Protein 5U00 (pdb70)

Structure (mmCIF, N/CA/C/O backbone):
data_5U00
#
_entry.id   5U00
#
_cell.length_a   55.986
_cell.length_b   73.249
_cell.length_c   91.206
_cell.angle_alpha   109.380
_cell.angle_beta   90.790
_cell.angle_gamma   91.100
#
_symmetry.space_group_name_H-M   'P 1'
#
loop_
_entity.id
_entity.type
_entity.pdbx_description
1 polymer "cGMP-dependent 3',5'-cyclic phosphodiesterase"
2 non-polymer [(5S)-3,3-difluoro-5-(5-methyl[1,2,4]triazolo[1,5-a]pyrimidin-7-yl)piperidin-1-yl](4-fluoro-3-iodophenyl)methanone
3 non-polymer 'ZINC ION'
4 non-polymer 'MAGNESIUM ION'
5 water water
#
loop_
_atom_site.group_PDB
_atom_site.id
_atom_site.type_symbol
_atom_site.label_atom_id
_atom_site.label_alt_id
_atom_site.label_comp_id
_atom_site.label_asym_id
_atom_site.label_entity_id
_atom_site.label_seq_id
_atom_site.pdbx_PDB_ins_code
_atom_site.Cartn_x
_atom_site.Cartn_y
_atom_site.Cartn_z
_atom_site.occupancy
_atom_site.B_iso_or_equiv
_atom_site.auth_seq_id
_atom_site.auth_comp_id
_atom_site.auth_asym_id
_atom_site.auth_atom_id
_atom_site.pdbx_PDB_model_num
ATOM 1 N N . SER A 1 1 ? 6.156 -26.583 -7.269 1.00 31.07 576 SER A N 1
ATOM 2 C CA . SER A 1 1 ? 5.189 -27.572 -6.804 1.00 29.95 576 SER A CA 1
ATOM 3 C C . SER A 1 1 ? 4.439 -27.023 -5.598 1.00 35.72 576 SER A C 1
ATOM 4 O O . SER A 1 1 ? 3.256 -27.324 -5.385 1.00 30.94 576 SER A O 1
ATOM 7 N N . ALA A 1 2 ? 5.144 -26.218 -4.802 1.00 37.89 577 ALA A N 1
ATOM 8 C CA . ALA A 1 2 ? 4.512 -25.584 -3.652 1.00 32.31 577 ALA A CA 1
ATOM 9 C C . ALA A 1 2 ? 3.391 -24.658 -4.098 1.00 28.18 577 ALA A C 1
ATOM 10 O O . ALA A 1 2 ? 2.262 -24.741 -3.595 1.00 28.27 577 ALA A O 1
ATOM 12 N N . MET A 1 3 ? 3.685 -23.765 -5.049 1.00 29.36 578 MET A N 1
ATOM 13 C CA . MET A 1 3 ? 2.648 -22.875 -5.555 1.00 32.31 578 MET A CA 1
ATOM 14 C C . MET A 1 3 ? 1.523 -23.654 -6.218 1.00 28.48 578 MET A C 1
ATOM 15 O O . MET A 1 3 ? 0.359 -23.259 -6.114 1.00 21.84 578 MET A O 1
ATOM 20 N N . ASP A 1 4 ? 1.840 -24.769 -6.882 1.00 26.11 579 ASP A N 1
ATOM 21 C CA . ASP A 1 4 ? 0.792 -25.558 -7.524 1.00 23.18 579 ASP A CA 1
ATOM 22 C C . ASP A 1 4 ? -0.212 -26.086 -6.507 1.00 22.41 579 ASP A C 1
ATOM 23 O O . ASP A 1 4 ? -1.426 -26.047 -6.746 1.00 21.49 579 ASP A O 1
ATOM 28 N N . ASP A 1 5 ? 0.274 -26.598 -5.372 1.00 22.96 580 ASP A N 1
ATOM 29 C CA . ASP A 1 5 ? -0.634 -27.080 -4.339 1.00 22.48 580 ASP A CA 1
ATOM 30 C C . ASP A 1 5 ? -1.397 -25.932 -3.704 1.00 21.00 580 ASP A C 1
ATOM 31 O O . ASP A 1 5 ? -2.618 -26.022 -3.513 1.00 20.26 580 ASP A O 1
ATOM 36 N N . GLU A 1 6 ? -0.700 -24.837 -3.393 1.00 20.67 581 GLU A N 1
ATOM 37 C CA . GLU A 1 6 ? -1.380 -23.649 -2.894 1.00 19.35 581 GLU A CA 1
ATOM 38 C C . GLU A 1 6 ? -2.437 -23.172 -3.883 1.00 18.43 581 GLU A C 1
ATOM 39 O O . GLU A 1 6 ? -3.553 -22.817 -3.489 1.00 17.59 581 GLU A O 1
ATOM 45 N N . TYR A 1 7 ? -2.096 -23.158 -5.175 1.00 18.79 582 TYR A N 1
ATOM 46 C CA . TYR A 1 7 ? -3.053 -22.784 -6.212 1.00 18.20 582 TYR A CA 1
ATOM 47 C C . TYR A 1 7 ? -4.275 -23.686 -6.184 1.00 18.06 582 TYR A C 1
ATOM 48 O O . TYR A 1 7 ? -5.415 -23.204 -6.223 1.00 17.26 582 TYR A O 1
ATOM 57 N N . THR A 1 8 ? -4.057 -25.005 -6.147 1.00 18.97 583 THR A N 1
ATOM 58 C CA . THR A 1 8 ? -5.166 -25.949 -6.220 1.00 19.01 583 THR A CA 1
ATOM 59 C C . THR A 1 8 ? -6.172 -25.711 -5.101 1.00 18.29 583 THR A C 1
ATOM 60 O O . THR A 1 8 ? -7.387 -25.744 -5.329 1.00 17.88 583 THR A O 1
ATOM 64 N N . LYS A 1 9 ? -5.689 -25.456 -3.884 1.00 18.29 584 LYS A N 1
ATOM 65 C CA . LYS A 1 9 ? -6.602 -25.193 -2.775 1.00 17.84 584 LYS A CA 1
ATOM 66 C C . LYS A 1 9 ? -7.298 -23.847 -2.934 1.00 16.79 584 LYS A C 1
ATOM 67 O O . LYS A 1 9 ? -8.520 -23.741 -2.768 1.00 17.53 584 LYS A O 1
ATOM 73 N N . LEU A 1 10 ? -6.534 -22.808 -3.267 1.00 16.39 585 LEU A N 1
ATOM 74 C CA . LEU A 1 10 ? -7.102 -21.480 -3.459 1.00 21.49 585 LEU A CA 1
ATOM 75 C C . LEU A 1 10 ? -8.241 -21.490 -4.473 1.00 26.59 585 LEU A C 1
ATOM 76 O O . LEU A 1 10 ? -9.251 -20.802 -4.289 1.00 31.91 585 LEU A O 1
ATOM 81 N N . LEU A 1 11 ? -8.111 -22.289 -5.537 1.00 18.01 586 LEU A N 1
ATOM 82 C CA . LEU A 1 11 ? -9.114 -22.313 -6.593 1.00 18.99 586 LEU A CA 1
ATOM 83 C C . LEU A 1 11 ? -10.297 -23.203 -6.231 1.00 23.66 586 LEU A C 1
ATOM 84 O O . LEU A 1 11 ? -11.456 -22.811 -6.415 1.00 21.71 586 LEU A O 1
ATOM 89 N N . HIS A 1 12 ? -10.032 -24.406 -5.723 1.00 16.53 587 HIS A N 1
ATOM 90 C CA . HIS A 1 12 ? -11.088 -25.397 -5.586 1.00 16.92 587 HIS A CA 1
ATOM 91 C C . HIS A 1 12 ? -11.774 -25.380 -4.225 1.00 20.14 587 HIS A C 1
ATOM 92 O O . HIS A 1 12 ? -12.892 -25.899 -4.117 1.00 19.24 587 HIS A O 1
ATOM 99 N N . ASP A 1 13 ? -11.162 -24.772 -3.199 1.00 17.29 588 ASP A N 1
ATOM 100 C CA . ASP A 1 13 ? -11.739 -24.843 -1.857 1.00 19.12 588 ASP A CA 1
ATOM 101 C C . ASP A 1 13 ? -12.888 -23.860 -1.643 1.00 20.56 588 ASP A C 1
ATOM 102 O O . ASP A 1 13 ? -13.723 -24.082 -0.759 1.00 23.37 588 ASP A O 1
ATOM 107 N N . GLY A 1 14 ? -12.940 -22.772 -2.397 1.00 22.83 589 GLY A N 1
ATOM 108 C CA . GLY A 1 14 ? -13.935 -21.753 -2.139 1.00 15.90 589 GLY A CA 1
ATOM 109 C C . GLY A 1 14 ? -13.336 -20.552 -1.428 1.00 17.72 589 GLY A C 1
ATOM 110 O O . GLY A 1 14 ? -12.317 -20.639 -0.744 1.00 24.38 589 GLY A O 1
ATOM 111 N N . ILE A 1 15 ? -13.993 -19.410 -1.588 1.00 15.56 590 ILE A N 1
ATOM 112 C CA . ILE A 1 15 ? -13.513 -18.154 -1.001 1.00 15.15 590 ILE A CA 1
ATOM 113 C C . ILE A 1 15 ? -14.137 -17.961 0.381 1.00 15.85 590 ILE A C 1
ATOM 114 O O . ILE A 1 15 ? -15.353 -17.791 0.513 1.00 16.93 590 ILE A O 1
ATOM 119 N N . GLN A 1 16 ? -13.299 -17.966 1.412 1.00 15.85 591 GLN A N 1
ATOM 120 C CA . GLN A 1 16 ? -13.776 -17.818 2.778 1.00 20.78 591 GLN A CA 1
ATOM 121 C C . GLN A 1 16 ? -14.490 -16.477 2.942 1.00 16.01 591 GLN A C 1
ATOM 122 O O . GLN A 1 16 ? -14.039 -15.466 2.392 1.00 15.70 591 GLN A O 1
ATOM 128 N N . PRO A 1 17 ? -15.584 -16.426 3.702 1.00 17.34 592 PRO A N 1
ATOM 129 C CA . PRO A 1 17 ? -16.223 -15.139 3.995 1.00 17.89 592 PRO A CA 1
ATOM 130 C C . PRO A 1 17 ? -15.282 -14.250 4.787 1.00 17.77 592 PRO A C 1
ATOM 131 O O . PRO A 1 17 ? -14.551 -14.715 5.665 1.00 17.48 592 PRO A O 1
ATOM 135 N N . VAL A 1 18 ? -15.323 -12.956 4.474 1.00 16.76 593 VAL A N 1
ATOM 136 C CA . VAL A 1 18 ? -14.416 -11.997 5.101 1.00 19.53 593 VAL A CA 1
ATOM 137 C C . VAL A 1 18 ? -14.599 -11.958 6.623 1.00 19.36 593 VAL A C 1
ATOM 138 O O . VAL A 1 18 ? -13.622 -11.813 7.369 1.00 23.68 593 VAL A O 1
ATOM 142 N N . ALA A 1 19 ? -15.836 -12.122 7.111 1.00 23.22 594 ALA A N 1
ATOM 143 C CA . ALA A 1 19 ? -16.066 -12.125 8.555 1.00 27.84 594 ALA A CA 1
ATOM 144 C C . ALA A 1 19 ? -15.421 -13.319 9.246 1.00 26.62 594 ALA A C 1
ATOM 145 O O . ALA A 1 19 ? -15.197 -13.278 10.462 1.00 27.49 594 ALA A O 1
ATOM 147 N N . ALA A 1 20 ? -15.136 -14.391 8.514 1.00 24.03 595 ALA A N 1
ATOM 148 C CA . ALA A 1 20 ? -14.479 -15.543 9.114 1.00 23.38 595 ALA A CA 1
ATOM 149 C C . ALA A 1 20 ? -12.981 -15.337 9.278 1.00 31.33 595 ALA A C 1
ATOM 150 O O . ALA A 1 20 ? -12.343 -16.099 10.013 1.00 35.07 595 ALA A O 1
ATOM 152 N N . ILE A 1 21 ? -12.410 -14.326 8.621 1.00 27.07 596 ILE A N 1
ATOM 153 C CA . ILE A 1 21 ? -11.009 -13.990 8.850 1.00 27.82 596 ILE A CA 1
ATOM 154 C C . ILE A 1 21 ? -10.821 -13.466 10.263 1.00 28.64 596 ILE A C 1
ATOM 155 O O . ILE A 1 21 ? -9.931 -13.909 10.998 1.00 30.41 596 ILE A O 1
ATOM 160 N N . ASP A 1 22 ? -11.647 -12.502 10.655 1.00 28.21 597 ASP A N 1
ATOM 161 C CA . ASP A 1 22 ? -11.612 -11.894 11.975 1.00 33.22 597 ASP A CA 1
ATOM 162 C C . ASP A 1 22 ? -12.881 -11.075 12.124 1.00 33.96 597 ASP A C 1
ATOM 163 O O . ASP A 1 22 ? -13.426 -10.582 11.133 1.00 24.58 597 ASP A O 1
ATOM 168 N N . SER A 1 23 ? -13.350 -10.943 13.369 1.00 34.86 598 SER A N 1
ATOM 169 C CA . SER A 1 23 ? -14.624 -10.269 13.599 1.00 39.51 598 SER A CA 1
ATOM 170 C C . SER A 1 23 ? -14.529 -8.767 13.348 1.00 40.66 598 SER A C 1
ATOM 171 O O . SER A 1 23 ? -15.517 -8.148 12.932 1.00 41.84 598 SER A O 1
ATOM 174 N N . ASN A 1 24 ? -13.359 -8.168 13.587 1.00 33.79 599 ASN A N 1
ATOM 175 C CA . ASN A 1 24 ? -13.136 -6.746 13.352 1.00 28.31 599 ASN A CA 1
ATOM 176 C C . ASN A 1 24 ? -12.320 -6.487 12.087 1.00 24.77 599 ASN A C 1
ATOM 177 O O . ASN A 1 24 ? -11.638 -5.462 11.992 1.00 30.23 599 ASN A O 1
ATOM 182 N N . PHE A 1 25 ? -12.393 -7.394 11.110 1.00 23.50 600 PHE A N 1
ATOM 183 C CA . PHE A 1 25 ? -11.542 -7.308 9.925 1.00 24.44 600 PHE A CA 1
ATOM 184 C C . PHE A 1 25 ? -11.800 -6.054 9.096 1.00 25.03 600 PHE A C 1
ATOM 185 O O . PHE A 1 25 ? -10.905 -5.619 8.370 1.00 22.77 600 PHE A O 1
ATOM 193 N N . ALA A 1 26 ? -12.992 -5.467 9.176 1.00 23.98 601 ALA A N 1
ATOM 194 C CA . ALA A 1 26 ? -13.332 -4.287 8.391 1.00 25.49 601 ALA A CA 1
ATOM 195 C C . ALA A 1 26 ? -13.256 -3.007 9.211 1.00 26.89 601 ALA A C 1
ATOM 196 O O . ALA A 1 26 ? -13.834 -1.987 8.820 1.00 23.78 601 ALA A O 1
ATOM 198 N N . SER A 1 27 ? -12.558 -3.038 10.336 1.00 22.07 602 SER A N 1
ATOM 199 C CA . SER A 1 27 ? -12.447 -1.892 11.222 1.00 24.66 602 SER A CA 1
ATOM 200 C C . SER A 1 27 ? -11.078 -1.240 11.077 1.00 20.68 602 SER A C 1
ATOM 201 O O . SER A 1 27 ? -10.064 -1.922 10.881 1.00 21.26 602 SER A O 1
ATOM 204 N N . PHE A 1 28 ? -11.061 0.091 11.186 1.00 22.22 603 PHE A N 1
ATOM 205 C CA . PHE A 1 28 ? -9.805 0.826 11.296 1.00 23.58 603 PHE A CA 1
ATOM 206 C C . PHE A 1 28 ? -8.950 0.376 12.475 1.00 28.06 603 PHE A C 1
ATOM 207 O O . PHE A 1 28 ? -7.745 0.643 12.479 1.00 26.79 603 PHE A O 1
ATOM 215 N N . THR A 1 29 ? -9.532 -0.294 13.470 1.00 24.78 604 THR A N 1
ATOM 216 C CA . THR A 1 29 ? -8.733 -0.761 14.596 1.00 24.33 604 THR A CA 1
ATOM 217 C C . THR A 1 29 ? -7.992 -2.062 14.313 1.00 27.26 604 THR A C 1
ATOM 218 O O . THR A 1 29 ? -7.097 -2.417 15.083 1.00 26.64 604 THR A O 1
ATOM 222 N N . TYR A 1 30 ? -8.349 -2.785 13.259 1.00 22.77 605 TYR A N 1
ATOM 223 C CA . TYR A 1 30 ? -7.732 -4.077 12.980 1.00 22.09 605 TYR A CA 1
ATOM 224 C C . TYR A 1 30 ? -6.320 -3.906 12.420 1.00 18.07 605 TYR A C 1
ATOM 225 O O . TYR A 1 30 ? -6.055 -3.017 11.607 1.00 21.05 605 TYR A O 1
ATOM 234 N N . THR A 1 31 ? -5.400 -4.751 12.886 1.00 22.99 606 THR A N 1
ATOM 235 C CA . THR A 1 31 ? -4.019 -4.746 12.407 1.00 19.09 606 THR A CA 1
ATOM 236 C C . THR A 1 31 ? -3.814 -5.931 11.473 1.00 18.48 606 THR A C 1
ATOM 237 O O . THR A 1 31 ? -3.669 -7.071 11.936 1.00 19.37 606 THR A O 1
ATOM 241 N N . PRO A 1 32 ? -3.769 -5.719 10.156 1.00 17.58 607 PRO A N 1
ATOM 242 C CA . PRO A 1 32 ? -3.666 -6.861 9.227 1.00 15.86 607 PRO A CA 1
ATOM 243 C C . PRO A 1 32 ? -2.371 -7.651 9.361 1.00 20.06 607 PRO A C 1
ATOM 244 O O . PRO A 1 32 ? -2.313 -8.801 8.903 1.00 17.96 607 PRO A O 1
ATOM 248 N N . ARG A 1 33 ? -1.330 -7.072 9.962 1.00 17.76 608 ARG A N 1
ATOM 249 C CA . ARG A 1 33 ? -0.115 -7.834 10.218 1.00 22.97 608 ARG A CA 1
ATOM 250 C C . ARG A 1 33 ? -0.322 -8.937 11.246 1.00 22.40 608 ARG A C 1
ATOM 251 O O . ARG A 1 33 ? 0.568 -9.773 11.418 1.00 26.86 608 ARG A O 1
ATOM 259 N N . SER A 1 34 ? -1.477 -8.971 11.912 1.00 19.00 609 SER A N 1
ATOM 260 C CA . SER A 1 34 ? -1.795 -10.068 12.816 1.00 23.74 609 SER A CA 1
ATOM 261 C C . SER A 1 34 ? -2.203 -11.331 12.074 1.00 19.87 609 SER A C 1
ATOM 262 O O . SER A 1 34 ? -2.222 -12.411 12.671 1.00 24.49 609 SER A O 1
ATOM 265 N N . LEU A 1 35 ? -2.570 -11.219 10.813 1.00 18.66 610 LEU A N 1
ATOM 266 C CA . LEU A 1 35 ? -2.960 -12.409 10.080 1.00 17.21 610 LEU A CA 1
ATOM 267 C C . LEU A 1 35 ? -1.712 -13.197 9.692 1.00 21.75 610 LEU A C 1
ATOM 268 O O . LEU A 1 35 ? -0.749 -12.610 9.186 1.00 20.10 610 LEU A O 1
ATOM 273 N N . PRO A 1 36 ? -1.687 -14.512 9.915 1.00 18.52 611 PRO A N 1
ATOM 274 C CA . PRO A 1 36 ? -0.544 -15.313 9.453 1.00 18.71 611 PRO A CA 1
ATOM 275 C C . PRO A 1 36 ? -0.364 -15.200 7.947 1.00 19.54 611 PRO A C 1
ATOM 276 O O . PRO A 1 36 ? -1.334 -15.139 7.185 1.00 16.97 611 PRO A O 1
ATOM 280 N N . GLU A 1 37 ? 0.900 -15.168 7.526 1.00 20.22 612 GLU A N 1
ATOM 281 C CA . GLU A 1 37 ? 1.199 -14.948 6.118 1.00 16.53 612 GLU A CA 1
ATOM 282 C C . GLU A 1 37 ? 0.561 -16.016 5.245 1.00 16.47 612 GLU A C 1
ATOM 283 O O . GLU A 1 37 ? 0.090 -15.711 4.143 1.00 16.15 612 GLU A O 1
ATOM 289 N N . ASP A 1 38 ? 0.488 -17.256 5.746 1.00 21.40 613 ASP A N 1
ATOM 290 C CA . ASP A 1 38 ? -0.105 -18.362 4.998 1.00 20.65 613 ASP A CA 1
ATOM 291 C C . ASP A 1 38 ? -1.587 -18.158 4.702 1.00 22.19 613 ASP A C 1
ATOM 292 O O . ASP A 1 38 ? -2.140 -18.896 3.881 1.00 22.49 613 ASP A O 1
ATOM 297 N N . ASP A 1 39 ? -2.243 -17.197 5.357 1.00 16.82 614 ASP A N 1
ATOM 298 C CA . ASP A 1 39 ? -3.662 -16.917 5.155 1.00 18.95 614 ASP A CA 1
ATOM 299 C C . ASP A 1 39 ? -3.924 -15.682 4.296 1.00 18.00 614 ASP A C 1
ATOM 300 O O . ASP A 1 39 ? -5.093 -15.365 4.033 1.00 16.84 614 ASP A O 1
ATOM 305 N N . THR A 1 40 ? -2.872 -14.975 3.866 1.00 16.79 615 THR A N 1
ATOM 306 C CA . THR A 1 40 ? -3.066 -13.676 3.227 1.00 14.38 615 THR A CA 1
ATOM 307 C C . THR A 1 40 ? -3.621 -13.787 1.811 1.00 13.81 615 THR A C 1
ATOM 308 O O . THR A 1 40 ? -4.412 -12.937 1.412 1.00 14.29 615 THR A O 1
ATOM 312 N N . SER A 1 41 ? -3.216 -14.793 1.021 1.00 14.04 616 SER A N 1
ATOM 313 C CA . SER A 1 41 ? -3.745 -14.877 -0.343 1.00 11.91 616 SER A CA 1
ATOM 314 C C . SER A 1 41 ? -5.241 -15.161 -0.340 1.00 11.88 616 SER A C 1
ATOM 315 O O . SER A 1 41 ? -5.991 -14.577 -1.135 1.00 13.65 616 SER A O 1
ATOM 318 N N . MET A 1 42 ? -5.699 -16.035 0.549 1.00 15.19 617 MET A N 1
ATOM 319 C CA . MET A 1 42 ? -7.139 -16.229 0.663 1.00 15.54 617 MET A CA 1
ATOM 320 C C . MET A 1 42 ? -7.827 -14.946 1.119 1.00 14.85 617 MET A C 1
ATOM 321 O O . MET A 1 42 ? -8.923 -14.618 0.644 1.00 15.04 617 MET A O 1
ATOM 326 N N . ALA A 1 43 ? -7.183 -14.189 2.007 1.00 15.43 618 ALA A N 1
ATOM 327 C CA . ALA A 1 43 ? -7.765 -12.934 2.474 1.00 14.36 618 ALA A CA 1
ATOM 328 C C . ALA A 1 43 ? -7.904 -11.930 1.337 1.00 12.99 618 ALA A C 1
ATOM 329 O O . ALA A 1 43 ? -8.895 -11.185 1.276 1.00 12.55 618 ALA A O 1
ATOM 331 N N . ILE A 1 44 ? -6.927 -11.899 0.422 1.00 13.33 619 ILE A N 1
ATOM 332 C CA . ILE A 1 44 ? -7.029 -11.040 -0.757 1.00 11.46 619 ILE A CA 1
ATOM 333 C C . ILE A 1 44 ? -8.275 -11.390 -1.551 1.00 13.35 619 ILE A C 1
ATOM 334 O O . ILE A 1 44 ? -9.045 -10.510 -1.949 1.00 12.07 619 ILE A O 1
ATOM 339 N N . LEU A 1 45 ? -8.468 -12.685 -1.820 1.00 13.10 620 LEU A N 1
ATOM 340 C CA . LEU A 1 45 ? -9.647 -13.138 -2.551 1.00 12.96 620 LEU A CA 1
ATOM 341 C C . LEU A 1 45 ? -10.930 -12.750 -1.831 1.00 11.75 620 LEU A C 1
ATOM 342 O O . LEU A 1 45 ? -11.905 -12.313 -2.462 1.00 15.05 620 LEU A O 1
ATOM 347 N N . SER A 1 46 ? -10.944 -12.888 -0.506 1.00 14.26 621 SER A N 1
ATOM 348 C CA . SER A 1 46 ? -12.139 -12.557 0.261 1.00 12.87 621 SER A CA 1
ATOM 349 C C . SER A 1 46 ? -12.488 -11.075 0.155 1.00 13.72 621 SER A C 1
ATOM 350 O O . SER A 1 46 ? -13.673 -10.715 0.050 1.00 13.43 621 SER A O 1
ATOM 353 N N . MET A 1 47 ? -11.476 -10.208 0.162 1.00 13.85 622 MET A N 1
ATOM 354 C CA . MET A 1 47 ? -11.714 -8.769 0.054 1.00 12.15 622 MET A CA 1
ATOM 355 C C . MET A 1 47 ? -12.209 -8.403 -1.341 1.00 13.77 622 MET A C 1
ATOM 356 O O . MET A 1 47 ? -13.163 -7.624 -1.481 1.00 14.47 622 MET A O 1
ATOM 361 N N . LEU A 1 48 ? -11.578 -8.966 -2.385 1.00 12.36 623 LEU A N 1
ATOM 362 C CA . LEU A 1 48 ? -12.043 -8.746 -3.753 1.00 11.86 623 LEU A CA 1
ATOM 363 C C . LEU A 1 48 ? -13.479 -9.202 -3.921 1.00 15.65 623 LEU A C 1
ATOM 364 O O . LEU A 1 48 ? -14.266 -8.539 -4.603 1.00 14.82 623 LEU A O 1
ATOM 369 N N . GLN A 1 49 ? -13.838 -10.339 -3.314 1.00 13.80 624 GLN A N 1
ATOM 370 C CA . GLN A 1 49 ? -15.222 -10.799 -3.360 1.00 14.29 624 GLN A CA 1
ATOM 371 C C . GLN A 1 49 ? -16.146 -9.840 -2.625 1.00 19.44 624 GLN A C 1
ATOM 372 O O . GLN A 1 49 ? -17.228 -9.492 -3.122 1.00 16.99 624 GLN A O 1
ATOM 378 N N . ASP A 1 50 ? -15.741 -9.409 -1.432 1.00 19.03 625 ASP A N 1
ATOM 379 C CA . ASP A 1 50 ? -16.625 -8.587 -0.617 1.00 15.33 625 ASP A CA 1
ATOM 380 C C . ASP A 1 50 ? -16.829 -7.208 -1.227 1.00 15.77 625 ASP A C 1
ATOM 381 O O . ASP A 1 50 ? -17.890 -6.598 -1.038 1.00 24.75 625 ASP A O 1
ATOM 386 N N . MET A 1 51 ? -15.848 -6.720 -1.983 1.00 16.05 626 MET A N 1
ATOM 387 C CA . MET A 1 51 ? -16.021 -5.495 -2.761 1.00 18.83 626 MET A CA 1
ATOM 388 C C . MET A 1 51 ? -16.755 -5.729 -4.080 1.00 20.36 626 MET A C 1
ATOM 389 O O . MET A 1 51 ? -16.973 -4.770 -4.827 1.00 23.23 626 MET A O 1
ATOM 394 N N . ASN A 1 52 ? -17.137 -6.973 -4.373 1.00 18.00 627 ASN A N 1
ATOM 395 C CA . ASN A 1 52 ? -17.893 -7.370 -5.562 1.00 18.78 627 ASN A CA 1
ATOM 396 C C . ASN A 1 52 ? -17.138 -7.159 -6.866 1.00 15.81 627 ASN A C 1
ATOM 397 O O . ASN A 1 52 ? -17.762 -7.088 -7.940 1.00 15.11 627 ASN A O 1
ATOM 402 N N . PHE A 1 53 ? -15.806 -7.110 -6.806 1.00 14.09 628 PHE A N 1
ATOM 403 C CA . PHE A 1 53 ? -15.010 -6.927 -8.013 1.00 12.78 628 PHE A CA 1
ATOM 404 C C . PHE A 1 53 ? -14.961 -8.196 -8.849 1.00 12.75 628 PHE A C 1
ATOM 405 O O . PHE A 1 53 ? -14.927 -8.120 -10.084 1.00 15.20 628 PHE A O 1
ATOM 413 N N . ILE A 1 54 ? -14.972 -9.369 -8.211 1.00 15.61 629 ILE A N 1
ATOM 414 C CA . ILE A 1 54 ? -14.949 -10.619 -8.973 1.00 14.95 629 ILE A CA 1
ATOM 415 C C . ILE A 1 54 ? -16.196 -10.740 -9.847 1.00 19.31 629 ILE A C 1
ATOM 416 O O . ILE A 1 54 ? -16.109 -11.060 -11.040 1.00 20.70 629 ILE A O 1
ATOM 421 N N . ASN A 1 55 ? -17.374 -10.506 -9.261 1.00 16.06 630 ASN A N 1
ATOM 422 C CA . ASN A 1 55 ? -18.612 -10.551 -10.034 1.00 16.77 630 ASN A CA 1
ATOM 423 C C . ASN A 1 55 ? -18.679 -9.412 -11.038 1.00 18.37 630 ASN A C 1
ATOM 424 O O . ASN A 1 55 ? -19.014 -9.629 -12.213 1.00 19.95 630 ASN A O 1
ATOM 429 N N . ASN A 1 56 ? -18.406 -8.179 -10.591 1.00 14.66 631 ASN A N 1
ATOM 430 C CA . ASN A 1 56 ? -18.685 -7.021 -11.446 1.00 15.83 631 ASN A CA 1
ATOM 431 C C . ASN A 1 56 ? -17.828 -7.034 -12.702 1.00 16.34 631 ASN A C 1
ATOM 432 O O . ASN A 1 56 ? -18.310 -6.708 -13.794 1.00 17.74 631 ASN A O 1
ATOM 437 N N . TYR A 1 57 ? -16.571 -7.439 -12.576 1.00 16.12 632 TYR A N 1
ATOM 438 C CA . TYR A 1 57 ? -15.648 -7.513 -13.694 1.00 16.78 632 TYR A CA 1
ATOM 439 C C . TYR A 1 57 ? -15.513 -8.920 -14.262 1.00 17.73 632 TYR A C 1
ATOM 440 O O . TYR A 1 57 ? -14.676 -9.145 -15.137 1.00 21.87 632 TYR A O 1
ATOM 449 N N . LYS A 1 58 ? -16.335 -9.858 -13.803 1.00 15.87 633 LYS A N 1
ATOM 450 C CA . LYS A 1 58 ? -16.345 -11.228 -14.317 1.00 15.34 633 LYS A CA 1
ATOM 451 C C . LYS A 1 58 ? -14.933 -11.810 -14.369 1.00 18.48 633 LYS A C 1
ATOM 452 O O . LYS A 1 58 ? -14.483 -12.364 -15.373 1.00 17.61 633 LYS A O 1
ATOM 458 N N . ILE A 1 59 ? -14.220 -11.672 -13.249 1.00 18.53 634 ILE A N 1
ATOM 459 C CA . ILE A 1 59 ? -12.845 -12.149 -13.179 1.00 18.11 634 ILE A CA 1
ATOM 460 C C . ILE A 1 59 ? -12.841 -13.671 -13.134 1.00 14.64 634 ILE A C 1
ATOM 461 O O . ILE A 1 59 ? -13.602 -14.292 -12.378 1.00 22.85 634 ILE A O 1
ATOM 466 N N . ASP A 1 60 ? -12.005 -14.276 -13.972 1.00 16.19 635 ASP A N 1
ATOM 467 C CA . ASP A 1 60 ? -11.887 -15.727 -14.031 1.00 18.77 635 ASP A CA 1
ATOM 468 C C . ASP A 1 60 ? -11.180 -16.236 -12.775 1.00 17.56 635 ASP A C 1
ATOM 469 O O . ASP A 1 60 ? -10.103 -15.751 -12.421 1.00 18.66 635 ASP A O 1
ATOM 474 N N . CYS A 1 61 ? -11.789 -17.204 -12.088 1.00 19.64 636 CYS A N 1
ATOM 475 C CA . CYS A 1 61 ? -11.221 -17.606 -10.797 1.00 23.73 636 CYS A CA 1
ATOM 476 C C . CYS A 1 61 ? -9.858 -18.292 -10.901 1.00 16.21 636 CYS A C 1
ATOM 477 O O . CYS A 1 61 ? -8.965 -17.991 -10.088 1.00 17.11 636 CYS A O 1
ATOM 480 N N . PRO A 1 62 ? -9.657 -19.224 -11.843 1.00 18.38 637 PRO A N 1
ATOM 481 C CA . PRO A 1 62 ? -8.291 -19.748 -12.053 1.00 18.74 637 PRO A CA 1
ATOM 482 C C . PRO A 1 62 ? -7.260 -18.657 -12.291 1.00 20.52 637 PRO A C 1
ATOM 483 O O . PRO A 1 62 ? -6.175 -18.675 -11.693 1.00 17.75 637 PRO A O 1
ATOM 487 N N . THR A 1 63 ? -7.579 -17.704 -13.166 1.00 15.75 638 THR A N 1
ATOM 488 C CA . THR A 1 63 ? -6.648 -16.614 -13.445 1.00 14.68 638 THR A CA 1
ATOM 489 C C . THR A 1 63 ? -6.381 -15.786 -12.197 1.00 16.01 638 THR A C 1
ATOM 490 O O . THR A 1 63 ? -5.234 -15.393 -11.934 1.00 15.29 638 THR A O 1
ATOM 494 N N . LEU A 1 64 ? -7.426 -15.515 -11.405 1.00 13.31 639 LEU A N 1
ATOM 495 C CA . LEU A 1 64 ? -7.258 -14.676 -10.223 1.00 12.63 639 LEU A CA 1
ATOM 496 C C . LEU A 1 64 ? -6.426 -15.381 -9.167 1.00 13.02 639 LEU A C 1
ATOM 497 O O . LEU A 1 64 ? -5.573 -14.753 -8.529 1.00 12.50 639 LEU A O 1
ATOM 502 N N . ALA A 1 65 ? -6.653 -16.685 -8.985 1.00 14.29 640 ALA A N 1
ATOM 503 C CA . ALA A 1 65 ? -5.853 -17.446 -8.031 1.00 15.02 640 ALA A CA 1
ATOM 504 C C . ALA A 1 65 ? -4.384 -17.436 -8.429 1.00 15.20 640 ALA A C 1
ATOM 505 O O . ALA A 1 65 ? -3.502 -17.207 -7.587 1.00 14.70 640 ALA A O 1
ATOM 507 N N . ARG A 1 66 ? -4.095 -17.664 -9.713 1.00 14.28 641 ARG A N 1
ATOM 508 C CA . ARG A 1 66 ? -2.705 -17.620 -10.162 1.00 13.73 641 ARG A CA 1
ATOM 509 C C . ARG A 1 66 ? -2.121 -16.226 -9.993 1.00 15.72 641 ARG A C 1
ATOM 510 O O . ARG A 1 66 ? -0.988 -16.070 -9.522 1.00 15.54 641 ARG A O 1
ATOM 518 N N . PHE A 1 67 ? -2.889 -15.198 -10.353 1.00 12.57 642 PHE A N 1
ATOM 519 C CA . PHE A 1 67 ? -2.412 -13.823 -10.234 1.00 11.33 642 PHE A CA 1
ATOM 520 C C . PHE A 1 67 ? -2.015 -13.488 -8.802 1.00 14.72 642 PHE A C 1
ATOM 521 O O . PHE A 1 67 ? -0.925 -12.947 -8.554 1.00 13.53 642 PHE A O 1
ATOM 529 N N . CYS A 1 68 ? -2.886 -13.810 -7.841 1.00 11.93 643 CYS A N 1
ATOM 530 C CA . CYS A 1 68 ? -2.616 -13.433 -6.455 1.00 10.86 643 CYS A CA 1
ATOM 531 C C . CYS A 1 68 ? -1.364 -14.125 -5.934 1.00 14.15 643 CYS A C 1
ATOM 532 O O . CYS A 1 68 ? -0.565 -13.511 -5.222 1.00 14.52 643 CYS A O 1
ATOM 535 N N . LEU A 1 69 ? -1.175 -15.399 -6.284 1.00 12.56 644 LEU A N 1
ATOM 536 C CA . LEU A 1 69 ? 0.006 -16.120 -5.817 1.00 14.11 644 LEU A CA 1
ATOM 537 C C . LEU A 1 69 ? 1.271 -15.593 -6.483 1.00 16.05 644 LEU A C 1
ATOM 538 O O . LEU A 1 69 ? 2.325 -15.507 -5.833 1.00 14.43 644 LEU A O 1
ATOM 543 N N . MET A 1 70 ? 1.177 -15.234 -7.769 1.00 13.08 645 MET A N 1
ATOM 544 C CA . MET A 1 70 ? 2.312 -14.666 -8.493 1.00 12.20 645 MET A CA 1
ATOM 545 C C . MET A 1 70 ? 2.737 -13.329 -7.900 1.00 14.81 645 MET A C 1
ATOM 546 O O . MET A 1 70 ? 3.941 -13.053 -7.764 1.00 15.57 645 MET A O 1
ATOM 551 N N . VAL A 1 71 ? 1.770 -12.486 -7.535 1.00 11.96 646 VAL A N 1
ATOM 552 C CA . VAL A 1 71 ? 2.104 -11.224 -6.877 1.00 10.99 646 VAL A CA 1
ATOM 553 C C . VAL A 1 71 ? 2.808 -11.491 -5.555 1.00 11.72 646 VAL A C 1
ATOM 554 O O . VAL A 1 71 ? 3.856 -10.902 -5.258 1.00 14.29 646 VAL A O 1
ATOM 558 N N . LYS A 1 72 ? 2.240 -12.382 -4.737 1.00 13.97 647 LYS A N 1
ATOM 559 C CA . LYS A 1 72 ? 2.877 -12.685 -3.463 1.00 13.45 647 LYS A CA 1
ATOM 560 C C . LYS A 1 72 ? 4.309 -13.165 -3.668 1.00 14.37 647 LYS A C 1
ATOM 561 O O . LYS A 1 72 ? 5.221 -12.726 -2.954 1.00 17.52 647 LYS A O 1
ATOM 567 N N . LYS A 1 73 ? 4.532 -14.011 -4.685 1.00 13.24 648 LYS A N 1
ATOM 568 C CA . LYS A 1 73 ? 5.857 -14.567 -4.965 1.00 12.88 648 LYS A CA 1
ATOM 569 C C . LYS A 1 73 ? 6.815 -13.514 -5.504 1.00 14.87 648 LYS A C 1
ATOM 570 O O . LYS A 1 73 ? 8.037 -13.709 -5.448 1.00 21.09 648 LYS A O 1
ATOM 576 N N . GLY A 1 74 ? 6.294 -12.403 -5.994 1.00 13.37 649 GLY A N 1
ATOM 577 C CA . GLY A 1 74 ? 7.077 -11.329 -6.566 1.00 14.20 649 GLY A CA 1
ATOM 578 C C . GLY A 1 74 ? 7.678 -10.381 -5.574 1.00 10.76 649 GLY A C 1
ATOM 579 O O . GLY A 1 74 ? 8.383 -9.457 -5.984 1.00 14.37 649 GLY A O 1
ATOM 580 N N . TYR A 1 75 ? 7.434 -10.580 -4.283 1.00 10.68 650 TYR A N 1
ATOM 581 C CA . TYR A 1 75 ? 8.102 -9.823 -3.228 1.00 9.44 650 TYR A CA 1
ATOM 582 C C . TYR A 1 75 ? 9.254 -10.625 -2.638 1.00 12.51 650 TYR A C 1
ATOM 583 O O . TYR A 1 75 ? 9.152 -11.842 -2.436 1.00 14.41 650 TYR A O 1
ATOM 592 N N . ARG A 1 76 ? 10.344 -9.919 -2.365 1.00 11.99 651 ARG A N 1
ATOM 593 C CA . ARG A 1 76 ? 11.463 -10.477 -1.627 1.00 10.89 651 ARG A CA 1
ATOM 594 C C . A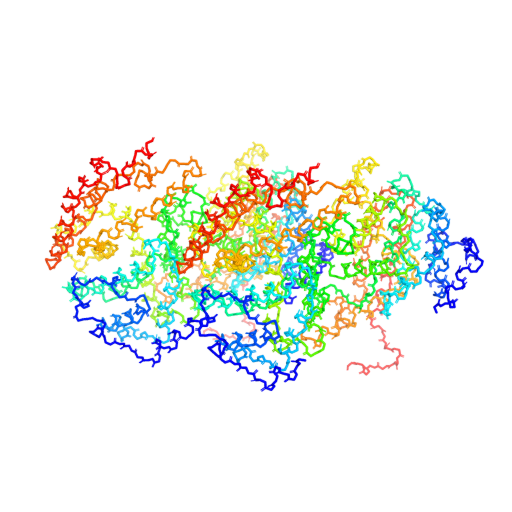RG A 1 76 ? 11.192 -10.301 -0.135 1.00 10.05 651 ARG A C 1
ATOM 595 O O . ARG A 1 76 ? 10.087 -9.919 0.272 1.00 12.51 651 ARG A O 1
ATOM 603 N N . ASP A 1 77 ? 12.220 -10.503 0.697 1.00 11.24 652 ASP A N 1
ATOM 604 C CA . ASP A 1 77 ? 12.014 -10.474 2.141 1.00 14.40 652 ASP A CA 1
ATOM 605 C C . ASP A 1 77 ? 12.903 -9.472 2.876 1.00 10.89 652 ASP A C 1
ATOM 606 O O . ASP A 1 77 ? 13.487 -9.822 3.914 1.00 14.30 652 ASP A O 1
ATOM 611 N N . PRO A 1 78 ? 13.019 -8.226 2.424 1.00 12.10 653 PRO A N 1
ATOM 612 C CA . PRO A 1 78 ? 13.672 -7.216 3.266 1.00 14.68 653 PRO A CA 1
ATOM 613 C C . PRO A 1 78 ? 12.846 -6.973 4.516 1.00 13.96 653 PRO A C 1
ATOM 614 O O . PRO A 1 78 ? 11.678 -7.396 4.596 1.00 13.89 653 PRO A O 1
ATOM 618 N N . PRO A 1 79 ? 13.403 -6.299 5.525 1.00 12.45 654 PRO A N 1
ATOM 619 C CA . PRO A 1 79 ? 12.652 -6.178 6.786 1.00 13.35 654 PRO A CA 1
ATOM 620 C C . PRO A 1 79 ? 11.302 -5.508 6.641 1.00 11.73 654 PRO A C 1
ATOM 621 O O . PRO A 1 79 ? 10.339 -5.941 7.291 1.00 12.85 654 PRO A O 1
ATOM 625 N N . TYR A 1 80 ? 11.202 -4.479 5.802 1.00 12.94 655 TYR A N 1
ATOM 626 C CA . TYR A 1 80 ? 9.951 -3.745 5.649 1.00 11.05 655 TYR A CA 1
ATOM 627 C C . TYR A 1 80 ? 9.242 -3.989 4.323 1.00 11.28 655 TYR A C 1
ATOM 628 O O . TYR A 1 80 ? 8.043 -4.306 4.325 1.00 11.34 655 TYR A O 1
ATOM 637 N N . HIS A 1 81 ? 9.933 -3.858 3.189 1.00 11.39 656 HIS A N 1
ATOM 638 C CA . HIS A 1 81 ? 9.248 -3.860 1.879 1.00 9.82 656 HIS A CA 1
ATOM 639 C C . HIS A 1 81 ? 9.053 -5.281 1.335 1.00 11.16 656 HIS A C 1
ATOM 640 O O . HIS A 1 81 ? 9.607 -5.683 0.308 1.00 12.64 656 HIS A O 1
ATOM 647 N N . ASN A 1 82 ? 8.205 -6.035 2.030 1.00 11.14 657 ASN A N 1
ATOM 648 C CA . ASN A 1 82 ? 7.938 -7.448 1.752 1.00 10.79 657 ASN A CA 1
ATOM 649 C C . ASN A 1 82 ? 6.444 -7.631 1.487 1.00 10.72 657 ASN A C 1
ATOM 650 O O . ASN A 1 82 ? 5.685 -6.665 1.475 1.00 10.67 657 ASN A O 1
ATOM 655 N N . TRP A 1 83 ? 6.027 -8.889 1.267 1.00 9.13 658 TRP A N 1
ATOM 656 C CA . TRP A 1 83 ? 4.622 -9.126 0.947 1.00 13.87 658 TRP A CA 1
ATOM 657 C C . TRP A 1 83 ? 3.700 -8.684 2.081 1.00 13.24 658 TRP A C 1
ATOM 658 O O . TRP A 1 83 ? 2.593 -8.190 1.816 1.00 11.35 658 TRP A O 1
ATOM 669 N N . MET A 1 84 ? 4.125 -8.827 3.343 1.00 11.01 659 MET A N 1
ATOM 670 C CA . MET A 1 84 ? 3.246 -8.392 4.429 1.00 10.83 659 MET A CA 1
ATOM 671 C C . MET A 1 84 ? 3.003 -6.879 4.417 1.00 11.18 659 MET A C 1
ATOM 672 O O . MET A 1 84 ? 1.934 -6.424 4.863 1.00 13.11 659 MET A O 1
ATOM 677 N N . HIS A 1 85 ? 3.955 -6.091 3.915 1.00 11.31 660 HIS A N 1
ATOM 678 C CA . HIS A 1 85 ? 3.686 -4.673 3.679 1.00 11.35 660 HIS A CA 1
ATOM 679 C C . HIS A 1 85 ? 2.617 -4.491 2.601 1.00 10.63 660 HIS A C 1
ATOM 680 O O . HIS A 1 85 ? 1.635 -3.771 2.815 1.00 11.38 660 HIS A O 1
ATOM 687 N N . ALA A 1 86 ? 2.787 -5.142 1.441 1.00 9.67 661 ALA A N 1
ATOM 688 C CA . ALA A 1 86 ? 1.801 -5.006 0.366 1.00 10.72 661 ALA A CA 1
ATOM 689 C C . ALA A 1 86 ? 0.427 -5.480 0.820 1.00 12.34 661 ALA A C 1
ATOM 690 O O . ALA A 1 86 ? -0.590 -4.858 0.481 1.00 11.08 661 ALA A O 1
ATOM 692 N N . PHE A 1 87 ? 0.377 -6.573 1.596 1.00 11.82 662 PHE A N 1
ATOM 693 C CA . PHE A 1 87 ? -0.903 -7.084 2.073 1.00 10.83 662 PHE A CA 1
ATOM 694 C C . PHE A 1 87 ? -1.592 -6.072 2.984 1.00 15.91 662 PHE A C 1
ATOM 695 O O . PHE A 1 87 ? -2.798 -5.833 2.844 1.00 12.56 662 PHE A O 1
ATOM 703 N N . SER A 1 88 ? -0.845 -5.483 3.935 1.00 12.47 663 SER A N 1
ATOM 704 C CA . SER A 1 88 ? -1.415 -4.498 4.856 1.00 12.93 663 SER A CA 1
ATOM 705 C C . SER A 1 88 ? -1.836 -3.216 4.147 1.00 12.35 663 SER A C 1
ATOM 706 O O . SER A 1 88 ? -2.854 -2.614 4.524 1.00 11.32 663 SER A O 1
ATOM 709 N N . VAL A 1 89 ? -1.101 -2.813 3.112 1.00 11.07 664 VAL A N 1
ATOM 710 C CA . VAL A 1 89 ? -1.499 -1.674 2.282 1.00 10.71 664 VAL A CA 1
ATOM 711 C C . VAL A 1 89 ? -2.804 -1.965 1.552 1.00 12.21 664 VAL A C 1
ATOM 712 O O . VAL A 1 89 ? -3.739 -1.149 1.566 1.00 12.74 664 VAL A O 1
ATOM 716 N N . SER A 1 90 ? -2.910 -3.158 0.954 1.00 10.30 665 SER A N 1
ATOM 717 C CA . SER A 1 90 ? -4.157 -3.560 0.293 1.00 10.61 665 SER A CA 1
ATOM 718 C C . SER A 1 90 ? -5.315 -3.618 1.286 1.00 11.54 665 SER A C 1
ATOM 719 O O . SER A 1 90 ? -6.449 -3.224 0.961 1.00 11.35 665 SER A O 1
ATOM 722 N N . HIS A 1 91 ? -5.057 -4.143 2.492 1.00 10.87 666 HIS A N 1
ATOM 723 C CA . HIS A 1 91 ? -6.103 -4.220 3.501 1.00 11.00 666 HIS A CA 1
ATOM 724 C C . HIS A 1 91 ? -6.637 -2.837 3.838 1.00 13.28 666 HIS A C 1
ATOM 725 O O . HIS A 1 91 ? -7.851 -2.655 4.015 1.00 13.25 666 HIS A O 1
ATOM 732 N N . PHE A 1 92 ? -5.753 -1.842 3.912 1.00 12.36 667 PHE A N 1
ATOM 733 C CA . PHE A 1 92 ? -6.216 -0.500 4.232 1.00 11.68 667 PHE A CA 1
ATOM 734 C C . PHE A 1 92 ? -7.076 0.058 3.106 1.00 11.97 667 PHE A C 1
ATOM 735 O O . PHE A 1 92 ? -8.063 0.745 3.373 1.00 12.38 667 PHE A O 1
ATOM 743 N N . CYS A 1 93 ? -6.712 -0.217 1.850 1.00 11.94 668 CYS A N 1
ATOM 744 C CA . CYS A 1 93 ? -7.582 0.136 0.729 1.00 13.08 668 CYS A CA 1
ATOM 745 C C . CYS A 1 93 ? -8.978 -0.433 0.938 1.00 13.36 668 CYS A C 1
ATOM 746 O O . CYS A 1 93 ? -9.984 0.270 0.776 1.00 13.86 668 CYS A O 1
ATOM 749 N N . TYR A 1 94 ? -9.055 -1.719 1.291 1.00 12.83 669 TYR A N 1
ATOM 750 C CA . TYR A 1 94 ? -10.337 -2.344 1.608 1.00 14.67 669 TYR A CA 1
ATOM 751 C C . TYR A 1 94 ? -11.063 -1.605 2.733 1.00 15.98 669 TYR A C 1
ATOM 752 O O . TYR A 1 94 ? -12.283 -1.384 2.657 1.00 16.22 669 TYR A O 1
ATOM 761 N N . LEU A 1 95 ? -10.328 -1.183 3.767 1.00 14.62 670 LEU A N 1
ATOM 762 C CA . LEU A 1 95 ? -10.940 -0.437 4.870 1.00 16.88 670 LEU A CA 1
ATOM 763 C C . LEU A 1 95 ? -11.509 0.894 4.399 1.00 15.47 670 LEU A C 1
ATOM 764 O O . LEU A 1 95 ? -12.588 1.309 4.843 1.00 16.82 670 LEU A O 1
ATOM 769 N N . LEU A 1 96 ? -10.772 1.601 3.536 1.00 14.46 671 LEU A N 1
ATOM 770 C CA . LEU A 1 96 ? -11.297 2.835 2.953 1.00 17.69 671 LEU A CA 1
ATOM 771 C C . LEU A 1 96 ? -12.592 2.573 2.204 1.00 18.50 671 LEU A C 1
ATOM 772 O O . LEU A 1 96 ? -13.545 3.352 2.301 1.00 19.21 671 LEU A O 1
ATOM 777 N N . TYR A 1 97 ? -12.648 1.472 1.457 1.00 15.54 672 TYR A N 1
ATOM 778 C CA . TYR A 1 97 ? -13.860 1.141 0.714 1.00 14.82 672 TYR A CA 1
ATOM 779 C C . TYR A 1 97 ? -15.023 0.849 1.661 1.00 19.10 672 TYR A C 1
ATOM 780 O O . TYR A 1 97 ? -16.167 1.264 1.413 1.00 20.40 672 TYR A O 1
ATOM 789 N N . LYS A 1 98 ? -14.750 0.136 2.757 1.00 17.05 673 LYS A N 1
ATOM 790 C CA . LYS A 1 98 ? -15.814 -0.283 3.668 1.00 20.33 673 LYS A CA 1
ATOM 791 C C . LYS A 1 98 ? -16.298 0.857 4.556 1.00 23.65 673 LYS A C 1
ATOM 792 O O . LYS A 1 98 ? -17.454 0.842 5.002 1.00 25.52 673 LYS A O 1
ATOM 798 N N . ASN A 1 99 ? -15.439 1.844 4.823 1.00 17.53 674 ASN A N 1
ATOM 799 C CA . ASN A 1 99 ? -15.712 2.859 5.834 1.00 17.80 674 ASN A CA 1
ATOM 800 C C . ASN A 1 99 ? -15.948 4.260 5.280 1.00 24.79 674 ASN A C 1
ATOM 801 O O . ASN A 1 99 ? -16.552 5.080 5.981 1.00 27.82 674 ASN A O 1
ATOM 806 N N . LEU A 1 100 ? -15.512 4.554 4.050 1.00 24.49 675 LEU A N 1
ATOM 807 C CA . LEU A 1 100 ? -15.474 5.933 3.564 1.00 22.68 675 LEU A CA 1
ATOM 808 C C . LEU A 1 100 ? -16.328 6.242 2.339 1.00 29.16 675 LEU A C 1
ATOM 809 O O . LEU A 1 100 ? -16.288 7.384 1.863 1.00 37.99 675 LEU A O 1
ATOM 814 N N . GLU A 1 101 ? -17.086 5.284 1.806 1.00 26.64 676 GLU A N 1
ATOM 815 C CA . GLU A 1 101 ? -18.025 5.560 0.706 1.00 31.39 676 GLU A CA 1
ATOM 816 C C . GLU A 1 101 ? -17.319 6.111 -0.539 1.00 25.02 676 GLU A C 1
ATOM 817 O O . GLU A 1 101 ? -17.682 7.158 -1.086 1.00 22.86 676 GLU A O 1
ATOM 823 N N . LEU A 1 102 ? -16.307 5.380 -0.996 1.00 24.19 677 LEU A N 1
ATOM 824 C CA . LEU A 1 102 ? -15.508 5.826 -2.133 1.00 18.93 677 LEU A CA 1
ATOM 825 C C . LEU A 1 102 ? -16.320 5.913 -3.412 1.00 22.72 677 LEU A C 1
ATOM 826 O O . LEU A 1 102 ? -15.952 6.671 -4.315 1.00 20.57 677 LEU A O 1
ATOM 831 N N . THR A 1 103 ? -17.404 5.142 -3.516 1.00 21.00 678 THR A N 1
ATOM 832 C CA . THR A 1 103 ? -18.247 5.179 -4.707 1.00 20.59 678 THR A CA 1
ATOM 833 C C . THR A 1 103 ? -18.916 6.528 -4.928 1.00 22.57 678 THR A C 1
ATOM 834 O O . THR A 1 103 ? -19.464 6.754 -6.012 1.00 25.52 678 THR A O 1
ATOM 838 N N . ASN A 1 104 ? -18.887 7.425 -3.944 1.00 21.64 679 ASN A N 1
ATOM 839 C CA . ASN A 1 104 ? -19.391 8.781 -4.116 1.00 23.60 679 ASN A CA 1
ATOM 840 C C . ASN A 1 104 ? -18.353 9.723 -4.708 1.00 21.93 679 ASN A C 1
ATOM 841 O O . ASN A 1 104 ? -18.685 10.871 -5.015 1.00 25.73 679 ASN A O 1
ATOM 846 N N . TYR A 1 105 ? -17.116 9.262 -4.877 1.00 19.64 680 TYR A N 1
ATOM 847 C CA . TYR A 1 105 ? -15.983 10.065 -5.321 1.00 19.55 680 TYR A CA 1
ATOM 848 C C . TYR A 1 105 ? -15.339 9.527 -6.588 1.00 18.40 680 TYR A C 1
ATOM 849 O O . TYR A 1 105 ? -14.911 10.311 -7.440 1.00 21.15 680 TYR A O 1
ATOM 858 N N . LEU A 1 106 ? -15.279 8.208 -6.738 1.00 17.04 681 LEU A N 1
ATOM 859 C CA . LEU A 1 106 ? -14.455 7.560 -7.744 1.00 15.81 681 LEU A CA 1
ATOM 860 C C . LEU A 1 106 ? -15.288 6.568 -8.543 1.00 18.27 681 LEU A C 1
ATOM 861 O O . LEU A 1 106 ? -16.277 6.022 -8.049 1.00 19.45 681 LEU A O 1
ATOM 866 N N . GLU A 1 107 ? -14.878 6.350 -9.787 1.00 16.66 682 GLU A N 1
ATOM 867 C CA . GLU A 1 107 ? -15.481 5.332 -10.630 1.00 17.59 682 GLU A CA 1
ATOM 868 C C . GLU A 1 107 ? -15.124 3.942 -10.110 1.00 15.89 682 GLU A C 1
ATOM 869 O O . GLU A 1 107 ? -14.102 3.743 -9.452 1.00 12.03 682 GLU A O 1
ATOM 875 N N . ASP A 1 108 ? -15.977 2.966 -10.426 1.00 17.65 683 ASP A N 1
ATOM 876 C CA . ASP A 1 108 ? -15.714 1.589 -10.024 1.00 15.23 683 ASP A CA 1
ATOM 877 C C . ASP A 1 108 ? -14.339 1.133 -10.479 1.00 13.64 683 ASP A C 1
ATOM 878 O O . ASP A 1 108 ? -13.594 0.512 -9.711 1.00 12.78 683 ASP A O 1
ATOM 883 N N . ILE A 1 109 ? -13.975 1.449 -11.729 1.00 14.30 684 ILE A N 1
ATOM 884 C CA . ILE A 1 109 ? -12.715 0.946 -12.263 1.00 11.95 684 ILE A CA 1
ATOM 885 C C . ILE A 1 109 ? -11.541 1.608 -11.559 1.00 13.20 684 ILE A C 1
ATOM 886 O O . ILE A 1 109 ? -10.464 1.013 -11.434 1.00 12.50 684 ILE A O 1
ATOM 891 N N . GLU A 1 110 ? -11.727 2.838 -11.083 1.00 12.24 685 GLU A N 1
ATOM 892 C CA . GLU A 1 110 ? -10.662 3.498 -10.331 1.00 11.87 685 GLU A CA 1
ATOM 893 C C . GLU A 1 110 ? -10.442 2.844 -8.968 1.00 10.75 685 GLU A C 1
ATOM 894 O O . GLU A 1 110 ? -9.293 2.677 -8.537 1.00 12.22 685 GLU A O 1
ATOM 900 N N . ILE A 1 111 ? -11.526 2.455 -8.284 1.00 11.70 686 ILE A N 1
ATOM 901 C CA . ILE A 1 111 ? -11.402 1.771 -6.994 1.00 12.41 686 ILE A CA 1
ATOM 902 C C . ILE A 1 111 ? -10.740 0.409 -7.169 1.00 12.78 686 ILE A C 1
ATOM 903 O O . ILE A 1 111 ? -9.864 0.023 -6.384 1.00 11.78 686 ILE A O 1
ATOM 908 N N . PHE A 1 112 ? -11.101 -0.314 -8.227 1.00 10.91 687 PHE A N 1
ATOM 909 C CA . PHE A 1 112 ? -10.494 -1.615 -8.500 1.00 11.88 687 PHE A CA 1
ATOM 910 C C . PHE A 1 112 ? -9.013 -1.472 -8.798 1.00 11.79 687 PHE A C 1
ATOM 911 O O . PHE A 1 112 ? -8.181 -2.193 -8.233 1.00 11.49 687 PHE A O 1
ATOM 919 N N . ALA A 1 113 ? -8.659 -0.521 -9.669 1.00 10.59 688 ALA A N 1
ATOM 920 C CA . ALA A 1 113 ? -7.254 -0.229 -9.954 1.00 10.36 688 ALA A CA 1
ATOM 921 C C . ALA A 1 113 ? -6.474 0.138 -8.694 1.00 10.22 688 ALA A C 1
ATOM 922 O O . ALA A 1 113 ? -5.312 -0.252 -8.546 1.00 9.75 688 ALA A O 1
ATOM 924 N N . LEU A 1 114 ? -7.081 0.904 -7.782 1.00 9.95 689 LEU A N 1
ATOM 925 C CA . LEU A 1 114 ? -6.383 1.256 -6.548 1.00 10.30 689 LEU A CA 1
ATOM 926 C C . LEU A 1 114 ? -6.046 0.007 -5.745 1.00 9.82 689 LEU A C 1
ATOM 927 O O . LEU A 1 114 ? -4.907 -0.152 -5.269 1.00 8.70 689 LEU A O 1
ATOM 932 N N . PHE A 1 115 ? -6.994 -0.921 -5.627 1.00 9.66 690 PHE A N 1
ATOM 933 C CA . PHE A 1 115 ? -6.736 -2.125 -4.842 1.00 11.06 690 PHE A CA 1
ATOM 934 C C . PHE A 1 115 ? -5.650 -2.987 -5.479 1.00 9.53 690 PHE A C 1
ATOM 935 O O . PHE A 1 115 ? -4.709 -3.425 -4.794 1.00 9.76 690 PHE A O 1
ATOM 943 N N . ILE A 1 116 ? -5.761 -3.244 -6.781 1.00 10.07 691 ILE A N 1
ATOM 944 C CA . ILE A 1 116 ? -4.760 -4.052 -7.468 1.00 10.90 691 ILE A CA 1
ATOM 945 C C . ILE A 1 116 ? -3.392 -3.381 -7.400 1.00 10.55 691 ILE A C 1
ATOM 946 O O . ILE A 1 116 ? -2.364 -4.052 -7.233 1.00 11.31 691 ILE A O 1
ATOM 951 N N . SER A 1 117 ? -3.349 -2.046 -7.524 1.00 9.30 692 SER A N 1
ATOM 952 C CA . SER A 1 117 ? -2.079 -1.338 -7.406 1.00 8.96 692 SER A CA 1
ATOM 953 C C . SER A 1 117 ? -1.478 -1.521 -6.023 1.00 9.49 692 SER A C 1
ATOM 954 O O . SER A 1 117 ? -0.269 -1.742 -5.897 1.00 10.47 692 SER A O 1
ATOM 957 N N . CYS A 1 118 ? -2.301 -1.433 -4.980 1.00 9.27 693 CYS A N 1
ATOM 958 C CA . CYS A 1 118 ? -1.811 -1.696 -3.624 1.00 7.61 693 CYS A CA 1
ATOM 959 C C . CYS A 1 118 ? -1.112 -3.051 -3.533 1.00 9.43 693 CYS A C 1
ATOM 960 O O . CYS A 1 118 ? -0.040 -3.180 -2.911 1.00 9.77 693 CYS A O 1
ATOM 963 N N . MET A 1 119 ? -1.700 -4.088 -4.131 1.00 8.26 694 MET A N 1
ATOM 964 C CA . MET A 1 119 ? -1.085 -5.412 -4.075 1.00 9.03 694 MET A CA 1
ATOM 965 C C . MET A 1 119 ? 0.285 -5.402 -4.750 1.00 8.01 694 MET A C 1
ATOM 966 O O . MET A 1 119 ? 1.215 -6.079 -4.298 1.00 10.23 694 MET A O 1
ATOM 971 N N . CYS A 1 120 ? 0.439 -4.627 -5.825 1.00 9.95 695 CYS A N 1
ATOM 972 C CA . CYS A 1 120 ? 1.614 -4.703 -6.686 1.00 10.44 695 CYS A CA 1
ATOM 973 C C . CYS A 1 120 ? 2.647 -3.617 -6.438 1.00 10.88 695 CYS A C 1
ATOM 974 O O . CYS A 1 120 ? 3.702 -3.648 -7.075 1.00 9.91 695 CYS A O 1
ATOM 977 N N . HIS A 1 121 ? 2.378 -2.676 -5.537 1.00 9.51 696 HIS A N 1
ATOM 978 C CA . HIS A 1 121 ? 3.047 -1.388 -5.636 1.00 8.56 696 HIS A CA 1
ATOM 979 C C . HIS A 1 121 ? 4.506 -1.405 -5.189 1.00 8.18 696 HIS A C 1
ATOM 980 O O . HIS A 1 121 ? 5.191 -0.422 -5.467 1.00 9.38 696 HIS A O 1
ATOM 987 N N . ASP A 1 122 ? 4.976 -2.449 -4.500 1.00 9.74 697 ASP A N 1
ATOM 988 C CA . ASP A 1 122 ? 6.391 -2.574 -4.130 1.00 9.36 697 ASP A CA 1
ATOM 989 C C . ASP A 1 122 ? 7.035 -3.840 -4.697 1.00 7.27 697 ASP A C 1
ATOM 990 O O . ASP A 1 122 ? 8.065 -4.289 -4.174 1.00 9.62 697 ASP A O 1
ATOM 995 N N . LEU A 1 123 ? 6.490 -4.406 -5.783 1.00 10.58 698 LEU A N 1
ATOM 996 C CA . LEU A 1 123 ? 6.960 -5.683 -6.322 1.00 8.61 698 LEU A CA 1
ATOM 997 C C . LEU A 1 123 ? 8.468 -5.676 -6.543 1.00 9.42 698 LEU A C 1
ATOM 998 O O . LEU A 1 123 ? 9.022 -4.738 -7.123 1.00 10.95 698 LEU A O 1
ATOM 1003 N N . ASP A 1 124 ? 9.130 -6.721 -6.042 1.00 10.12 699 ASP A N 1
ATOM 1004 C CA . ASP A 1 124 ? 10.564 -6.943 -6.265 1.00 10.58 699 ASP A CA 1
ATOM 1005 C C . ASP A 1 124 ? 11.440 -5.874 -5.610 1.00 13.18 699 ASP A C 1
ATOM 1006 O O . ASP A 1 124 ? 12.564 -5.616 -6.065 1.00 12.91 699 ASP A O 1
ATOM 1011 N N . HIS A 1 125 ? 10.951 -5.268 -4.532 1.00 11.14 700 HIS A N 1
ATOM 1012 C CA . HIS A 1 125 ? 11.763 -4.312 -3.785 1.00 10.46 700 HIS A CA 1
ATOM 1013 C C . HIS A 1 125 ? 12.991 -5.015 -3.200 1.00 13.52 700 HIS A C 1
ATOM 1014 O O . HIS A 1 125 ? 12.899 -6.135 -2.692 1.00 10.99 700 HIS A O 1
ATOM 1021 N N . ARG A 1 126 ? 14.154 -4.357 -3.288 1.00 10.34 701 ARG A N 1
ATOM 1022 C CA . ARG A 1 126 ? 15.405 -4.917 -2.786 1.00 12.02 701 ARG A CA 1
ATOM 1023 C C . ARG A 1 126 ? 15.831 -4.310 -1.459 1.00 16.69 701 ARG A C 1
ATOM 1024 O O . ARG A 1 126 ? 16.951 -4.567 -1.002 1.00 18.09 701 ARG A O 1
ATOM 1032 N N . GLY A 1 127 ? 14.970 -3.521 -0.825 1.00 13.55 702 GLY A N 1
ATOM 1033 C CA . GLY A 1 127 ? 15.332 -2.886 0.425 1.00 13.96 702 GLY A CA 1
ATOM 1034 C C . GLY A 1 127 ? 16.229 -1.678 0.296 1.00 15.03 702 GLY A C 1
ATOM 1035 O O . GLY A 1 127 ? 16.851 -1.277 1.289 1.00 15.75 702 GLY A O 1
ATOM 1036 N N . THR A 1 128 ? 16.330 -1.087 -0.893 1.00 12.39 703 THR A N 1
ATOM 1037 C CA . THR A 1 128 ? 17.104 0.131 -1.079 1.00 13.49 703 THR A CA 1
ATOM 1038 C C . THR A 1 128 ? 16.246 1.168 -1.797 1.00 13.30 703 THR A C 1
ATOM 1039 O O . THR A 1 128 ? 15.290 0.825 -2.509 1.00 17.79 703 THR A O 1
ATOM 1043 N N . ASN A 1 129 ? 16.582 2.451 -1.600 1.00 12.96 704 ASN A N 1
ATOM 1044 C CA . ASN A 1 129 ? 15.783 3.542 -2.148 1.00 13.75 704 ASN A CA 1
ATOM 1045 C C . ASN A 1 129 ? 16.200 3.894 -3.583 1.00 13.03 704 ASN A C 1
ATOM 1046 O O . ASN A 1 129 ? 17.096 3.282 -4.179 1.00 14.01 704 ASN A O 1
ATOM 1051 N N . ASN A 1 130 ? 15.562 4.935 -4.134 1.00 12.70 705 ASN A N 1
ATOM 1052 C CA . ASN A 1 130 ? 15.856 5.331 -5.510 1.00 12.74 705 ASN A CA 1
ATOM 1053 C C . ASN A 1 130 ? 17.277 5.872 -5.643 1.00 15.99 705 ASN A C 1
ATOM 1054 O O . ASN A 1 130 ? 17.975 5.556 -6.614 1.00 15.46 705 ASN A O 1
ATOM 1059 N N . SER A 1 131 ? 17.722 6.690 -4.680 1.00 15.41 706 SER A N 1
ATOM 1060 C CA . SER A 1 131 ? 19.067 7.256 -4.739 1.00 16.57 706 SER A CA 1
ATOM 1061 C C . SER A 1 131 ? 20.127 6.161 -4.806 1.00 15.23 706 SER A C 1
ATOM 1062 O O . SER A 1 131 ? 21.109 6.281 -5.549 1.00 18.61 706 SER A O 1
ATOM 1065 N N . PHE A 1 132 ? 19.928 5.069 -4.059 1.00 16.14 707 PHE A N 1
ATOM 1066 C CA . PHE A 1 132 ? 20.903 3.981 -4.079 1.00 15.83 707 PHE A CA 1
ATOM 1067 C C . PHE A 1 132 ? 21.008 3.340 -5.459 1.00 15.11 707 PHE A C 1
ATOM 1068 O O . PHE A 1 132 ? 22.099 2.930 -5.872 1.00 15.53 707 PHE A O 1
ATOM 1076 N N . GLN A 1 133 ? 19.886 3.239 -6.186 1.00 13.62 708 GLN A N 1
ATOM 1077 C CA . GLN A 1 133 ? 19.931 2.659 -7.532 1.00 12.07 708 GLN A CA 1
ATOM 1078 C C . GLN A 1 133 ? 20.861 3.450 -8.433 1.00 14.12 708 GLN A C 1
ATOM 1079 O O . GLN A 1 133 ? 21.703 2.880 -9.130 1.00 14.58 708 GLN A O 1
ATOM 1085 N N . VAL A 1 134 ? 20.730 4.778 -8.410 1.00 15.74 709 VAL A N 1
ATOM 1086 C CA . VAL A 1 134 ? 21.591 5.638 -9.210 1.00 17.90 709 VAL A CA 1
ATOM 1087 C C . VAL A 1 134 ? 23.027 5.577 -8.696 1.00 17.29 709 VAL A C 1
ATOM 1088 O O . VAL A 1 134 ? 23.983 5.414 -9.469 1.00 24.99 709 VAL A O 1
ATOM 1092 N N . ALA A 1 135 ? 23.205 5.676 -7.381 1.00 18.93 710 ALA A N 1
ATOM 1093 C CA . ALA A 1 135 ? 24.560 5.741 -6.840 1.00 21.74 710 ALA A CA 1
ATOM 1094 C C . ALA A 1 135 ? 25.324 4.443 -7.078 1.00 19.78 710 ALA A C 1
ATOM 1095 O O . ALA A 1 135 ? 26.537 4.470 -7.339 1.00 24.47 710 ALA A O 1
ATOM 1097 N N . SER A 1 136 ? 24.641 3.304 -6.984 1.00 16.00 711 SER A N 1
ATOM 1098 C CA . SER A 1 136 ? 25.221 1.985 -7.193 1.00 19.02 711 SER A CA 1
ATOM 1099 C C . SER A 1 136 ? 25.245 1.566 -8.657 1.00 22.12 711 SER A C 1
ATOM 1100 O O . SER A 1 136 ? 25.727 0.468 -8.953 1.00 25.13 711 SER A O 1
ATOM 1103 N N . LYS A 1 137 ? 24.757 2.411 -9.569 1.00 20.63 712 LYS A N 1
ATOM 1104 C CA . LYS A 1 137 ? 24.671 2.085 -10.998 1.00 18.19 712 LYS A CA 1
ATOM 1105 C C . LYS A 1 137 ? 23.983 0.741 -11.221 1.00 19.14 712 LYS A C 1
ATOM 1106 O O . LYS A 1 137 ? 24.475 -0.131 -11.940 1.00 20.99 712 LYS A O 1
ATOM 1112 N N . SER A 1 138 ? 22.825 0.569 -10.596 1.00 16.63 713 SER A N 1
ATOM 1113 C CA . SER A 1 138 ? 22.115 -0.690 -10.747 1.00 18.14 713 SER A CA 1
ATOM 1114 C C . SER A 1 138 ? 21.475 -0.785 -12.131 1.00 20.53 713 SER A C 1
ATOM 1115 O O . SER A 1 138 ? 21.323 0.205 -12.852 1.00 15.37 713 SER A O 1
ATOM 1118 N N . VAL A 1 139 ? 21.094 -2.012 -12.492 1.00 16.71 714 VAL A N 1
ATOM 1119 C CA . VAL A 1 139 ? 20.340 -2.226 -13.723 1.00 17.99 714 VAL A CA 1
ATOM 1120 C C . VAL A 1 139 ? 19.083 -1.371 -13.740 1.00 13.35 714 VAL A C 1
ATOM 1121 O O . VAL A 1 139 ? 18.701 -0.833 -14.788 1.00 17.01 714 VAL A O 1
ATOM 1125 N N . LEU A 1 140 ? 18.403 -1.258 -12.599 1.00 12.42 715 LEU A N 1
ATOM 1126 C CA . LEU A 1 140 ? 17.154 -0.498 -12.573 1.00 13.69 715 LEU A CA 1
ATOM 1127 C C . LEU A 1 140 ? 17.402 0.970 -12.905 1.00 15.15 715 LEU A C 1
ATOM 1128 O O . LEU A 1 140 ? 16.640 1.583 -13.660 1.00 13.48 715 LEU A O 1
ATOM 1133 N N . ALA A 1 141 ? 18.486 1.540 -12.385 1.00 12.59 716 ALA A N 1
ATOM 1134 C CA . ALA A 1 141 ? 18.825 2.911 -12.758 1.00 11.70 716 ALA A CA 1
ATOM 1135 C C . ALA A 1 141 ? 19.193 3.001 -14.233 1.00 14.52 716 ALA A C 1
ATOM 1136 O O . ALA A 1 141 ? 18.889 4.001 -14.892 1.00 15.45 716 ALA A O 1
ATOM 1138 N N . ALA A 1 142 ? 19.851 1.970 -14.771 1.00 14.86 717 ALA A N 1
ATOM 1139 C CA . ALA A 1 142 ? 20.180 1.970 -16.193 1.00 13.54 717 ALA A CA 1
ATOM 1140 C C . ALA A 1 142 ? 18.919 2.078 -17.039 1.00 14.02 717 ALA A C 1
ATOM 1141 O O . ALA A 1 142 ? 18.909 2.763 -18.071 1.00 14.67 717 ALA A O 1
ATOM 1143 N N . LEU A 1 143 ? 17.848 1.410 -16.608 1.00 13.17 718 LEU A N 1
ATOM 1144 C CA . LEU A 1 143 ? 16.587 1.423 -17.346 1.00 14.89 718 LEU A CA 1
ATOM 1145 C C . LEU A 1 143 ? 15.843 2.740 -17.168 1.00 15.22 718 LEU A C 1
ATOM 1146 O O . LEU A 1 143 ? 15.300 3.278 -18.141 1.00 16.96 718 LEU A O 1
ATOM 1151 N N . TYR A 1 144 ? 15.790 3.263 -15.930 1.00 13.45 719 TYR A N 1
ATOM 1152 C CA . TYR A 1 144 ? 14.795 4.266 -15.560 1.00 14.55 719 TYR A CA 1
ATOM 1153 C C . TYR A 1 144 ? 15.324 5.577 -14.979 1.00 17.92 719 TYR A C 1
ATOM 1154 O O . TYR A 1 144 ? 14.519 6.486 -14.764 1.00 16.72 719 TYR A O 1
ATOM 1163 N N . SER A 1 145 ? 16.625 5.714 -14.709 1.00 15.91 720 SER A N 1
ATOM 1164 C CA . SER A 1 145 ? 17.093 6.905 -13.995 1.00 18.42 720 SER A CA 1
ATOM 1165 C C . SER A 1 145 ? 16.775 8.198 -14.743 1.00 18.86 720 SER A C 1
ATOM 1166 O O . SER A 1 145 ? 16.573 9.241 -14.109 1.00 24.55 720 SER A O 1
ATOM 1169 N N . SER A 1 146 ? 16.715 8.158 -16.078 1.00 17.67 721 SER A N 1
ATOM 1170 C CA . SER A 1 146 ? 16.410 9.364 -16.841 1.00 23.56 721 SER A CA 1
ATOM 1171 C C . SER A 1 146 ? 14.987 9.843 -16.609 1.00 24.13 721 SER A C 1
ATOM 1172 O O . SER A 1 146 ? 14.695 11.020 -16.844 1.00 29.98 721 SER A O 1
ATOM 1175 N N . GLU A 1 147 ? 14.103 8.962 -16.155 1.00 21.30 722 GLU A N 1
ATOM 1176 C CA . GLU A 1 147 ? 12.719 9.321 -15.897 1.00 18.47 722 GLU A CA 1
ATOM 1177 C C . GLU A 1 147 ? 12.435 9.653 -14.438 1.00 20.15 722 GLU A C 1
ATOM 1178 O O . GLU A 1 147 ? 11.448 10.345 -14.165 1.00 24.96 722 GLU A O 1
ATOM 1184 N N . GLY A 1 148 ? 13.250 9.173 -13.499 1.00 16.33 723 GLY A N 1
ATOM 1185 C CA . GLY A 1 148 ? 12.916 9.296 -12.096 1.00 19.01 723 GLY A CA 1
ATOM 1186 C C . GLY A 1 148 ? 12.012 8.172 -11.613 1.00 15.33 723 GLY A C 1
ATOM 1187 O O . GLY A 1 148 ? 11.533 7.325 -12.379 1.00 17.21 723 GLY A O 1
ATOM 1188 N N . SER A 1 149 ? 11.764 8.176 -10.299 1.00 13.28 724 SER A N 1
ATOM 1189 C CA . SER A 1 149 ? 10.975 7.138 -9.633 1.00 11.74 724 SER A CA 1
ATOM 1190 C C . SER A 1 149 ? 11.411 5.743 -10.067 1.00 12.30 724 SER A C 1
ATOM 1191 O O . SER A 1 149 ? 10.596 4.910 -10.465 1.00 13.08 724 SER A O 1
ATOM 1194 N N . VAL A 1 150 ? 12.717 5.485 -9.947 1.00 11.22 725 VAL A N 1
ATOM 1195 C CA . VAL A 1 150 ? 13.293 4.253 -10.487 1.00 11.83 725 VAL A CA 1
ATOM 1196 C C . VAL A 1 150 ? 12.580 3.016 -9.946 1.00 12.16 725 VAL A C 1
ATOM 1197 O O . VAL A 1 150 ? 12.133 2.150 -10.712 1.00 11.72 725 VAL A O 1
ATOM 1201 N N . MET A 1 151 ? 12.491 2.894 -8.619 1.00 11.19 726 MET A N 1
ATOM 1202 C CA . MET A 1 151 ? 11.903 1.688 -8.047 1.00 10.53 726 MET A CA 1
ATOM 1203 C C . MET A 1 151 ? 10.434 1.555 -8.424 1.00 10.62 726 MET A C 1
ATOM 1204 O O . MET A 1 151 ? 9.961 0.449 -8.724 1.00 9.47 726 MET A O 1
ATOM 1209 N N . GLU A 1 152 ? 9.699 2.666 -8.361 1.00 9.49 727 GLU A N 1
ATOM 1210 C CA . GLU A 1 152 ? 8.280 2.642 -8.682 1.00 9.23 727 GLU A CA 1
ATOM 1211 C C . GLU A 1 152 ? 8.040 2.243 -10.134 1.00 10.87 727 GLU A C 1
ATOM 1212 O O . GLU A 1 152 ? 7.118 1.472 -10.417 1.00 10.47 727 GLU A O 1
ATOM 1218 N N . ARG A 1 153 ? 8.878 2.720 -11.061 1.00 9.08 728 ARG A N 1
ATOM 1219 C CA . ARG A 1 153 ? 8.789 2.238 -12.445 1.00 9.52 728 ARG A CA 1
ATOM 1220 C C . ARG A 1 153 ? 9.054 0.738 -12.522 1.00 13.53 728 ARG A C 1
ATOM 1221 O O . ARG A 1 153 ? 8.373 0.014 -13.254 1.00 11.01 728 ARG A O 1
ATOM 1229 N N . HIS A 1 154 ? 10.036 0.241 -11.761 1.00 11.15 729 HIS A N 1
ATOM 1230 C CA . HIS A 1 154 ? 10.246 -1.204 -11.719 1.00 9.77 729 HIS A CA 1
ATOM 1231 C C . HIS A 1 154 ? 9.034 -1.946 -11.135 1.00 9.82 729 HIS A C 1
ATOM 1232 O O . HIS A 1 154 ? 8.652 -3.006 -11.645 1.00 11.69 729 HIS A O 1
ATOM 1239 N N . HIS A 1 155 ? 8.428 -1.428 -10.051 1.00 8.40 730 HIS A N 1
ATOM 1240 C CA . HIS A 1 155 ? 7.275 -2.132 -9.477 1.00 7.93 730 HIS A CA 1
ATOM 1241 C C . HIS A 1 155 ? 6.162 -2.264 -10.517 1.00 9.67 730 HIS A C 1
ATOM 1242 O O . HIS A 1 155 ? 5.555 -3.334 -10.677 1.00 9.30 730 HIS A O 1
ATOM 1249 N N . PHE A 1 156 ? 5.874 -1.167 -11.212 1.00 8.30 731 PHE A N 1
ATOM 1250 C CA . PHE A 1 156 ? 4.872 -1.191 -12.274 1.00 8.82 731 PHE A CA 1
ATOM 1251 C C . PHE A 1 156 ? 5.251 -2.188 -13.361 1.00 10.71 731 PHE A C 1
ATOM 1252 O O . PHE A 1 156 ? 4.427 -3.007 -13.777 1.00 10.75 731 PHE A O 1
ATOM 1260 N N . ALA A 1 157 ? 6.507 -2.148 -13.823 1.00 11.68 732 ALA A N 1
ATOM 1261 C CA . ALA A 1 157 ? 6.922 -3.072 -14.871 1.00 8.78 732 ALA A CA 1
ATOM 1262 C C . ALA A 1 157 ? 6.781 -4.529 -14.434 1.00 9.64 732 ALA A C 1
ATOM 1263 O O . ALA A 1 157 ? 6.447 -5.393 -15.254 1.00 14.11 732 ALA A O 1
ATOM 1265 N N . GLN A 1 158 ? 7.051 -4.819 -13.153 1.00 11.59 733 GLN A N 1
ATOM 1266 C CA . GLN A 1 158 ? 6.866 -6.173 -12.637 1.00 12.09 733 GLN A CA 1
ATOM 1267 C C . GLN A 1 158 ? 5.393 -6.568 -12.618 1.00 11.15 733 GLN A C 1
ATOM 1268 O O . GLN A 1 158 ? 5.053 -7.733 -12.878 1.00 10.81 733 GLN A O 1
ATOM 1274 N N . ALA A 1 159 ? 4.507 -5.621 -12.286 1.00 10.66 734 ALA A N 1
ATOM 1275 C CA . ALA A 1 159 ? 3.078 -5.921 -12.295 1.00 11.57 734 ALA A CA 1
ATOM 1276 C C . ALA A 1 159 ? 2.629 -6.292 -13.696 1.00 10.46 734 ALA A C 1
ATOM 1277 O O . ALA A 1 159 ? 1.886 -7.265 -13.886 1.00 12.20 734 ALA A O 1
ATOM 1279 N N . ILE A 1 160 ? 3.112 -5.549 -14.693 1.00 10.65 735 ILE A N 1
ATOM 1280 C CA . ILE A 1 160 ? 2.779 -5.833 -16.088 1.00 10.72 735 ILE A CA 1
ATOM 1281 C C . ILE A 1 160 ? 3.349 -7.179 -16.529 1.00 12.66 735 ILE A C 1
ATOM 1282 O O . ILE A 1 160 ? 2.702 -7.930 -17.267 1.00 14.42 735 ILE A O 1
ATOM 1287 N N . ALA A 1 161 ? 4.573 -7.506 -16.095 1.00 12.12 736 ALA A N 1
ATOM 1288 C CA . ALA A 1 161 ? 5.153 -8.790 -16.466 1.00 15.93 736 ALA A CA 1
ATOM 1289 C C . ALA A 1 161 ? 4.366 -9.958 -15.872 1.00 12.85 736 ALA A C 1
ATOM 1290 O O . ALA A 1 161 ? 4.286 -11.037 -16.480 1.00 16.04 736 ALA A O 1
ATOM 1292 N N . ILE A 1 162 ? 3.750 -9.757 -14.702 1.00 13.07 737 ILE A N 1
ATOM 1293 C CA . ILE A 1 162 ? 2.864 -10.780 -14.153 1.00 14.06 737 ILE A CA 1
ATOM 1294 C C . ILE A 1 162 ? 1.614 -10.930 -15.017 1.00 12.22 737 ILE A C 1
ATOM 1295 O O . ILE A 1 162 ? 1.209 -12.051 -15.359 1.00 13.61 737 ILE A O 1
ATOM 1300 N N . LEU A 1 163 ? 0.984 -9.807 -15.378 1.00 12.05 738 LEU A N 1
ATOM 1301 C CA . LEU A 1 163 ? -0.178 -9.865 -16.267 1.00 14.34 738 LEU A CA 1
ATOM 1302 C C . LEU A 1 163 ? 0.175 -10.536 -17.584 1.00 17.84 738 LEU A C 1
ATOM 1303 O O . LEU A 1 163 ? -0.639 -11.279 -18.154 1.00 18.01 738 LEU A O 1
ATOM 1308 N N . ASN A 1 164 ? 1.379 -10.281 -18.090 1.00 16.27 739 ASN A N 1
ATOM 1309 C CA . ASN A 1 164 ? 1.810 -10.849 -19.362 1.00 18.89 739 ASN A CA 1
ATOM 1310 C C . ASN A 1 164 ? 2.282 -12.289 -19.240 1.00 21.68 739 ASN A C 1
ATOM 1311 O O . ASN A 1 164 ? 2.700 -12.878 -20.240 1.00 23.79 739 ASN A O 1
ATOM 1316 N N . THR A 1 165 ? 2.203 -12.880 -18.051 1.00 17.97 740 THR A N 1
ATOM 1317 C CA . THR A 1 165 ? 2.489 -14.297 -17.882 1.00 19.39 740 THR A CA 1
ATOM 1318 C C . THR A 1 165 ? 1.237 -15.106 -18.204 1.00 22.42 740 THR A C 1
ATOM 1319 O O . THR A 1 165 ? 0.144 -14.789 -17.722 1.00 19.93 740 THR A O 1
ATOM 1323 N N . HIS A 1 166 ? 1.398 -16.141 -19.031 1.00 21.14 741 HIS A N 1
ATOM 1324 C CA . HIS A 1 166 ? 0.257 -16.936 -19.475 1.00 23.83 741 HIS A CA 1
ATOM 1325 C C . HIS A 1 166 ? -0.540 -17.443 -18.277 1.00 22.59 741 HIS A C 1
ATOM 1326 O O . HIS A 1 166 ? 0.027 -17.951 -17.306 1.00 24.26 741 HIS A O 1
ATOM 1333 N N . GLY A 1 167 ? -1.853 -17.268 -18.335 1.00 23.92 742 GLY A N 1
ATOM 1334 C CA . GLY A 1 167 ? -2.725 -17.707 -17.271 1.00 21.63 742 GLY A CA 1
ATOM 1335 C C . GLY A 1 167 ? -2.928 -16.714 -16.145 1.00 22.71 742 GLY A C 1
ATOM 1336 O O . GLY A 1 167 ? -3.658 -17.022 -15.189 1.00 19.47 742 GLY A O 1
ATOM 1337 N N . CYS A 1 168 ? -2.330 -15.528 -16.226 1.00 18.62 743 CYS A N 1
ATOM 1338 C CA . CYS A 1 168 ? -2.338 -14.594 -15.111 1.00 14.83 743 CYS A CA 1
ATOM 1339 C C . CYS A 1 168 ? -2.971 -13.256 -15.428 1.00 15.66 743 CYS A C 1
ATOM 1340 O O . CYS A 1 168 ? -3.011 -12.388 -14.547 1.00 16.09 743 CYS A O 1
ATOM 1343 N N . ASN A 1 169 ? -3.456 -13.045 -16.650 1.00 15.41 744 ASN A N 1
ATOM 1344 C CA . ASN A 1 169 ? -4.004 -11.738 -16.995 1.00 16.67 744 ASN A CA 1
ATOM 1345 C C . ASN A 1 169 ? -5.467 -11.671 -16.574 1.00 14.93 744 ASN A C 1
ATOM 1346 O O . ASN A 1 169 ? -6.380 -11.987 -17.346 1.00 15.30 744 ASN A O 1
ATOM 1351 N N . ILE A 1 170 ? -5.689 -11.196 -15.350 1.00 15.49 745 ILE A N 1
ATOM 1352 C CA . ILE A 1 170 ? -7.032 -11.025 -14.819 1.00 13.96 745 ILE A CA 1
ATOM 1353 C C . ILE A 1 170 ? -7.875 -10.053 -15.636 1.00 15.25 745 ILE A C 1
ATOM 1354 O O . ILE A 1 170 ? -9.096 -10.010 -15.451 1.00 17.03 745 ILE A O 1
ATOM 1359 N N . PHE A 1 171 ? -7.261 -9.264 -16.527 1.00 14.89 746 PHE A N 1
ATOM 1360 C CA . PHE A 1 171 ? -7.986 -8.256 -17.297 1.00 15.52 746 PHE A CA 1
ATOM 1361 C C . PHE A 1 171 ? -8.153 -8.619 -18.771 1.00 17.19 746 PHE A C 1
ATOM 1362 O O . PHE A 1 171 ? -8.618 -7.778 -19.543 1.00 19.57 746 PHE A O 1
ATOM 1370 N N . ASP A 1 172 ? -7.794 -9.838 -19.193 1.00 15.79 747 ASP A N 1
ATOM 1371 C CA . ASP A 1 172 ? -7.657 -10.082 -20.630 1.00 19.57 747 ASP A CA 1
ATOM 1372 C C . ASP A 1 172 ? -8.984 -10.181 -21.378 1.00 22.36 747 ASP A C 1
ATOM 1373 O O . ASP A 1 172 ? -8.971 -10.235 -22.609 1.00 23.49 747 ASP A O 1
ATOM 1378 N N . HIS A 1 173 ? -10.114 -10.203 -20.681 1.00 17.63 748 HIS A N 1
ATOM 1379 C CA . HIS A 1 173 ? -11.411 -10.161 -21.328 1.00 21.32 748 HIS A CA 1
ATOM 1380 C C . HIS A 1 173 ? -11.986 -8.751 -21.394 1.00 17.69 748 HIS A C 1
ATOM 1381 O O . HIS A 1 173 ? -13.048 -8.563 -22.015 1.00 20.28 748 HIS A O 1
ATOM 1388 N N . PHE A 1 174 ? -11.321 -7.767 -20.778 1.00 18.75 749 PHE A N 1
ATOM 1389 C CA . PHE A 1 174 ? -11.771 -6.382 -20.847 1.00 23.67 749 PHE A CA 1
ATOM 1390 C C . PHE A 1 174 ? -11.763 -5.900 -22.291 1.00 21.92 749 PHE A C 1
ATOM 1391 O O . PHE A 1 174 ? -10.999 -6.389 -23.130 1.00 22.46 749 PHE A O 1
ATOM 1399 N N . SER A 1 175 ? -12.592 -4.895 -22.572 1.00 21.72 750 SER A N 1
ATOM 1400 C CA . SER A 1 175 ? -12.495 -4.217 -23.855 1.00 29.13 750 SER A CA 1
ATOM 1401 C C . SER A 1 175 ? -11.130 -3.552 -23.974 1.00 26.04 750 SER A C 1
ATOM 1402 O O . SER A 1 175 ? -10.418 -3.355 -22.987 1.00 20.28 750 SER A O 1
ATOM 1405 N N . ARG A 1 176 ? -10.755 -3.207 -25.206 1.00 29.95 751 ARG A N 1
ATOM 1406 C CA . ARG A 1 176 ? -9.467 -2.551 -25.409 1.00 26.81 751 ARG A CA 1
ATOM 1407 C C . ARG A 1 176 ? -9.381 -1.251 -24.621 1.00 25.17 751 ARG A C 1
ATOM 1408 O O . ARG A 1 176 ? -8.361 -0.971 -23.974 1.00 21.24 751 ARG A O 1
ATOM 1416 N N . LYS A 1 177 ? -10.452 -0.456 -24.628 1.00 24.47 752 LYS A N 1
ATOM 1417 C CA . LYS A 1 177 ? -10.423 0.813 -23.907 1.00 26.06 752 LYS A CA 1
ATOM 1418 C C . LYS A 1 177 ? -10.337 0.603 -22.396 1.00 24.43 752 LYS A C 1
ATOM 1419 O O . LYS A 1 177 ? -9.607 1.327 -21.707 1.00 20.51 752 LYS A O 1
ATOM 1425 N N . ASP A 1 178 ? -11.078 -0.376 -21.865 1.00 21.52 753 ASP A N 1
ATOM 1426 C CA . ASP A 1 178 ? -11.067 -0.626 -20.426 1.00 17.42 753 ASP A CA 1
ATOM 1427 C C . ASP A 1 178 ? -9.727 -1.196 -19.984 1.00 15.97 753 ASP A C 1
ATOM 1428 O O . ASP A 1 178 ? -9.237 -0.866 -18.899 1.00 14.72 753 ASP A O 1
ATOM 1433 N N . TYR A 1 179 ? -9.133 -2.066 -20.805 1.00 17.52 754 TYR A N 1
ATOM 1434 C CA . TYR A 1 179 ? -7.801 -2.598 -20.510 1.00 17.35 754 TYR A CA 1
ATOM 1435 C C . TYR A 1 179 ? -6.766 -1.478 -20.480 1.00 15.40 754 TYR A C 1
ATOM 1436 O O . TYR A 1 179 ? -5.932 -1.390 -19.564 1.00 14.27 754 TYR A O 1
ATOM 1445 N N . GLN A 1 180 ? -6.789 -0.621 -21.500 1.00 16.85 755 GLN A N 1
ATOM 1446 C CA . GLN A 1 180 ? -5.884 0.520 -21.546 1.00 17.78 755 GLN A CA 1
ATOM 1447 C C . GLN A 1 180 ? -6.077 1.403 -20.321 1.00 15.46 755 GLN A C 1
ATOM 1448 O O . GLN A 1 180 ? -5.102 1.876 -19.716 1.00 14.62 755 GLN A O 1
ATOM 1454 N N . ARG A 1 181 ? -7.334 1.601 -19.921 1.00 16.03 756 ARG A N 1
ATOM 1455 C CA . ARG A 1 181 ? -7.632 2.462 -18.787 1.00 16.57 756 ARG A CA 1
ATOM 1456 C C . ARG A 1 181 ? -7.071 1.869 -17.497 1.00 14.23 756 ARG A C 1
ATOM 1457 O O . ARG A 1 181 ? -6.473 2.585 -16.683 1.00 12.75 756 ARG A O 1
ATOM 1465 N N . MET A 1 182 ? -7.235 0.556 -17.310 1.00 13.11 757 MET A N 1
ATOM 1466 C CA . MET A 1 182 ? -6.759 -0.102 -16.101 1.00 12.73 757 MET A CA 1
ATOM 1467 C C . MET A 1 182 ? -5.246 0.000 -15.975 1.00 13.90 757 MET A C 1
ATOM 1468 O O . MET A 1 182 ? -4.725 0.315 -14.897 1.00 12.08 757 MET A O 1
ATOM 1473 N N . LEU A 1 183 ? -4.522 -0.253 -17.059 1.00 12.09 758 LEU A N 1
ATOM 1474 C CA . LEU A 1 183 ? -3.066 -0.232 -16.966 1.00 11.89 758 LEU A CA 1
ATOM 1475 C C . LEU A 1 183 ? -2.547 1.192 -16.787 1.00 15.31 758 LEU A C 1
ATOM 1476 O O . LEU A 1 183 ? -1.521 1.397 -16.125 1.00 14.25 758 LEU A O 1
ATOM 1481 N N . ASP A 1 184 ? -3.249 2.180 -17.346 1.00 14.17 759 ASP A N 1
ATOM 1482 C CA . ASP A 1 184 ? -2.870 3.578 -17.161 1.00 13.20 759 ASP A CA 1
ATOM 1483 C C . ASP A 1 184 ? -3.083 4.024 -15.720 1.00 15.36 759 ASP A C 1
ATOM 1484 O O . ASP A 1 184 ? -2.240 4.733 -15.155 1.00 14.05 759 ASP A O 1
ATOM 1489 N N . LEU A 1 185 ? -4.209 3.629 -15.120 1.00 13.25 760 LEU A N 1
ATOM 1490 C CA . LEU A 1 185 ? -4.443 3.890 -13.700 1.00 12.52 760 LEU A CA 1
ATOM 1491 C C . LEU A 1 185 ? -3.366 3.242 -12.839 1.00 10.42 760 LEU A C 1
ATOM 1492 O O . LEU A 1 185 ? -2.853 3.867 -11.904 1.00 12.77 760 LEU A O 1
ATOM 1497 N N . MET A 1 186 ? -3.033 1.971 -13.119 1.00 9.63 761 MET A N 1
ATOM 1498 C CA . MET A 1 186 ? -1.993 1.291 -12.346 1.00 11.32 761 MET A CA 1
ATOM 1499 C C . MET A 1 186 ? -0.675 2.035 -12.449 1.00 11.53 761 MET A C 1
ATOM 1500 O O . MET A 1 186 ? 0.064 2.145 -11.455 1.00 11.79 761 MET A O 1
ATOM 1505 N N . ARG A 1 187 ? -0.361 2.548 -13.636 1.00 10.09 762 ARG A N 1
ATOM 1506 C CA . ARG A 1 187 ? 0.852 3.346 -13.791 1.00 12.29 762 ARG A CA 1
ATOM 1507 C C . ARG A 1 187 ? 0.822 4.559 -12.869 1.00 13.77 762 ARG A C 1
ATOM 1508 O O . ARG A 1 187 ? 1.752 4.778 -12.075 1.00 11.29 762 ARG A O 1
ATOM 1516 N N . ASP A 1 188 ? -0.258 5.347 -12.946 1.00 11.28 763 ASP A N 1
ATOM 1517 C CA . ASP A 1 188 ? -0.337 6.591 -12.182 1.00 10.56 763 ASP A CA 1
ATOM 1518 C C . ASP A 1 188 ? -0.318 6.319 -10.688 1.00 13.02 763 ASP A C 1
ATOM 1519 O O . ASP A 1 188 ? 0.367 7.017 -9.927 1.00 13.18 763 ASP A O 1
ATOM 1524 N N . ILE A 1 189 ? -1.065 5.303 -10.250 1.00 9.70 764 ILE A N 1
ATOM 1525 C CA . ILE A 1 189 ? -1.188 5.022 -8.822 1.00 9.51 764 ILE A CA 1
ATOM 1526 C C . ILE A 1 189 ? 0.129 4.486 -8.256 1.00 11.26 764 ILE A C 1
ATOM 1527 O O . ILE A 1 189 ? 0.582 4.917 -7.183 1.00 11.29 764 ILE A O 1
ATOM 1532 N N . ILE A 1 190 ? 0.759 3.532 -8.948 1.00 11.48 765 ILE A N 1
ATOM 1533 C CA . ILE A 1 190 ? 2.034 3.015 -8.455 1.00 9.97 765 ILE A CA 1
ATOM 1534 C C . ILE A 1 190 ? 3.088 4.108 -8.434 1.00 12.73 765 ILE A C 1
ATOM 1535 O O . ILE A 1 190 ? 3.871 4.210 -7.475 1.00 11.06 765 ILE A O 1
ATOM 1540 N N . LEU A 1 191 ? 3.134 4.949 -9.468 1.00 9.87 766 LEU A N 1
ATOM 1541 C CA . LEU A 1 191 ? 4.138 6.014 -9.456 1.00 12.70 766 LEU A CA 1
ATOM 1542 C C . LEU A 1 191 ? 3.864 7.030 -8.354 1.00 15.59 766 LEU A C 1
ATOM 1543 O O . LEU A 1 191 ? 4.800 7.684 -7.871 1.00 14.94 766 LEU A O 1
ATOM 1548 N N . ALA A 1 192 ? 2.600 7.155 -7.933 1.00 10.08 767 ALA A N 1
ATOM 1549 C CA . ALA A 1 192 ? 2.237 8.042 -6.836 1.00 11.98 767 ALA A CA 1
ATOM 1550 C C . ALA A 1 192 ? 2.852 7.621 -5.497 1.00 12.57 767 ALA A C 1
ATOM 1551 O O . ALA A 1 192 ? 2.881 8.444 -4.581 1.00 12.90 767 ALA A O 1
ATOM 1553 N N . THR A 1 193 ? 3.314 6.363 -5.355 1.00 8.94 768 THR A N 1
ATOM 1554 C CA . THR A 1 193 ? 3.920 5.902 -4.099 1.00 9.72 768 THR A CA 1
ATOM 1555 C C . THR A 1 193 ? 5.319 6.458 -3.860 1.00 12.75 768 THR A C 1
ATOM 1556 O O . THR A 1 193 ? 5.841 6.286 -2.748 1.00 13.62 768 THR A O 1
ATOM 1560 N N . ASP A 1 194 ? 5.938 7.100 -4.857 1.00 12.97 769 ASP A N 1
ATOM 1561 C CA . ASP A 1 194 ? 7.195 7.816 -4.643 1.00 12.69 769 ASP A CA 1
ATOM 1562 C C . ASP A 1 194 ? 6.889 9.038 -3.792 1.00 15.08 769 ASP A C 1
ATOM 1563 O O . ASP A 1 194 ? 6.146 9.926 -4.224 1.00 15.59 769 ASP A O 1
ATOM 1568 N N . LEU A 1 195 ? 7.422 9.079 -2.568 1.00 14.90 770 LEU A N 1
ATOM 1569 C CA . LEU A 1 195 ? 7.103 10.199 -1.703 1.00 14.81 770 LEU A CA 1
ATOM 1570 C C . LEU A 1 195 ? 7.520 11.529 -2.323 1.00 14.79 770 LEU A C 1
ATOM 1571 O O . LEU A 1 195 ? 6.931 12.561 -2.010 1.00 16.89 770 LEU A O 1
ATOM 1576 N N . ALA A 1 196 ? 8.518 11.527 -3.212 1.00 18.02 771 ALA A N 1
ATOM 1577 C CA . ALA A 1 196 ? 8.896 12.770 -3.874 1.00 17.74 771 ALA A CA 1
ATOM 1578 C C . ALA A 1 196 ? 7.762 13.282 -4.747 1.00 19.14 771 ALA A C 1
ATOM 1579 O O . ALA A 1 196 ? 7.562 14.499 -4.870 1.00 21.71 771 ALA A O 1
ATOM 1581 N N . HIS A 1 197 ? 7.010 12.365 -5.356 1.00 18.65 772 HIS A N 1
ATOM 1582 C CA . HIS A 1 197 ? 5.829 12.753 -6.119 1.00 17.08 772 HIS A CA 1
ATOM 1583 C C . HIS A 1 197 ? 4.758 13.321 -5.203 1.00 15.81 772 HIS A C 1
ATOM 1584 O O . HIS A 1 197 ? 4.136 14.344 -5.525 1.00 17.67 772 HIS A O 1
ATOM 1591 N N . HIS A 1 198 ? 4.528 12.674 -4.059 1.00 16.37 773 HIS A N 1
ATOM 1592 C CA . HIS A 1 198 ? 3.554 13.199 -3.116 1.00 14.95 773 HIS A CA 1
ATOM 1593 C C . HIS A 1 198 ? 3.911 14.622 -2.717 1.00 18.35 773 HIS A C 1
ATOM 1594 O O . HIS A 1 198 ? 3.069 15.525 -2.758 1.00 19.84 773 HIS A O 1
ATOM 1601 N N . LEU A 1 199 ? 5.170 14.845 -2.347 1.00 19.14 774 LEU A N 1
ATOM 1602 C CA . LEU A 1 199 ? 5.586 16.179 -1.931 1.00 20.35 774 LEU A CA 1
ATOM 1603 C C . LEU A 1 199 ? 5.439 17.207 -3.052 1.00 22.93 774 LEU A C 1
ATOM 1604 O O . LEU A 1 199 ? 5.100 18.367 -2.781 1.00 25.69 774 LEU A O 1
ATOM 1609 N N . ARG A 1 200 ? 5.647 16.803 -4.314 1.00 19.78 775 ARG A N 1
ATOM 1610 C CA . ARG A 1 200 ? 5.454 17.734 -5.426 1.00 27.22 775 ARG A CA 1
ATOM 1611 C C . ARG A 1 200 ? 3.988 18.135 -5.597 1.00 26.21 775 ARG A C 1
ATOM 1612 O O . ARG A 1 200 ? 3.696 19.300 -5.881 1.00 28.69 775 ARG A O 1
ATOM 1620 N N . ILE A 1 201 ? 3.048 17.195 -5.430 1.00 20.83 776 ILE A N 1
ATOM 1621 C CA . ILE A 1 201 ? 1.631 17.499 -5.655 1.00 22.05 776 ILE A CA 1
ATOM 1622 C C . ILE A 1 201 ? 0.902 17.974 -4.397 1.00 20.16 776 ILE A C 1
ATOM 1623 O O . ILE A 1 201 ? -0.313 18.234 -4.452 1.00 21.65 776 ILE A O 1
ATOM 1628 N N . PHE A 1 202 ? 1.605 18.104 -3.272 1.00 21.99 777 PHE A N 1
ATOM 1629 C CA . PHE A 1 202 ? 0.942 18.356 -1.997 1.00 22.19 777 PHE A CA 1
ATOM 1630 C C . PHE A 1 202 ? 0.112 19.629 -2.036 1.00 21.87 777 PHE A C 1
ATOM 1631 O O . PHE A 1 202 ? -1.023 19.654 -1.542 1.00 25.55 777 PHE A O 1
ATOM 1639 N N . LYS A 1 203 ? 0.656 20.703 -2.610 1.00 23.58 778 LYS A N 1
ATOM 1640 C CA . LYS A 1 203 ? -0.102 21.949 -2.662 1.00 25.40 778 LYS A CA 1
ATOM 1641 C C . LYS A 1 203 ? -1.342 21.815 -3.541 1.00 24.53 778 LYS A C 1
ATOM 1642 O O . LYS A 1 203 ? -2.363 22.456 -3.265 1.00 27.98 778 LYS A O 1
ATOM 1648 N N . ASP A 1 204 ? -1.285 20.980 -4.585 1.00 23.47 779 ASP A N 1
ATOM 1649 C CA . ASP A 1 204 ? -2.481 20.736 -5.389 1.00 23.05 779 ASP A CA 1
ATOM 1650 C C . ASP A 1 204 ? -3.511 19.930 -4.605 1.00 21.44 779 ASP A C 1
ATOM 1651 O O . ASP A 1 204 ? -4.722 20.133 -4.768 1.00 24.54 779 ASP A O 1
ATOM 1656 N N . LEU A 1 205 ? -3.047 19.003 -3.758 1.00 25.67 780 LEU A N 1
ATOM 1657 C CA . LEU A 1 205 ? -3.955 18.290 -2.863 1.00 21.68 780 LEU A CA 1
ATOM 1658 C C . LEU A 1 205 ? -4.615 19.251 -1.887 1.00 20.76 780 LEU A C 1
ATOM 1659 O O . LEU A 1 205 ? -5.831 19.194 -1.663 1.00 20.79 780 LEU A O 1
ATOM 1664 N N . GLN A 1 206 ? -3.833 20.148 -1.296 1.00 21.51 781 GLN A N 1
ATOM 1665 C CA . GLN A 1 206 ? -4.417 21.150 -0.411 1.00 26.34 781 GLN A CA 1
ATOM 1666 C C . GLN A 1 206 ? -5.455 22.002 -1.134 1.00 25.76 781 GLN A C 1
ATOM 1667 O O . GLN A 1 206 ? -6.521 22.290 -0.581 1.00 24.87 781 GLN A O 1
ATOM 1673 N N . LYS A 1 207 ? -5.154 22.437 -2.359 1.00 27.80 782 LYS A N 1
ATOM 1674 C CA . LYS A 1 207 ? -6.097 23.298 -3.066 1.00 27.47 782 LYS A CA 1
ATOM 1675 C C . LYS A 1 207 ? -7.397 22.560 -3.355 1.00 27.02 782 LYS A C 1
ATOM 1676 O O . LYS A 1 207 ? -8.486 23.129 -3.224 1.00 26.87 782 LYS A O 1
ATOM 1682 N N . MET A 1 208 ? -7.303 21.279 -3.719 1.00 26.57 783 MET A N 1
ATOM 1683 C CA . MET A 1 208 ? -8.505 20.482 -3.944 1.00 27.34 783 MET A CA 1
ATOM 1684 C C . MET A 1 208 ? -9.340 20.365 -2.671 1.00 29.48 783 MET A C 1
ATOM 1685 O O . MET A 1 208 ? -10.570 20.502 -2.713 1.00 26.17 783 MET A O 1
ATOM 1690 N N . ALA A 1 209 ? -8.691 20.123 -1.528 1.00 23.37 784 ALA A N 1
ATOM 1691 C CA . ALA A 1 209 ? -9.421 20.051 -0.264 1.00 25.01 784 ALA A CA 1
ATOM 1692 C C . ALA A 1 209 ? -10.088 21.376 0.075 1.00 27.75 784 ALA A C 1
ATOM 1693 O O . ALA A 1 209 ? -11.209 21.398 0.592 1.00 30.54 784 ALA A O 1
ATOM 1695 N N . GLU A 1 210 ? -9.403 22.490 -0.183 1.00 26.02 785 GLU A N 1
ATOM 1696 C CA . GLU A 1 210 ? -9.940 23.791 0.198 1.00 25.95 785 GLU A CA 1
ATOM 1697 C C . GLU A 1 210 ? -11.174 24.133 -0.618 1.00 26.24 785 GLU A C 1
ATOM 1698 O O . GLU A 1 210 ? -12.172 24.622 -0.077 1.00 30.33 785 GLU A O 1
ATOM 1704 N N . VAL A 1 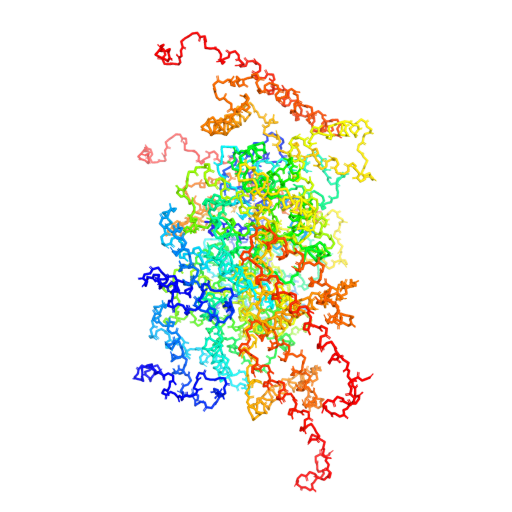211 ? -11.119 23.897 -1.930 1.00 27.22 786 VAL A N 1
ATOM 1705 C CA . VAL A 1 211 ? -12.220 24.308 -2.793 1.00 28.58 786 VAL A CA 1
ATOM 1706 C C . VAL A 1 211 ? -13.364 23.303 -2.729 1.00 31.66 786 VAL A C 1
ATOM 1707 O O . VAL A 1 211 ? -14.530 23.672 -2.910 1.00 32.08 786 VAL A O 1
ATOM 1711 N N . GLY A 1 212 ? -13.063 22.045 -2.446 1.00 28.69 787 GLY A N 1
ATOM 1712 C CA . GLY A 1 212 ? -14.081 21.016 -2.362 1.00 26.84 787 GLY A CA 1
ATOM 1713 C C . GLY A 1 212 ? -13.955 20.055 -3.529 1.00 22.44 787 GLY A C 1
ATOM 1714 O O . GLY A 1 212 ? -13.820 20.467 -4.689 1.00 27.62 787 GLY A O 1
ATOM 1715 N N . TYR A 1 213 ? -14.019 18.763 -3.226 1.00 21.08 788 TYR A N 1
ATOM 1716 C CA . TYR A 1 213 ? -13.864 17.754 -4.265 1.00 21.60 788 TYR A CA 1
ATOM 1717 C C . TYR A 1 213 ? -14.996 17.859 -5.282 1.00 22.37 788 TYR A C 1
ATOM 1718 O O . TYR A 1 213 ? -16.171 17.923 -4.912 1.00 28.67 788 TYR A O 1
ATOM 1727 N N . ASP A 1 214 ? -14.631 17.856 -6.569 1.00 22.72 789 ASP A N 1
ATOM 1728 C CA . ASP A 1 214 ? -15.562 17.973 -7.692 1.00 23.10 789 ASP A CA 1
ATOM 1729 C C . ASP A 1 214 ? -15.534 16.657 -8.473 1.00 23.59 789 ASP A C 1
ATOM 1730 O O . ASP A 1 214 ? -14.611 16.401 -9.252 1.00 20.93 789 ASP A O 1
ATOM 1735 N N . ARG A 1 215 ? -16.574 15.843 -8.295 1.00 25.16 790 ARG A N 1
ATOM 1736 C CA . ARG A 1 215 ? -16.619 14.527 -8.922 1.00 24.68 790 ARG A CA 1
ATOM 1737 C C . ARG A 1 215 ? -16.680 14.584 -10.447 1.00 21.94 790 ARG A C 1
ATOM 1738 O O . ARG A 1 215 ? -16.448 13.555 -11.093 1.00 22.99 790 ARG A O 1
ATOM 1746 N N . ASN A 1 216 ? -16.958 15.742 -11.035 1.00 21.99 791 ASN A N 1
ATOM 1747 C CA . ASN A 1 216 ? -16.919 15.890 -12.481 1.00 23.97 791 ASN A CA 1
ATOM 1748 C C . ASN A 1 216 ? -15.579 16.395 -12.995 1.00 24.12 791 ASN A C 1
ATOM 1749 O O . ASN A 1 216 ? -15.441 16.615 -14.202 1.00 29.23 791 ASN A O 1
ATOM 1754 N N . ASN A 1 217 ? -14.589 16.555 -12.118 1.00 23.99 792 ASN A N 1
ATOM 1755 C CA . ASN A 1 217 ? -13.287 17.105 -12.475 1.00 26.47 792 ASN A CA 1
ATOM 1756 C C . ASN A 1 217 ? -12.289 15.954 -12.556 1.00 18.16 792 ASN A C 1
ATOM 1757 O O . ASN A 1 217 ? -12.008 15.294 -11.545 1.00 19.59 792 ASN A O 1
ATOM 1762 N N . LYS A 1 218 ? -11.760 15.712 -13.762 1.00 22.98 793 LYS A N 1
ATOM 1763 C CA . LYS A 1 218 ? -10.880 14.568 -13.988 1.00 23.87 793 LYS A CA 1
ATOM 1764 C C . LYS A 1 218 ? -9.566 14.692 -13.226 1.00 21.04 793 LYS A C 1
ATOM 1765 O O . LYS A 1 218 ? -9.012 13.679 -12.785 1.00 19.78 793 LYS A O 1
ATOM 1771 N N . GLN A 1 219 ? -9.047 15.912 -13.079 1.00 20.89 794 GLN A N 1
ATOM 1772 C CA . GLN A 1 219 ? -7.842 16.104 -12.281 1.00 23.99 794 GLN A CA 1
ATOM 1773 C C . GLN A 1 219 ? -8.101 15.813 -10.807 1.00 19.69 794 GLN A C 1
ATOM 1774 O O . GLN A 1 219 ? -7.221 15.285 -10.120 1.00 18.62 794 GLN A O 1
ATOM 1780 N N . HIS A 1 220 ? -9.301 16.134 -10.304 1.00 18.13 795 HIS A N 1
ATOM 1781 C CA . HIS A 1 220 ? -9.619 15.801 -8.916 1.00 16.85 795 HIS A CA 1
ATOM 1782 C C . HIS A 1 220 ? -9.617 14.291 -8.693 1.00 16.83 795 HIS A C 1
ATOM 1783 O O . HIS A 1 220 ? -9.112 13.809 -7.670 1.00 16.69 795 HIS A O 1
ATOM 1790 N N . HIS A 1 221 ? -10.153 13.520 -9.642 1.00 15.35 796 HIS A N 1
ATOM 1791 C CA . HIS A 1 221 ? -10.076 12.063 -9.522 1.00 16.61 796 HIS A CA 1
ATOM 1792 C C . HIS A 1 221 ? -8.625 11.603 -9.408 1.00 16.82 796 HIS A C 1
ATOM 1793 O O . HIS A 1 221 ? -8.279 10.797 -8.533 1.00 16.01 796 HIS A O 1
ATOM 1800 N N . ARG A 1 222 ? -7.759 12.123 -10.281 1.00 14.18 797 ARG A N 1
ATOM 1801 C CA . ARG A 1 222 ? -6.353 11.730 -10.266 1.00 14.90 797 ARG A CA 1
ATOM 1802 C C . ARG A 1 222 ? -5.691 12.093 -8.942 1.00 14.81 797 ARG A C 1
ATOM 1803 O O . ARG A 1 222 ? -4.959 11.282 -8.363 1.00 14.46 797 ARG A O 1
ATOM 1811 N N . LEU A 1 223 ? -5.914 13.320 -8.460 1.00 14.16 798 LEU A N 1
ATOM 1812 C CA . LEU A 1 223 ? -5.289 13.734 -7.206 1.00 11.87 798 LEU A CA 1
ATOM 1813 C C . LEU A 1 223 ? -5.790 12.889 -6.047 1.00 14.03 798 LEU A C 1
ATOM 1814 O O . LEU A 1 223 ? -5.010 12.514 -5.164 1.00 13.74 798 LEU A O 1
ATOM 1819 N N . LEU A 1 224 ? -7.090 12.586 -6.026 1.00 13.79 799 LEU A N 1
ATOM 1820 C CA . LEU A 1 224 ? -7.629 11.785 -4.936 1.00 14.47 799 LEU A CA 1
ATOM 1821 C C . LEU A 1 224 ? -7.022 10.388 -4.917 1.00 13.90 799 LEU A C 1
ATOM 1822 O O . LEU A 1 224 ? -6.708 9.860 -3.847 1.00 13.10 799 LEU A O 1
ATOM 1827 N N . LEU A 1 225 ? -6.834 9.776 -6.089 1.00 13.51 800 LEU A N 1
ATOM 1828 C CA . LEU A 1 225 ? -6.214 8.457 -6.153 1.00 11.31 800 LEU A CA 1
ATOM 1829 C C . LEU A 1 225 ? -4.799 8.493 -5.599 1.00 13.70 800 LEU A C 1
ATOM 1830 O O . LEU A 1 225 ? -4.382 7.566 -4.899 1.00 11.85 800 LEU A O 1
ATOM 1835 N N . CYS A 1 226 ? -4.055 9.568 -5.886 1.00 10.81 801 CYS A N 1
ATOM 1836 C CA . CYS A 1 226 ? -2.714 9.708 -5.322 1.00 11.12 801 CYS A CA 1
ATOM 1837 C C . CYS A 1 226 ? -2.770 9.774 -3.808 1.00 13.57 801 CYS A C 1
ATOM 1838 O O . CYS A 1 226 ? -2.037 9.055 -3.124 1.00 13.61 801 CYS A O 1
ATOM 1841 N N . LEU A 1 227 ? -3.645 10.632 -3.265 1.00 11.84 802 LEU A N 1
ATOM 1842 C CA . LEU A 1 227 ? -3.755 10.767 -1.815 1.00 11.25 802 LEU A CA 1
ATOM 1843 C C . LEU A 1 227 ? -4.192 9.464 -1.153 1.00 12.94 802 LEU A C 1
ATOM 1844 O O . LEU A 1 227 ? -3.657 9.087 -0.097 1.00 14.21 802 LEU A O 1
ATOM 1849 N N . LEU A 1 228 ? -5.177 8.780 -1.727 1.00 13.74 803 LEU A N 1
ATOM 1850 C CA . LEU A 1 228 ? -5.594 7.496 -1.168 1.00 14.83 803 LEU A CA 1
ATOM 1851 C C . LEU A 1 228 ? -4.446 6.487 -1.194 1.00 14.69 803 LEU A C 1
ATOM 1852 O O . LEU A 1 228 ? -4.204 5.785 -0.204 1.00 11.30 803 LEU A O 1
ATOM 1857 N N . MET A 1 229 ? -3.717 6.403 -2.309 1.00 11.60 804 MET A N 1
ATOM 1858 C CA . MET A 1 229 ? -2.606 5.456 -2.384 1.00 13.45 804 MET A CA 1
ATOM 1859 C C . MET A 1 229 ? -1.591 5.729 -1.284 1.00 12.17 804 MET A C 1
ATOM 1860 O O . MET A 1 229 ? -1.149 4.803 -0.585 1.00 10.91 804 MET A O 1
ATOM 1865 N N . THR A 1 230 ? -1.205 6.997 -1.120 1.00 11.31 805 THR A N 1
ATOM 1866 C CA . THR A 1 230 ? -0.229 7.348 -0.091 1.00 9.71 805 THR A CA 1
ATOM 1867 C C . THR A 1 230 ? -0.767 7.003 1.289 1.00 14.02 805 THR A C 1
ATOM 1868 O O . THR A 1 230 ? -0.028 6.516 2.153 1.00 13.00 805 THR A O 1
ATOM 1872 N N . SER A 1 231 ? -2.067 7.216 1.500 1.00 13.78 806 SER A N 1
ATOM 1873 C CA . SER A 1 231 ? -2.682 6.919 2.795 1.00 9.76 806 SER A CA 1
ATOM 1874 C C . SER A 1 231 ? -2.633 5.431 3.103 1.00 12.11 806 SER A C 1
ATOM 1875 O O . SER A 1 231 ? -2.404 5.033 4.257 1.00 14.95 806 SER A O 1
ATOM 1878 N N . CYS A 1 232 ? -2.815 4.592 2.089 1.00 13.47 807 CYS A N 1
ATOM 1879 C CA . CYS A 1 232 ? -2.666 3.157 2.278 1.00 10.79 807 CYS A CA 1
ATOM 1880 C C . CYS A 1 232 ? -1.213 2.796 2.562 1.00 13.08 807 CYS A C 1
ATOM 1881 O O . CYS A 1 232 ? -0.939 2.006 3.475 1.00 10.92 807 CYS A O 1
ATOM 1884 N N . ASP A 1 233 ? -0.276 3.400 1.807 1.00 11.66 808 ASP A N 1
ATOM 1885 C CA . ASP A 1 233 ? 1.143 3.072 1.931 1.00 10.86 808 ASP A CA 1
ATOM 1886 C C . ASP A 1 233 ? 1.670 3.383 3.326 1.00 10.41 808 ASP A C 1
ATOM 1887 O O . ASP A 1 233 ? 2.552 2.672 3.828 1.00 11.84 808 ASP A O 1
ATOM 1892 N N . LEU A 1 234 ? 1.157 4.437 3.966 1.00 11.26 809 LEU A N 1
ATOM 1893 C CA . LEU A 1 234 ? 1.636 4.878 5.277 1.00 12.24 809 LEU A CA 1
ATOM 1894 C C . LEU A 1 234 ? 0.748 4.399 6.420 1.00 11.64 809 LEU A C 1
ATOM 1895 O O . LEU A 1 234 ? 0.982 4.777 7.576 1.00 13.80 809 LEU A O 1
ATOM 1900 N N . SER A 1 235 ? -0.223 3.524 6.132 1.00 10.17 810 SER A N 1
ATOM 1901 C CA . SER A 1 235 ? -1.308 3.222 7.061 1.00 12.63 810 SER A CA 1
ATOM 1902 C C . SER A 1 235 ? -0.876 2.484 8.320 1.00 11.86 810 SER A C 1
ATOM 1903 O O . SER A 1 235 ? -1.661 2.428 9.272 1.00 15.35 810 SER A O 1
ATOM 1906 N N . ASP A 1 236 ? 0.328 1.910 8.355 1.00 11.63 811 ASP A N 1
ATOM 1907 C CA . ASP A 1 236 ? 0.836 1.363 9.613 1.00 12.32 811 ASP A CA 1
ATOM 1908 C C . ASP A 1 236 ? 0.805 2.393 10.735 1.00 15.07 811 ASP A C 1
ATOM 1909 O O . ASP A 1 236 ? 0.648 2.034 11.907 1.00 19.23 811 ASP A O 1
ATOM 1914 N N . GLN A 1 237 ? 0.985 3.672 10.405 1.00 15.88 812 GLN A N 1
ATOM 1915 C CA . GLN A 1 237 ? 1.021 4.716 11.422 1.00 14.81 812 GLN A CA 1
ATOM 1916 C C . GLN A 1 237 ? -0.347 5.047 11.999 1.00 16.91 812 GLN A C 1
ATOM 1917 O O . GLN A 1 237 ? -0.412 5.803 12.974 1.00 20.23 812 GLN A O 1
ATOM 1923 N N . THR A 1 238 ? -1.425 4.531 11.413 1.00 17.79 813 THR A N 1
ATOM 1924 C CA . THR A 1 238 ? -2.770 4.766 11.921 1.00 16.30 813 THR A CA 1
ATOM 1925 C C . THR A 1 238 ? -3.208 3.703 12.911 1.00 22.05 813 THR A C 1
ATOM 1926 O O . THR A 1 238 ? -4.361 3.732 13.355 1.00 22.00 813 THR A O 1
ATOM 1930 N N . LYS A 1 239 ? -2.330 2.760 13.247 1.00 19.17 814 LYS A N 1
ATOM 1931 C CA . LYS A 1 239 ? -2.649 1.674 14.151 1.00 19.27 814 LYS A CA 1
ATOM 1932 C C . LYS A 1 239 ? -2.180 2.051 15.552 1.00 21.47 814 LYS A C 1
ATOM 1933 O O . LYS A 1 239 ? -1.827 3.204 15.818 1.00 24.37 814 LYS A O 1
ATOM 1939 N N . GLY A 1 240 ? -2.184 1.082 16.459 1.00 22.97 815 GLY A N 1
ATOM 1940 C CA . GLY A 1 240 ? -1.741 1.329 17.820 1.00 25.44 815 GLY A CA 1
ATOM 1941 C C . GLY A 1 240 ? -0.241 1.525 17.929 1.00 24.89 815 GLY A C 1
ATOM 1942 O O . GLY A 1 240 ? 0.524 1.284 16.996 1.00 22.71 815 GLY A O 1
ATOM 1943 N N . TRP A 1 241 ? 0.182 1.962 19.119 1.00 20.98 816 TRP A N 1
ATOM 1944 C CA . TRP A 1 241 ? 1.590 2.276 19.332 1.00 22.04 816 TRP A CA 1
ATOM 1945 C C . TRP A 1 241 ? 2.484 1.066 19.093 1.00 25.19 816 TRP A C 1
ATOM 1946 O O . TRP A 1 241 ? 3.579 1.200 18.533 1.00 27.08 816 TRP A O 1
ATOM 1957 N N . LYS A 1 242 ? 2.047 -0.119 19.525 1.00 22.23 817 LYS A N 1
ATOM 1958 C CA . LYS A 1 242 ? 2.885 -1.304 19.372 1.00 22.74 817 LYS A CA 1
ATOM 1959 C C . LYS A 1 242 ? 3.154 -1.608 17.906 1.00 24.97 817 LYS A C 1
ATOM 1960 O O . LYS A 1 242 ? 4.275 -1.985 17.539 1.00 25.96 817 LYS A O 1
ATOM 1966 N N . THR A 1 243 ? 2.141 -1.454 17.048 1.00 22.25 818 THR A N 1
ATOM 1967 C CA . THR A 1 243 ? 2.367 -1.604 15.613 1.00 20.83 818 THR A CA 1
ATOM 1968 C C . THR A 1 243 ? 3.410 -0.614 15.118 1.00 18.24 818 THR A C 1
ATOM 1969 O O . THR A 1 243 ? 4.337 -0.980 14.385 1.00 17.37 818 THR A O 1
ATOM 1973 N N . THR A 1 244 ? 3.282 0.657 15.499 1.00 18.14 819 THR A N 1
ATOM 1974 C CA . THR A 1 244 ? 4.204 1.637 14.944 1.00 19.93 819 THR A CA 1
ATOM 1975 C C . THR A 1 244 ? 5.612 1.465 15.501 1.00 18.71 819 THR A C 1
ATOM 1976 O O . THR A 1 244 ? 6.587 1.748 14.799 1.00 19.63 819 THR A O 1
ATOM 1980 N N . ARG A 1 245 ? 5.744 0.983 16.737 1.00 18.68 820 ARG A N 1
ATOM 1981 C CA . ARG A 1 245 ? 7.075 0.698 17.269 1.00 16.91 820 ARG A CA 1
ATOM 1982 C C . ARG A 1 245 ? 7.753 -0.402 16.464 1.00 20.97 820 ARG A C 1
ATOM 1983 O O . ARG A 1 245 ? 8.909 -0.263 16.046 1.00 19.34 820 ARG A O 1
ATOM 1991 N N . LYS A 1 246 ? 7.043 -1.508 16.238 1.00 18.22 821 LYS A N 1
ATOM 1992 C CA . LYS A 1 246 ? 7.602 -2.594 15.437 1.00 18.87 821 LYS A CA 1
ATOM 1993 C C . LYS A 1 246 ? 7.917 -2.139 14.017 1.00 17.79 821 LYS A C 1
ATOM 1994 O O . LYS A 1 246 ? 8.945 -2.527 13.448 1.00 16.56 821 LYS A O 1
ATOM 2000 N N . ILE A 1 247 ? 7.037 -1.341 13.408 1.00 16.99 822 ILE A N 1
ATOM 2001 C CA . ILE A 1 247 ? 7.296 -0.914 12.035 1.00 16.38 822 ILE A CA 1
ATOM 2002 C C . ILE A 1 247 ? 8.514 0.004 11.977 1.00 15.16 822 ILE A C 1
ATOM 2003 O O . ILE A 1 247 ? 9.317 -0.070 11.036 1.00 17.27 822 ILE A O 1
ATOM 2008 N N . ALA A 1 248 ? 8.712 0.834 13.009 1.00 14.86 823 ALA A N 1
ATOM 2009 C CA . ALA A 1 248 ? 9.928 1.638 13.079 1.00 19.29 823 ALA A CA 1
ATOM 2010 C C . ALA A 1 248 ? 11.154 0.743 13.101 1.00 17.78 823 ALA A C 1
ATOM 2011 O O . ALA A 1 248 ? 12.128 0.991 12.383 1.00 19.26 823 ALA A O 1
ATOM 2013 N N . GLU A 1 249 ? 11.104 -0.329 13.891 1.00 17.22 824 GLU A N 1
ATOM 2014 C CA . GLU A 1 249 ? 12.235 -1.249 13.963 1.00 16.31 824 GLU A CA 1
ATOM 2015 C C . GLU A 1 249 ? 12.537 -1.854 12.590 1.00 15.65 824 GLU A C 1
ATOM 2016 O O . GLU A 1 249 ? 13.702 -1.926 12.174 1.00 16.88 824 GLU A O 1
ATOM 2022 N N . LEU A 1 250 ? 11.495 -2.270 11.859 1.00 15.89 825 LEU A N 1
ATOM 2023 C CA . LEU A 1 250 ? 11.695 -2.863 10.536 1.00 17.62 825 LEU A CA 1
ATOM 2024 C C . LEU A 1 250 ? 12.228 -1.840 9.543 1.00 13.68 825 LEU A C 1
ATOM 2025 O O . LEU A 1 250 ? 13.119 -2.146 8.744 1.00 13.69 825 LEU A O 1
ATOM 2030 N N . ILE A 1 251 ? 11.731 -0.607 9.617 1.00 13.60 826 ILE A N 1
ATOM 2031 C CA . ILE A 1 251 ? 12.193 0.441 8.711 1.00 14.40 826 ILE A CA 1
ATOM 2032 C C . ILE A 1 251 ? 13.671 0.719 8.926 1.00 15.85 826 ILE A C 1
ATOM 2033 O O . ILE A 1 251 ? 14.465 0.712 7.979 1.00 15.23 826 ILE A O 1
ATOM 2038 N N . TYR A 1 252 ? 14.059 0.970 10.176 1.00 15.22 827 TYR A N 1
ATOM 2039 C CA . TYR A 1 252 ? 15.449 1.307 10.457 1.00 14.81 827 TYR A CA 1
ATOM 2040 C C . TYR A 1 252 ? 16.383 0.136 10.186 1.00 18.25 827 TYR A C 1
ATOM 2041 O O . TYR A 1 252 ? 17.517 0.348 9.747 1.00 16.59 827 TYR A O 1
ATOM 2050 N N . LYS A 1 253 ? 15.933 -1.101 10.411 1.00 15.63 828 LYS A N 1
ATOM 2051 C CA . LYS A 1 253 ? 16.766 -2.244 10.038 1.00 18.12 828 LYS A CA 1
ATOM 2052 C C . LYS A 1 253 ? 17.073 -2.225 8.546 1.00 17.58 828 LYS A C 1
ATOM 2053 O O . LYS A 1 253 ? 18.227 -2.399 8.129 1.00 17.99 828 LYS A O 1
ATOM 2059 N N . GLU A 1 254 ? 16.047 -2.001 7.728 1.00 14.45 829 GLU A N 1
ATOM 2060 C CA . GLU A 1 254 ? 16.236 -1.933 6.281 1.00 14.90 829 GLU A CA 1
ATOM 2061 C C . GLU A 1 254 ? 17.114 -0.744 5.895 1.00 15.51 829 GLU A C 1
ATOM 2062 O O . GLU A 1 254 ? 18.068 -0.890 5.118 1.00 14.24 829 GLU A O 1
ATOM 2068 N N . PHE A 1 255 ? 16.810 0.441 6.438 1.00 13.77 830 PHE A N 1
ATOM 2069 C CA . PHE A 1 255 ? 17.598 1.634 6.131 1.00 14.19 830 PHE A CA 1
ATOM 2070 C C . PHE A 1 255 ? 19.059 1.455 6.538 1.00 15.23 830 PHE A C 1
ATOM 2071 O O . PHE A 1 255 ? 19.971 1.801 5.776 1.00 17.16 830 PHE A O 1
ATOM 2079 N N . PHE A 1 256 ? 19.300 0.971 7.761 1.00 16.03 831 PHE A N 1
ATOM 2080 C CA . PHE A 1 256 ? 20.677 0.863 8.228 1.00 17.52 831 PHE A CA 1
ATOM 2081 C C . PHE A 1 256 ? 21.466 -0.152 7.416 1.00 19.05 831 PHE A C 1
ATOM 2082 O O . PHE A 1 256 ? 22.676 0.016 7.229 1.00 19.34 831 PHE A O 1
ATOM 2090 N N . SER A 1 257 ? 20.810 -1.205 6.931 1.00 17.74 832 SER A N 1
ATOM 2091 C CA . SER A 1 257 ? 21.483 -2.123 6.021 1.00 18.71 832 SER A CA 1
ATOM 2092 C C . SER A 1 257 ? 21.896 -1.421 4.735 1.00 17.11 832 SER A C 1
ATOM 2093 O O . SER A 1 257 ? 23.018 -1.613 4.259 1.00 19.63 832 SER A O 1
ATOM 2096 N N . GLN A 1 258 ? 21.018 -0.586 4.167 1.00 15.99 833 GLN A N 1
ATOM 2097 C CA . GLN A 1 258 ? 21.432 0.199 3.007 1.00 15.88 833 GLN A CA 1
ATOM 2098 C C . GLN A 1 258 ? 22.618 1.098 3.340 1.00 19.61 833 GLN A C 1
ATOM 2099 O O . GLN A 1 258 ? 23.576 1.187 2.568 1.00 17.69 833 GLN A O 1
ATOM 2105 N N . GLY A 1 259 ? 22.567 1.782 4.483 1.00 17.95 834 GLY A N 1
ATOM 2106 C CA . GLY A 1 259 ? 23.667 2.659 4.853 1.00 21.08 834 GLY A CA 1
ATOM 2107 C C . GLY A 1 259 ? 24.980 1.919 5.013 1.00 20.61 834 GLY A C 1
ATOM 2108 O O . GLY A 1 259 ? 26.044 2.444 4.668 1.00 21.77 834 GLY A O 1
ATOM 2109 N N . ASP A 1 260 ? 24.924 0.687 5.538 1.00 20.43 835 ASP A N 1
ATOM 2110 C CA . ASP A 1 260 ? 26.129 -0.131 5.635 1.00 24.50 835 ASP A CA 1
ATOM 2111 C C . ASP A 1 260 ? 26.708 -0.420 4.252 1.00 24.68 835 ASP A C 1
ATOM 2112 O O . ASP A 1 260 ? 27.932 -0.451 4.076 1.00 25.24 835 ASP A O 1
ATOM 2117 N N . LEU A 1 261 ? 25.846 -0.634 3.256 1.00 21.98 836 LEU A N 1
ATOM 2118 C CA . LEU A 1 261 ? 26.330 -0.887 1.900 1.00 24.81 836 LEU A CA 1
ATOM 2119 C C . LEU A 1 261 ? 26.933 0.368 1.283 1.00 26.65 836 LEU A C 1
ATOM 2120 O O . LEU A 1 261 ? 27.932 0.294 0.557 1.00 31.12 836 LEU A O 1
ATOM 2125 N N . GLU A 1 262 ? 26.337 1.528 1.559 1.00 20.89 837 GLU A N 1
ATOM 2126 C CA . GLU A 1 262 ? 26.871 2.785 1.048 1.00 24.60 837 GLU A CA 1
ATOM 2127 C C . GLU A 1 262 ? 28.261 3.073 1.614 1.00 29.13 837 GLU A C 1
ATOM 2128 O O . GLU A 1 262 ? 29.181 3.442 0.874 1.00 26.96 837 GLU A O 1
ATOM 2134 N N . LYS A 1 263 ? 28.432 2.903 2.930 1.00 25.60 838 LYS A N 1
ATOM 2135 C CA . LYS A 1 263 ? 29.738 3.116 3.549 1.00 27.42 838 LYS A CA 1
ATOM 2136 C C . LYS A 1 263 ? 30.791 2.188 2.956 1.00 31.94 838 LYS A C 1
ATOM 2137 O O . LYS A 1 263 ? 31.955 2.576 2.791 1.00 32.08 838 LYS A O 1
ATOM 2143 N N . ALA A 1 264 ? 30.410 0.947 2.648 1.00 26.38 839 ALA A N 1
ATOM 2144 C CA . ALA A 1 264 ? 31.346 0.033 2.006 1.00 33.40 839 ALA A CA 1
ATOM 2145 C C . ALA A 1 264 ? 31.670 0.442 0.571 1.00 40.50 839 ALA A C 1
ATOM 2146 O O . ALA A 1 264 ? 32.677 -0.018 0.023 1.00 43.72 839 ALA A O 1
ATOM 2148 N N . MET A 1 265 ? 30.841 1.284 -0.049 1.00 36.92 840 MET A N 1
ATOM 2149 C CA . MET A 1 265 ? 31.115 1.855 -1.363 1.00 30.66 840 MET A CA 1
ATOM 2150 C C . MET A 1 265 ? 31.874 3.171 -1.286 1.00 31.78 840 MET A C 1
ATOM 2151 O O . MET A 1 265 ? 32.183 3.753 -2.330 1.00 31.23 840 MET A O 1
ATOM 2156 N N . GLY A 1 266 ? 32.171 3.660 -0.083 1.00 33.14 841 GLY A N 1
ATOM 2157 C CA . GLY A 1 266 ? 32.825 4.946 0.061 1.00 37.53 841 GLY A CA 1
ATOM 2158 C C . GLY A 1 266 ? 31.900 6.140 0.001 1.00 36.02 841 GLY A C 1
ATOM 2159 O O . GLY A 1 266 ? 32.358 7.255 -0.266 1.00 37.86 841 GLY A O 1
ATOM 2160 N N . ASN A 1 267 ? 30.610 5.948 0.244 1.00 31.37 842 ASN A N 1
ATOM 2161 C CA . ASN A 1 267 ? 29.646 7.035 0.214 1.00 36.46 842 ASN A CA 1
ATOM 2162 C C . ASN A 1 267 ? 29.071 7.261 1.604 1.00 39.66 842 ASN A C 1
ATOM 2163 O O . ASN A 1 267 ? 28.752 6.309 2.323 1.00 39.88 842 ASN A O 1
ATOM 2168 N N . ARG A 1 268 ? 28.945 8.525 1.970 1.00 40.06 843 ARG A N 1
ATOM 2169 C CA . ARG A 1 268 ? 28.309 8.908 3.218 1.00 40.33 843 ARG A CA 1
ATOM 2170 C C . ARG A 1 268 ? 26.801 8.720 3.096 1.00 34.15 843 ARG A C 1
ATOM 2171 O O . ARG A 1 268 ? 26.178 9.342 2.224 1.00 34.45 843 ARG A O 1
ATOM 2179 N N . PRO A 1 269 ? 26.176 7.887 3.926 1.00 28.54 844 PRO A N 1
ATOM 2180 C CA . PRO A 1 269 ? 24.731 7.671 3.799 1.00 28.90 844 PRO A CA 1
ATOM 2181 C C . PRO A 1 269 ? 23.952 8.889 4.265 1.00 26.24 844 PRO A C 1
ATOM 2182 O O . PRO A 1 269 ? 24.478 9.776 4.943 1.00 32.46 844 PRO A O 1
ATOM 2186 N N . MET A 1 270 ? 22.679 8.926 3.874 1.00 27.65 845 MET A N 1
ATOM 2187 C CA . MET A 1 270 ? 21.737 9.821 4.524 1.00 26.79 845 MET A CA 1
ATOM 2188 C C . MET A 1 270 ? 21.784 9.566 6.023 1.00 24.59 845 MET A C 1
ATOM 2189 O O . MET A 1 270 ? 22.021 8.440 6.471 1.00 25.95 845 MET A O 1
ATOM 2194 N N . GLU A 1 271 ? 21.556 10.625 6.799 1.00 25.30 846 GLU A N 1
ATOM 2195 C CA . GLU A 1 271 ? 21.557 10.497 8.253 1.00 24.09 846 GLU A CA 1
ATOM 2196 C C . GLU A 1 271 ? 20.579 9.422 8.721 1.00 24.79 846 GLU A C 1
ATOM 2197 O O . GLU A 1 271 ? 20.914 8.586 9.567 1.00 23.70 846 GLU A O 1
ATOM 2203 N N . MET A 1 272 ? 19.368 9.416 8.164 1.00 20.68 847 MET A N 1
ATOM 2204 C CA . MET A 1 272 ? 18.366 8.438 8.577 1.00 20.87 847 MET A CA 1
ATOM 2205 C C . MET A 1 272 ? 18.760 7.006 8.227 1.00 17.56 847 MET A C 1
ATOM 2206 O O . MET A 1 272 ? 18.101 6.069 8.682 1.00 17.90 847 MET A O 1
ATOM 2211 N N . MET A 1 273 ? 19.808 6.809 7.434 1.00 18.04 848 MET A N 1
ATOM 2212 C CA . MET A 1 273 ? 20.256 5.473 7.070 1.00 18.21 848 MET A CA 1
ATOM 2213 C C . MET A 1 273 ? 21.614 5.128 7.680 1.00 21.83 848 MET A C 1
ATOM 2214 O O . MET A 1 273 ? 22.173 4.063 7.395 1.00 19.25 848 MET A O 1
ATOM 2219 N N . ASP A 1 274 ? 22.156 6.000 8.517 1.00 20.19 849 ASP A N 1
ATOM 2220 C CA . ASP A 1 274 ? 23.479 5.830 9.109 1.00 21.65 849 ASP A CA 1
ATOM 2221 C C . ASP A 1 274 ? 23.289 5.430 10.570 1.00 21.96 849 ASP A C 1
ATOM 2222 O O . ASP A 1 274 ? 22.915 6.262 11.401 1.00 22.35 849 ASP A O 1
ATOM 2227 N N . ARG A 1 275 ? 23.525 4.152 10.879 1.00 21.96 850 ARG A N 1
ATOM 2228 C CA . ARG A 1 275 ? 23.308 3.672 12.239 1.00 22.40 850 ARG A CA 1
ATOM 2229 C C . ARG A 1 275 ? 24.228 4.330 13.258 1.00 24.12 850 ARG A C 1
ATOM 2230 O O . ARG A 1 275 ? 24.000 4.160 14.459 1.00 24.71 850 ARG A O 1
ATOM 2238 N N . GLU A 1 276 ? 25.249 5.066 12.820 1.00 25.11 851 GLU A N 1
ATOM 2239 C CA . GLU A 1 276 ? 26.114 5.777 13.758 1.00 26.94 851 GLU A CA 1
ATOM 2240 C C . GLU A 1 276 ? 25.632 7.192 14.055 1.00 27.27 851 GLU A C 1
ATOM 2241 O O . GLU A 1 276 ? 26.072 7.784 15.045 1.00 30.00 851 GLU A O 1
ATOM 2247 N N . LYS A 1 277 ? 24.722 7.733 13.240 1.00 26.01 852 LYS A N 1
ATOM 2248 C CA . LYS A 1 277 ? 24.242 9.100 13.387 1.00 26.42 852 LYS A CA 1
ATOM 2249 C C . LYS A 1 277 ? 22.744 9.213 13.622 1.00 25.36 852 LYS A C 1
ATOM 2250 O O . LYS A 1 277 ? 22.314 10.143 14.309 1.00 26.65 852 LYS A O 1
ATOM 2256 N N . ALA A 1 278 ? 21.942 8.290 13.089 1.00 23.49 853 ALA A N 1
ATOM 2257 C CA . ALA A 1 278 ? 20.494 8.396 13.195 1.00 22.49 853 ALA A CA 1
ATOM 2258 C C . ALA A 1 278 ? 20.050 8.359 14.648 1.00 26.55 853 ALA A C 1
ATOM 2259 O O . ALA A 1 278 ? 20.474 7.493 15.421 1.00 29.07 853 ALA A O 1
ATOM 2261 N N . TYR A 1 279 ? 19.220 9.328 15.028 1.00 25.28 854 TYR A N 1
ATOM 2262 C CA . TYR A 1 279 ? 18.625 9.388 16.360 1.00 24.20 854 TYR A CA 1
ATOM 2263 C C . TYR A 1 279 ? 17.139 9.143 16.141 1.00 23.33 854 TYR A C 1
ATOM 2264 O O . TYR A 1 279 ? 16.406 10.042 15.715 1.00 22.58 854 TYR A O 1
ATOM 2273 N N . ILE A 1 280 ? 16.713 7.905 16.414 1.00 22.20 855 ILE A N 1
ATOM 2274 C CA . ILE A 1 280 ? 15.383 7.453 15.980 1.00 20.84 855 ILE A CA 1
ATOM 2275 C C . ILE A 1 280 ? 14.237 8.344 16.452 1.00 23.15 855 ILE A C 1
ATOM 2276 O O . ILE A 1 280 ? 13.361 8.665 15.631 1.00 20.16 855 ILE A O 1
ATOM 2281 N N . PRO A 1 281 ? 14.152 8.756 17.723 1.00 22.72 856 PRO A N 1
ATOM 2282 C CA . PRO A 1 281 ? 12.984 9.566 18.136 1.00 23.18 856 PRO A CA 1
ATOM 2283 C C . PRO A 1 281 ? 12.828 10.853 17.348 1.00 26.54 856 PRO A C 1
ATOM 2284 O O . PRO A 1 281 ? 11.723 11.187 16.902 1.00 25.23 856 PRO A O 1
ATOM 2288 N N . GLU A 1 282 ? 13.926 11.586 17.170 1.00 24.69 857 GLU A N 1
ATOM 2289 C CA . GLU A 1 282 ? 13.919 12.813 16.380 1.00 29.07 857 GLU A CA 1
ATOM 2290 C C . GLU A 1 282 ? 13.494 12.549 14.940 1.00 26.34 857 GLU A C 1
ATOM 2291 O O . GLU A 1 282 ? 12.721 13.318 14.355 1.00 26.68 857 GLU A O 1
ATOM 2297 N N . LEU A 1 283 ? 13.984 11.461 14.347 1.00 23.86 858 LEU A N 1
ATOM 2298 C CA . LEU A 1 283 ? 13.641 11.173 12.959 1.00 23.16 858 LEU A CA 1
ATOM 2299 C C . LEU A 1 283 ? 12.177 10.778 12.812 1.00 22.56 858 LEU A C 1
ATOM 2300 O O . LEU A 1 283 ? 11.515 11.177 11.845 1.00 20.33 858 LEU A O 1
ATOM 2305 N N . GLN A 1 284 ? 11.650 9.992 13.756 1.00 20.12 859 GLN A N 1
ATOM 2306 C CA . GLN A 1 284 ? 10.244 9.607 13.673 1.00 23.04 859 GLN A CA 1
ATOM 2307 C C . GLN A 1 284 ? 9.331 10.806 13.871 1.00 22.38 859 GLN A C 1
ATOM 2308 O O . GLN A 1 284 ? 8.304 10.926 13.194 1.00 22.55 859 GLN A O 1
ATOM 2314 N N . ILE A 1 285 ? 9.681 11.697 14.800 1.00 24.17 860 ILE A N 1
ATOM 2315 C CA . ILE A 1 285 ? 8.883 12.900 15.015 1.00 22.44 860 ILE A CA 1
ATOM 2316 C C . ILE A 1 285 ? 8.884 13.770 13.768 1.00 23.14 860 ILE A C 1
ATOM 2317 O O . ILE A 1 285 ? 7.841 14.302 13.367 1.00 25.58 860 ILE A O 1
ATOM 2322 N N . SER A 1 286 ? 10.043 13.902 13.114 1.00 21.93 861 SER A N 1
ATOM 2323 C CA . SER A 1 286 ? 10.105 14.693 11.892 1.00 25.98 861 SER A CA 1
ATOM 2324 C C . SER A 1 286 ? 9.286 14.046 10.785 1.00 24.07 861 SER A C 1
ATOM 2325 O O . SER A 1 286 ? 8.566 14.738 10.051 1.00 23.60 861 SER A O 1
ATOM 2328 N N . PHE A 1 287 ? 9.363 12.717 10.661 1.00 20.27 862 PHE A N 1
ATOM 2329 C CA . PHE A 1 287 ? 8.559 12.027 9.654 1.00 18.27 862 PHE A CA 1
ATOM 2330 C C . PHE A 1 287 ? 7.075 12.156 9.962 1.00 19.95 862 PHE A C 1
ATOM 2331 O O . PHE A 1 287 ? 6.267 12.436 9.069 1.00 18.01 862 PHE A O 1
ATOM 2339 N N . MET A 1 288 ? 6.694 11.941 11.223 1.00 19.38 863 MET A N 1
ATOM 2340 C CA . MET A 1 288 ? 5.292 12.086 11.597 1.00 23.55 863 MET A CA 1
ATOM 2341 C C . MET A 1 288 ? 4.792 13.510 11.371 1.00 23.06 863 MET A C 1
ATOM 2342 O O . MET A 1 288 ? 3.712 13.706 10.799 1.00 23.23 863 MET A O 1
ATOM 2347 N N . GLU A 1 289 ? 5.568 14.517 11.788 1.00 21.09 864 GLU A N 1
ATOM 2348 C CA . GLU A 1 289 ? 5.083 15.898 11.733 1.00 24.88 864 GLU A CA 1
ATOM 2349 C C . GLU A 1 289 ? 5.023 16.429 10.307 1.00 30.82 864 GLU A C 1
ATOM 2350 O O . GLU A 1 289 ? 4.069 17.126 9.940 1.00 28.03 864 GLU A O 1
ATOM 2356 N N . HIS A 1 290 ? 6.035 16.128 9.494 1.00 23.97 865 HIS A N 1
ATOM 2357 C CA . HIS A 1 290 ? 6.164 16.762 8.191 1.00 25.95 865 HIS A CA 1
ATOM 2358 C C . HIS A 1 290 ? 5.559 15.950 7.062 1.00 26.19 865 HIS A C 1
ATOM 2359 O O . HIS A 1 290 ? 5.227 16.523 6.018 1.00 27.50 865 HIS A O 1
ATOM 2366 N N . ILE A 1 291 ? 5.398 14.641 7.239 1.00 20.44 866 ILE A N 1
ATOM 2367 C CA . ILE A 1 291 ? 4.882 13.804 6.163 1.00 19.58 866 ILE A CA 1
ATOM 2368 C C . ILE A 1 291 ? 3.573 13.128 6.557 1.00 20.52 866 ILE A C 1
ATOM 2369 O O . ILE A 1 291 ? 2.540 13.328 5.908 1.00 19.40 866 ILE A O 1
ATOM 2374 N N . ALA A 1 292 ? 3.594 12.315 7.616 1.00 17.96 867 ALA A N 1
ATOM 2375 C CA . ALA A 1 292 ? 2.438 11.459 7.890 1.00 21.44 867 ALA A CA 1
ATOM 2376 C C . ALA A 1 292 ? 1.241 12.266 8.379 1.00 21.75 867 ALA A C 1
ATOM 2377 O O . ALA A 1 292 ? 0.117 12.086 7.891 1.00 21.30 867 ALA A O 1
ATOM 2379 N N . MET A 1 293 ? 1.456 13.156 9.345 1.00 20.68 868 MET A N 1
ATOM 2380 C CA . MET A 1 293 ? 0.328 13.927 9.866 1.00 19.31 868 MET A CA 1
ATOM 2381 C C . MET A 1 293 ? -0.362 14.757 8.794 1.00 21.59 868 MET A C 1
ATOM 2382 O O . MET A 1 293 ? -1.604 14.763 8.759 1.00 21.07 868 MET A O 1
ATOM 2387 N N . PRO A 1 294 ? 0.346 15.492 7.929 1.00 20.64 869 PRO A N 1
ATOM 2388 C CA . PRO A 1 294 ? -0.368 16.270 6.900 1.00 21.81 869 PRO A CA 1
ATOM 2389 C C . PRO A 1 294 ? -1.173 15.412 5.946 1.00 21.41 869 PRO A C 1
ATOM 2390 O O . PRO A 1 294 ? -2.248 15.840 5.506 1.00 21.35 869 PRO A O 1
ATOM 2394 N N . ILE A 1 295 ? -0.710 14.197 5.646 1.00 16.23 870 ILE A N 1
ATOM 2395 C CA . ILE A 1 295 ? -1.459 13.309 4.752 1.00 19.16 870 ILE A CA 1
ATOM 2396 C C . ILE A 1 295 ? -2.818 12.964 5.350 1.00 20.54 870 ILE A C 1
ATOM 2397 O O . ILE A 1 295 ? -3.859 13.101 4.693 1.00 18.00 870 ILE A O 1
ATOM 2402 N N . TYR A 1 296 ? -2.832 12.499 6.605 1.00 17.16 871 TYR A N 1
ATOM 2403 C CA . TYR A 1 296 ? -4.092 12.110 7.232 1.00 15.81 871 TYR A CA 1
ATOM 2404 C C . TYR A 1 296 ? -4.963 13.304 7.587 1.00 17.50 871 TYR A C 1
ATOM 2405 O O . TYR A 1 296 ? -6.189 13.154 7.696 1.00 21.05 871 TYR A O 1
ATOM 2414 N N . LYS A 1 297 ? -4.376 14.495 7.721 1.00 19.04 872 LYS A N 1
ATOM 2415 C CA . LYS A 1 297 ? -5.203 15.686 7.874 1.00 20.05 872 LYS A CA 1
ATOM 2416 C C . LYS A 1 297 ? -5.924 16.021 6.572 1.00 24.20 872 LYS A C 1
ATOM 2417 O O . LYS A 1 297 ? -7.110 16.362 6.585 1.00 21.47 872 LYS A O 1
ATOM 2423 N N . LEU A 1 298 ? -5.233 15.915 5.433 1.00 22.46 873 LEU A N 1
ATOM 2424 C CA . LEU A 1 298 ? -5.911 16.085 4.152 1.00 18.19 873 LEU A CA 1
ATOM 2425 C C . LEU A 1 298 ? -7.037 15.077 3.996 1.00 23.06 873 LEU A C 1
ATOM 2426 O O . LEU A 1 298 ? -8.140 15.425 3.556 1.00 23.11 873 LEU A O 1
ATOM 2431 N N . LEU A 1 299 ? -6.785 13.827 4.376 1.00 22.00 874 LEU A N 1
ATOM 2432 C CA . LEU A 1 299 ? -7.803 12.794 4.242 1.00 16.90 874 LEU A CA 1
ATOM 2433 C C . LEU A 1 299 ? -9.014 13.120 5.109 1.00 18.26 874 LEU A C 1
ATOM 2434 O O . LEU A 1 299 ? -10.166 12.954 4.675 1.00 20.69 874 LEU A O 1
ATOM 2439 N N . GLN A 1 300 ? -8.772 13.602 6.334 1.00 18.83 875 GLN A N 1
ATOM 2440 C CA . GLN A 1 300 ? -9.866 14.014 7.209 1.00 23.02 875 GLN A CA 1
ATOM 2441 C C . GLN A 1 300 ? -10.607 15.207 6.625 1.00 24.63 875 GLN A C 1
ATOM 2442 O O . GLN A 1 300 ? -11.830 15.338 6.792 1.00 28.98 875 GLN A O 1
ATOM 2448 N N . ASP A 1 301 ? -9.880 16.107 5.956 1.00 22.52 876 ASP A N 1
ATOM 2449 C CA . ASP A 1 301 ? -10.535 17.278 5.384 1.00 26.21 876 ASP A CA 1
ATOM 2450 C C . ASP A 1 301 ? -11.488 16.881 4.269 1.00 24.09 876 ASP A C 1
ATOM 2451 O O . ASP A 1 301 ? -12.527 17.525 4.082 1.00 27.36 876 ASP A O 1
ATOM 2456 N N . LEU A 1 302 ? -11.165 15.819 3.541 1.00 23.75 877 LEU A N 1
ATOM 2457 C CA . LEU A 1 302 ? -11.993 15.329 2.448 1.00 25.20 877 LEU A CA 1
ATOM 2458 C C . LEU A 1 302 ? -13.036 14.318 2.904 1.00 28.33 877 LEU A C 1
ATOM 2459 O O . LEU A 1 302 ? -14.127 14.255 2.320 1.00 26.11 877 LEU A O 1
ATOM 2464 N N . PHE A 1 303 ? -12.729 13.532 3.931 1.00 24.47 878 PHE A N 1
ATOM 2465 C CA . PHE A 1 303 ? -13.641 12.521 4.461 1.00 23.56 878 PHE A CA 1
ATOM 2466 C C . PHE A 1 303 ? -13.708 12.726 5.966 1.00 26.62 878 PHE A C 1
ATOM 2467 O O . PHE A 1 303 ? -12.796 12.294 6.693 1.00 23.58 878 PHE A O 1
ATOM 2475 N N . PRO A 1 304 ? -14.760 13.364 6.478 1.00 27.43 879 PRO A N 1
ATOM 2476 C CA . PRO A 1 304 ? -14.840 13.553 7.936 1.00 25.59 879 PRO A CA 1
ATOM 2477 C C . PRO A 1 304 ? -14.782 12.254 8.730 1.00 25.91 879 PRO A C 1
ATOM 2478 O O . PRO A 1 304 ? -14.306 12.266 9.870 1.00 28.22 879 PRO A O 1
ATOM 2482 N N . LYS A 1 305 ? -15.212 11.127 8.158 1.00 27.83 880 LYS A N 1
ATOM 2483 C CA . LYS A 1 305 ? -15.125 9.855 8.872 1.00 27.41 880 LYS A CA 1
ATOM 2484 C C . LYS A 1 305 ? -13.691 9.362 9.051 1.00 26.67 880 LYS A C 1
ATOM 2485 O O . LYS A 1 305 ? -13.471 8.415 9.814 1.00 31.48 880 LYS A O 1
ATOM 2491 N N . ALA A 1 306 ? -12.720 9.977 8.382 1.00 24.27 881 ALA A N 1
ATOM 2492 C CA . ALA A 1 306 ? -11.315 9.631 8.548 1.00 25.54 881 ALA A CA 1
ATOM 2493 C C . ALA A 1 306 ? -10.669 10.330 9.736 1.00 26.50 881 ALA A C 1
ATOM 2494 O O . ALA A 1 306 ? -9.457 10.182 9.933 1.00 23.54 881 ALA A O 1
ATOM 2496 N N . ALA A 1 307 ? -11.439 11.092 10.518 1.00 23.83 882 ALA A N 1
ATOM 2497 C CA . ALA A 1 307 ? -10.864 11.849 11.626 1.00 26.92 882 ALA A CA 1
ATOM 2498 C C . ALA A 1 307 ? -10.083 10.953 12.574 1.00 28.18 882 ALA A C 1
ATOM 2499 O O . ALA A 1 307 ? -9.002 11.329 13.043 1.00 24.30 882 ALA A O 1
ATOM 2501 N N . GLU A 1 308 ? -10.622 9.771 12.886 1.00 23.80 883 GLU A N 1
ATOM 2502 C CA . GLU A 1 308 ? -9.951 8.909 13.857 1.00 26.82 883 GLU A CA 1
ATOM 2503 C C . GLU A 1 308 ? -8.565 8.490 13.381 1.00 23.32 883 GLU A C 1
ATOM 2504 O O . GLU A 1 308 ? -7.672 8.263 14.207 1.00 27.28 883 GLU A O 1
ATOM 2510 N N . LEU A 1 309 ? -8.358 8.411 12.064 1.00 22.77 884 LEU A N 1
ATOM 2511 C CA . LEU A 1 309 ? -7.044 8.055 11.534 1.00 20.83 884 LEU A CA 1
ATOM 2512 C C . LEU A 1 309 ? -6.018 9.131 11.865 1.00 21.62 884 LEU A C 1
ATOM 2513 O O . LEU A 1 309 ? -4.921 8.833 12.354 1.00 21.08 884 LEU A O 1
ATOM 2518 N N . TYR A 1 310 ? -6.370 10.397 11.622 1.00 20.77 885 TYR A N 1
ATOM 2519 C CA . TYR A 1 310 ? -5.478 11.503 11.944 1.00 22.65 885 TYR A CA 1
ATOM 2520 C C . TYR A 1 310 ? -5.183 11.564 13.437 1.00 22.47 885 TYR A C 1
ATOM 2521 O O . TYR A 1 310 ? -4.038 11.794 13.843 1.00 26.55 885 TYR A O 1
ATOM 2530 N N . GLU A 1 311 ? -6.210 11.391 14.271 1.00 23.72 886 GLU A N 1
ATOM 2531 C CA . GLU A 1 311 ? -5.992 11.444 15.710 1.00 24.83 886 GLU A CA 1
ATOM 2532 C C . GLU A 1 311 ? -5.042 10.342 16.161 1.00 24.21 886 GLU A C 1
ATOM 2533 O O . GLU A 1 311 ? -4.232 10.543 17.079 1.00 25.81 886 GLU A O 1
ATOM 2539 N N . ARG A 1 312 ? -5.123 9.169 15.530 1.00 23.28 887 ARG A N 1
ATOM 2540 C CA . ARG A 1 312 ? -4.212 8.095 15.902 1.00 22.81 887 ARG A CA 1
ATOM 2541 C C . ARG A 1 312 ? -2.778 8.424 15.508 1.00 24.80 887 ARG A C 1
ATOM 2542 O O . ARG A 1 312 ? -1.850 8.206 16.295 1.00 22.11 887 ARG A O 1
ATOM 2550 N N . VAL A 1 313 ? -2.578 8.969 14.311 1.00 21.14 888 VAL A N 1
ATOM 2551 C CA . VAL A 1 313 ? -1.235 9.364 13.893 1.00 21.29 888 VAL A CA 1
ATOM 2552 C C . VAL A 1 313 ? -0.665 10.426 14.831 1.00 23.94 888 VAL A C 1
ATOM 2553 O O . VAL A 1 313 ? 0.498 10.354 15.239 1.00 21.64 888 VAL A O 1
ATOM 2557 N N . ALA A 1 314 ? -1.473 11.423 15.191 1.00 22.91 889 ALA A N 1
ATOM 2558 C CA . ALA A 1 314 ? -1.008 12.465 16.097 1.00 25.95 889 ALA A CA 1
ATOM 2559 C C . ALA A 1 314 ? -0.672 11.889 17.468 1.00 26.96 889 ALA A C 1
ATOM 2560 O O . ALA A 1 314 ? 0.330 12.272 18.087 1.00 28.29 889 ALA A O 1
ATOM 2562 N N . SER A 1 315 ? -1.498 10.958 17.951 1.00 24.66 890 SER A N 1
ATOM 2563 C CA . SER A 1 315 ? -1.232 10.278 19.217 1.00 26.56 890 SER A CA 1
ATOM 2564 C C . SER A 1 315 ? 0.096 9.529 19.176 1.00 28.24 890 SER A C 1
ATOM 2565 O O . SER A 1 315 ? 0.898 9.601 20.118 1.00 27.86 890 SER A O 1
ATOM 2568 N N . ASN A 1 316 ? 0.335 8.781 18.095 1.00 27.40 891 ASN A N 1
ATOM 2569 C CA . ASN A 1 316 ? 1.597 8.063 17.950 1.00 25.42 891 ASN A CA 1
ATOM 2570 C C . ASN A 1 316 ? 2.778 9.026 17.900 1.00 26.30 891 ASN A C 1
ATOM 2571 O O . ASN A 1 316 ? 3.847 8.736 18.451 1.00 23.95 891 ASN A O 1
ATOM 2576 N N . ARG A 1 317 ? 2.600 10.186 17.261 1.00 24.50 892 ARG A N 1
ATOM 2577 C CA . ARG A 1 317 ? 3.671 11.178 17.222 1.00 23.82 892 ARG A CA 1
ATOM 2578 C C . ARG A 1 317 ? 3.994 11.690 18.617 1.00 25.00 892 ARG A C 1
ATOM 2579 O O . ARG A 1 317 ? 5.164 11.894 18.961 1.00 30.52 892 ARG A O 1
ATOM 2587 N N . GLU A 1 318 ? 2.966 11.906 19.437 1.00 25.09 893 GLU A N 1
ATOM 2588 C CA . GLU A 1 318 ? 3.218 12.362 20.796 1.00 28.93 893 GLU A CA 1
ATOM 2589 C C . GLU A 1 318 ? 3.861 11.268 21.634 1.00 26.44 893 GLU A C 1
ATOM 2590 O O . GLU A 1 318 ? 4.628 11.569 22.557 1.00 27.30 893 GLU A O 1
ATOM 2596 N N . HIS A 1 319 ? 3.590 10.000 21.312 1.00 26.28 894 HIS A N 1
ATOM 2597 C CA . HIS A 1 319 ? 4.217 8.904 22.044 1.00 28.12 894 HIS A CA 1
ATOM 2598 C C . HIS A 1 319 ? 5.729 8.920 21.852 1.00 28.42 894 HIS A C 1
ATOM 2599 O O . HIS A 1 319 ? 6.485 8.653 22.797 1.00 27.83 894 HIS A O 1
ATOM 2606 N N . TRP A 1 320 ? 6.188 9.260 20.644 1.00 28.21 895 TRP A N 1
ATOM 2607 C CA . TRP A 1 320 ? 7.622 9.329 20.381 1.00 23.30 895 TRP A CA 1
ATOM 2608 C C . TRP A 1 320 ? 8.319 10.340 21.286 1.00 30.54 895 TRP A C 1
ATOM 2609 O O . TRP A 1 320 ? 9.428 10.080 21.769 1.00 27.04 895 TRP A O 1
ATOM 2620 N N . THR A 1 321 ? 7.688 11.492 21.549 1.00 27.52 896 THR A N 1
ATOM 2621 C CA . THR A 1 321 ? 8.299 12.406 22.513 1.00 30.54 896 THR A CA 1
ATOM 2622 C C . THR A 1 321 ? 8.318 11.815 23.913 1.00 32.89 896 THR A C 1
ATOM 2623 O O . THR A 1 321 ? 9.247 12.084 24.681 1.00 30.13 896 THR A O 1
ATOM 2627 N N . LYS A 1 322 ? 7.311 11.014 24.266 1.00 30.35 897 LYS A N 1
ATOM 2628 C CA . LYS A 1 322 ? 7.239 10.515 25.637 1.00 30.07 897 LYS A CA 1
ATOM 2629 C C . LYS A 1 322 ? 8.299 9.460 25.909 1.00 32.79 897 LYS A C 1
ATOM 2630 O O . LYS A 1 322 ? 8.742 9.317 27.058 1.00 34.98 897 LYS A O 1
ATOM 2636 N N . VAL A 1 323 ? 8.729 8.731 24.874 1.00 27.82 898 VAL A N 1
ATOM 2637 C CA . VAL A 1 323 ? 9.724 7.676 25.021 1.00 30.71 898 VAL A CA 1
ATOM 2638 C C . VAL A 1 323 ? 11.126 8.133 24.649 1.00 27.90 898 VAL A C 1
ATOM 2639 O O . VAL A 1 323 ? 12.077 7.362 24.828 1.00 33.06 898 VAL A O 1
ATOM 2643 N N . SER A 1 324 ? 11.287 9.364 24.150 1.00 25.90 899 SER A N 1
ATOM 2644 C CA . SER A 1 324 ? 12.591 9.802 23.653 1.00 25.44 899 SER A CA 1
ATOM 2645 C C . SER A 1 324 ? 13.662 9.686 24.729 1.00 26.81 899 SER A C 1
ATOM 2646 O O . SER A 1 324 ? 14.797 9.287 24.443 1.00 29.79 899 SER A O 1
ATOM 2649 N N . HIS A 1 325 ? 13.311 10.017 25.977 1.00 28.71 900 HIS A N 1
ATOM 2650 C CA . HIS A 1 325 ? 14.286 10.009 27.062 1.00 28.68 900 HIS A CA 1
ATOM 2651 C C . HIS A 1 325 ? 14.928 8.640 27.238 1.00 28.39 900 HIS A C 1
ATOM 2652 O O . HIS A 1 325 ? 16.057 8.547 27.734 1.00 33.97 900 HIS A O 1
ATOM 2659 N N . LYS A 1 326 ? 14.234 7.572 26.838 1.00 29.92 901 LYS A N 1
ATOM 2660 C CA . LYS A 1 326 ? 14.765 6.221 26.986 1.00 30.61 901 LYS A CA 1
ATOM 2661 C C . LYS A 1 326 ? 15.963 5.956 26.082 1.00 31.36 901 LYS A C 1
ATOM 2662 O O . LYS A 1 326 ? 16.701 4.992 26.318 1.00 25.37 901 LYS A O 1
ATOM 2668 N N . PHE A 1 327 ? 16.182 6.780 25.062 1.00 24.83 902 PHE A N 1
ATOM 2669 C CA . PHE A 1 327 ? 17.358 6.615 24.218 1.00 26.25 902 PHE A CA 1
ATOM 2670 C C . PHE A 1 327 ? 18.623 7.176 24.856 1.00 26.16 902 PHE A C 1
ATOM 2671 O O . PHE A 1 327 ? 19.711 7.026 24.285 1.00 28.88 902 PHE A O 1
ATOM 2679 N N . THR A 1 328 ? 18.507 7.808 26.023 1.00 25.61 903 THR A N 1
ATOM 2680 C CA . THR A 1 328 ? 19.657 8.254 26.794 1.00 30.94 903 THR A CA 1
ATOM 2681 C C . THR A 1 328 ? 19.983 7.185 27.827 1.00 30.63 903 THR A C 1
ATOM 2682 O O . THR A 1 328 ? 19.087 6.714 28.538 1.00 29.89 903 THR A O 1
ATOM 2686 N N . ILE A 1 329 ? 21.254 6.801 27.900 1.00 30.07 904 ILE A N 1
ATOM 2687 C CA . ILE A 1 329 ? 21.701 5.779 28.844 1.00 26.69 904 ILE A CA 1
ATOM 2688 C C . ILE A 1 329 ? 21.916 6.426 30.214 1.00 28.03 904 ILE A C 1
ATOM 2689 O O . ILE A 1 329 ? 22.851 7.208 30.407 1.00 30.34 904 ILE A O 1
ATOM 2694 N N . ARG A 1 330 ? 21.020 6.122 31.153 1.00 27.82 905 ARG A N 1
ATOM 2695 C CA . ARG A 1 330 ? 21.116 6.548 32.541 1.00 32.78 905 ARG A CA 1
ATOM 2696 C C . ARG A 1 330 ? 21.748 5.434 33.362 1.00 29.50 905 ARG A C 1
ATOM 2697 O O . ARG A 1 330 ? 21.461 4.254 33.147 1.00 28.99 905 ARG A O 1
ATOM 2705 N N . GLY A 1 331 ? 22.598 5.812 34.319 1.00 30.00 906 GLY A N 1
ATOM 2706 C CA . GLY A 1 331 ? 23.271 4.784 35.080 1.00 30.30 906 GLY A CA 1
ATOM 2707 C C . GLY A 1 331 ? 24.266 4.023 34.220 1.00 29.34 906 GLY A C 1
ATOM 2708 O O . GLY A 1 331 ? 24.843 4.553 33.268 1.00 28.69 906 GLY A O 1
ATOM 2709 N N . LEU A 1 332 ? 24.465 2.755 34.563 1.00 29.63 907 LEU A N 1
ATOM 2710 C CA . LEU A 1 332 ? 25.311 1.867 33.786 1.00 29.19 907 LEU A CA 1
ATOM 2711 C C . LEU A 1 332 ? 24.468 1.031 32.843 1.00 28.97 907 LEU A C 1
ATOM 2712 O O . LEU A 1 332 ? 23.261 0.867 33.048 1.00 30.17 907 LEU A O 1
ATOM 2717 N N . PRO A 1 333 ? 25.068 0.494 31.783 1.00 34.34 908 PRO A N 1
ATOM 2718 C CA . PRO A 1 333 ? 24.363 -0.502 30.971 1.00 36.20 908 PRO A CA 1
ATOM 2719 C C . PRO A 1 333 ? 23.973 -1.704 31.820 1.00 35.98 908 PRO A C 1
ATOM 2720 O O . PRO A 1 333 ? 24.511 -1.931 32.906 1.00 32.49 908 PRO A O 1
ATOM 2724 N N . SER A 1 334 ? 23.024 -2.488 31.298 1.00 43.77 909 SER A N 1
ATOM 2725 C CA . SER A 1 334 ? 22.470 -3.597 32.070 1.00 44.34 909 SER A CA 1
ATOM 2726 C C . SER A 1 334 ? 23.528 -4.623 32.452 1.00 47.68 909 SER A C 1
ATOM 2727 O O . SER A 1 334 ? 23.375 -5.321 33.462 1.00 56.11 909 SER A O 1
ATOM 2730 N N . ASN A 1 335 ? 24.608 -4.727 31.678 1.00 45.89 910 ASN A N 1
ATOM 2731 C CA . ASN A 1 335 ? 25.696 -5.629 32.037 1.00 47.90 910 ASN A CA 1
ATOM 2732 C C . ASN A 1 335 ? 26.652 -5.038 33.070 1.00 43.83 910 ASN A C 1
ATOM 2733 O O . ASN A 1 335 ? 27.635 -5.698 33.428 1.00 45.70 910 ASN A O 1
ATOM 2738 N N . ASN A 1 336 ? 26.386 -3.823 33.557 1.00 40.92 911 ASN A N 1
ATOM 2739 C CA . ASN A 1 336 ? 27.245 -3.120 34.510 1.00 37.58 911 ASN A CA 1
ATOM 2740 C C . ASN A 1 336 ? 28.625 -2.796 33.945 1.00 34.24 911 ASN A C 1
ATOM 2741 O O . ASN A 1 336 ? 29.574 -2.576 34.704 1.00 39.24 911 ASN A O 1
ATOM 2746 N N . SER A 1 337 ? 28.766 -2.743 32.626 1.00 33.64 912 SER A N 1
ATOM 2747 C CA . SER A 1 337 ? 30.066 -2.574 31.997 1.00 35.33 912 SER A CA 1
ATOM 2748 C C . SER A 1 337 ? 30.106 -1.291 31.181 1.00 37.63 912 SER A C 1
ATOM 2749 O O . SER A 1 337 ? 29.127 -0.931 30.519 1.00 38.87 912 SER A O 1
ATOM 2752 N N . LEU A 1 338 ? 31.253 -0.612 31.221 1.00 35.12 913 LEU A N 1
ATOM 2753 C CA . LEU A 1 338 ? 31.529 0.512 30.337 1.00 31.07 913 LEU A CA 1
ATOM 2754 C C . LEU A 1 338 ? 32.369 0.111 29.124 1.00 40.92 913 LEU A C 1
ATOM 2755 O O . LEU A 1 338 ? 32.929 0.983 28.449 1.00 38.58 913 LEU A O 1
ATOM 2760 N N . ASP A 1 339 ? 32.446 -1.190 28.824 1.00 39.36 914 ASP A N 1
ATOM 2761 C CA . ASP A 1 339 ? 33.306 -1.662 27.741 1.00 38.60 914 ASP A CA 1
ATOM 2762 C C . ASP A 1 339 ? 32.951 -1.027 26.402 1.00 49.80 914 ASP A C 1
ATOM 2763 O O . ASP A 1 339 ? 33.833 -0.828 25.558 1.00 62.97 914 ASP A O 1
ATOM 2768 N N . PHE A 1 340 ? 31.675 -0.697 26.186 1.00 46.03 915 PHE A N 1
ATOM 2769 C CA . PHE A 1 340 ? 31.258 -0.098 24.923 1.00 43.18 915 PHE A CA 1
ATOM 2770 C C . PHE A 1 340 ? 31.900 1.260 24.666 1.00 42.13 915 PHE A C 1
ATOM 2771 O O . PHE A 1 340 ? 31.784 1.773 23.548 1.00 45.22 915 PHE A O 1
ATOM 2779 N N . LEU A 1 341 ? 32.560 1.853 25.659 1.00 40.60 916 LEU A N 1
ATOM 2780 C CA . LEU A 1 341 ? 33.292 3.097 25.452 1.00 39.55 916 LEU A CA 1
ATOM 2781 C C . LEU A 1 341 ? 34.624 2.807 24.771 1.00 45.56 916 LEU A C 1
ATOM 2782 O O . LEU A 1 341 ? 35.141 3.637 24.029 1.00 49.49 916 LEU A O 1
ATOM 2787 N N . MET B 1 3 ? 15.868 -26.560 -30.846 1.00 42.15 578 MET B N 1
ATOM 2788 C CA . MET B 1 3 ? 16.396 -25.333 -30.258 1.00 41.57 578 MET B CA 1
ATOM 2789 C C . MET B 1 3 ? 17.549 -25.631 -29.299 1.00 40.57 578 MET B C 1
ATOM 2790 O O . MET B 1 3 ? 18.602 -24.999 -29.366 1.00 37.99 578 MET B O 1
ATOM 2795 N N . ASP B 1 4 ? 17.349 -26.593 -28.396 1.00 41.15 579 ASP B N 1
ATOM 2796 C CA . ASP B 1 4 ? 18.482 -27.122 -27.648 1.00 36.61 579 ASP B CA 1
ATOM 2797 C C . ASP B 1 4 ? 19.439 -27.846 -28.582 1.00 36.86 579 ASP B C 1
ATOM 2798 O O . ASP B 1 4 ? 20.659 -27.797 -28.393 1.00 39.70 579 ASP B O 1
ATOM 2803 N N . ASP B 1 5 ? 18.896 -28.511 -29.606 1.00 37.34 580 ASP B N 1
ATOM 2804 C CA . ASP B 1 5 ? 19.731 -29.115 -30.636 1.00 35.00 580 ASP B CA 1
ATOM 2805 C C . ASP B 1 5 ? 20.535 -28.051 -31.373 1.00 30.78 580 ASP B C 1
ATOM 2806 O O . ASP B 1 5 ? 21.716 -28.252 -31.690 1.00 26.79 580 ASP B O 1
ATOM 2811 N N . GLU B 1 6 ? 19.907 -26.908 -31.656 1.00 30.77 581 GLU B N 1
ATOM 2812 C CA . GLU B 1 6 ? 20.633 -25.796 -32.260 1.00 26.48 581 GLU B CA 1
ATOM 2813 C C . GLU B 1 6 ? 21.720 -25.276 -31.329 1.00 23.43 581 GLU B C 1
ATOM 2814 O O . GLU B 1 6 ? 22.841 -24.995 -31.771 1.00 24.45 581 GLU B O 1
ATOM 2820 N N . TYR B 1 7 ? 21.405 -25.123 -30.039 1.00 22.54 582 TYR B N 1
ATOM 2821 C CA . TYR B 1 7 ? 22.417 -24.717 -29.066 1.00 21.46 582 TYR B CA 1
ATOM 2822 C C . TYR B 1 7 ? 23.579 -25.697 -29.047 1.00 20.75 582 TYR B C 1
ATOM 2823 O O . TYR B 1 7 ? 24.746 -25.294 -29.071 1.00 20.15 582 TYR B O 1
ATOM 2832 N N . THR B 1 8 ? 23.273 -26.995 -29.018 1.00 21.20 583 THR B N 1
ATOM 2833 C CA . THR B 1 8 ? 24.323 -28.006 -28.987 1.00 22.17 583 THR B CA 1
ATOM 2834 C C . THR B 1 8 ? 25.260 -27.862 -30.178 1.00 21.77 583 THR B C 1
ATOM 2835 O O . THR B 1 8 ? 26.486 -27.871 -30.022 1.00 21.76 583 THR B O 1
ATOM 2839 N N . LYS B 1 9 ? 24.708 -27.715 -31.382 1.00 21.99 584 LYS B N 1
ATOM 2840 C CA . LYS B 1 9 ? 25.582 -27.582 -32.541 1.00 24.53 584 LYS B CA 1
ATOM 2841 C C . LYS B 1 9 ? 26.304 -26.245 -32.523 1.00 20.01 584 LYS B C 1
ATOM 2842 O O . LYS B 1 9 ? 27.512 -26.180 -32.781 1.00 24.37 584 LYS B O 1
ATOM 2848 N N . LEU B 1 10 ? 25.597 -25.183 -32.145 1.00 19.15 585 LEU B N 1
ATOM 2849 C CA . LEU B 1 10 ? 26.204 -23.863 -32.135 1.00 17.84 585 LEU B CA 1
ATOM 2850 C C . LEU B 1 10 ? 27.382 -23.813 -31.170 1.00 23.38 585 LEU B C 1
ATOM 2851 O O . LEU B 1 10 ? 28.384 -23.145 -31.444 1.00 28.34 585 LEU B O 1
ATOM 2856 N N . LEU B 1 11 ? 27.309 -24.556 -30.067 1.00 19.79 586 LEU B N 1
ATOM 2857 C CA . LEU B 1 11 ? 28.399 -24.572 -29.099 1.00 22.24 586 LEU B CA 1
ATOM 2858 C C . LEU B 1 11 ? 29.512 -25.563 -29.446 1.00 27.18 586 LEU B C 1
ATOM 2859 O O . LEU B 1 11 ? 30.691 -25.255 -29.251 1.00 31.44 586 LEU B O 1
ATOM 2864 N N . HIS B 1 12 ? 29.183 -26.757 -29.942 1.00 20.88 587 HIS B N 1
ATOM 2865 C CA . HIS B 1 12 ? 30.181 -27.819 -30.005 1.00 22.38 587 HIS B CA 1
ATOM 2866 C C . HIS B 1 12 ? 30.786 -28.048 -31.388 1.00 22.87 587 HIS B C 1
ATOM 2867 O O . HIS B 1 12 ? 31.819 -28.715 -31.483 1.00 24.15 587 HIS B O 1
ATOM 2874 N N . ASP B 1 13 ? 30.181 -27.521 -32.448 1.00 26.99 588 ASP B N 1
ATOM 2875 C CA . ASP B 1 13 ? 30.805 -27.537 -33.763 1.00 27.42 588 ASP B CA 1
ATOM 2876 C C . ASP B 1 13 ? 31.780 -26.365 -33.886 1.00 21.72 588 ASP B C 1
ATOM 2877 O O . ASP B 1 13 ? 31.687 -25.370 -33.167 1.00 29.42 588 ASP B O 1
ATOM 2882 N N . GLY B 1 14 ? 32.741 -26.494 -34.801 1.00 24.29 589 GLY B N 1
ATOM 2883 C CA . GLY B 1 14 ? 33.615 -25.364 -35.074 1.00 34.00 589 GLY B CA 1
ATOM 2884 C C . GLY B 1 14 ? 32.846 -24.185 -35.642 1.00 35.49 589 GLY B C 1
ATOM 2885 O O . GLY B 1 14 ? 31.836 -24.350 -36.330 1.00 39.24 589 GLY B O 1
ATOM 2886 N N . ILE B 1 15 ? 33.313 -22.973 -35.335 1.00 28.29 590 ILE B N 1
ATOM 2887 C CA . ILE B 1 15 ? 32.767 -21.779 -35.978 1.00 24.00 590 ILE B CA 1
ATOM 2888 C C . ILE B 1 15 ? 33.327 -21.696 -37.394 1.00 22.71 590 ILE B C 1
ATOM 2889 O O . ILE B 1 15 ? 34.542 -21.597 -37.586 1.00 23.53 590 ILE B O 1
ATOM 2894 N N . GLN B 1 16 ? 32.432 -21.701 -38.376 1.00 23.97 591 GLN B N 1
ATOM 2895 C CA . GLN B 1 16 ? 32.816 -21.778 -39.780 1.00 26.33 591 GLN B CA 1
ATOM 2896 C C . GLN B 1 16 ? 33.551 -20.508 -40.209 1.00 19.61 591 GLN B C 1
ATOM 2897 O O . GLN B 1 16 ? 33.171 -19.407 -39.804 1.00 20.62 591 GLN B O 1
ATOM 2903 N N . PRO B 1 17 ? 34.591 -20.622 -41.038 1.00 22.68 592 PRO B N 1
ATOM 2904 C CA . PRO B 1 17 ? 35.173 -19.418 -41.648 1.00 25.65 592 PRO B CA 1
ATOM 2905 C C . PRO B 1 17 ? 34.121 -18.688 -42.476 1.00 25.46 592 PRO B C 1
ATOM 2906 O O . PRO B 1 17 ? 33.285 -19.310 -43.133 1.00 24.92 592 PRO B O 1
ATOM 2910 N N . VAL B 1 18 ? 34.167 -17.353 -42.445 1.00 26.20 593 VAL B N 1
ATOM 2911 C CA . VAL B 1 18 ? 33.141 -16.565 -43.128 1.00 25.40 593 VAL B CA 1
ATOM 2912 C C . VAL B 1 18 ? 33.067 -16.912 -44.609 1.00 24.80 593 VAL B C 1
ATOM 2913 O O . VAL B 1 18 ? 31.974 -17.027 -45.174 1.00 22.75 593 VAL B O 1
ATOM 2917 N N . ALA B 1 19 ? 34.220 -17.082 -45.266 1.00 24.44 594 ALA B N 1
ATOM 2918 C CA . ALA B 1 19 ? 34.215 -17.385 -46.695 1.00 31.17 594 ALA B CA 1
ATOM 2919 C C . ALA B 1 19 ? 33.564 -18.724 -47.000 1.00 32.53 594 ALA B C 1
ATOM 2920 O O . ALA B 1 19 ? 33.130 -18.946 -48.136 1.00 31.93 594 ALA B O 1
ATOM 2922 N N . ALA B 1 20 ? 33.476 -19.620 -46.019 1.00 23.75 595 ALA B N 1
ATOM 2923 C CA . ALA B 1 20 ? 32.801 -20.888 -46.274 1.00 24.78 595 ALA B CA 1
ATOM 2924 C C . ALA B 1 20 ? 31.280 -20.756 -46.266 1.00 30.67 595 ALA B C 1
ATOM 2925 O O . ALA B 1 20 ? 30.592 -21.623 -46.818 1.00 32.66 595 ALA B O 1
ATOM 2927 N N . ILE B 1 21 ? 30.742 -19.693 -45.658 1.00 30.88 596 ILE B N 1
ATOM 2928 C CA . ILE B 1 21 ? 29.307 -19.437 -45.743 1.00 25.65 596 ILE B CA 1
ATOM 2929 C C . ILE B 1 21 ? 28.914 -19.123 -47.176 1.00 26.83 596 ILE B C 1
ATOM 2930 O O . ILE B 1 21 ? 27.915 -19.633 -47.695 1.00 28.41 596 ILE B O 1
ATOM 2935 N N . ASP B 1 22 ? 29.691 -18.266 -47.828 1.00 28.53 597 ASP B N 1
ATOM 2936 C CA . ASP B 1 22 ? 29.449 -17.845 -49.197 1.00 27.80 597 ASP B CA 1
ATOM 2937 C C . ASP B 1 22 ? 30.703 -17.126 -49.659 1.00 31.74 597 ASP B C 1
ATOM 2938 O O . ASP B 1 22 ? 31.291 -16.350 -48.893 1.00 26.06 597 ASP B O 1
ATOM 2943 N N . SER B 1 23 ? 31.120 -17.402 -50.897 1.00 33.21 598 SER B N 1
ATOM 2944 C CA . SER B 1 23 ? 32.321 -16.769 -51.426 1.00 30.84 598 SER B CA 1
ATOM 2945 C C . SER B 1 23 ? 32.225 -15.247 -51.410 1.00 31.89 598 SER B C 1
ATOM 2946 O O . SER B 1 23 ? 33.258 -14.573 -51.356 1.00 32.68 598 SER B O 1
ATOM 2949 N N . ASN B 1 24 ? 31.011 -14.694 -51.422 1.00 27.05 599 ASN B N 1
ATOM 2950 C CA . ASN B 1 24 ? 30.795 -13.255 -51.500 1.00 27.66 599 ASN B CA 1
ATOM 2951 C C . ASN B 1 24 ? 30.374 -12.646 -50.161 1.00 24.23 599 ASN B C 1
ATOM 2952 O O . ASN B 1 24 ? 29.916 -11.499 -50.131 1.00 26.34 599 ASN B O 1
ATOM 2957 N N . PHE B 1 25 ? 30.535 -13.384 -49.057 1.00 23.21 600 PHE B N 1
ATOM 2958 C CA . PHE B 1 25 ? 29.909 -13.001 -47.789 1.00 19.86 600 PHE B CA 1
ATOM 2959 C C . PHE B 1 25 ? 30.384 -11.637 -47.296 1.00 18.28 600 PHE B C 1
ATOM 2960 O O . PHE B 1 25 ? 29.621 -10.913 -46.645 1.00 18.90 600 PHE B O 1
ATOM 2968 N N . ALA B 1 26 ? 31.619 -11.247 -47.613 1.00 22.52 601 ALA B N 1
ATOM 2969 C CA . ALA B 1 26 ? 32.169 -9.996 -47.102 1.00 21.76 601 ALA B CA 1
ATOM 2970 C C . ALA B 1 26 ? 32.051 -8.843 -48.096 1.00 19.37 601 ALA B C 1
ATOM 2971 O O . ALA B 1 26 ? 32.706 -7.807 -47.924 1.00 21.70 601 ALA B O 1
ATOM 2973 N N . SER B 1 27 ? 31.214 -8.990 -49.113 1.00 20.10 602 SER B N 1
ATOM 2974 C CA . SER B 1 27 ? 31.070 -8.004 -50.172 1.00 22.33 602 SER B CA 1
ATOM 2975 C C . SER B 1 27 ? 29.785 -7.201 -50.008 1.00 20.26 602 SER B C 1
ATOM 2976 O O . SER B 1 27 ? 28.771 -7.706 -49.518 1.00 18.47 602 SER B O 1
ATOM 2979 N N . PHE B 1 28 ? 29.840 -5.935 -50.430 1.00 21.03 603 PHE B N 1
ATOM 2980 C CA . PHE B 1 28 ? 28.659 -5.081 -50.400 1.00 24.29 603 PHE B CA 1
ATOM 2981 C C . PHE B 1 28 ? 27.558 -5.601 -51.311 1.00 24.28 603 PHE B C 1
ATOM 2982 O O . PHE B 1 28 ? 26.401 -5.192 -51.163 1.00 25.95 603 PHE B O 1
ATOM 2990 N N . THR B 1 29 ? 27.888 -6.488 -52.248 1.00 23.72 604 THR B N 1
ATOM 2991 C CA . THR B 1 29 ? 26.882 -7.032 -53.151 1.00 26.16 604 THR B CA 1
ATOM 2992 C C . THR B 1 29 ? 26.121 -8.199 -52.537 1.00 26.32 604 THR B C 1
ATOM 2993 O O . THR B 1 29 ? 25.090 -8.603 -53.083 1.00 30.01 604 THR B O 1
ATOM 2997 N N . TYR B 1 30 ? 26.597 -8.742 -51.422 1.00 23.74 605 TYR B N 1
ATOM 2998 C CA . TYR B 1 30 ? 25.954 -9.899 -50.819 1.00 22.10 605 TYR B CA 1
ATOM 2999 C C . TYR B 1 30 ? 24.641 -9.494 -50.152 1.00 20.53 605 TYR B C 1
ATOM 3000 O O . TYR B 1 30 ? 24.553 -8.450 -49.497 1.00 20.51 605 TYR B O 1
ATOM 3009 N N . THR B 1 31 ? 23.607 -10.327 -50.330 1.00 18.57 606 THR B N 1
ATOM 3010 C CA . THR B 1 31 ? 22.306 -10.123 -49.699 1.00 20.88 606 THR B CA 1
ATOM 3011 C C . THR B 1 31 ? 22.144 -11.066 -48.505 1.00 19.86 606 THR B C 1
ATOM 3012 O O . THR B 1 31 ? 21.839 -12.254 -48.693 1.00 19.94 606 THR B O 1
ATOM 3016 N N . PRO B 1 32 ? 22.329 -10.599 -47.270 1.00 17.61 607 PRO B N 1
ATOM 3017 C CA . PRO B 1 32 ? 22.229 -11.510 -46.119 1.00 24.63 607 PRO B CA 1
ATOM 3018 C C . PRO B 1 32 ? 20.863 -12.140 -45.940 1.00 19.35 607 PRO B C 1
ATOM 3019 O O . PRO B 1 32 ? 20.759 -13.194 -45.299 1.00 18.54 607 PRO B O 1
ATOM 3023 N N . ARG B 1 33 ? 19.800 -11.527 -46.457 1.00 17.68 608 ARG B N 1
ATOM 3024 C CA . ARG B 1 33 ? 18.498 -12.169 -46.349 1.00 19.23 608 ARG B CA 1
ATOM 3025 C C . ARG B 1 33 ? 18.406 -13.446 -47.176 1.00 19.90 608 ARG B C 1
ATOM 3026 O O . ARG B 1 33 ? 17.443 -14.203 -46.996 1.00 22.49 608 ARG B O 1
ATOM 3034 N N . SER B 1 34 ? 19.378 -13.701 -48.067 1.00 18.54 609 SER B N 1
ATOM 3035 C CA . SER B 1 34 ? 19.436 -14.966 -48.799 1.00 21.75 609 SER B CA 1
ATOM 3036 C C . SER B 1 34 ? 19.852 -16.126 -47.910 1.00 21.36 609 SER B C 1
ATOM 3037 O O . SER B 1 34 ? 19.617 -17.282 -48.277 1.00 25.02 609 SER B O 1
ATOM 3040 N N . LEU B 1 35 ? 20.490 -15.856 -46.788 1.00 26.34 610 LEU B N 1
ATOM 3041 C CA . LEU B 1 35 ? 20.915 -16.924 -45.900 1.00 21.79 610 LEU B CA 1
ATOM 3042 C C . LEU B 1 35 ? 19.692 -17.509 -45.208 1.00 22.80 610 LEU B C 1
ATOM 3043 O O . LEU B 1 35 ? 18.865 -16.751 -44.683 1.00 21.40 610 LEU B O 1
ATOM 3048 N N . PRO B 1 36 ? 19.538 -18.833 -45.185 1.00 22.93 611 PRO B N 1
ATOM 3049 C CA . PRO B 1 36 ? 18.431 -19.437 -44.434 1.00 25.17 611 PRO B CA 1
ATOM 3050 C C . PRO B 1 36 ? 18.473 -19.011 -42.973 1.00 21.63 611 PRO B C 1
ATOM 3051 O O . PRO B 1 36 ? 19.542 -18.906 -42.368 1.00 20.71 611 PRO B O 1
ATOM 3055 N N . GLU B 1 37 ? 17.287 -18.766 -42.406 1.00 19.56 612 GLU B N 1
ATOM 3056 C CA . GLU B 1 37 ? 17.211 -18.322 -41.016 1.00 20.41 612 GLU B CA 1
ATOM 3057 C C . GLU B 1 37 ? 17.916 -19.291 -40.076 1.00 19.02 612 GLU B C 1
ATOM 3058 O O . GLU B 1 37 ? 18.539 -18.874 -39.097 1.00 19.87 612 GLU B O 1
ATOM 3064 N N . ASP B 1 38 ? 17.845 -20.593 -40.380 1.00 21.71 613 ASP B N 1
ATOM 3065 C CA . ASP B 1 38 ? 18.487 -21.609 -39.553 1.00 26.17 613 ASP B CA 1
ATOM 3066 C C . ASP B 1 38 ? 20.006 -21.472 -39.516 1.00 22.95 613 ASP B C 1
ATOM 3067 O O . ASP B 1 38 ? 20.639 -22.025 -38.609 1.00 26.11 613 ASP B O 1
ATOM 3072 N N . ASP B 1 39 ? 20.608 -20.750 -40.463 1.00 22.26 614 ASP B N 1
ATOM 3073 C CA . ASP B 1 39 ? 22.053 -20.548 -40.479 1.00 22.92 614 ASP B CA 1
ATOM 3074 C C . ASP B 1 39 ? 22.491 -19.199 -39.917 1.00 19.70 614 ASP B C 1
ATOM 3075 O O . ASP B 1 39 ? 23.692 -18.904 -39.917 1.00 20.00 614 ASP B O 1
ATOM 3080 N N . THR B 1 40 ? 21.562 -18.366 -39.439 1.00 17.49 615 THR B N 1
ATOM 3081 C CA . THR B 1 40 ? 21.945 -16.997 -39.093 1.00 19.03 615 THR B CA 1
ATOM 3082 C C . THR B 1 40 ? 22.732 -16.917 -37.787 1.00 15.33 615 THR B C 1
ATOM 3083 O O . THR B 1 40 ? 23.672 -16.116 -37.683 1.00 16.68 615 THR B O 1
ATOM 3087 N N . SER B 1 41 ? 22.363 -17.709 -36.776 1.00 15.85 616 SER B N 1
ATOM 3088 C CA . SER B 1 41 ? 23.115 -17.653 -35.523 1.00 15.33 616 SER B CA 1
ATOM 3089 C C . SER B 1 41 ? 24.557 -18.103 -35.716 1.00 18.63 616 SER B C 1
ATOM 3090 O O . SER B 1 41 ? 25.481 -17.506 -35.148 1.00 16.47 616 SER B O 1
ATOM 3093 N N . MET B 1 42 ? 24.774 -19.151 -36.517 1.00 17.71 617 MET B N 1
ATOM 3094 C CA . MET B 1 42 ? 26.143 -19.564 -36.804 1.00 16.71 617 MET B CA 1
ATOM 3095 C C . MET B 1 42 ? 26.900 -18.473 -37.558 1.00 15.31 617 MET B C 1
ATOM 3096 O O . MET B 1 42 ? 28.093 -18.251 -37.310 1.00 16.61 617 MET B O 1
ATOM 3101 N N . ALA B 1 43 ? 26.217 -17.768 -38.472 1.00 14.59 618 ALA B N 1
ATOM 3102 C CA . ALA B 1 43 ? 26.870 -16.687 -39.209 1.00 17.98 618 ALA B CA 1
ATOM 3103 C C . ALA B 1 43 ? 27.257 -15.539 -38.286 1.00 15.73 618 ALA B C 1
ATOM 3104 O O . ALA B 1 43 ? 28.292 -14.886 -38.499 1.00 16.47 618 ALA B O 1
ATOM 3106 N N . ILE B 1 44 ? 26.422 -15.252 -37.279 1.00 14.13 619 ILE B N 1
ATOM 3107 C CA . ILE B 1 44 ? 26.799 -14.271 -36.263 1.00 14.56 619 ILE B CA 1
ATOM 3108 C C . ILE B 1 44 ? 28.126 -14.659 -35.623 1.00 14.72 619 ILE B C 1
ATOM 3109 O O . ILE B 1 44 ? 29.043 -13.837 -35.528 1.00 14.78 619 ILE B O 1
ATOM 3114 N N . LEU B 1 45 ? 28.254 -15.926 -35.207 1.00 13.69 620 LEU B N 1
ATOM 3115 C CA . LEU B 1 45 ? 29.501 -16.382 -34.593 1.00 14.90 620 LEU B CA 1
ATOM 3116 C C . LEU B 1 45 ? 30.657 -16.260 -35.566 1.00 15.31 620 LEU B C 1
ATOM 3117 O O . LEU B 1 45 ? 31.771 -15.885 -35.176 1.00 17.14 620 LEU B O 1
ATOM 3122 N N . SER B 1 46 ? 30.412 -16.585 -36.839 1.00 14.41 621 SER B N 1
ATOM 3123 C CA . SER B 1 46 ? 31.466 -16.496 -37.840 1.00 16.36 621 SER B CA 1
ATOM 3124 C C . SER B 1 46 ? 31.978 -15.070 -37.982 1.00 17.03 621 SER B C 1
ATOM 3125 O O . SER B 1 46 ? 33.186 -14.854 -38.136 1.00 18.94 621 SER B O 1
ATOM 3128 N N . MET B 1 47 ? 31.068 -14.088 -37.971 1.00 15.23 622 MET B N 1
ATOM 3129 C CA . MET B 1 47 ? 31.486 -12.692 -38.073 1.00 15.33 622 MET B CA 1
ATOM 3130 C C . MET B 1 47 ? 32.219 -12.241 -36.819 1.00 18.62 622 MET B C 1
ATOM 3131 O O . MET B 1 47 ? 33.227 -11.526 -36.906 1.00 16.44 622 MET B O 1
ATOM 3136 N N . LEU B 1 48 ? 31.729 -12.641 -35.643 1.00 15.04 623 LEU B N 1
ATOM 3137 C CA . LEU B 1 48 ? 32.422 -12.286 -34.408 1.00 15.79 623 LEU B CA 1
ATOM 3138 C C . LEU B 1 48 ? 33.833 -12.852 -34.395 1.00 19.06 623 LEU B C 1
ATOM 3139 O O . LEU B 1 48 ? 34.780 -12.172 -33.973 1.00 18.13 623 LEU B O 1
ATOM 3144 N N . GLN B 1 49 ? 33.991 -14.093 -34.859 1.00 16.57 624 GLN B N 1
ATOM 3145 C CA . GLN B 1 49 ? 35.316 -14.703 -34.912 1.00 17.11 624 GLN B CA 1
ATOM 3146 C C . GLN B 1 49 ? 36.221 -13.975 -35.897 1.00 20.57 624 GLN B C 1
ATOM 3147 O O . GLN B 1 49 ? 37.405 -13.747 -35.608 1.00 23.35 624 GLN B O 1
ATOM 3153 N N . ASP B 1 50 ? 35.683 -13.584 -37.057 1.00 20.77 625 ASP B N 1
ATOM 3154 C CA . ASP B 1 50 ? 36.514 -12.917 -38.054 1.00 18.01 625 ASP B CA 1
ATOM 3155 C C . ASP B 1 50 ? 36.948 -11.531 -37.593 1.00 23.33 625 ASP B C 1
ATOM 3156 O O . ASP B 1 50 ? 38.043 -11.076 -37.943 1.00 23.32 625 ASP B O 1
ATOM 3161 N N . MET B 1 51 ? 36.118 -10.852 -36.805 1.00 19.98 626 MET B N 1
ATOM 3162 C CA . MET B 1 51 ? 36.486 -9.546 -36.268 1.00 18.46 626 MET B CA 1
ATOM 3163 C C . MET B 1 51 ? 37.366 -9.645 -35.025 1.00 24.93 626 MET B C 1
ATOM 3164 O O . MET B 1 51 ? 37.725 -8.606 -34.453 1.00 24.89 626 MET B O 1
ATOM 3169 N N . ASN B 1 52 ? 37.704 -10.862 -34.600 1.00 24.45 627 ASN B N 1
ATOM 3170 C CA . ASN B 1 52 ? 38.589 -11.135 -33.470 1.00 25.05 627 ASN B CA 1
ATOM 3171 C C . ASN B 1 52 ? 38.012 -10.704 -32.125 1.00 24.29 627 ASN B C 1
ATOM 3172 O O . ASN B 1 52 ? 38.761 -10.509 -31.160 1.00 23.10 627 ASN B O 1
ATOM 3177 N N . PHE B 1 53 ? 36.693 -10.578 -32.020 1.00 18.58 628 PHE B N 1
ATOM 3178 C CA . PHE B 1 53 ? 36.095 -10.116 -30.773 1.00 19.82 628 PHE B CA 1
ATOM 3179 C C . PHE B 1 53 ? 36.024 -11.218 -29.731 1.00 21.87 628 PHE B C 1
ATOM 3180 O O . PHE B 1 53 ? 36.126 -10.938 -28.530 1.00 25.50 628 PHE B O 1
ATOM 3188 N N . ILE B 1 54 ? 35.847 -12.465 -30.167 1.00 20.57 629 ILE B N 1
ATOM 3189 C CA . ILE B 1 54 ? 35.803 -13.579 -29.230 1.00 20.72 629 ILE B CA 1
ATOM 3190 C C . ILE B 1 54 ? 37.100 -13.655 -28.440 1.00 24.55 629 ILE B C 1
ATOM 3191 O O . ILE B 1 54 ? 37.091 -13.948 -27.239 1.00 30.72 629 ILE B O 1
ATOM 3196 N N . ASN B 1 55 ? 38.221 -13.323 -29.077 1.00 24.32 630 ASN B N 1
ATOM 3197 C CA . ASN B 1 55 ? 39.515 -13.344 -28.405 1.00 23.28 630 ASN B CA 1
ATOM 3198 C C . ASN B 1 55 ? 39.797 -12.051 -27.639 1.00 27.58 630 ASN B C 1
ATOM 3199 O O . ASN B 1 55 ? 40.177 -12.103 -26.463 1.00 29.15 630 ASN B O 1
ATOM 3204 N N . ASN B 1 56 ? 39.594 -10.886 -28.272 1.00 25.73 631 ASN B N 1
ATOM 3205 C CA . ASN B 1 56 ? 39.931 -9.626 -27.609 1.00 24.73 631 ASN B CA 1
ATOM 3206 C C . ASN B 1 56 ? 39.152 -9.436 -26.316 1.00 31.09 631 ASN B C 1
ATOM 3207 O O . ASN B 1 56 ? 39.668 -8.841 -25.364 1.00 31.66 631 ASN B O 1
ATOM 3212 N N . TYR B 1 57 ? 37.917 -9.935 -26.257 1.00 28.36 632 TYR B N 1
ATOM 3213 C CA . TYR B 1 57 ? 37.054 -9.763 -25.096 1.00 28.81 632 TYR B CA 1
ATOM 3214 C C . TYR B 1 57 ? 36.832 -11.067 -24.343 1.00 28.30 632 TYR B C 1
ATOM 3215 O O . TYR B 1 57 ? 35.900 -11.162 -23.536 1.00 28.00 632 TYR B O 1
ATOM 3224 N N . LYS B 1 58 ? 37.678 -12.067 -24.607 1.00 22.33 633 LYS B N 1
ATOM 3225 C CA . LYS B 1 58 ? 37.695 -13.352 -23.907 1.00 23.60 633 LYS B CA 1
ATOM 3226 C C . LYS B 1 58 ? 36.288 -13.879 -23.639 1.00 24.82 633 LYS B C 1
ATOM 3227 O O . LYS B 1 58 ? 35.908 -14.174 -22.503 1.00 24.73 633 LYS B O 1
ATOM 3233 N N . ILE B 1 59 ? 35.500 -13.988 -24.707 1.00 22.56 634 ILE B N 1
ATOM 3234 C CA . ILE B 1 59 ? 34.102 -14.378 -24.568 1.00 18.63 634 ILE B CA 1
ATOM 3235 C C . ILE B 1 59 ? 34.004 -15.892 -24.429 1.00 19.79 634 ILE B C 1
ATOM 3236 O O . ILE B 1 59 ? 34.435 -16.642 -25.314 1.00 24.29 634 ILE B O 1
ATOM 3241 N N . ASP B 1 60 ? 33.436 -16.337 -23.310 1.00 21.15 635 ASP B N 1
ATOM 3242 C CA . ASP B 1 60 ? 33.143 -17.746 -23.093 1.00 24.86 635 ASP B CA 1
ATOM 3243 C C . ASP B 1 60 ? 32.195 -18.253 -24.173 1.00 25.56 635 ASP B C 1
ATOM 3244 O O . ASP B 1 60 ? 31.113 -17.697 -24.375 1.00 19.43 635 ASP B O 1
ATOM 3249 N N . CYS B 1 61 ? 32.599 -19.328 -24.852 1.00 33.82 636 CYS B N 1
ATOM 3250 C CA . CYS B 1 61 ? 31.795 -19.870 -25.948 1.00 32.61 636 CYS B CA 1
ATOM 3251 C C . CYS B 1 61 ? 30.378 -20.260 -25.539 1.00 22.13 636 CYS B C 1
ATOM 3252 O O . CYS B 1 61 ? 29.432 -19.873 -26.247 1.00 21.46 636 CYS B O 1
ATOM 3255 N N . PRO B 1 62 ? 30.147 -21.021 -24.455 1.00 22.83 637 PRO B N 1
ATOM 3256 C CA . PRO B 1 62 ? 28.749 -21.288 -24.065 1.00 22.17 637 PRO B CA 1
ATOM 3257 C C . PRO B 1 62 ? 27.952 -20.021 -23.849 1.00 25.27 637 PRO B C 1
ATOM 3258 O O . PRO B 1 62 ? 26.783 -19.926 -24.262 1.00 21.11 637 PRO B O 1
ATOM 3262 N N . THR B 1 63 ? 28.576 -19.018 -23.231 1.00 19.84 638 THR B N 1
ATOM 3263 C CA . THR B 1 63 ? 27.877 -17.771 -22.974 1.00 20.91 638 THR B CA 1
ATOM 3264 C C . THR B 1 63 ? 27.494 -17.088 -24.275 1.00 17.40 638 THR B C 1
ATOM 3265 O O . THR B 1 63 ? 26.379 -16.576 -24.407 1.00 16.68 638 THR B O 1
ATOM 3269 N N . LEU B 1 64 ? 28.401 -17.089 -25.254 1.00 17.50 639 LEU B N 1
ATOM 3270 C CA . LEU B 1 64 ? 28.117 -16.421 -26.520 1.00 17.68 639 LEU B CA 1
ATOM 3271 C C . LEU B 1 64 ? 27.038 -17.157 -27.319 1.00 16.40 639 LEU B C 1
ATOM 3272 O O . LEU B 1 64 ? 26.158 -16.520 -27.929 1.00 15.36 639 LEU B O 1
ATOM 3277 N N . ALA B 1 65 ? 27.085 -18.498 -27.330 1.00 19.06 640 ALA B N 1
ATOM 3278 C CA . ALA B 1 65 ? 26.039 -19.266 -28.005 1.00 17.72 640 ALA B CA 1
ATOM 3279 C C . ALA B 1 65 ? 24.678 -19.021 -27.357 1.00 16.64 640 ALA B C 1
ATOM 3280 O O . ALA B 1 65 ? 23.671 -18.803 -28.053 1.00 16.85 640 ALA B O 1
ATOM 3282 N N . ARG B 1 66 ? 24.636 -19.003 -26.024 1.00 18.07 641 ARG B N 1
ATOM 3283 C CA . ARG B 1 66 ? 23.391 -18.706 -25.319 1.00 16.83 641 ARG B CA 1
ATOM 3284 C C . ARG B 1 66 ? 22.891 -17.303 -25.638 1.00 15.13 641 ARG B C 1
ATOM 3285 O O . ARG B 1 66 ? 21.707 -17.113 -25.927 1.00 15.64 641 ARG B O 1
ATOM 3293 N N . PHE B 1 67 ? 23.781 -16.306 -25.598 1.00 14.13 642 PHE B N 1
ATOM 3294 C CA . PHE B 1 67 ? 23.393 -14.927 -25.894 1.00 13.58 642 PHE B CA 1
ATOM 3295 C C . PHE B 1 67 ? 22.808 -14.793 -27.297 1.00 13.62 642 PHE B C 1
ATOM 3296 O O . PHE B 1 67 ? 21.744 -14.187 -27.481 1.00 14.12 642 PHE B O 1
ATOM 3304 N N . CYS B 1 68 ? 23.493 -15.350 -28.302 1.00 13.20 643 CYS B N 1
ATOM 3305 C CA . CYS B 1 68 ? 23.002 -15.260 -29.676 1.00 13.93 643 CYS B CA 1
ATOM 3306 C C . CYS B 1 68 ? 21.597 -15.843 -29.809 1.00 14.38 643 CYS B C 1
ATOM 3307 O O . CYS B 1 68 ? 20.730 -15.253 -30.481 1.00 14.36 643 CYS B O 1
ATOM 3310 N N . LEU B 1 69 ? 21.334 -16.985 -29.162 1.00 15.45 644 LEU B N 1
ATOM 3311 C CA . LEU B 1 69 ? 20.016 -17.608 -29.286 1.00 14.10 644 LEU B CA 1
ATOM 3312 C C . LEU B 1 69 ? 18.959 -16.834 -28.510 1.00 13.76 644 LEU B C 1
ATOM 3313 O O . LEU B 1 69 ? 17.820 -16.701 -28.976 1.00 15.71 644 LEU B O 1
ATOM 3318 N N . MET B 1 70 ? 19.315 -16.300 -27.339 1.00 15.10 645 MET B N 1
ATOM 3319 C CA . MET B 1 70 ? 18.385 -15.454 -26.590 1.00 15.55 645 MET B CA 1
ATOM 3320 C C . MET B 1 70 ? 18.026 -14.195 -27.370 1.00 14.79 645 MET B C 1
ATOM 3321 O O . MET B 1 70 ? 16.860 -13.764 -27.384 1.00 15.18 645 MET B O 1
ATOM 3326 N N . VAL B 1 71 ? 19.008 -13.584 -28.031 1.00 12.46 646 VAL B N 1
ATOM 3327 C CA . VAL B 1 71 ? 18.719 -12.394 -28.829 1.00 12.96 646 VAL B CA 1
ATOM 3328 C C . VAL B 1 71 ? 17.746 -12.736 -29.954 1.00 14.45 646 VAL B C 1
ATOM 3329 O O . VAL B 1 71 ? 16.716 -12.069 -30.133 1.00 13.48 646 VAL B O 1
ATOM 3333 N N . LYS B 1 72 ? 18.017 -13.828 -30.678 1.00 13.15 647 LYS B N 1
ATOM 3334 C CA . LYS B 1 72 ? 17.137 -14.233 -31.775 1.00 13.22 647 LYS B CA 1
ATOM 3335 C C . LYS B 1 72 ? 15.728 -14.510 -31.263 1.00 13.92 647 LYS B C 1
ATOM 3336 O O . LYS B 1 72 ? 14.733 -14.071 -31.862 1.00 14.98 647 LYS B O 1
ATOM 3342 N N . LYS B 1 73 ? 15.630 -15.239 -30.146 1.00 16.52 648 LYS B N 1
ATOM 3343 C CA . LYS B 1 73 ? 14.357 -15.545 -29.503 1.00 16.59 648 LYS B CA 1
ATOM 3344 C C . LYS B 1 73 ? 13.630 -14.286 -29.060 1.00 15.69 648 LYS B C 1
ATOM 3345 O O . LYS B 1 73 ? 12.399 -14.309 -28.924 1.00 18.39 648 LYS B O 1
ATOM 3351 N N . GLY B 1 74 ? 14.352 -13.183 -28.866 1.00 13.91 649 GLY B N 1
ATOM 3352 C CA . GLY B 1 74 ? 13.770 -11.958 -28.356 1.00 15.61 649 GLY B CA 1
ATOM 3353 C C . GLY B 1 74 ? 13.064 -11.105 -29.374 1.00 18.83 649 GLY B C 1
ATOM 3354 O O . GLY B 1 74 ? 12.525 -10.056 -29.004 1.00 13.86 649 GLY B O 1
ATOM 3355 N N . TYR B 1 75 ? 13.088 -11.508 -30.648 1.00 13.18 650 TYR B N 1
ATOM 3356 C CA . TYR B 1 75 ? 12.323 -10.859 -31.704 1.00 14.05 650 TYR B CA 1
ATOM 3357 C C . TYR B 1 75 ? 10.981 -11.559 -31.899 1.00 14.91 650 TYR B C 1
ATOM 3358 O O . TYR B 1 75 ? 10.880 -12.788 -31.811 1.00 16.10 650 TYR B O 1
ATOM 3367 N N . ARG B 1 76 ? 9.941 -10.757 -32.142 1.00 18.43 651 ARG B N 1
ATOM 3368 C CA . ARG B 1 76 ? 8.656 -11.282 -32.569 1.00 16.57 651 ARG B CA 1
ATOM 3369 C C . ARG B 1 76 ? 8.701 -11.435 -34.089 1.00 14.26 651 ARG B C 1
ATOM 3370 O O . ARG B 1 76 ? 9.760 -11.312 -34.714 1.00 16.52 651 ARG B O 1
ATOM 3378 N N . ASP B 1 77 ? 7.539 -11.647 -34.715 1.00 18.17 652 ASP B N 1
ATOM 3379 C CA . ASP B 1 77 ? 7.478 -11.887 -36.158 1.00 19.17 652 ASP B CA 1
ATOM 3380 C C . ASP B 1 77 ? 6.524 -10.939 -36.890 1.00 16.03 652 ASP B C 1
ATOM 3381 O O . ASP B 1 77 ? 5.711 -11.374 -37.702 1.00 19.97 652 ASP B O 1
ATOM 3386 N N . PRO B 1 78 ? 6.649 -9.622 -36.694 1.00 15.75 653 PRO B N 1
ATOM 3387 C CA . PRO B 1 78 ? 5.963 -8.700 -37.600 1.00 17.34 653 PRO B CA 1
ATOM 3388 C C . PRO B 1 78 ? 6.603 -8.789 -38.973 1.00 15.84 653 PRO B C 1
ATOM 3389 O O . PRO B 1 78 ? 7.673 -9.391 -39.117 1.00 16.13 653 PRO B O 1
ATOM 3393 N N . PRO B 1 79 ? 5.980 -8.231 -40.006 1.00 14.64 654 PRO B N 1
ATOM 3394 C CA . PRO B 1 79 ? 6.517 -8.427 -41.364 1.00 13.49 654 PRO B CA 1
ATOM 3395 C C . PRO B 1 79 ? 7.948 -7.942 -41.557 1.00 14.31 654 PRO B C 1
ATOM 3396 O O . PRO B 1 79 ? 8.722 -8.607 -42.258 1.00 17.93 654 PRO B O 1
ATOM 3400 N N . TYR B 1 80 ? 8.327 -6.805 -40.971 1.00 12.51 655 TYR B N 1
ATOM 3401 C CA . TYR B 1 80 ? 9.664 -6.246 -41.169 1.00 13.81 655 TYR B CA 1
ATOM 3402 C C . TYR B 1 80 ? 10.559 -6.335 -39.940 1.00 14.08 655 TYR B C 1
ATOM 3403 O O . TYR B 1 80 ? 11.673 -6.838 -40.037 1.00 13.91 655 TYR B O 1
ATOM 3412 N N . HIS B 1 81 ? 10.115 -5.843 -38.782 1.00 12.58 656 HIS B N 1
ATOM 3413 C CA . HIS B 1 81 ? 10.983 -5.733 -37.605 1.00 10.68 656 HIS B CA 1
ATOM 3414 C C . HIS B 1 81 ? 11.080 -7.069 -36.857 1.00 13.73 656 HIS B C 1
ATOM 3415 O O . HIS B 1 81 ? 10.608 -7.233 -35.730 1.00 15.16 656 HIS B O 1
ATOM 3422 N N . ASN B 1 82 ? 11.729 -8.034 -37.506 1.00 12.61 657 ASN B N 1
ATOM 3423 C CA . ASN B 1 82 ? 11.920 -9.389 -36.997 1.00 14.76 657 ASN B CA 1
ATOM 3424 C C . ASN B 1 82 ? 13.424 -9.689 -36.962 1.00 11.19 657 ASN B C 1
ATOM 3425 O O . ASN B 1 82 ? 14.250 -8.827 -37.285 1.00 11.94 657 ASN B O 1
ATOM 3430 N N . TRP B 1 83 ? 13.774 -10.927 -36.580 1.00 12.58 658 TRP B N 1
ATOM 3431 C CA . TRP B 1 83 ? 15.185 -11.305 -36.456 1.00 14.61 658 TRP B CA 1
ATOM 3432 C C . TRP B 1 83 ? 15.951 -11.166 -37.772 1.00 11.03 658 TRP B C 1
ATOM 3433 O O . TRP B 1 83 ? 17.096 -10.698 -37.781 1.00 12.72 658 TRP B O 1
ATOM 3444 N N . MET B 1 84 ? 15.322 -11.484 -38.911 1.00 12.11 659 MET B N 1
ATOM 3445 C CA . MET B 1 84 ? 16.057 -11.354 -40.165 1.00 13.44 659 MET B CA 1
ATOM 3446 C C . MET B 1 84 ? 16.450 -9.906 -40.450 1.00 11.49 659 MET B C 1
ATOM 3447 O O . MET B 1 84 ? 17.473 -9.660 -41.097 1.00 13.84 659 MET B O 1
ATOM 3452 N N . HIS B 1 85 ? 15.656 -8.937 -39.983 1.00 12.16 660 HIS B N 1
ATOM 3453 C CA . HIS B 1 85 ? 16.095 -7.548 -40.058 1.00 9.95 660 HIS B CA 1
ATOM 3454 C C . HIS B 1 85 ? 17.321 -7.317 -39.182 1.00 11.22 660 HIS B C 1
ATOM 3455 O O . HIS B 1 85 ? 18.331 -6.788 -39.656 1.00 11.07 660 HIS B O 1
ATOM 3462 N N . ALA B 1 86 ? 17.256 -7.714 -37.899 1.00 11.60 661 ALA B N 1
ATOM 3463 C CA . ALA B 1 86 ? 18.412 -7.558 -37.018 1.00 11.92 661 ALA B CA 1
ATOM 3464 C C . ALA B 1 86 ? 19.637 -8.279 -37.563 1.00 12.19 661 ALA B C 1
ATOM 3465 O O . ALA B 1 86 ? 20.747 -7.735 -37.530 1.00 11.62 661 ALA B O 1
ATOM 3467 N N . PHE B 1 87 ? 19.462 -9.489 -38.102 1.00 12.66 662 PHE B N 1
ATOM 3468 C CA . PHE B 1 87 ? 20.607 -10.189 -38.678 1.00 11.85 662 PHE B CA 1
ATOM 3469 C C . PHE B 1 87 ? 21.200 -9.422 -39.854 1.00 12.00 662 PHE B C 1
ATOM 3470 O O . PHE B 1 87 ? 22.425 -9.298 -39.966 1.00 14.58 662 PHE B O 1
ATOM 3478 N N . SER B 1 88 ? 20.353 -8.926 -40.763 1.00 12.13 663 SER B N 1
ATOM 3479 C CA . SER B 1 88 ? 20.884 -8.239 -41.933 1.00 13.81 663 SER B CA 1
ATOM 3480 C C . SER B 1 88 ? 21.546 -6.924 -41.552 1.00 12.79 663 SER B C 1
ATOM 3481 O O . SER B 1 88 ? 22.522 -6.519 -42.190 1.00 12.44 663 SER B O 1
ATOM 3484 N N . VAL B 1 89 ? 21.043 -6.256 -40.512 1.00 12.80 664 VAL B N 1
ATOM 3485 C CA . VAL B 1 89 ? 21.673 -5.029 -40.033 1.00 12.85 664 VAL B CA 1
ATOM 3486 C C . VAL B 1 89 ? 23.047 -5.339 -39.456 1.00 12.13 664 VAL B C 1
ATOM 3487 O O . VAL B 1 89 ? 24.028 -4.625 -39.721 1.00 11.60 664 VAL B O 1
ATOM 3491 N N . SER B 1 90 ? 23.126 -6.406 -38.645 1.00 9.48 665 SER B N 1
ATOM 3492 C CA . SER B 1 90 ? 24.402 -6.848 -38.079 1.00 9.89 665 SER B CA 1
ATOM 3493 C C . SER B 1 90 ? 25.376 -7.243 -39.184 1.00 13.51 665 SER B C 1
ATOM 3494 O O . SER B 1 90 ? 26.585 -6.971 -39.089 1.00 12.32 665 SER B O 1
ATOM 3497 N N . HIS B 1 91 ? 24.882 -7.922 -40.225 1.00 11.84 666 HIS B N 1
ATOM 3498 C CA . HIS B 1 91 ? 25.761 -8.265 -41.334 1.00 12.19 666 HIS B CA 1
ATOM 3499 C C . HIS B 1 91 ? 26.342 -7.014 -41.974 1.00 10.70 666 HIS B C 1
ATOM 3500 O O . HIS B 1 91 ? 27.528 -6.984 -42.325 1.00 13.10 666 HIS B O 1
ATOM 3507 N N . PHE B 1 92 ? 25.534 -5.960 -42.111 1.00 10.14 667 PHE B N 1
ATOM 3508 C CA . PHE B 1 92 ? 26.065 -4.743 -42.711 1.00 13.77 667 PHE B CA 1
ATOM 3509 C C . PHE B 1 92 ? 27.142 -4.110 -41.837 1.00 13.16 667 PHE B C 1
ATOM 3510 O O . PHE B 1 92 ? 28.099 -3.526 -42.353 1.00 13.85 667 PHE B O 1
ATOM 3518 N N . CYS B 1 93 ? 27.000 -4.210 -40.513 1.00 11.84 668 CYS B N 1
ATOM 3519 C CA . CYS B 1 93 ? 28.046 -3.718 -39.620 1.00 14.10 668 CYS B CA 1
ATOM 3520 C C . CYS B 1 93 ? 29.363 -4.420 -39.915 1.00 14.58 668 CYS B C 1
ATOM 3521 O O . CYS B 1 93 ? 30.415 -3.783 -40.024 1.00 13.65 668 CYS B O 1
ATOM 3524 N N . TYR B 1 94 ? 29.308 -5.742 -40.057 1.00 13.05 669 TYR B N 1
ATOM 3525 C CA . TYR B 1 94 ? 30.480 -6.513 -40.418 1.00 11.61 669 TYR B CA 1
ATOM 3526 C C . TYR B 1 94 ? 31.041 -6.077 -41.769 1.00 13.42 669 TYR B C 1
ATOM 3527 O O . TYR B 1 94 ? 32.265 -5.978 -41.939 1.00 16.97 669 TYR B O 1
ATOM 3536 N N . LEU B 1 95 ? 30.164 -5.804 -42.746 1.00 13.96 670 LEU B N 1
ATOM 3537 C CA . LEU B 1 95 ? 30.643 -5.312 -44.037 1.00 17.63 670 LEU B CA 1
ATOM 3538 C C . LEU B 1 95 ? 31.387 -3.990 -43.896 1.00 16.23 670 LEU B C 1
ATOM 3539 O O . LEU B 1 95 ? 32.393 -3.762 -44.575 1.00 16.43 670 LEU B O 1
ATOM 3544 N N . LEU B 1 96 ? 30.871 -3.080 -43.072 1.00 14.25 671 LEU B N 1
ATOM 3545 C CA . LEU B 1 96 ? 31.564 -1.813 -42.867 1.00 15.57 671 LEU B CA 1
ATOM 3546 C C . LEU B 1 96 ? 32.912 -2.042 -42.201 1.00 19.05 671 LEU B C 1
ATOM 3547 O O . LEU B 1 96 ? 33.910 -1.426 -42.583 1.00 18.13 671 LEU B O 1
ATOM 3552 N N . TYR B 1 97 ? 32.955 -2.936 -41.204 1.00 18.57 672 TYR B N 1
ATOM 3553 C CA . TYR B 1 97 ? 34.220 -3.299 -40.569 1.00 17.34 672 TYR B CA 1
ATOM 3554 C C . TYR B 1 97 ? 35.236 -3.784 -41.600 1.00 17.93 672 TYR B C 1
ATOM 3555 O O . TYR B 1 97 ? 36.388 -3.336 -41.612 1.00 21.24 672 TYR B O 1
ATOM 3564 N N . LYS B 1 98 ? 34.826 -4.705 -42.474 1.00 19.34 673 LYS B N 1
ATOM 3565 C CA . LYS B 1 98 ? 35.767 -5.327 -43.407 1.00 20.53 673 LYS B CA 1
ATOM 3566 C C . LYS B 1 98 ? 36.144 -4.406 -44.567 1.00 22.36 673 LYS B C 1
ATOM 3567 O O . LYS B 1 98 ? 37.289 -4.427 -45.028 1.00 28.92 673 LYS B O 1
ATOM 3573 N N . ASN B 1 99 ? 35.199 -3.609 -45.067 1.00 18.36 674 ASN B N 1
ATOM 3574 C CA . ASN B 1 99 ? 35.419 -2.846 -46.291 1.00 20.66 674 ASN B CA 1
ATOM 3575 C C . ASN B 1 99 ? 35.919 -1.431 -46.024 1.00 25.74 674 ASN B C 1
ATOM 3576 O O . ASN B 1 99 ? 36.676 -0.884 -46.839 1.00 24.45 674 ASN B O 1
ATOM 3581 N N . LEU B 1 100 ? 35.519 -0.826 -44.907 1.00 21.56 675 LEU B N 1
ATOM 3582 C CA . LEU B 1 100 ? 35.926 0.535 -44.581 1.00 22.62 675 LEU B CA 1
ATOM 3583 C C . LEU B 1 100 ? 37.073 0.594 -43.580 1.00 25.41 675 LEU B C 1
ATOM 3584 O O . LEU B 1 100 ? 37.539 1.692 -43.267 1.00 24.03 675 LEU B O 1
ATOM 3589 N N . GLU B 1 101 ? 37.527 -0.551 -43.068 1.00 21.30 676 GLU B N 1
ATOM 3590 C CA . GLU B 1 101 ? 38.646 -0.614 -42.125 1.00 22.23 676 GLU B CA 1
ATOM 3591 C C . GLU B 1 101 ? 38.380 0.234 -40.877 1.00 23.19 676 GLU B C 1
ATOM 3592 O O . GLU B 1 101 ? 39.133 1.141 -40.524 1.00 21.33 676 GLU B O 1
ATOM 3598 N N . LEU B 1 102 ? 37.275 -0.089 -40.209 1.00 20.48 677 LEU B N 1
ATOM 3599 C CA . LEU B 1 102 ? 36.835 0.702 -39.066 1.00 19.65 677 LEU B CA 1
ATOM 3600 C C . LEU B 1 102 ? 37.847 0.748 -37.935 1.00 19.11 677 LEU B C 1
ATOM 3601 O O . LEU B 1 102 ? 37.802 1.690 -37.136 1.00 22.34 677 LEU B O 1
ATOM 3606 N N . THR B 1 103 ? 38.772 -0.218 -37.852 1.00 23.21 678 THR B N 1
ATOM 3607 C CA . THR B 1 103 ? 39.742 -0.189 -36.756 1.00 23.79 678 THR B CA 1
ATOM 3608 C C . THR B 1 103 ? 40.678 1.010 -36.839 1.00 22.79 678 THR B C 1
ATOM 3609 O O . THR B 1 103 ? 41.348 1.320 -35.848 1.00 25.13 678 THR B O 1
ATOM 3613 N N . ASN B 1 104 ? 40.750 1.678 -37.993 1.00 21.62 679 ASN B N 1
ATOM 3614 C CA . ASN B 1 104 ? 41.520 2.903 -38.148 1.00 24.60 679 ASN B CA 1
ATOM 3615 C C . ASN B 1 104 ? 40.758 4.163 -37.748 1.00 24.28 679 ASN B C 1
ATOM 3616 O O . ASN B 1 104 ? 41.343 5.249 -37.747 1.00 25.42 679 ASN B O 1
ATOM 3621 N N . TYR B 1 105 ? 39.482 4.052 -37.402 1.00 18.41 680 TYR B N 1
ATOM 3622 C CA . TYR B 1 105 ? 38.661 5.200 -37.041 1.00 23.28 680 TYR B CA 1
ATOM 3623 C C . TYR B 1 105 ? 38.105 5.115 -35.633 1.00 21.95 680 TYR B C 1
ATOM 3624 O O . TYR B 1 105 ? 37.966 6.145 -34.969 1.00 23.42 680 TYR B O 1
ATOM 3633 N N . LEU B 1 106 ? 37.791 3.918 -35.158 1.00 18.48 681 LEU B N 1
ATOM 3634 C CA . LEU B 1 106 ? 37.071 3.736 -33.913 1.00 19.26 681 LEU B CA 1
ATOM 3635 C C . LEU B 1 106 ? 37.870 2.808 -33.017 1.00 24.38 681 LEU B C 1
ATOM 3636 O O . LEU B 1 106 ? 38.622 1.955 -33.497 1.00 22.80 681 LEU B O 1
ATOM 3641 N N . GLU B 1 107 ? 37.703 2.989 -31.711 1.00 22.16 682 GLU B N 1
ATOM 3642 C CA . GLU B 1 107 ? 38.277 2.060 -30.753 1.00 22.55 682 GLU B CA 1
ATOM 3643 C C . GLU B 1 107 ? 37.608 0.694 -30.889 1.00 20.74 682 GLU B C 1
ATOM 3644 O O . GLU B 1 107 ? 36.450 0.582 -31.296 1.00 17.55 682 GLU B O 1
ATOM 3650 N N . ASP B 1 108 ? 38.352 -0.359 -30.546 1.00 21.57 683 ASP B N 1
ATOM 3651 C CA . ASP B 1 108 ? 37.812 -1.707 -30.712 1.00 24.03 683 ASP B CA 1
ATOM 3652 C C . ASP B 1 108 ? 36.555 -1.920 -29.868 1.00 21.02 683 ASP B C 1
ATOM 3653 O O . ASP B 1 108 ? 35.609 -2.591 -30.306 1.00 21.31 683 ASP B O 1
ATOM 3658 N N . ILE B 1 109 ? 36.527 -1.360 -28.654 1.00 18.13 684 ILE B N 1
ATOM 3659 C CA . ILE B 1 109 ? 35.344 -1.476 -27.806 1.00 16.96 684 ILE B CA 1
ATOM 3660 C C . ILE B 1 109 ? 34.134 -0.796 -28.446 1.00 15.35 684 ILE B C 1
ATOM 3661 O O . ILE B 1 109 ? 32.991 -1.236 -28.257 1.00 20.13 684 ILE B O 1
ATOM 3666 N N . GLU B 1 110 ? 34.358 0.276 -29.220 1.00 14.06 685 GLU B N 1
ATOM 3667 C CA . GLU B 1 110 ? 33.248 0.958 -29.884 1.00 15.06 685 GLU B CA 1
ATOM 3668 C C . GLU B 1 110 ? 32.691 0.125 -31.031 1.00 15.64 685 GLU B C 1
ATOM 3669 O O . GLU B 1 110 ? 31.471 0.088 -31.248 1.00 14.73 685 GLU B O 1
ATOM 3675 N N . ILE B 1 111 ? 33.568 -0.543 -31.780 1.00 17.04 686 ILE B N 1
ATOM 3676 C CA . ILE B 1 111 ? 33.118 -1.396 -32.875 1.00 13.28 686 ILE B CA 1
ATOM 3677 C C . ILE B 1 111 ? 32.333 -2.582 -32.331 1.00 15.99 686 ILE B C 1
ATOM 3678 O O . ILE B 1 111 ? 31.292 -2.963 -32.881 1.00 15.99 686 ILE B O 1
ATOM 3683 N N . PHE B 1 112 ? 32.811 -3.163 -31.229 1.00 14.21 687 PHE B N 1
ATOM 3684 C CA . PHE B 1 112 ? 32.117 -4.275 -30.588 1.00 12.50 687 PHE B CA 1
ATOM 3685 C C . PHE B 1 112 ? 30.734 -3.840 -30.126 1.00 14.27 687 PHE B C 1
ATOM 3686 O O . PHE B 1 112 ? 29.728 -4.513 -30.403 1.00 12.44 687 PHE B O 1
ATOM 3694 N N . ALA B 1 113 ? 30.665 -2.696 -29.435 1.00 14.72 688 ALA B N 1
ATOM 3695 C CA . ALA B 1 113 ? 29.376 -2.145 -29.020 1.00 13.08 688 ALA B CA 1
ATOM 3696 C C . ALA B 1 113 ? 28.436 -1.945 -30.209 1.00 12.36 688 ALA B C 1
ATOM 3697 O O . ALA B 1 113 ? 27.240 -2.253 -30.124 1.00 12.93 688 ALA B O 1
ATOM 3699 N N . LEU B 1 114 ? 28.952 -1.408 -31.318 1.00 11.60 689 LEU B N 1
ATOM 3700 C CA . LEU B 1 114 ? 28.126 -1.215 -32.509 1.00 10.22 689 LEU B CA 1
ATOM 3701 C C . LEU B 1 114 ? 27.534 -2.538 -32.994 1.00 13.02 689 LEU B C 1
ATOM 3702 O O . LEU B 1 114 ? 26.323 -2.631 -33.278 1.00 11.88 689 LEU B O 1
ATOM 3707 N N . PHE B 1 115 ? 28.369 -3.577 -33.098 1.00 11.29 690 PHE B N 1
ATOM 3708 C CA . PHE B 1 115 ? 27.894 -4.852 -33.628 1.00 11.47 690 PHE B CA 1
ATOM 3709 C C . PHE B 1 115 ? 26.854 -5.486 -32.711 1.00 11.50 690 PHE B C 1
ATOM 3710 O O . PHE B 1 115 ? 25.812 -5.978 -33.177 1.00 11.28 690 PHE B O 1
ATOM 3718 N N . ILE B 1 116 ? 27.119 -5.491 -31.403 1.00 11.01 691 ILE B N 1
ATOM 3719 C CA . ILE B 1 116 ? 26.146 -6.048 -30.470 1.00 12.95 691 ILE B CA 1
ATOM 3720 C C . ILE B 1 116 ? 24.858 -5.232 -30.498 1.00 11.01 691 ILE B C 1
ATOM 3721 O O . ILE B 1 116 ? 23.754 -5.785 -30.474 1.00 13.38 691 ILE B O 1
ATOM 3726 N N . SER B 1 117 ? 24.981 -3.901 -30.563 1.00 10.32 692 SER B N 1
ATOM 3727 C CA . SER B 1 117 ? 23.803 -3.051 -30.681 1.00 8.99 692 SER B CA 1
ATOM 3728 C C . SER B 1 117 ? 22.999 -3.394 -31.937 1.00 11.31 692 SER B C 1
ATOM 3729 O O . SER B 1 117 ? 21.765 -3.449 -31.891 1.00 11.67 692 SER B O 1
ATOM 3732 N N . CYS B 1 118 ? 23.672 -3.647 -33.068 1.00 10.06 693 CYS B N 1
ATOM 3733 C CA . CYS B 1 118 ? 22.927 -4.060 -34.264 1.00 10.60 693 CYS B CA 1
ATOM 3734 C C . CYS B 1 118 ? 22.090 -5.316 -34.009 1.00 7.96 693 CYS B C 1
ATOM 3735 O O . CYS B 1 118 ? 20.929 -5.393 -34.452 1.00 11.00 693 CYS B O 1
ATOM 3738 N N . MET B 1 119 ? 22.663 -6.326 -33.335 1.00 10.68 694 MET B N 1
ATOM 3739 C CA . MET B 1 119 ? 21.920 -7.553 -33.052 1.00 10.64 694 MET B CA 1
ATOM 3740 C C . MET B 1 119 ? 20.679 -7.260 -32.218 1.00 11.87 694 MET B C 1
ATOM 3741 O O . MET B 1 119 ? 19.627 -7.880 -32.417 1.00 11.57 694 MET B O 1
ATOM 3746 N N . CYS B 1 120 ? 20.789 -6.310 -31.284 1.00 9.68 695 CYS B N 1
ATOM 3747 C CA . CYS B 1 120 ? 19.777 -6.083 -30.257 1.00 12.09 695 CYS B CA 1
ATOM 3748 C C . CYS B 1 120 ? 18.814 -4.932 -30.552 1.00 12.19 695 CYS B C 1
ATOM 3749 O O . CYS B 1 120 ? 17.847 -4.753 -29.805 1.00 13.01 695 CYS B O 1
ATOM 3752 N N . HIS B 1 121 ? 19.047 -4.156 -31.614 1.00 9.65 696 HIS B N 1
ATOM 3753 C CA . HIS B 1 121 ? 18.521 -2.797 -31.704 1.00 7.72 696 HIS B CA 1
ATOM 3754 C C . HIS B 1 121 ? 17.012 -2.710 -31.957 1.00 7.40 696 HIS B C 1
ATOM 3755 O O . HIS B 1 121 ? 16.447 -1.626 -31.742 1.00 9.07 696 HIS B O 1
ATOM 3762 N N . ASP B 1 122 ? 16.350 -3.814 -32.321 1.00 10.05 697 ASP B N 1
ATOM 3763 C CA . ASP B 1 122 ? 14.887 -3.828 -32.449 1.00 8.40 697 ASP B CA 1
ATOM 3764 C C . ASP B 1 122 ? 14.232 -4.894 -31.570 1.00 11.89 697 ASP B C 1
ATOM 3765 O O . ASP B 1 122 ? 13.106 -5.321 -31.861 1.00 11.90 697 ASP B O 1
ATOM 3770 N N . LEU B 1 123 ? 14.889 -5.316 -30.489 1.00 9.62 698 LEU B N 1
ATOM 3771 C CA . LEU B 1 123 ? 14.381 -6.429 -29.693 1.00 11.33 698 LEU B CA 1
ATOM 3772 C C . LEU B 1 123 ? 12.946 -6.172 -29.235 1.00 8.47 698 LEU B C 1
ATOM 3773 O O . LEU B 1 123 ? 12.605 -5.086 -28.755 1.00 11.53 698 LEU B O 1
ATOM 3778 N N . ASP B 1 124 ? 12.105 -7.193 -29.363 1.00 10.67 699 ASP B N 1
ATOM 3779 C CA . ASP B 1 124 ? 10.732 -7.137 -28.866 1.00 11.60 699 ASP B CA 1
ATOM 3780 C C . ASP B 1 124 ? 9.861 -6.130 -29.615 1.00 12.02 699 ASP B C 1
ATOM 3781 O O . ASP B 1 124 ? 8.839 -5.682 -29.088 1.00 13.64 699 ASP B O 1
ATOM 3786 N N . HIS B 1 125 ? 10.227 -5.774 -30.843 1.00 11.90 700 HIS B N 1
ATOM 3787 C CA . HIS B 1 125 ? 9.402 -4.878 -31.635 1.00 11.66 700 HIS B CA 1
ATOM 3788 C C . HIS B 1 125 ? 8.048 -5.526 -31.898 1.00 14.22 700 HIS B C 1
ATOM 3789 O O . HIS B 1 125 ? 7.949 -6.737 -32.133 1.00 14.60 700 HIS B O 1
ATOM 3796 N N . ARG B 1 126 ? 6.991 -4.715 -31.834 1.00 12.50 701 ARG B N 1
ATOM 3797 C CA . ARG B 1 126 ? 5.629 -5.207 -32.002 1.00 17.31 701 ARG B CA 1
ATOM 3798 C C . ARG B 1 126 ? 5.015 -4.826 -33.344 1.00 16.64 701 ARG B C 1
ATOM 3799 O O . ARG B 1 126 ? 3.830 -5.093 -33.566 1.00 20.45 701 ARG B O 1
ATOM 3807 N N . GLY B 1 127 ? 5.791 -4.223 -34.240 1.00 14.20 702 GLY B N 1
ATOM 3808 C CA . GLY B 1 127 ? 5.238 -3.779 -35.500 1.00 12.64 702 GLY B CA 1
ATOM 3809 C C . GLY B 1 127 ? 4.515 -2.463 -35.417 1.00 12.78 702 GLY B C 1
ATOM 3810 O O . GLY B 1 127 ? 3.674 -2.175 -36.284 1.00 16.98 702 GLY B O 1
ATOM 3811 N N . THR B 1 128 ? 4.802 -1.646 -34.400 1.00 13.29 703 THR B N 1
ATOM 3812 C CA . THR B 1 128 ? 4.179 -0.342 -34.259 1.00 14.89 703 THR B CA 1
ATOM 3813 C C . THR B 1 128 ? 5.239 0.698 -33.936 1.00 14.03 703 THR B C 1
ATOM 3814 O O . THR B 1 128 ? 6.282 0.383 -33.347 1.00 18.87 703 THR B O 1
ATOM 3818 N N . ASN B 1 129 ? 4.973 1.939 -34.336 1.00 16.36 704 ASN B N 1
ATOM 3819 C CA . ASN B 1 129 ? 5.968 2.996 -34.199 1.00 15.63 704 ASN B CA 1
ATOM 3820 C C . ASN B 1 129 ? 5.880 3.653 -32.821 1.00 17.11 704 ASN B C 1
ATOM 3821 O O . ASN B 1 129 ? 5.095 3.257 -31.953 1.00 16.35 704 ASN B O 1
ATOM 3826 N N . ASN B 1 130 ? 6.694 4.696 -32.631 1.00 16.46 705 ASN B N 1
ATOM 3827 C CA . ASN B 1 130 ? 6.728 5.387 -31.346 1.00 21.05 705 ASN B CA 1
ATOM 3828 C C . ASN B 1 130 ? 5.447 6.168 -31.103 1.00 16.95 705 ASN B C 1
ATOM 3829 O O . ASN B 1 130 ? 4.911 6.161 -29.991 1.00 20.66 705 ASN B O 1
ATOM 3834 N N . SER B 1 131 ? 4.934 6.838 -32.132 1.00 18.84 706 SER B N 1
ATOM 3835 C CA . SER B 1 131 ? 3.672 7.559 -31.981 1.00 18.86 706 SER B CA 1
ATOM 3836 C C . SER B 1 131 ? 2.553 6.647 -31.492 1.00 20.73 706 SER B C 1
ATOM 3837 O O . SER B 1 131 ? 1.735 7.048 -30.656 1.00 21.38 706 SER B O 1
ATOM 3840 N N . PHE B 1 132 ? 2.502 5.411 -31.991 1.00 20.93 707 PHE B N 1
ATOM 3841 C CA . PHE B 1 132 ? 1.436 4.515 -31.557 1.00 19.39 707 PHE B CA 1
ATOM 3842 C C . PHE B 1 132 ? 1.524 4.223 -30.059 1.00 17.58 707 PHE B C 1
ATOM 3843 O O . PHE B 1 132 ? 0.499 4.175 -29.369 1.00 18.68 707 PHE B O 1
ATOM 3851 N N . GLN B 1 133 ? 2.740 4.027 -29.540 1.00 20.77 708 GLN B N 1
ATOM 3852 C CA . GLN B 1 133 ? 2.894 3.765 -28.111 1.00 18.39 708 GLN B CA 1
ATOM 3853 C C . GLN B 1 133 ? 2.342 4.917 -27.285 1.00 18.77 708 GLN B C 1
ATOM 3854 O O . GLN B 1 133 ? 1.636 4.702 -26.291 1.00 19.50 708 GLN B O 1
ATOM 3860 N N . VAL B 1 134 ? 2.657 6.150 -27.683 1.00 21.87 709 VAL B N 1
ATOM 3861 C CA . VAL B 1 134 ? 2.194 7.323 -26.947 1.00 23.40 709 VAL B CA 1
ATOM 3862 C C . VAL B 1 134 ? 0.680 7.416 -27.007 1.00 28.30 709 VAL B C 1
ATOM 3863 O O . VAL B 1 134 ? -0.003 7.489 -25.978 1.00 31.63 709 VAL B O 1
ATOM 3867 N N . ALA B 1 135 ? 0.143 7.428 -28.226 1.00 26.08 710 ALA B N 1
ATOM 3868 C CA . ALA B 1 135 ? -1.276 7.690 -28.418 1.00 28.20 710 ALA B CA 1
ATOM 3869 C C . ALA B 1 135 ? -2.145 6.628 -27.760 1.00 32.26 710 ALA B C 1
ATOM 3870 O O . ALA B 1 135 ? -3.228 6.942 -27.253 1.00 29.83 710 ALA B O 1
ATOM 3872 N N . SER B 1 136 ? -1.688 5.380 -27.745 1.00 27.39 711 SER B N 1
ATOM 3873 C CA . SER B 1 136 ? -2.423 4.288 -27.125 1.00 27.77 711 SER B CA 1
ATOM 3874 C C . SER B 1 136 ? -2.115 4.135 -25.645 1.00 29.83 711 SER B C 1
ATOM 3875 O O . SER B 1 136 ? -2.642 3.213 -25.016 1.00 33.63 711 SER B O 1
ATOM 3878 N N . LYS B 1 137 ? -1.264 4.992 -25.085 1.00 24.49 712 LYS B N 1
ATOM 3879 C CA . LYS B 1 137 ? -0.885 4.908 -23.674 1.00 29.70 712 LYS B CA 1
ATOM 3880 C C . LYS B 1 137 ? -0.414 3.499 -23.313 1.00 28.65 712 LYS B C 1
ATOM 3881 O O . LYS B 1 137 ? -0.860 2.892 -22.339 1.00 31.30 712 LYS B O 1
ATOM 3887 N N . SER B 1 138 ? 0.503 2.971 -24.122 1.00 22.03 713 SER B N 1
ATOM 3888 C CA . SER B 1 138 ? 0.998 1.626 -23.886 1.00 19.45 713 SER B CA 1
ATOM 3889 C C . SER B 1 138 ? 1.883 1.606 -22.648 1.00 21.51 713 SER B C 1
ATOM 3890 O O . SER B 1 138 ? 2.333 2.646 -22.162 1.00 21.60 713 SER B O 1
ATOM 3893 N N . VAL B 1 139 ? 2.148 0.395 -22.146 1.00 19.49 714 VAL B N 1
ATOM 3894 C CA . VAL B 1 139 ? 3.021 0.279 -20.980 1.00 20.27 714 VAL B CA 1
ATOM 3895 C C . VAL B 1 139 ? 4.412 0.818 -21.286 1.00 19.88 714 VAL B C 1
ATOM 3896 O O . VAL B 1 139 ? 5.094 1.338 -20.394 1.00 20.63 714 VAL B O 1
ATOM 3900 N N . LEU B 1 140 ? 4.854 0.706 -22.542 1.00 17.62 715 LEU B N 1
ATOM 3901 C CA . LEU B 1 140 ? 6.177 1.203 -22.905 1.00 15.39 715 LEU B CA 1
ATOM 3902 C C . LEU B 1 140 ? 6.236 2.722 -22.804 1.00 18.43 715 LEU B C 1
ATOM 3903 O O . LEU B 1 140 ? 7.216 3.281 -22.285 1.00 18.17 715 LEU B O 1
ATOM 3908 N N . ALA B 1 141 ? 5.190 3.397 -23.283 1.00 16.14 716 ALA B N 1
ATOM 3909 C CA . ALA B 1 141 ? 5.091 4.845 -23.151 1.00 16.81 716 ALA B CA 1
ATOM 3910 C C . ALA B 1 141 ? 4.854 5.262 -21.709 1.00 21.30 716 ALA B C 1
ATOM 3911 O O . ALA B 1 141 ? 5.228 6.375 -21.324 1.00 27.28 716 ALA B O 1
ATOM 3913 N N . ALA B 1 142 ? 4.218 4.397 -20.909 1.00 19.32 717 ALA B N 1
ATOM 3914 C CA . ALA B 1 142 ? 3.992 4.696 -19.496 1.00 20.01 717 ALA B CA 1
ATOM 3915 C C . ALA B 1 142 ? 5.310 4.770 -18.749 1.00 20.00 717 ALA B C 1
ATOM 3916 O O . ALA B 1 142 ? 5.481 5.599 -17.845 1.00 21.39 717 ALA B O 1
ATOM 3918 N N . LEU B 1 143 ? 6.235 3.882 -19.094 1.00 17.37 718 LEU B N 1
ATOM 3919 C CA . LEU B 1 143 ? 7.549 3.859 -18.469 1.00 17.71 718 LEU B CA 1
ATOM 3920 C C . LEU B 1 143 ? 8.437 4.972 -19.004 1.00 18.56 718 LEU B C 1
ATOM 3921 O O . LEU B 1 143 ? 9.028 5.733 -18.226 1.00 22.51 718 LEU B O 1
ATOM 3926 N N . TYR B 1 144 ? 8.537 5.089 -20.324 1.00 21.31 719 TYR B N 1
ATOM 3927 C CA . TYR B 1 144 ? 9.442 6.046 -20.952 1.00 22.79 719 TYR B CA 1
ATOM 3928 C C . TYR B 1 144 ? 8.650 7.294 -21.333 1.00 25.00 719 TYR B C 1
ATOM 3929 O O . TYR B 1 144 ? 8.449 7.621 -22.502 1.00 25.30 719 TYR B O 1
ATOM 3938 N N . SER B 1 145 ? 8.185 7.987 -20.290 1.00 26.94 720 SER B N 1
ATOM 3939 C CA . SER B 1 145 ? 7.201 9.054 -20.431 1.00 25.04 720 SER B CA 1
ATOM 3940 C C . SER B 1 145 ? 7.804 10.415 -20.755 1.00 29.14 720 SER B C 1
ATOM 3941 O O . SER B 1 145 ? 7.051 11.326 -21.131 1.00 30.55 720 SER B O 1
ATOM 3944 N N . SER B 1 146 ? 9.125 10.582 -20.633 1.00 27.11 721 SER B N 1
ATOM 3945 C CA . SER B 1 146 ? 9.770 11.751 -21.221 1.00 37.66 721 SER B CA 1
ATOM 3946 C C . SER B 1 146 ? 9.937 11.596 -22.718 1.00 45.69 721 SER B C 1
ATOM 3947 O O . SER B 1 146 ? 10.204 12.580 -23.413 1.00 46.54 721 SER B O 1
ATOM 3950 N N . GLU B 1 147 ? 9.826 10.365 -23.204 1.00 38.97 722 GLU B N 1
ATOM 3951 C CA . GLU B 1 147 ? 9.421 10.022 -24.566 1.00 34.85 722 GLU B CA 1
ATOM 3952 C C . GLU B 1 147 ? 10.311 10.537 -25.670 1.00 33.51 722 GLU B C 1
ATOM 3953 O O . GLU B 1 147 ? 11.483 10.850 -25.469 1.00 35.53 722 GLU B O 1
ATOM 3959 N N . GLY B 1 148 ? 9.697 10.649 -26.843 1.00 41.04 723 GLY B N 1
ATOM 3960 C CA . GLY B 1 148 ? 10.420 10.550 -28.092 1.00 32.05 723 GLY B CA 1
ATOM 3961 C C . GLY B 1 148 ? 10.610 9.076 -28.395 1.00 24.22 723 GLY B C 1
ATOM 3962 O O . GLY B 1 148 ? 9.716 8.417 -28.939 1.00 24.01 723 GLY B O 1
ATOM 3963 N N . SER B 1 149 ? 11.757 8.541 -27.990 1.00 17.13 724 SER B N 1
ATOM 3964 C CA . SER B 1 149 ? 12.258 7.264 -28.497 1.00 16.94 724 SER B CA 1
ATOM 3965 C C . SER B 1 149 ? 11.805 6.084 -27.625 1.00 15.47 724 SER B C 1
ATOM 3966 O O . SER B 1 149 ? 12.613 5.346 -27.047 1.00 14.62 724 SER B O 1
ATOM 3969 N N . VAL B 1 150 ? 10.479 5.900 -27.550 1.00 13.98 725 VAL B N 1
ATOM 3970 C CA . VAL B 1 150 ? 9.919 4.909 -26.630 1.00 13.43 725 VAL B CA 1
ATOM 3971 C C . VAL B 1 150 ? 10.399 3.509 -26.983 1.00 12.26 725 VAL B C 1
ATOM 3972 O O . VAL B 1 150 ? 10.884 2.766 -26.116 1.00 12.89 725 VAL B O 1
ATOM 3976 N N . MET B 1 151 ? 10.247 3.111 -28.252 1.00 11.23 726 MET B N 1
ATOM 3977 C CA . MET B 1 151 ? 10.622 1.741 -28.611 1.00 9.97 726 MET B CA 1
ATOM 3978 C C . MET B 1 151 ? 12.113 1.510 -28.433 1.00 10.56 726 MET B C 1
ATOM 3979 O O . MET B 1 151 ? 12.530 0.423 -28.031 1.00 11.93 726 MET B O 1
ATOM 3984 N N . GLU B 1 152 ? 12.933 2.525 -28.737 1.00 11.22 727 GLU B N 1
ATOM 3985 C CA . GLU B 1 152 ? 14.373 2.314 -28.663 1.00 9.88 727 GLU B CA 1
ATOM 3986 C C . GLU B 1 152 ? 14.821 2.149 -27.218 1.00 11.11 727 GLU B C 1
ATOM 3987 O O . GLU B 1 152 ? 15.724 1.351 -26.924 1.00 11.14 727 GLU B O 1
ATOM 3993 N N . ARG B 1 153 ? 14.199 2.900 -26.308 1.00 11.55 728 ARG B N 1
ATOM 3994 C CA . ARG B 1 153 ? 14.432 2.682 -24.885 1.00 12.01 728 ARG B CA 1
ATOM 3995 C C . ARG B 1 153 ? 14.089 1.252 -24.500 1.00 11.56 728 ARG B C 1
ATOM 3996 O O . ARG B 1 153 ? 14.800 0.629 -23.700 1.00 12.49 728 ARG B O 1
ATOM 4004 N N . HIS B 1 154 ? 12.981 0.728 -25.031 1.00 11.77 729 HIS B N 1
ATOM 4005 C CA . HIS B 1 154 ? 12.598 -0.655 -24.748 1.00 11.69 729 HIS B CA 1
ATOM 4006 C C . HIS B 1 154 ? 13.582 -1.661 -25.355 1.00 11.61 729 HIS B C 1
ATOM 4007 O O . HIS B 1 154 ? 13.945 -2.648 -24.697 1.00 12.11 729 HIS B O 1
ATOM 4014 N N . HIS B 1 155 ? 14.013 -1.450 -26.614 1.00 10.52 730 HIS B N 1
ATOM 4015 C CA . HIS B 1 155 ? 14.985 -2.364 -27.210 1.00 9.26 730 HIS B CA 1
ATOM 4016 C C . HIS B 1 155 ? 16.235 -2.458 -26.342 1.00 10.52 730 HIS B C 1
ATOM 4017 O O . HIS B 1 155 ? 16.773 -3.554 -26.127 1.00 11.04 730 HIS B O 1
ATOM 4024 N N . PHE B 1 156 ? 16.720 -1.310 -25.857 1.00 9.62 731 PHE B N 1
ATOM 4025 C CA . PHE B 1 156 ? 17.883 -1.304 -24.965 1.00 10.41 731 PHE B CA 1
ATOM 4026 C C . PHE B 1 156 ? 17.594 -2.065 -23.669 1.00 10.98 731 PHE B C 1
ATOM 4027 O O . PHE B 1 156 ? 18.421 -2.863 -23.209 1.00 11.81 731 PHE B O 1
ATOM 4035 N N . ALA B 1 157 ? 16.419 -1.833 -23.069 1.00 11.10 732 ALA B N 1
ATOM 4036 C CA . ALA B 1 157 ? 16.041 -2.550 -21.853 1.00 10.70 732 ALA B CA 1
ATOM 4037 C C . ALA B 1 157 ? 16.032 -4.060 -22.067 1.00 11.82 732 ALA B C 1
ATOM 4038 O O . ALA B 1 157 ? 16.430 -4.820 -21.179 1.00 12.85 732 ALA B O 1
ATOM 4040 N N . GLN B 1 158 ? 15.537 -4.519 -23.218 1.00 10.30 733 GLN B N 1
ATOM 4041 C CA . GLN B 1 158 ? 15.514 -5.951 -23.472 1.00 12.19 733 GLN B CA 1
ATOM 4042 C C . GLN B 1 158 ? 16.927 -6.498 -23.609 1.00 12.82 733 GLN B C 1
ATOM 4043 O O . GLN B 1 158 ? 17.215 -7.611 -23.151 1.00 14.20 733 GLN B O 1
ATOM 4049 N N . ALA B 1 159 ? 17.818 -5.719 -24.229 1.00 11.61 734 ALA B N 1
ATOM 4050 C CA . ALA B 1 159 ? 19.212 -6.125 -24.346 1.00 12.33 734 ALA B CA 1
ATOM 4051 C C . ALA B 1 159 ? 19.838 -6.265 -22.964 1.00 12.72 734 ALA B C 1
ATOM 4052 O O . ALA B 1 159 ? 20.535 -7.244 -22.680 1.00 12.98 734 ALA B O 1
ATOM 4054 N N . ILE B 1 160 ? 19.604 -5.276 -22.094 1.00 11.16 735 ILE B N 1
ATOM 4055 C CA . ILE B 1 160 ? 20.123 -5.332 -20.726 1.00 15.03 735 ILE B CA 1
ATOM 4056 C C . ILE B 1 160 ? 19.591 -6.556 -19.991 1.00 17.39 735 ILE B C 1
ATOM 4057 O O . ILE B 1 160 ? 20.316 -7.203 -19.217 1.00 18.51 735 ILE B O 1
ATOM 4062 N N . ALA B 1 161 ? 18.305 -6.869 -20.179 1.00 14.34 736 ALA B N 1
ATOM 4063 C CA . ALA B 1 161 ? 17.724 -8.027 -19.510 1.00 17.56 736 ALA B CA 1
ATOM 4064 C C . ALA B 1 161 ? 18.367 -9.329 -19.970 1.00 17.04 736 ALA B C 1
ATOM 4065 O O . ALA B 1 161 ? 18.587 -10.227 -19.144 1.00 21.25 736 ALA B O 1
ATOM 4067 N N . ILE B 1 162 ? 18.729 -9.426 -21.250 1.00 16.76 737 ILE B N 1
ATOM 4068 C CA . ILE B 1 162 ? 19.421 -10.618 -21.732 1.00 17.05 737 ILE B CA 1
ATOM 4069 C C . ILE B 1 162 ? 20.810 -10.703 -21.125 1.00 15.67 737 ILE B C 1
ATOM 4070 O O . ILE B 1 162 ? 21.224 -11.758 -20.637 1.00 19.25 737 ILE B O 1
ATOM 4075 N N . LEU B 1 163 ? 21.545 -9.590 -21.140 1.00 17.07 738 LEU B N 1
ATOM 4076 C CA . LEU B 1 163 ? 22.890 -9.590 -20.564 1.00 15.91 738 LEU B CA 1
ATOM 4077 C C . LEU B 1 163 ? 22.874 -9.958 -19.089 1.00 21.07 738 LEU B C 1
ATOM 4078 O O . LEU B 1 163 ? 23.857 -10.504 -18.575 1.00 21.95 738 LEU B O 1
ATOM 4083 N N . ASN B 1 164 ? 21.773 -9.688 -18.398 1.00 18.37 739 ASN B N 1
ATOM 4084 C CA . ASN B 1 164 ? 21.659 -10.006 -16.981 1.00 21.36 739 ASN B CA 1
ATOM 4085 C C . ASN B 1 164 ? 21.028 -11.367 -16.714 1.00 22.64 739 ASN B C 1
ATOM 4086 O O . ASN B 1 164 ? 20.842 -11.729 -15.546 1.00 28.47 739 ASN B O 1
ATOM 4091 N N . THR B 1 165 ? 20.701 -12.125 -17.749 1.00 26.30 740 THR B N 1
ATOM 4092 C CA . THR B 1 165 ? 20.187 -13.473 -17.563 1.00 24.63 740 THR B CA 1
ATOM 4093 C C . THR B 1 165 ? 21.350 -14.426 -17.332 1.00 26.44 740 THR B C 1
ATOM 4094 O O . THR B 1 165 ? 22.384 -14.332 -17.997 1.00 19.59 740 THR B O 1
ATOM 4098 N N . HIS B 1 166 ? 21.183 -15.329 -16.363 1.00 27.52 741 HIS B N 1
ATOM 4099 C CA . HIS B 1 166 ? 22.211 -16.309 -16.039 1.00 21.44 741 HIS B CA 1
ATOM 4100 C C . HIS B 1 166 ? 22.726 -16.982 -17.304 1.00 21.85 741 HIS B C 1
ATOM 4101 O O . HIS B 1 166 ? 21.950 -17.535 -18.081 1.00 27.69 741 HIS B O 1
ATOM 4108 N N . GLY B 1 167 ? 24.037 -16.921 -17.513 1.00 22.79 742 GLY B N 1
ATOM 4109 C CA . GLY B 1 167 ? 24.652 -17.630 -18.621 1.00 24.48 742 GLY B CA 1
ATOM 4110 C C . GLY B 1 167 ? 24.699 -16.877 -19.931 1.00 22.94 742 GLY B C 1
ATOM 4111 O O . GLY B 1 167 ? 25.088 -17.466 -20.949 1.00 22.53 742 GLY B O 1
ATOM 4112 N N . CYS B 1 168 ? 24.315 -15.597 -19.942 1.00 18.23 743 CYS B N 1
ATOM 4113 C CA . CYS B 1 168 ? 24.264 -14.812 -21.164 1.00 16.59 743 CYS B CA 1
ATOM 4114 C C . CYS B 1 168 ? 25.115 -13.554 -21.146 1.00 21.99 743 CYS B C 1
ATOM 4115 O O . CYS B 1 168 ? 25.080 -12.800 -22.119 1.00 17.57 743 CYS B O 1
ATOM 4118 N N . ASN B 1 169 ? 25.861 -13.281 -20.077 1.00 18.29 744 ASN B N 1
ATOM 4119 C CA . ASN B 1 169 ? 26.596 -12.014 -20.030 1.00 20.49 744 ASN B CA 1
ATOM 4120 C C . ASN B 1 169 ? 27.913 -12.132 -20.785 1.00 17.06 744 ASN B C 1
ATOM 4121 O O . ASN B 1 169 ? 28.960 -12.457 -20.220 1.00 19.54 744 ASN B O 1
ATOM 4126 N N . ILE B 1 170 ? 27.859 -11.795 -22.072 1.00 14.41 745 ILE B N 1
ATOM 4127 C CA . ILE B 1 170 ? 29.053 -11.797 -22.907 1.00 17.20 745 ILE B CA 1
ATOM 4128 C C . ILE B 1 170 ? 30.031 -10.687 -22.566 1.00 21.10 745 ILE B C 1
ATOM 4129 O O . ILE B 1 170 ? 31.132 -10.660 -23.126 1.00 23.23 745 ILE B O 1
ATOM 4134 N N . PHE B 1 171 ? 29.657 -9.761 -21.679 1.00 18.12 746 PHE B N 1
ATOM 4135 C CA . PHE B 1 171 ? 30.540 -8.682 -21.246 1.00 17.07 746 PHE B CA 1
ATOM 4136 C C . PHE B 1 171 ? 31.201 -8.985 -19.907 1.00 19.82 746 PHE B C 1
ATOM 4137 O O . PHE B 1 171 ? 31.710 -8.065 -19.262 1.00 19.99 746 PHE B O 1
ATOM 4145 N N . ASP B 1 172 ? 31.177 -10.246 -19.470 1.00 18.05 747 ASP B N 1
ATOM 4146 C CA . ASP B 1 172 ? 31.695 -10.612 -18.157 1.00 18.75 747 ASP B CA 1
ATOM 4147 C C . ASP B 1 172 ? 33.184 -10.306 -18.019 1.00 20.32 747 ASP B C 1
ATOM 4148 O O . ASP B 1 172 ? 33.658 -10.061 -16.908 1.00 24.11 747 ASP B O 1
ATOM 4153 N N . HIS B 1 173 ? 33.932 -10.292 -19.127 1.00 22.59 748 HIS B N 1
ATOM 4154 C CA . HIS B 1 173 ? 35.370 -10.037 -19.086 1.00 24.65 748 HIS B CA 1
ATOM 4155 C C . HIS B 1 173 ? 35.724 -8.584 -18.755 1.00 20.67 748 HIS B C 1
ATOM 4156 O O . HIS B 1 173 ? 36.848 -8.320 -18.315 1.00 23.41 748 HIS B O 1
ATOM 4163 N N . PHE B 1 174 ? 34.805 -7.641 -18.945 1.00 19.56 749 PHE B N 1
ATOM 4164 C CA . PHE B 1 174 ? 35.125 -6.234 -18.727 1.00 17.48 749 PHE B CA 1
ATOM 4165 C C . PHE B 1 174 ? 35.229 -5.904 -17.240 1.00 17.48 749 PHE B C 1
ATOM 4166 O O . PHE B 1 174 ? 34.504 -6.452 -16.399 1.00 18.32 749 PHE B O 1
ATOM 4174 N N . SER B 1 175 ? 36.160 -5.007 -16.918 1.00 17.90 750 SER B N 1
ATOM 4175 C CA . SER B 1 175 ? 36.175 -4.358 -15.614 1.00 18.79 750 SER B CA 1
ATOM 4176 C C . SER B 1 175 ? 34.852 -3.629 -15.410 1.00 17.92 750 SER B C 1
ATOM 4177 O O . SER B 1 175 ? 34.119 -3.361 -16.366 1.00 16.69 750 SER B O 1
ATOM 4180 N N . ARG B 1 176 ? 34.550 -3.283 -14.156 1.00 18.71 751 ARG B N 1
ATOM 4181 C CA . ARG B 1 176 ? 33.313 -2.551 -13.897 1.00 18.11 751 ARG B CA 1
ATOM 4182 C C . ARG B 1 176 ? 33.272 -1.242 -14.666 1.00 17.46 751 ARG B C 1
ATOM 4183 O O . ARG B 1 176 ? 32.207 -0.850 -15.165 1.00 16.47 751 ARG B O 1
ATOM 4191 N N . LYS B 1 177 ? 34.420 -0.577 -14.822 1.00 19.00 752 LYS B N 1
ATOM 4192 C CA . LYS B 1 177 ? 34.455 0.652 -15.608 1.00 18.00 752 LYS B CA 1
ATOM 4193 C C . LYS B 1 177 ? 34.104 0.384 -17.065 1.00 17.28 752 LYS B C 1
ATOM 4194 O O . LYS B 1 177 ? 33.256 1.071 -17.650 1.00 17.09 752 LYS B O 1
ATOM 4200 N N . ASP B 1 178 ? 34.756 -0.602 -17.685 1.00 18.32 753 ASP B N 1
ATOM 4201 C CA . ASP B 1 178 ? 34.464 -0.868 -19.095 1.00 16.55 753 ASP B CA 1
ATOM 4202 C C . ASP B 1 178 ? 33.064 -1.445 -19.294 1.00 14.31 753 ASP B C 1
ATOM 4203 O O . ASP B 1 178 ? 32.462 -1.257 -20.364 1.00 13.39 753 ASP B O 1
ATOM 4208 N N . TYR B 1 179 ? 32.527 -2.142 -18.292 1.00 15.76 754 TYR B N 1
ATOM 4209 C CA . TYR B 1 179 ? 31.156 -2.637 -18.386 1.00 18.47 754 TYR B CA 1
ATOM 4210 C C . TYR B 1 179 ? 30.171 -1.474 -18.470 1.00 14.55 754 TYR B C 1
ATOM 4211 O O . TYR B 1 179 ? 29.267 -1.466 -19.318 1.00 14.73 754 TYR B O 1
ATOM 4220 N N . GLN B 1 180 ? 30.339 -0.470 -17.601 1.00 15.02 755 GLN B N 1
ATOM 4221 C CA . GLN B 1 180 ? 29.514 0.731 -17.699 1.00 15.00 755 GLN B CA 1
ATOM 4222 C C . GLN B 1 180 ? 29.695 1.415 -19.047 1.00 16.50 755 GLN B C 1
ATOM 4223 O O . GLN B 1 180 ? 28.713 1.844 -19.668 1.00 13.76 755 GLN B O 1
ATOM 4229 N N . ARG B 1 181 ? 30.936 1.540 -19.520 1.00 13.39 756 ARG B N 1
ATOM 4230 C CA . ARG B 1 181 ? 31.169 2.155 -20.825 1.00 18.30 756 ARG B CA 1
ATOM 4231 C C . ARG B 1 181 ? 30.395 1.434 -21.917 1.00 14.64 756 ARG B C 1
ATOM 4232 O O . ARG B 1 181 ? 29.778 2.073 -22.788 1.00 13.23 756 ARG B O 1
ATOM 4240 N N . MET B 1 182 ? 30.401 0.098 -21.874 1.00 12.08 757 MET B N 1
ATOM 4241 C CA . MET B 1 182 ? 29.704 -0.702 -22.874 1.00 13.01 757 MET B CA 1
ATOM 4242 C C . MET B 1 182 ? 28.206 -0.447 -22.829 1.00 13.13 757 MET B C 1
ATOM 4243 O O . MET B 1 182 ? 27.576 -0.236 -23.872 1.00 12.61 757 MET B O 1
ATOM 4248 N N . LEU B 1 183 ? 27.618 -0.473 -21.629 1.00 13.33 758 LEU B N 1
ATOM 4249 C CA . LEU B 1 183 ? 26.184 -0.225 -21.493 1.00 15.28 758 LEU B CA 1
ATOM 4250 C C . LEU B 1 183 ? 25.823 1.154 -22.008 1.00 12.83 758 LEU B C 1
ATOM 4251 O O . LEU B 1 183 ? 24.814 1.321 -22.706 1.00 10.93 758 LEU B O 1
ATOM 4256 N N . ASP B 1 184 ? 26.633 2.158 -21.693 1.00 13.43 759 ASP B N 1
ATOM 4257 C CA . ASP B 1 184 ? 26.337 3.515 -22.145 1.00 14.55 759 ASP B CA 1
ATOM 4258 C C . ASP B 1 184 ? 26.496 3.648 -23.658 1.00 13.57 759 ASP B C 1
ATOM 4259 O O . ASP B 1 184 ? 25.694 4.340 -24.304 1.00 13.38 759 ASP B O 1
ATOM 4264 N N . LEU B 1 185 ? 27.495 2.964 -24.245 1.00 11.06 760 LEU B N 1
ATOM 4265 C CA . LEU B 1 185 ? 27.636 2.933 -25.697 1.00 12.55 760 LEU B CA 1
ATOM 4266 C C . LEU B 1 185 ? 26.418 2.292 -26.338 1.00 11.60 760 LEU B C 1
ATOM 4267 O O . LEU B 1 185 ? 25.857 2.835 -27.301 1.00 13.07 760 LEU B O 1
ATOM 4272 N N . MET B 1 186 ? 25.964 1.150 -25.805 1.00 10.66 761 MET B N 1
ATOM 4273 C CA . MET B 1 186 ? 24.810 0.479 -26.409 1.00 12.97 761 MET B CA 1
ATOM 4274 C C . MET B 1 186 ? 23.551 1.331 -26.325 1.00 9.36 761 MET B C 1
ATOM 4275 O O . MET B 1 186 ? 22.753 1.353 -27.270 1.00 12.15 761 MET B O 1
ATOM 4280 N N . ARG B 1 187 ? 23.359 2.056 -25.230 1.00 10.21 762 ARG B N 1
ATOM 4281 C CA . ARG B 1 187 ? 22.182 2.917 -25.146 1.00 11.12 762 ARG B CA 1
ATOM 4282 C C . ARG B 1 187 ? 22.264 4.017 -26.187 1.00 12.09 762 ARG B C 1
ATOM 4283 O O . ARG B 1 187 ? 21.286 4.290 -26.890 1.00 12.12 762 ARG B O 1
ATOM 4291 N N . ASP B 1 188 ? 23.429 4.642 -26.324 1.00 14.50 763 ASP B N 1
ATOM 4292 C CA . ASP B 1 188 ? 23.582 5.711 -27.308 1.00 14.54 763 ASP B CA 1
ATOM 4293 C C . ASP B 1 188 ? 23.356 5.203 -28.727 1.00 13.77 763 ASP B C 1
ATOM 4294 O O . ASP B 1 188 ? 22.685 5.867 -29.535 1.00 13.32 763 ASP B O 1
ATOM 4299 N N . ILE B 1 189 ? 23.891 4.020 -29.046 1.00 10.95 764 ILE B N 1
ATOM 4300 C CA . ILE B 1 189 ? 23.800 3.497 -30.405 1.00 10.25 764 ILE B CA 1
ATOM 4301 C C . ILE B 1 189 ? 22.373 3.069 -30.716 1.00 12.32 764 ILE B C 1
ATOM 4302 O O . ILE B 1 189 ? 21.833 3.368 -31.794 1.00 11.34 764 ILE B O 1
ATOM 4307 N N . ILE B 1 190 ? 21.723 2.386 -29.775 1.00 11.25 765 ILE B N 1
ATOM 4308 C CA . ILE B 1 190 ? 20.343 1.967 -30.003 1.00 9.88 765 ILE B CA 1
ATOM 4309 C C . ILE B 1 190 ? 19.420 3.173 -30.091 1.00 10.73 765 ILE B C 1
ATOM 4310 O O . ILE B 1 190 ? 18.527 3.224 -30.951 1.00 10.92 765 ILE B O 1
ATOM 4315 N N . LEU B 1 191 ? 19.645 4.193 -29.261 1.00 10.79 766 LEU B N 1
ATOM 4316 C CA . LEU B 1 191 ? 18.824 5.403 -29.356 1.00 11.98 766 LEU B CA 1
ATOM 4317 C C . LEU B 1 191 ? 18.993 6.084 -30.706 1.00 9.48 766 LEU B C 1
ATOM 4318 O O . LEU B 1 191 ? 18.056 6.718 -31.203 1.00 12.11 766 LEU B O 1
ATOM 4323 N N . ALA B 1 192 ? 20.173 5.957 -31.316 1.00 9.33 767 ALA B N 1
ATOM 4324 C CA . ALA B 1 192 ? 20.445 6.562 -32.613 1.00 14.02 767 ALA B CA 1
ATOM 4325 C C . ALA B 1 192 ? 19.576 5.997 -33.726 1.00 12.91 767 ALA B C 1
ATOM 4326 O O . ALA B 1 192 ? 19.450 6.648 -34.776 1.00 13.20 767 ALA B O 1
ATOM 4328 N N . THR B 1 193 ? 18.997 4.803 -33.541 1.00 11.03 768 THR B N 1
ATOM 4329 C CA . THR B 1 193 ? 18.141 4.212 -34.575 1.00 10.83 768 THR B CA 1
ATOM 4330 C C . THR B 1 193 ? 16.780 4.885 -34.689 1.00 15.06 768 THR B C 1
ATOM 4331 O O . THR B 1 193 ? 16.043 4.596 -35.637 1.00 13.20 768 THR B O 1
ATOM 4335 N N . ASP B 1 194 ? 16.410 5.763 -33.763 1.00 15.48 769 ASP B N 1
ATOM 4336 C CA . ASP B 1 194 ? 15.225 6.586 -33.967 1.00 13.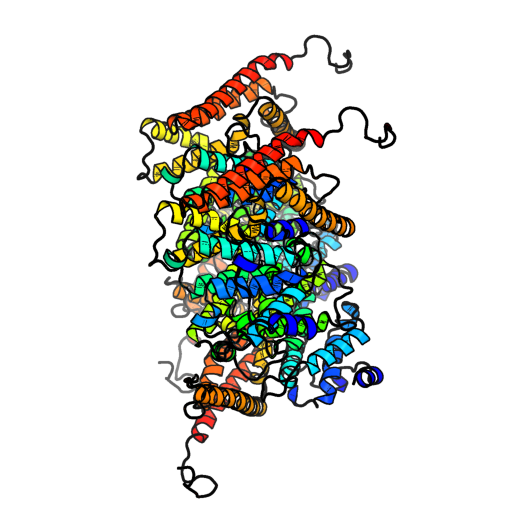46 769 ASP B CA 1
ATOM 4337 C C . ASP B 1 194 ? 15.553 7.568 -35.079 1.00 11.94 769 ASP B C 1
ATOM 4338 O O . ASP B 1 194 ? 16.457 8.396 -34.919 1.00 14.10 769 ASP B O 1
ATOM 4343 N N . LEU B 1 195 ? 14.836 7.491 -36.209 1.00 13.46 770 LEU B N 1
ATOM 4344 C CA . LEU B 1 195 ? 15.117 8.454 -37.268 1.00 11.71 770 LEU B CA 1
ATOM 4345 C C . LEU B 1 195 ? 14.889 9.893 -36.820 1.00 13.03 770 LEU B C 1
ATOM 4346 O O . LEU B 1 195 ? 15.493 10.813 -37.380 1.00 14.30 770 LEU B O 1
ATOM 4351 N N . ALA B 1 196 ? 14.053 10.119 -35.801 1.00 13.59 771 ALA B N 1
ATOM 4352 C CA . ALA B 1 196 ? 13.914 11.466 -35.259 1.00 17.84 771 ALA B CA 1
ATOM 4353 C C . ALA B 1 196 ? 15.241 11.972 -34.716 1.00 18.39 771 ALA B C 1
ATOM 4354 O O . ALA B 1 196 ? 15.566 13.160 -34.861 1.00 18.27 771 ALA B O 1
ATOM 4356 N N . HIS B 1 197 ? 16.015 11.080 -34.087 1.00 17.71 772 HIS B N 1
ATOM 4357 C CA . HIS B 1 197 ? 17.341 11.423 -33.595 1.00 19.31 772 HIS B CA 1
ATOM 4358 C C . HIS B 1 197 ? 18.275 11.738 -34.757 1.00 18.92 772 HIS B C 1
ATOM 4359 O O . HIS B 1 197 ? 18.996 12.742 -34.729 1.00 17.17 772 HIS B O 1
ATOM 4366 N N . HIS B 1 198 ? 18.269 10.891 -35.787 1.00 15.27 773 HIS B N 1
ATOM 4367 C CA . HIS B 1 198 ? 19.092 11.146 -36.965 1.00 15.77 773 HIS B CA 1
ATOM 4368 C C . HIS B 1 198 ? 18.806 12.524 -37.553 1.00 16.21 773 HIS B C 1
ATOM 4369 O O . HIS B 1 198 ? 19.732 13.268 -37.896 1.00 16.71 773 HIS B O 1
ATOM 4376 N N . LEU B 1 199 ? 17.524 12.875 -37.708 1.00 16.09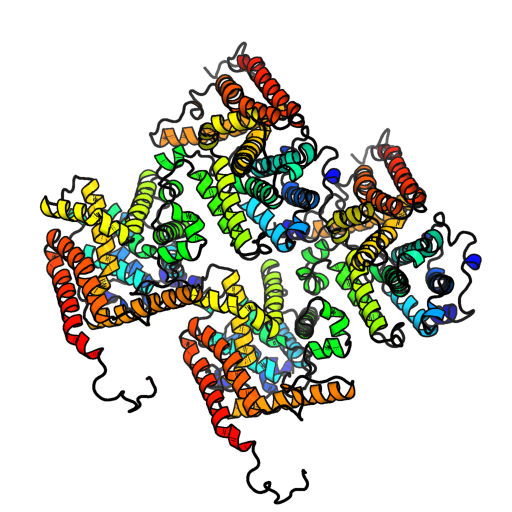 774 LEU B N 1
ATOM 4377 C CA . LEU B 1 199 ? 17.195 14.186 -38.255 1.00 22.62 774 LEU B CA 1
ATOM 4378 C C . LEU B 1 199 ? 17.709 15.314 -37.365 1.00 20.30 774 LEU B C 1
ATOM 4379 O O . LEU B 1 199 ? 18.143 16.359 -37.866 1.00 24.44 774 LEU B O 1
ATOM 4384 N N . ARG B 1 200 ? 17.668 15.127 -36.043 1.00 16.68 775 ARG B N 1
ATOM 4385 C CA . ARG B 1 200 ? 18.165 16.149 -35.125 1.00 21.83 775 ARG B CA 1
ATOM 4386 C C . ARG B 1 200 ? 19.673 16.363 -35.249 1.00 25.94 775 ARG B C 1
ATOM 4387 O O . ARG B 1 200 ? 20.142 17.495 -35.094 1.00 24.92 775 ARG B O 1
ATOM 4395 N N . ILE B 1 201 ? 20.449 15.309 -35.520 1.00 19.93 776 ILE B N 1
ATOM 4396 C CA . ILE B 1 201 ? 21.906 15.434 -35.590 1.00 20.08 776 ILE B CA 1
ATOM 4397 C C . ILE B 1 201 ? 22.426 15.590 -37.015 1.00 23.07 776 ILE B C 1
ATOM 4398 O O . ILE B 1 201 ? 23.648 15.661 -37.207 1.00 22.44 776 ILE B O 1
ATOM 4403 N N . PHE B 1 202 ? 21.539 15.637 -38.018 1.00 19.73 777 PHE B N 1
ATOM 4404 C CA . PHE B 1 202 ? 21.977 15.614 -39.415 1.00 18.42 777 PHE B CA 1
ATOM 4405 C C . PHE B 1 202 ? 22.943 16.757 -39.728 1.00 27.02 777 PHE B C 1
ATOM 4406 O O . PHE B 1 202 ? 23.962 16.549 -40.402 1.00 20.94 777 PHE B O 1
ATOM 4414 N N . LYS B 1 203 ? 22.653 17.968 -39.235 1.00 20.48 778 LYS B N 1
ATOM 4415 C CA . LYS B 1 203 ? 23.542 19.100 -39.498 1.00 25.11 778 LYS B CA 1
ATOM 4416 C C . LYS B 1 203 ? 24.923 18.881 -38.886 1.00 25.82 778 LYS B C 1
ATOM 4417 O O . LYS B 1 203 ? 25.941 19.272 -39.471 1.00 26.54 778 LYS B O 1
ATOM 4423 N N . ASP B 1 204 ? 24.977 18.255 -37.708 1.00 20.23 779 ASP B N 1
ATOM 4424 C CA . ASP B 1 204 ? 26.265 17.958 -37.094 1.00 23.98 779 ASP B CA 1
ATOM 4425 C C . ASP B 1 204 ? 27.017 16.883 -37.867 1.00 22.85 779 ASP B C 1
ATOM 4426 O O . ASP B 1 204 ? 28.244 16.953 -37.991 1.00 21.89 779 ASP B O 1
ATOM 4431 N N . LEU B 1 205 ? 26.303 15.878 -38.385 1.00 20.31 780 LEU B N 1
ATOM 4432 C CA . LEU B 1 205 ? 26.933 14.917 -39.282 1.00 19.12 780 LEU B CA 1
ATOM 4433 C C . LEU B 1 205 ? 27.467 15.609 -40.530 1.00 23.13 780 LEU B C 1
ATOM 4434 O O . LEU B 1 205 ? 28.579 15.318 -40.982 1.00 23.20 780 LEU B O 1
ATOM 4439 N N . GLN B 1 206 ? 26.683 16.528 -41.102 1.00 22.55 781 GLN B N 1
ATOM 4440 C CA . GLN B 1 206 ? 27.116 17.246 -42.299 1.00 21.97 781 GLN B CA 1
ATOM 4441 C C . GLN B 1 206 ? 28.376 18.059 -42.024 1.00 21.33 781 GLN B C 1
ATOM 4442 O O . GLN B 1 206 ? 29.307 18.079 -42.841 1.00 21.54 781 GLN B O 1
ATOM 4448 N N . LYS B 1 207 ? 28.429 18.729 -40.867 1.00 24.46 782 LYS B N 1
ATOM 4449 C CA . LYS B 1 207 ? 29.617 19.497 -40.519 1.00 24.78 782 LYS B CA 1
ATOM 4450 C C . LYS B 1 207 ? 30.835 18.593 -40.360 1.00 20.24 782 LYS B C 1
ATOM 4451 O O . LYS B 1 207 ? 31.918 18.909 -40.869 1.00 21.17 782 LYS B O 1
ATOM 4457 N N . MET B 1 208 ? 30.676 17.457 -39.668 1.00 22.98 783 MET B N 1
ATOM 4458 C CA . MET B 1 208 ? 31.786 16.519 -39.513 1.00 22.50 783 MET B CA 1
ATOM 4459 C C . MET B 1 208 ? 32.306 16.040 -40.863 1.00 21.63 783 MET B C 1
ATOM 4460 O O . MET B 1 208 ? 33.522 15.957 -41.074 1.00 22.35 783 MET B O 1
ATOM 4465 N N . ALA B 1 209 ? 31.402 15.710 -41.787 1.00 20.22 784 ALA B N 1
ATOM 4466 C CA . ALA B 1 209 ? 31.842 15.287 -43.113 1.00 21.99 784 ALA B CA 1
ATOM 4467 C C . ALA B 1 209 ? 32.579 16.404 -43.844 1.00 22.66 784 ALA B C 1
ATOM 4468 O O . ALA B 1 209 ? 33.511 16.134 -44.608 1.00 21.52 784 ALA B O 1
ATOM 4470 N N . GLU B 1 210 ? 32.194 17.662 -43.609 1.00 22.73 785 GLU B N 1
ATOM 4471 C CA . GLU B 1 210 ? 32.839 18.771 -44.308 1.00 23.82 785 GLU B CA 1
ATOM 4472 C C . GLU B 1 210 ? 34.233 19.046 -43.762 1.00 24.70 785 GLU B C 1
ATOM 4473 O O . GLU B 1 210 ? 35.163 19.317 -44.532 1.00 27.78 785 GLU B O 1
ATOM 4479 N N . VAL B 1 211 ? 34.397 19.007 -42.440 1.00 23.61 786 VAL B N 1
ATOM 4480 C CA . VAL B 1 211 ? 35.716 19.265 -41.874 1.00 25.44 786 VAL B CA 1
ATOM 4481 C C . VAL B 1 211 ? 36.593 18.021 -41.952 1.00 25.86 786 VAL B C 1
ATOM 4482 O O . VAL B 1 211 ? 37.827 18.126 -41.999 1.00 31.50 786 VAL B O 1
ATOM 4486 N N . GLY B 1 212 ? 35.987 16.840 -41.970 1.00 26.53 787 GLY B N 1
ATOM 4487 C CA . GLY B 1 212 ? 36.744 15.606 -41.960 1.00 30.53 787 GLY B CA 1
ATOM 4488 C C . GLY B 1 212 ? 36.771 14.971 -40.585 1.00 27.56 787 GLY B C 1
ATOM 4489 O O . GLY B 1 212 ? 36.861 15.675 -39.571 1.00 26.13 787 GLY B O 1
ATOM 4490 N N . TYR B 1 213 ? 36.693 13.644 -40.542 1.00 26.54 788 TYR B N 1
ATOM 4491 C CA . TYR B 1 213 ? 36.682 12.928 -39.275 1.00 20.79 788 TYR B CA 1
ATOM 4492 C C . TYR B 1 213 ? 38.026 13.072 -38.574 1.00 32.22 788 TYR B C 1
ATOM 4493 O O . TYR B 1 213 ? 39.084 12.888 -39.184 1.00 38.96 788 TYR B O 1
ATOM 4502 N N . ASP B 1 214 ? 37.983 13.414 -37.289 1.00 24.61 789 ASP B N 1
ATOM 4503 C CA . ASP B 1 214 ? 39.172 13.502 -36.451 1.00 28.41 789 ASP B CA 1
ATOM 4504 C C . ASP B 1 214 ? 39.032 12.451 -35.362 1.00 22.31 789 ASP B C 1
ATOM 4505 O O . ASP B 1 214 ? 38.170 12.571 -34.487 1.00 22.11 789 ASP B O 1
ATOM 4510 N N . ARG B 1 215 ? 39.882 11.423 -35.413 1.00 23.85 790 ARG B N 1
ATOM 4511 C CA . ARG B 1 215 ? 39.822 10.357 -34.418 1.00 25.27 790 ARG B CA 1
ATOM 4512 C C . ARG B 1 215 ? 40.149 10.842 -33.006 1.00 26.15 790 ARG B C 1
ATOM 4513 O O . ARG B 1 215 ? 39.798 10.165 -32.033 1.00 24.82 790 ARG B O 1
ATOM 4521 N N . ASN B 1 216 ? 40.802 11.992 -32.859 1.00 27.22 791 ASN B N 1
ATOM 4522 C CA . ASN B 1 216 ? 41.080 12.531 -31.533 1.00 27.28 791 ASN B CA 1
ATOM 4523 C C . ASN B 1 216 ? 39.974 13.446 -31.032 1.00 29.65 791 ASN B C 1
ATOM 4524 O O . ASN B 1 216 ? 40.156 14.123 -30.013 1.00 31.83 791 ASN B O 1
ATOM 4529 N N . ASN B 1 217 ? 38.844 13.482 -31.734 1.00 24.86 792 ASN B N 1
ATOM 4530 C CA . ASN B 1 217 ? 37.677 14.278 -31.377 1.00 23.14 792 ASN B CA 1
ATOM 4531 C C . ASN B 1 217 ? 36.624 13.308 -30.844 1.00 26.52 792 ASN B C 1
ATOM 4532 O O . ASN B 1 217 ? 36.041 12.528 -31.609 1.00 22.33 792 ASN B O 1
ATOM 4537 N N . LYS B 1 218 ? 36.374 13.358 -29.533 1.00 27.78 793 LYS B N 1
ATOM 4538 C CA . LYS B 1 218 ? 35.406 12.441 -28.937 1.00 23.56 793 LYS B CA 1
ATOM 4539 C C . LYS B 1 218 ? 34.000 12.655 -29.490 1.00 22.88 793 LYS B C 1
ATOM 4540 O O . LYS B 1 218 ? 33.230 11.693 -29.628 1.00 21.19 793 LYS B O 1
ATOM 4546 N N . GLN B 1 219 ? 33.647 13.899 -29.817 1.00 23.18 794 GLN B N 1
ATOM 4547 C CA . GLN B 1 219 ? 32.344 14.138 -30.425 1.00 23.91 794 GLN B CA 1
ATOM 4548 C C . GLN B 1 219 ? 32.241 13.451 -31.781 1.00 17.54 794 GLN B C 1
ATOM 4549 O O . GLN B 1 219 ? 31.178 12.930 -32.141 1.00 21.47 794 GLN B O 1
ATOM 4555 N N . HIS B 1 220 ? 33.337 13.433 -32.546 1.00 19.58 795 HIS B N 1
ATOM 4556 C CA . HIS B 1 220 ? 33.328 12.748 -33.838 1.00 18.79 795 HIS B CA 1
ATOM 4557 C C . HIS B 1 220 ? 33.088 11.249 -33.684 1.00 17.38 795 HIS B C 1
ATOM 4558 O O . HIS B 1 220 ? 32.388 10.646 -34.501 1.00 15.11 795 HIS B O 1
ATOM 4565 N N . HIS B 1 221 ? 33.665 10.620 -32.658 1.00 18.07 796 HIS B N 1
ATOM 4566 C CA . HIS B 1 221 ? 33.379 9.206 -32.418 1.00 19.91 796 HIS B CA 1
ATOM 4567 C C . HIS B 1 221 ? 31.889 8.994 -32.216 1.00 16.44 796 HIS B C 1
ATOM 4568 O O . HIS B 1 221 ? 31.293 8.069 -32.787 1.00 17.04 796 HIS B O 1
ATOM 4575 N N . ARG B 1 222 ? 31.279 9.835 -31.379 1.00 17.76 797 ARG B N 1
ATOM 4576 C CA . ARG B 1 222 ? 29.859 9.691 -31.062 1.00 17.72 797 ARG B CA 1
ATOM 4577 C C . ARG B 1 222 ? 28.992 9.879 -32.307 1.00 17.21 797 ARG B C 1
ATOM 4578 O O . ARG B 1 222 ? 28.087 9.080 -32.577 1.00 15.96 797 ARG B O 1
ATOM 4586 N N . LEU B 1 223 ? 29.270 10.925 -33.091 1.00 16.85 798 LEU B N 1
ATOM 4587 C CA . LEU B 1 223 ? 28.520 11.132 -34.324 1.00 15.34 798 LEU B CA 1
ATOM 4588 C C . LEU B 1 223 ? 28.747 10.001 -35.315 1.00 18.13 798 LEU B C 1
ATOM 4589 O O . LEU B 1 223 ? 27.798 9.541 -35.966 1.00 17.30 798 LEU B O 1
ATOM 4594 N N . LEU B 1 224 ? 29.999 9.543 -35.459 1.00 14.00 799 LEU B N 1
ATOM 4595 C CA . LEU B 1 224 ? 30.260 8.475 -36.419 1.00 14.76 799 LEU B CA 1
ATOM 4596 C C . LEU B 1 224 ? 29.508 7.205 -36.046 1.00 13.93 799 LEU B C 1
ATOM 4597 O O . LEU B 1 224 ? 28.958 6.521 -36.915 1.00 12.78 799 LEU B O 1
ATOM 4602 N N . LEU B 1 225 ? 29.466 6.869 -34.756 1.00 14.34 800 LEU B N 1
ATOM 4603 C CA . LEU B 1 225 ? 28.720 5.684 -34.344 1.00 12.02 800 LEU B CA 1
ATOM 4604 C C . LEU B 1 225 ? 27.251 5.810 -34.727 1.00 13.66 800 LEU B C 1
ATOM 4605 O O . LEU B 1 225 ? 26.641 4.838 -35.190 1.00 12.87 800 LEU B O 1
ATOM 4610 N N . CYS B 1 226 ? 26.676 7.010 -34.566 1.00 13.34 801 CYS B N 1
ATOM 4611 C CA . CYS B 1 226 ? 25.278 7.217 -34.946 1.00 12.38 801 CYS B CA 1
ATOM 4612 C C . CYS B 1 226 ? 25.086 7.004 -36.435 1.00 12.31 801 CYS B C 1
ATOM 4613 O O . CYS B 1 226 ? 24.185 6.274 -36.859 1.00 15.66 801 CYS B O 1
ATOM 4616 N N . LEU B 1 227 ? 25.940 7.618 -37.246 1.00 11.79 802 LEU B N 1
ATOM 4617 C CA . LEU B 1 227 ? 25.787 7.505 -38.693 1.00 13.13 802 LEU B CA 1
ATOM 4618 C C . LEU B 1 227 ? 25.954 6.063 -39.160 1.00 13.59 802 LEU B C 1
ATOM 4619 O O . LEU B 1 227 ? 25.207 5.590 -40.030 1.00 14.72 802 LEU B O 1
ATOM 4624 N N . LEU B 1 228 ? 26.943 5.357 -38.613 1.00 12.01 803 LEU B N 1
ATOM 4625 C CA . LEU B 1 228 ? 27.141 3.965 -38.987 1.00 10.54 803 LEU B CA 1
ATOM 4626 C C . LEU B 1 228 ? 25.922 3.126 -38.618 1.00 11.54 803 LEU B C 1
ATOM 4627 O O . LEU B 1 228 ? 25.495 2.256 -39.395 1.00 13.36 803 LEU B O 1
ATOM 4632 N N . MET B 1 229 ? 25.368 3.354 -37.417 1.00 11.68 804 MET B N 1
ATOM 4633 C CA . MET B 1 229 ? 24.198 2.602 -36.979 1.00 12.24 804 MET B CA 1
ATOM 4634 C C . MET B 1 229 ? 23.029 2.836 -37.925 1.00 13.24 804 MET B C 1
ATOM 4635 O O . MET B 1 229 ? 22.383 1.886 -38.362 1.00 9.84 804 MET B O 1
ATOM 4640 N N . THR B 1 230 ? 22.768 4.097 -38.280 1.00 10.76 805 THR B N 1
ATOM 4641 C CA . THR B 1 230 ? 21.708 4.377 -39.241 1.00 10.65 805 THR B CA 1
ATOM 4642 C C . THR B 1 230 ? 21.991 3.704 -40.576 1.00 13.68 805 THR B C 1
ATOM 4643 O O . THR B 1 230 ? 21.076 3.148 -41.209 1.00 13.15 805 THR B O 1
ATOM 4647 N N . SER B 1 231 ? 23.253 3.744 -41.028 1.00 11.48 806 SER B N 1
ATOM 4648 C CA . SER B 1 231 ? 23.580 3.135 -42.317 1.00 11.43 806 SER B CA 1
ATOM 4649 C C . SER B 1 231 ? 23.327 1.637 -42.286 1.00 12.48 806 SER B C 1
ATOM 4650 O O . SER B 1 231 ? 22.942 1.049 -43.300 1.00 14.10 806 SER B O 1
ATOM 4653 N N . CYS B 1 232 ? 23.568 0.999 -41.141 1.00 10.70 807 CYS B N 1
ATOM 4654 C CA . CYS B 1 232 ? 23.266 -0.426 -41.025 1.00 11.47 807 CYS B CA 1
ATOM 4655 C C . CYS B 1 232 ? 21.760 -0.656 -41.032 1.00 14.19 807 CYS B C 1
ATOM 4656 O O . CYS B 1 232 ? 21.273 -1.587 -41.674 1.00 13.34 807 CYS B O 1
ATOM 4659 N N . ASP B 1 233 ? 21.012 0.187 -40.315 1.00 12.31 808 ASP B N 1
ATOM 4660 C CA . ASP B 1 233 ? 19.562 0.015 -40.176 1.00 11.78 808 ASP B CA 1
ATOM 4661 C C . ASP B 1 233 ? 18.834 0.153 -41.518 1.00 14.24 808 ASP B C 1
ATOM 4662 O O . ASP B 1 233 ? 17.834 -0.535 -41.751 1.00 13.16 808 ASP B O 1
ATOM 4667 N N . LEU B 1 234 ? 19.342 0.993 -42.429 1.00 11.34 809 LEU B N 1
ATOM 4668 C CA . LEU B 1 234 ? 18.714 1.222 -43.732 1.00 11.56 809 LEU B CA 1
ATOM 4669 C C . LEU B 1 234 ? 19.369 0.433 -44.862 1.00 14.00 809 LEU B C 1
ATOM 4670 O O . LEU B 1 234 ? 19.039 0.663 -46.032 1.00 14.08 809 LEU B O 1
ATOM 4675 N N . SER B 1 235 ? 20.283 -0.494 -44.539 1.00 13.18 810 SER B N 1
ATOM 4676 C CA . SER B 1 235 ? 21.164 -1.083 -45.552 1.00 13.69 810 SER B CA 1
ATOM 4677 C C . SER B 1 235 ? 20.440 -1.953 -46.578 1.00 16.42 810 SER B C 1
ATOM 4678 O O . SER B 1 235 ? 21.005 -2.209 -47.653 1.00 15.51 810 SER B O 1
ATOM 4681 N N . ASP B 1 236 ? 19.209 -2.399 -46.289 1.00 13.25 811 ASP B N 1
ATOM 4682 C CA . ASP B 1 236 ? 18.420 -3.110 -47.302 1.00 13.83 811 ASP B CA 1
ATOM 4683 C C . ASP B 1 236 ? 18.307 -2.301 -48.591 1.00 18.23 811 ASP B C 1
ATOM 4684 O O . ASP B 1 236 ? 18.132 -2.874 -49.669 1.00 23.51 811 ASP B O 1
ATOM 4689 N N . GLN B 1 237 ? 18.403 -0.971 -48.497 1.00 16.53 812 GLN B N 1
ATOM 4690 C CA . GLN B 1 237 ? 18.273 -0.110 -49.670 1.00 17.56 812 GLN B CA 1
ATOM 4691 C C . GLN B 1 237 ? 19.543 -0.037 -50.511 1.00 16.42 812 GLN B C 1
ATOM 4692 O O . GLN B 1 237 ? 19.507 0.551 -51.598 1.00 20.29 812 GLN B O 1
ATOM 4698 N N . THR B 1 238 ? 20.653 -0.601 -50.031 1.00 17.37 813 THR B N 1
ATOM 4699 C CA . THR B 1 238 ? 21.924 -0.617 -50.751 1.00 16.68 813 THR B CA 1
ATOM 4700 C C . THR B 1 238 ? 22.132 -1.893 -51.559 1.00 20.35 813 THR B C 1
ATOM 4701 O O . THR B 1 238 ? 23.215 -2.075 -52.134 1.00 20.88 813 THR B O 1
ATOM 4705 N N . LYS B 1 239 ? 21.144 -2.781 -51.614 1.00 19.58 814 LYS B N 1
ATOM 4706 C CA . LYS B 1 239 ? 21.221 -4.013 -52.378 1.00 20.22 814 LYS B CA 1
ATOM 4707 C C . LYS B 1 239 ? 20.568 -3.803 -53.757 1.00 23.85 814 LYS B C 1
ATOM 4708 O O . LYS B 1 239 ? 20.469 -2.670 -54.239 1.00 26.41 814 LYS B O 1
ATOM 4714 N N . GLY B 1 240 ? 20.113 -4.887 -54.393 1.00 22.58 815 GLY B N 1
ATOM 4715 C CA . GLY B 1 240 ? 19.508 -4.802 -55.707 1.00 24.87 815 GLY B CA 1
ATOM 4716 C C . GLY B 1 240 ? 18.026 -4.475 -55.653 1.00 24.29 815 GLY B C 1
ATOM 4717 O O . GLY B 1 240 ? 17.422 -4.344 -54.585 1.00 23.95 815 GLY B O 1
ATOM 4718 N N . TRP B 1 241 ? 17.433 -4.335 -56.843 1.00 27.47 816 TRP B N 1
ATOM 4719 C CA . TRP B 1 241 ? 16.025 -3.957 -56.920 1.00 25.48 816 TRP B CA 1
ATOM 4720 C C . TRP B 1 241 ? 15.133 -4.986 -56.237 1.00 24.43 816 TRP B C 1
ATOM 4721 O O . TRP B 1 241 ? 14.158 -4.626 -55.569 1.00 25.62 816 TRP B O 1
ATOM 4732 N N . LYS B 1 242 ? 15.451 -6.270 -56.379 1.00 25.29 817 LYS B N 1
ATOM 4733 C CA . LYS B 1 242 ? 14.586 -7.290 -55.794 1.00 28.14 817 LYS B CA 1
ATOM 4734 C C . LYS B 1 242 ? 14.492 -7.133 -54.280 1.00 22.53 817 LYS B C 1
ATOM 4735 O O . LYS B 1 242 ? 13.419 -7.317 -53.690 1.00 23.07 817 LYS B O 1
ATOM 4741 N N . THR B 1 243 ? 15.597 -6.757 -53.639 1.00 21.45 818 THR B N 1
ATOM 4742 C CA . THR B 1 243 ? 15.588 -6.557 -52.195 1.00 20.26 818 THR B CA 1
ATOM 4743 C C . THR B 1 243 ? 14.756 -5.343 -51.797 1.00 20.90 818 THR B C 1
ATOM 4744 O O . THR B 1 243 ? 13.928 -5.428 -50.882 1.00 21.17 818 THR B O 1
ATOM 4748 N N . THR B 1 244 ? 14.973 -4.196 -52.451 1.00 19.50 819 THR B N 1
ATOM 4749 C CA . THR B 1 244 ? 14.188 -3.014 -52.099 1.00 22.13 819 THR B CA 1
ATOM 4750 C C . THR B 1 244 ? 12.704 -3.246 -52.346 1.00 19.77 819 THR B C 1
ATOM 4751 O O . THR B 1 244 ? 11.859 -2.797 -51.561 1.00 25.94 819 THR B O 1
ATOM 4755 N N . ARG B 1 245 ? 12.365 -3.970 -53.416 1.00 20.23 820 ARG B N 1
ATOM 4756 C CA . ARG B 1 245 ? 10.963 -4.259 -53.690 1.00 22.89 820 ARG B CA 1
ATOM 4757 C C . ARG B 1 245 ? 10.360 -5.110 -52.581 1.00 21.97 820 ARG B C 1
ATOM 4758 O O . ARG B 1 245 ? 9.293 -4.787 -52.043 1.00 19.74 820 ARG B O 1
ATOM 4766 N N . LYS B 1 246 ? 11.042 -6.196 -52.213 1.00 19.95 821 LYS B N 1
ATOM 4767 C CA . LYS B 1 246 ? 10.534 -7.074 -51.161 1.00 23.76 821 LYS B CA 1
ATOM 4768 C C . LYS B 1 246 ? 10.437 -6.343 -49.827 1.00 18.15 821 LYS B C 1
ATOM 4769 O O . LYS B 1 246 ? 9.441 -6.470 -49.105 1.00 18.87 821 LYS B O 1
ATOM 4775 N N . ILE B 1 247 ? 11.480 -5.583 -49.475 1.00 16.89 822 ILE B N 1
ATOM 4776 C CA . ILE B 1 247 ? 11.464 -4.832 -48.221 1.00 22.34 822 ILE B CA 1
ATOM 4777 C C . ILE B 1 247 ? 10.272 -3.879 -48.186 1.00 19.21 822 ILE B C 1
ATOM 4778 O O . ILE B 1 247 ? 9.618 -3.718 -47.146 1.00 19.32 822 ILE B O 1
ATOM 4783 N N . ALA B 1 248 ? 9.925 -3.294 -49.342 1.00 19.42 823 ALA B N 1
ATOM 4784 C CA . ALA B 1 248 ? 8.764 -2.412 -49.411 1.00 18.79 823 ALA B CA 1
ATOM 4785 C C . ALA B 1 248 ? 7.480 -3.156 -49.057 1.00 18.62 823 ALA B C 1
ATOM 4786 O O . ALA B 1 248 ? 6.661 -2.652 -48.277 1.00 23.35 823 ALA B O 1
ATOM 4788 N N . GLU B 1 249 ? 7.299 -4.368 -49.598 1.00 19.83 824 GLU B N 1
ATOM 4789 C CA . GLU B 1 249 ? 6.130 -5.174 -49.252 1.00 23.90 824 GLU B CA 1
ATOM 4790 C C . GLU B 1 249 ? 6.053 -5.402 -47.748 1.00 19.31 824 GLU B C 1
ATOM 4791 O O . GLU B 1 249 ? 4.977 -5.307 -47.149 1.00 17.76 824 GLU B O 1
ATOM 4797 N N . LEU B 1 250 ? 7.188 -5.710 -47.118 1.00 18.67 825 LEU B N 1
ATOM 4798 C CA . LEU B 1 250 ? 7.200 -5.956 -45.677 1.00 17.08 825 LEU B CA 1
ATOM 4799 C C . LEU B 1 250 ? 6.874 -4.696 -44.900 1.00 17.06 825 LEU B C 1
ATOM 4800 O O . LEU B 1 250 ? 6.052 -4.716 -43.973 1.00 16.55 825 LEU B O 1
ATOM 4805 N N . ILE B 1 251 ? 7.517 -3.584 -45.260 1.00 15.77 826 ILE B N 1
ATOM 4806 C CA . ILE B 1 251 ? 7.331 -2.349 -44.507 1.00 16.53 826 ILE B CA 1
ATOM 4807 C C . ILE B 1 251 ? 5.871 -1.923 -44.562 1.00 13.95 826 ILE B C 1
ATOM 4808 O O . ILE B 1 251 ? 5.246 -1.644 -43.532 1.00 15.26 826 ILE B O 1
ATOM 4813 N N . TYR B 1 252 ? 5.294 -1.901 -45.762 1.00 15.71 827 TYR B N 1
ATOM 4814 C CA . TYR B 1 252 ? 3.924 -1.411 -45.900 1.00 15.07 827 TYR B CA 1
ATOM 4815 C C . TYR B 1 252 ? 2.908 -2.368 -45.304 1.00 16.33 827 TYR B C 1
ATOM 4816 O O . TYR B 1 252 ? 1.917 -1.913 -44.725 1.00 16.49 827 TYR B O 1
ATOM 4825 N N . LYS B 1 253 ? 3.144 -3.680 -45.391 1.00 16.39 828 LYS B N 1
ATOM 4826 C CA . LYS B 1 253 ? 2.292 -4.619 -44.661 1.00 15.36 828 LYS B CA 1
ATOM 4827 C C . LYS B 1 253 ? 2.249 -4.273 -43.178 1.00 17.41 828 LYS B C 1
ATOM 4828 O O . LYS B 1 253 ? 1.166 -4.171 -42.581 1.00 16.87 828 LYS B O 1
ATOM 4834 N N . GLU B 1 254 ? 3.423 -4.093 -42.564 1.00 16.66 829 GLU B N 1
ATOM 4835 C CA . GLU B 1 254 ? 3.476 -3.759 -41.146 1.00 15.37 829 GLU B CA 1
ATOM 4836 C C . GLU B 1 254 ? 2.774 -2.431 -40.861 1.00 14.76 829 GLU B C 1
ATOM 4837 O O . GLU B 1 254 ? 1.954 -2.335 -39.928 1.00 15.98 829 GLU B O 1
ATOM 4843 N N . PHE B 1 255 ? 3.115 -1.387 -41.634 1.00 13.82 830 PHE B N 1
ATOM 4844 C CA . PHE B 1 255 ? 2.505 -0.069 -41.459 1.00 16.01 830 PHE B CA 1
ATOM 4845 C C . PHE B 1 255 ? 0.983 -0.150 -41.556 1.00 15.76 830 PHE B C 1
ATOM 4846 O O . PHE B 1 255 ? 0.269 0.433 -40.728 1.00 16.34 830 PHE B O 1
ATOM 4854 N N . PHE B 1 256 ? 0.464 -0.840 -42.586 1.00 15.47 831 PHE B N 1
ATOM 4855 C CA . PHE B 1 256 ? -0.983 -0.879 -42.795 1.00 17.95 831 PHE B CA 1
ATOM 4856 C C . PHE B 1 256 ? -1.698 -1.629 -41.683 1.00 15.95 831 PHE B C 1
ATOM 4857 O O . PHE B 1 256 ? -2.832 -1.280 -41.344 1.00 18.14 831 PHE B O 1
ATOM 4865 N N . SER B 1 257 ? -1.063 -2.645 -41.096 1.00 16.47 832 SER B N 1
ATOM 4866 C CA . SER B 1 257 ? -1.679 -3.306 -39.947 1.00 19.06 832 SER B CA 1
ATOM 4867 C C . SER B 1 257 ? -1.825 -2.336 -38.780 1.00 18.04 832 SER B C 1
ATOM 4868 O O . SER B 1 257 ? -2.848 -2.335 -38.086 1.00 21.01 832 SER B O 1
ATOM 4871 N N . GLN B 1 258 ? -0.821 -1.488 -38.561 1.00 16.72 833 GLN B N 1
ATOM 4872 C CA . GLN B 1 258 ? -0.942 -0.489 -37.502 1.00 16.69 833 GLN B CA 1
ATOM 4873 C C . GLN B 1 258 ? -2.077 0.477 -37.809 1.00 15.34 833 GLN B C 1
ATOM 4874 O O . GLN B 1 258 ? -2.872 0.816 -36.926 1.00 17.20 833 GLN B O 1
ATOM 4880 N N . GLY B 1 259 ? -2.158 0.938 -39.055 1.00 15.50 834 GLY B N 1
ATOM 4881 C CA . GLY B 1 259 ? -3.218 1.860 -39.424 1.00 16.53 834 GLY B CA 1
ATOM 4882 C C . GLY B 1 259 ? -4.605 1.273 -39.250 1.00 17.43 834 GLY B C 1
ATOM 4883 O O . GLY B 1 259 ? -5.520 1.957 -38.778 1.00 18.35 834 GLY B O 1
ATOM 4884 N N . ASP B 1 260 ? -4.780 -0.004 -39.623 1.00 15.36 835 ASP B N 1
ATOM 4885 C CA . ASP B 1 260 ? -6.077 -0.651 -39.449 1.00 23.84 835 ASP B CA 1
ATOM 4886 C C . ASP B 1 260 ? -6.482 -0.647 -37.981 1.00 17.85 835 ASP B C 1
ATOM 4887 O O . ASP B 1 260 ? -7.637 -0.373 -37.645 1.00 17.51 835 ASP B O 1
ATOM 4892 N N . LEU B 1 261 ? -5.540 -0.937 -37.091 1.00 17.84 836 LEU B N 1
ATOM 4893 C CA . LEU B 1 261 ? -5.847 -0.914 -35.666 1.00 23.46 836 LEU B CA 1
ATOM 4894 C C . LEU B 1 261 ? -6.179 0.498 -35.192 1.00 22.06 836 LEU B C 1
ATOM 4895 O O . LEU B 1 261 ? -7.132 0.693 -34.431 1.00 20.96 836 LEU B O 1
ATOM 4900 N N . GLU B 1 262 ? -5.431 1.499 -35.660 1.00 17.71 837 GLU B N 1
ATOM 4901 C CA . GLU B 1 262 ? -5.726 2.882 -35.284 1.00 19.91 837 GLU B CA 1
ATOM 4902 C C . GLU B 1 262 ? -7.134 3.293 -35.706 1.00 19.55 837 GLU B C 1
ATOM 4903 O O . GLU B 1 262 ? -7.854 3.950 -34.941 1.00 19.52 837 GLU B O 1
ATOM 4909 N N . LYS B 1 263 ? -7.552 2.907 -36.914 1.00 20.93 838 LYS B N 1
ATOM 4910 C CA . LYS B 1 263 ? -8.893 3.265 -37.364 1.00 18.64 838 LYS B CA 1
ATOM 4911 C C . LYS B 1 263 ? -9.964 2.659 -36.466 1.00 19.15 838 LYS B C 1
ATOM 4912 O O . LYS B 1 263 ? -10.932 3.336 -36.095 1.00 22.72 838 LYS B O 1
ATOM 4918 N N . ALA B 1 264 ? -9.813 1.381 -36.110 1.00 21.39 839 ALA B N 1
ATOM 4919 C CA . ALA B 1 264 ? -10.785 0.737 -35.232 1.00 25.92 839 ALA B CA 1
ATOM 4920 C C . ALA B 1 264 ? -10.836 1.409 -33.865 1.00 23.45 839 ALA B C 1
ATOM 4921 O O . ALA B 1 264 ? -11.907 1.490 -33.258 1.00 25.01 839 ALA B O 1
ATOM 4923 N N . MET B 1 265 ? -9.698 1.910 -33.380 1.00 21.21 840 MET B N 1
ATOM 4924 C CA . MET B 1 265 ? -9.598 2.587 -32.092 1.00 24.27 840 MET B CA 1
ATOM 4925 C C . MET B 1 265 ? -10.123 4.013 -32.130 1.00 27.43 840 MET B C 1
ATOM 4926 O O . MET B 1 265 ? -10.264 4.635 -31.071 1.00 31.74 840 MET B O 1
ATOM 4931 N N . GLY B 1 266 ? -10.408 4.549 -33.310 1.00 28.52 841 GLY B N 1
ATOM 4932 C CA . GLY B 1 266 ? -10.881 5.910 -33.426 1.00 26.59 841 GLY B CA 1
ATOM 4933 C C . GLY B 1 266 ? -9.801 6.946 -33.607 1.00 28.95 841 GLY B C 1
ATOM 4934 O O . GLY B 1 266 ? -10.090 8.144 -33.503 1.00 28.84 841 GLY B O 1
ATOM 4935 N N . ASN B 1 267 ? -8.563 6.530 -33.845 1.00 25.05 842 ASN B N 1
ATOM 4936 C CA . ASN B 1 267 ? -7.476 7.451 -34.113 1.00 31.67 842 ASN B CA 1
ATOM 4937 C C . ASN B 1 267 ? -7.217 7.473 -35.612 1.00 39.64 842 ASN B C 1
ATOM 4938 O O . ASN B 1 267 ? -7.512 6.511 -36.327 1.00 41.45 842 ASN B O 1
ATOM 4943 N N . ARG B 1 268 ? -6.692 8.596 -36.091 1.00 38.29 843 ARG B N 1
ATOM 4944 C CA . ARG B 1 268 ? -6.468 8.766 -37.515 1.00 35.19 843 ARG B CA 1
ATOM 4945 C C . ARG B 1 268 ? -5.032 8.397 -37.838 1.00 28.81 843 ARG B C 1
ATOM 4946 O O . ARG B 1 268 ? -4.107 9.030 -37.311 1.00 29.66 843 ARG B O 1
ATOM 4954 N N . PRO B 1 269 ? -4.789 7.392 -38.669 1.00 27.13 844 PRO B N 1
ATOM 4955 C CA . PRO B 1 269 ? -3.404 6.997 -38.949 1.00 23.65 844 PRO B CA 1
ATOM 4956 C C . PRO B 1 269 ? -2.680 8.020 -39.812 1.00 23.94 844 PRO B C 1
ATOM 4957 O O . PRO B 1 269 ? -3.292 8.767 -40.577 1.00 25.25 844 PRO B O 1
ATOM 4961 N N . MET B 1 270 ? -1.350 8.035 -39.683 1.00 25.52 845 MET B N 1
ATOM 4962 C CA . MET B 1 270 ? -0.508 8.709 -40.668 1.00 26.46 845 MET B CA 1
ATOM 4963 C C . MET B 1 270 ? -0.870 8.211 -42.062 1.00 25.20 845 MET B C 1
ATOM 4964 O O . MET B 1 270 ? -1.272 7.056 -42.244 1.00 22.53 845 MET B O 1
ATOM 4969 N N . GLU B 1 271 ? -0.687 9.081 -43.058 1.00 25.22 846 GLU B N 1
ATOM 4970 C CA . GLU B 1 271 ? -1.039 8.712 -44.427 1.00 26.35 846 GLU B CA 1
ATOM 4971 C C . GLU B 1 271 ? -0.268 7.477 -44.882 1.00 22.57 846 GLU B C 1
ATOM 4972 O O . GLU B 1 271 ? -0.826 6.609 -45.567 1.00 23.80 846 GLU B O 1
ATOM 4978 N N . MET B 1 272 ? 1.005 7.358 -44.482 1.00 21.32 847 MET B N 1
ATOM 4979 C CA . MET B 1 272 ? 1.802 6.223 -44.937 1.00 20.51 847 MET B CA 1
ATOM 4980 C C . MET B 1 272 ? 1.383 4.908 -44.293 1.00 17.43 847 MET B C 1
ATOM 4981 O O . MET B 1 272 ? 1.850 3.847 -44.729 1.00 21.27 847 MET B O 1
ATOM 4986 N N . MET B 1 273 ? 0.500 4.947 -43.294 1.00 17.23 848 MET B N 1
ATOM 4987 C CA . MET B 1 273 ? 0.000 3.743 -42.646 1.00 19.59 848 MET B CA 1
ATOM 4988 C C . MET B 1 273 ? -1.469 3.486 -42.939 1.00 17.67 848 MET B C 1
ATOM 4989 O O . MET B 1 273 ? -2.063 2.574 -42.358 1.00 17.45 848 MET B O 1
ATOM 4994 N N . ASP B 1 274 ? -2.064 4.270 -43.819 1.00 18.79 849 ASP B N 1
ATOM 4995 C CA . ASP B 1 274 ? -3.472 4.149 -44.174 1.00 19.86 849 ASP B CA 1
ATOM 4996 C C . ASP B 1 274 ? -3.551 3.509 -45.556 1.00 20.68 849 ASP B C 1
ATOM 4997 O O . ASP B 1 274 ? -3.329 4.175 -46.569 1.00 21.13 849 ASP B O 1
ATOM 5002 N N . ARG B 1 275 ? -3.921 2.227 -45.593 1.00 20.22 850 ARG B N 1
ATOM 5003 C CA . ARG B 1 275 ? -3.946 1.487 -46.854 1.00 20.72 850 ARG B CA 1
ATOM 5004 C C . ARG B 1 275 ? -4.951 2.034 -47.864 1.00 22.25 850 ARG B C 1
ATOM 5005 O O . ARG B 1 275 ? -4.905 1.622 -49.028 1.00 23.65 850 ARG B O 1
ATOM 5013 N N . GLU B 1 276 ? -5.854 2.925 -47.457 1.00 22.99 851 GLU B N 1
ATOM 5014 C CA . GLU B 1 276 ? -6.804 3.529 -48.383 1.00 24.57 851 GLU B CA 1
ATOM 5015 C C . GLU B 1 276 ? -6.317 4.853 -48.960 1.00 25.18 851 GLU B C 1
ATOM 5016 O O . GLU B 1 276 ? -6.913 5.344 -49.931 1.00 26.58 851 GLU B O 1
ATOM 5022 N N . LYS B 1 277 ? -5.235 5.420 -48.408 1.00 24.52 852 LYS B N 1
ATOM 5023 C CA . LYS B 1 277 ? -4.685 6.694 -48.850 1.00 26.47 852 LYS B CA 1
ATOM 5024 C C . LYS B 1 277 ? -3.262 6.596 -49.364 1.00 29.06 852 LYS B C 1
ATOM 5025 O O . LYS B 1 277 ? -2.892 7.363 -50.255 1.00 35.48 852 LYS B O 1
ATOM 5031 N N . ALA B 1 278 ? -2.466 5.684 -48.821 1.00 22.72 853 ALA B N 1
ATOM 5032 C CA . ALA B 1 278 ? -1.054 5.588 -49.163 1.00 23.10 853 ALA B CA 1
ATOM 5033 C C . ALA B 1 278 ? -0.871 5.229 -50.630 1.00 23.52 853 ALA B C 1
ATOM 5034 O O . ALA B 1 278 ? -1.494 4.291 -51.138 1.00 28.24 853 ALA B O 1
ATOM 5036 N N . TYR B 1 279 ? -0.011 5.984 -51.313 1.00 23.19 854 TYR B N 1
ATOM 5037 C CA . TYR B 1 279 ? 0.379 5.689 -52.689 1.00 23.94 854 TYR B CA 1
ATOM 5038 C C . TYR B 1 279 ? 1.851 5.308 -52.626 1.00 22.87 854 TYR B C 1
ATOM 5039 O O . TYR B 1 279 ? 2.719 6.179 -52.584 1.00 22.81 854 TYR B O 1
ATOM 5048 N N . ILE B 1 280 ? 2.107 3.999 -52.625 1.00 22.13 855 ILE B N 1
ATOM 5049 C CA . ILE B 1 280 ? 3.442 3.475 -52.306 1.00 20.96 855 ILE B CA 1
ATOM 5050 C C . ILE B 1 280 ? 4.583 4.122 -53.091 1.00 21.34 855 ILE B C 1
ATOM 5051 O O . ILE B 1 280 ? 5.603 4.467 -52.476 1.00 22.89 855 ILE B O 1
ATOM 5056 N N . PRO B 1 281 ? 4.517 4.259 -54.420 1.00 22.67 856 PRO B N 1
ATOM 5057 C CA . PRO B 1 281 ? 5.694 4.776 -55.138 1.00 23.04 856 PRO B CA 1
ATOM 5058 C C . PRO B 1 281 ? 6.087 6.178 -54.726 1.00 24.47 856 PRO B C 1
ATOM 5059 O O . PRO B 1 281 ? 7.283 6.464 -54.591 1.00 25.66 856 PRO B O 1
ATOM 5063 N N . GLU B 1 282 ? 5.112 7.066 -54.530 1.00 26.27 857 GLU B N 1
ATOM 5064 C CA . GLU B 1 282 ? 5.432 8.423 -54.103 1.00 26.57 857 GLU B CA 1
ATOM 5065 C C . GLU B 1 282 ? 6.048 8.424 -52.713 1.00 27.38 857 GLU B C 1
ATOM 5066 O O . GLU B 1 282 ? 7.013 9.155 -52.458 1.00 25.45 857 GLU B O 1
ATOM 5072 N N . LEU B 1 283 ? 5.515 7.596 -51.806 1.00 21.59 858 LEU B N 1
ATOM 5073 C CA . LEU B 1 283 ? 6.072 7.516 -50.460 1.00 20.23 858 LEU B CA 1
ATOM 5074 C C . LEU B 1 283 ? 7.492 6.973 -50.494 1.00 24.73 858 LEU B C 1
ATOM 5075 O O . LEU B 1 283 ? 8.382 7.491 -49.801 1.00 21.12 858 LEU B O 1
ATOM 5080 N N . GLN B 1 284 ? 7.717 5.914 -51.279 1.00 19.53 859 GLN B N 1
ATOM 5081 C CA . GLN B 1 284 ? 9.047 5.318 -51.377 1.00 23.92 859 GLN B CA 1
ATOM 5082 C C . GLN B 1 284 ? 10.049 6.305 -51.962 1.00 20.74 859 GLN B C 1
ATOM 5083 O O . GLN B 1 284 ? 11.178 6.433 -51.463 1.00 22.24 859 GLN B O 1
ATOM 5089 N N . ILE B 1 285 ? 9.667 6.988 -53.039 1.00 25.67 860 ILE B N 1
ATOM 5090 C CA . ILE B 1 285 ? 10.589 7.921 -53.674 1.00 24.79 860 ILE B CA 1
ATOM 5091 C C . ILE B 1 285 ? 10.965 9.034 -52.709 1.00 25.90 860 ILE B C 1
ATOM 5092 O O . ILE B 1 285 ? 12.136 9.425 -52.614 1.00 24.01 860 ILE B O 1
ATOM 5097 N N . SER B 1 286 ? 9.982 9.552 -51.972 1.00 22.75 861 SER B N 1
ATOM 5098 C CA . SER B 1 286 ? 10.256 10.593 -50.986 1.00 24.88 861 SER B CA 1
ATOM 5099 C C . SER B 1 286 ? 11.212 10.099 -49.906 1.00 20.26 861 SER B C 1
ATOM 5100 O O . SER B 1 286 ? 12.155 10.805 -49.531 1.00 26.63 861 SER B O 1
ATOM 5103 N N . PHE B 1 287 ? 10.993 8.881 -49.405 1.00 20.40 862 PHE B N 1
ATOM 5104 C CA . PHE B 1 287 ? 11.879 8.337 -48.379 1.00 21.78 862 PHE B CA 1
ATOM 5105 C C . PHE B 1 287 ? 13.293 8.156 -48.910 1.00 20.12 862 PHE B C 1
ATOM 5106 O O . PHE B 1 287 ? 14.269 8.468 -48.216 1.00 19.36 862 PHE B O 1
ATOM 5114 N N . MET B 1 288 ? 13.422 7.654 -50.142 1.00 23.26 863 MET B N 1
ATOM 5115 C CA . MET B 1 288 ? 14.740 7.430 -50.728 1.00 18.19 863 MET B CA 1
ATOM 5116 C C . MET B 1 288 ? 15.474 8.747 -50.950 1.00 21.86 863 MET B C 1
ATOM 5117 O O . MET B 1 288 ? 16.665 8.872 -50.634 1.00 22.15 863 MET B O 1
ATOM 5122 N N . GLU B 1 289 ? 14.773 9.746 -51.482 1.00 24.35 864 GLU B N 1
ATOM 5123 C CA . GLU B 1 289 ? 15.422 11.004 -51.827 1.00 23.07 864 GLU B CA 1
ATOM 5124 C C . GLU B 1 289 ? 15.784 11.805 -50.588 1.00 23.95 864 GLU B C 1
ATOM 5125 O O . GLU B 1 289 ? 16.871 12.391 -50.519 1.00 30.59 864 GLU B O 1
ATOM 5131 N N . HIS B 1 290 ? 14.886 11.858 -49.609 1.00 23.49 865 HIS B N 1
ATOM 5132 C CA . HIS B 1 290 ? 15.029 12.796 -48.502 1.00 26.24 865 HIS B CA 1
ATOM 5133 C C . HIS B 1 290 ? 15.603 12.178 -47.230 1.00 24.26 865 HIS B C 1
ATOM 5134 O O . HIS B 1 290 ? 16.062 12.919 -46.354 1.00 27.93 865 HIS B O 1
ATOM 5141 N N . ILE B 1 291 ? 15.589 10.856 -47.099 1.00 20.21 866 ILE B N 1
ATOM 5142 C CA . ILE B 1 291 ? 16.152 10.223 -45.913 1.00 18.25 866 ILE B CA 1
ATOM 5143 C C . ILE B 1 291 ? 17.317 9.317 -46.289 1.00 20.12 866 ILE B C 1
ATOM 5144 O O . ILE B 1 291 ? 18.438 9.496 -45.795 1.00 20.96 866 ILE B O 1
ATOM 5149 N N . ALA B 1 292 ? 17.073 8.339 -47.167 1.00 21.23 867 ALA B N 1
ATOM 5150 C CA . ALA B 1 292 ? 18.083 7.307 -47.386 1.00 19.76 867 ALA B CA 1
ATOM 5151 C C . ALA B 1 292 ? 19.280 7.834 -48.178 1.00 15.84 867 ALA B C 1
ATOM 5152 O O . ALA B 1 292 ? 20.433 7.624 -47.783 1.00 19.03 867 ALA B O 1
ATOM 5154 N N . MET B 1 293 ? 19.038 8.517 -49.298 1.00 18.31 868 MET B N 1
ATOM 5155 C CA . MET B 1 293 ? 20.156 9.028 -50.093 1.00 21.04 868 MET B CA 1
ATOM 5156 C C . MET B 1 293 ? 21.080 9.954 -49.310 1.00 21.28 868 MET B C 1
ATOM 5157 O O . MET B 1 293 ? 22.307 9.757 -49.368 1.00 22.14 868 MET B O 1
ATOM 5162 N N . PRO B 1 294 ? 20.589 10.948 -48.559 1.00 21.57 869 PRO B N 1
ATOM 5163 C CA . PRO B 1 294 ? 21.522 11.804 -47.812 1.00 22.99 869 PRO B CA 1
ATOM 5164 C C . PRO B 1 294 ? 22.359 11.053 -46.785 1.00 19.02 869 PRO B C 1
ATOM 5165 O O . PRO B 1 294 ? 23.509 11.434 -46.548 1.00 21.08 869 PRO B O 1
ATOM 5169 N N . ILE B 1 295 ? 21.828 9.987 -46.184 1.00 18.78 870 ILE B N 1
ATOM 5170 C CA . ILE B 1 295 ? 22.615 9.197 -45.237 1.00 19.49 870 ILE B CA 1
ATOM 5171 C C . ILE B 1 295 ? 23.823 8.579 -45.930 1.00 15.11 870 ILE B C 1
ATOM 5172 O O . ILE B 1 295 ? 24.957 8.649 -45.436 1.00 16.75 870 ILE B O 1
ATOM 5177 N N . TYR B 1 296 ? 23.598 7.951 -47.086 1.00 16.06 871 TYR B N 1
ATOM 5178 C CA . TYR B 1 296 ? 24.703 7.298 -47.773 1.00 15.36 871 TYR B CA 1
ATOM 5179 C C . TYR B 1 296 ? 25.617 8.285 -48.481 1.00 18.91 871 TYR B C 1
ATOM 5180 O O . TYR B 1 296 ? 26.796 7.973 -48.683 1.00 16.36 871 TYR B O 1
ATOM 5189 N N . LYS B 1 297 ? 25.111 9.476 -48.815 1.00 18.26 872 LYS B N 1
ATOM 5190 C CA . LYS B 1 297 ? 25.996 10.540 -49.272 1.00 18.28 872 LYS B CA 1
ATOM 5191 C C . LYS B 1 297 ? 26.958 10.951 -48.160 1.00 22.55 872 LYS B C 1
ATOM 5192 O O . LYS B 1 297 ? 28.150 11.161 -48.409 1.00 22.74 872 LYS B O 1
ATOM 5198 N N . LEU B 1 298 ? 26.458 11.065 -46.923 1.00 19.67 873 LEU B N 1
ATOM 5199 C CA . LEU B 1 298 ? 27.331 11.377 -45.792 1.00 21.86 873 LEU B CA 1
ATOM 5200 C C . LEU B 1 298 ? 28.386 10.297 -45.600 1.00 18.53 873 LEU B C 1
ATOM 5201 O O . LEU B 1 298 ? 29.562 10.603 -45.370 1.00 20.63 873 LEU B O 1
ATOM 5206 N N . LEU B 1 299 ? 27.983 9.025 -45.694 1.00 16.48 874 LEU B N 1
ATOM 5207 C CA . LEU B 1 299 ? 28.939 7.927 -45.590 1.00 15.49 874 LEU B CA 1
ATOM 5208 C C . LEU B 1 299 ? 30.000 8.012 -46.681 1.00 20.04 874 LEU B C 1
ATOM 5209 O O . LEU B 1 299 ? 31.192 7.804 -46.420 1.00 20.04 874 LEU B O 1
ATOM 5214 N N . GLN B 1 300 ? 29.580 8.301 -47.915 1.00 17.42 875 GLN B N 1
ATOM 5215 C CA . GLN B 1 300 ? 30.524 8.466 -49.015 1.00 21.42 875 GLN B CA 1
ATOM 5216 C C . GLN B 1 300 ? 31.479 9.627 -48.770 1.00 22.41 875 GLN B C 1
ATOM 5217 O O . GLN B 1 300 ? 32.671 9.526 -49.072 1.00 24.27 875 GLN B O 1
ATOM 5223 N N . ASP B 1 301 ? 30.971 10.747 -48.243 1.00 20.07 876 ASP B N 1
ATOM 5224 C CA . ASP B 1 301 ? 31.830 11.900 -47.984 1.00 22.68 876 ASP B CA 1
ATOM 5225 C C . ASP B 1 301 ? 32.896 11.590 -46.938 1.00 23.40 876 ASP B C 1
ATOM 5226 O O . ASP B 1 301 ? 34.003 12.137 -47.001 1.00 24.63 876 ASP B O 1
ATOM 5231 N N . LEU B 1 302 ? 32.584 10.728 -45.971 1.00 20.04 877 LEU B N 1
ATOM 5232 C CA . LEU B 1 302 ? 33.557 10.343 -44.952 1.00 21.59 877 LEU B CA 1
ATOM 5233 C C . LEU B 1 302 ? 34.480 9.224 -45.428 1.00 20.43 877 LEU B C 1
ATOM 5234 O O . LEU B 1 302 ? 35.683 9.245 -45.134 1.00 25.23 877 LEU B O 1
ATOM 5239 N N . PHE B 1 303 ? 33.933 8.237 -46.139 1.00 23.50 878 PHE B N 1
ATOM 5240 C CA . PHE B 1 303 ? 34.669 7.048 -46.570 1.00 22.32 878 PHE B CA 1
ATOM 5241 C C . PHE B 1 303 ? 34.509 6.889 -48.074 1.00 22.72 878 PHE B C 1
ATOM 5242 O O . PHE B 1 303 ? 33.466 6.390 -48.534 1.00 21.42 878 PHE B O 1
ATOM 5250 N N . PRO B 1 304 ? 35.513 7.270 -48.868 1.00 27.19 879 PRO B N 1
ATOM 5251 C CA . PRO B 1 304 ? 35.401 7.114 -50.328 1.00 25.88 879 PRO B CA 1
ATOM 5252 C C . PRO B 1 304 ? 35.046 5.709 -50.780 1.00 24.88 879 PRO B C 1
ATOM 5253 O O . PRO B 1 304 ? 34.387 5.551 -51.818 1.00 29.49 879 PRO B O 1
ATOM 5257 N N . LYS B 1 305 ? 35.451 4.682 -50.029 1.00 26.93 880 LYS B N 1
ATOM 5258 C CA . LYS B 1 305 ? 35.129 3.304 -50.385 1.00 28.21 880 LYS B CA 1
ATOM 5259 C C . LYS B 1 305 ? 33.653 2.969 -50.218 1.00 29.01 880 LYS B C 1
ATOM 5260 O O . LYS B 1 305 ? 33.238 1.884 -50.638 1.00 33.03 880 LYS B O 1
ATOM 5266 N N . ALA B 1 306 ? 32.858 3.842 -49.602 1.00 26.43 881 ALA B N 1
ATOM 5267 C CA . ALA B 1 306 ? 31.420 3.632 -49.512 1.00 26.48 881 ALA B CA 1
ATOM 5268 C C . ALA B 1 306 ? 30.668 4.183 -50.713 1.00 22.73 881 ALA B C 1
ATOM 5269 O O . ALA B 1 306 ? 29.435 4.140 -50.729 1.00 22.83 881 ALA B O 1
ATOM 5271 N N . ALA B 1 307 ? 31.383 4.693 -51.717 1.00 24.62 882 ALA B N 1
ATOM 5272 C CA . ALA B 1 307 ? 30.724 5.341 -52.845 1.00 26.27 882 ALA B CA 1
ATOM 5273 C C . ALA B 1 307 ? 29.692 4.432 -53.504 1.00 26.46 882 ALA B C 1
ATOM 5274 O O . ALA B 1 307 ? 28.610 4.893 -53.883 1.00 24.83 882 ALA B O 1
ATOM 5276 N N . GLU B 1 308 ? 29.997 3.137 -53.647 1.00 24.81 883 GLU B N 1
ATOM 5277 C CA . GLU B 1 308 ? 29.067 2.257 -54.357 1.00 25.10 883 GLU B CA 1
ATOM 5278 C C . GLU B 1 308 ? 27.738 2.121 -53.627 1.00 23.47 883 GLU B C 1
ATOM 5279 O O . GLU B 1 308 ? 26.717 1.814 -54.254 1.00 27.69 883 GLU B O 1
ATOM 5285 N N . LEU B 1 309 ? 27.728 2.334 -52.302 1.00 22.51 884 LEU B N 1
ATOM 5286 C CA . LEU B 1 309 ? 26.491 2.243 -51.530 1.00 21.35 884 LEU B CA 1
ATOM 5287 C C . LEU B 1 309 ? 25.546 3.378 -51.889 1.00 25.03 884 LEU B C 1
ATOM 5288 O O . LEU B 1 309 ? 24.351 3.155 -52.110 1.00 21.92 884 LEU B O 1
ATOM 5293 N N . TYR B 1 310 ? 26.063 4.608 -51.938 1.00 23.80 885 TYR B N 1
ATOM 5294 C CA . TYR B 1 310 ? 25.240 5.733 -52.365 1.00 22.21 885 TYR B CA 1
ATOM 5295 C C . TYR B 1 310 ? 24.732 5.525 -53.787 1.00 26.09 885 TYR B C 1
ATOM 5296 O O . TYR B 1 310 ? 23.572 5.828 -54.090 1.00 25.83 885 TYR B O 1
ATOM 5305 N N . GLU B 1 311 ? 25.580 4.992 -54.670 1.00 24.01 886 GLU B N 1
ATOM 5306 C CA . GLU B 1 311 ? 25.154 4.775 -56.052 1.00 25.32 886 GLU B CA 1
ATOM 5307 C C . GLU B 1 311 ? 24.043 3.733 -56.148 1.00 24.52 886 GLU B C 1
ATOM 5308 O O . GLU B 1 311 ? 23.129 3.874 -56.969 1.00 25.07 886 GLU B O 1
ATOM 5314 N N . ARG B 1 312 ? 24.098 2.680 -55.327 1.00 23.58 887 ARG B N 1
ATOM 5315 C CA . ARG B 1 312 ? 23.009 1.702 -55.318 1.00 23.02 887 ARG B CA 1
ATOM 5316 C C . ARG B 1 312 ? 21.707 2.321 -54.826 1.00 23.20 887 ARG B C 1
ATOM 5317 O O . ARG B 1 312 ? 20.644 2.071 -55.402 1.00 22.92 887 ARG B O 1
ATOM 5325 N N . VAL B 1 313 ? 21.761 3.101 -53.737 1.00 22.68 888 VAL B N 1
ATOM 5326 C CA . VAL B 1 313 ? 20.542 3.728 -53.225 1.00 23.00 888 VAL B CA 1
ATOM 5327 C C . VAL B 1 313 ? 19.931 4.642 -54.279 1.00 21.82 888 VAL B C 1
ATOM 5328 O O . VAL B 1 313 ? 18.717 4.602 -54.534 1.00 24.67 888 VAL B O 1
ATOM 5332 N N . ALA B 1 314 ? 20.765 5.452 -54.933 1.00 23.35 889 ALA B N 1
ATOM 5333 C CA . ALA B 1 314 ? 20.269 6.331 -55.988 1.00 25.92 889 ALA B CA 1
ATOM 5334 C C . ALA B 1 314 ? 19.680 5.533 -57.147 1.00 24.63 889 ALA B C 1
ATOM 5335 O O . ALA B 1 314 ? 18.631 5.898 -57.693 1.00 25.09 889 ALA B O 1
ATOM 5337 N N . SER B 1 315 ? 20.340 4.437 -57.536 1.00 25.75 890 SER B N 1
ATOM 5338 C CA . SER B 1 315 ? 19.807 3.582 -58.594 1.00 28.71 890 SER B CA 1
ATOM 5339 C C . SER B 1 315 ? 18.447 3.007 -58.207 1.00 25.55 890 SER B C 1
ATOM 5340 O O . SER B 1 315 ? 17.514 2.990 -59.021 1.00 27.26 890 SER B O 1
ATOM 5343 N N . ASN B 1 316 ? 18.311 2.538 -56.965 1.00 23.65 891 ASN B N 1
ATOM 5344 C CA . ASN B 1 316 ? 17.031 1.994 -56.518 1.00 23.77 891 ASN B CA 1
ATOM 5345 C C . ASN B 1 316 ? 15.956 3.077 -56.489 1.00 28.75 891 ASN B C 1
ATOM 5346 O O . ASN B 1 316 ? 14.788 2.817 -56.805 1.00 24.44 891 ASN B O 1
ATOM 5351 N N . ARG B 1 317 ? 16.340 4.303 -56.129 1.00 24.30 892 ARG B N 1
ATOM 5352 C CA . ARG B 1 317 ? 15.423 5.435 -56.192 1.00 24.10 892 ARG B CA 1
ATOM 5353 C C . ARG B 1 317 ? 14.939 5.658 -57.619 1.00 29.88 892 ARG B C 1
ATOM 5354 O O . ARG B 1 317 ? 13.731 5.744 -57.874 1.00 28.58 892 ARG B O 1
ATOM 5362 N N . GLU B 1 318 ? 15.879 5.748 -58.564 1.00 25.42 893 GLU B N 1
ATOM 5363 C CA . GLU B 1 318 ? 15.528 5.881 -59.974 1.00 30.45 893 GLU B CA 1
ATOM 5364 C C . GLU B 1 318 ? 14.568 4.784 -60.419 1.00 30.02 893 GLU B C 1
ATOM 5365 O O . GLU B 1 318 ? 13.661 5.033 -61.222 1.00 32.61 893 GLU B O 1
ATOM 5371 N N . HIS B 1 319 ? 14.740 3.563 -59.901 1.00 26.17 894 HIS B N 1
ATOM 5372 C CA . HIS B 1 319 ? 13.883 2.464 -60.333 1.00 31.44 894 HIS B CA 1
ATOM 5373 C C . HIS B 1 319 ? 12.453 2.622 -59.825 1.00 34.60 894 HIS B C 1
ATOM 5374 O O . HIS B 1 319 ? 11.501 2.261 -60.529 1.00 32.42 894 HIS B O 1
ATOM 5381 N N . TRP B 1 320 ? 12.278 3.144 -58.607 1.00 28.87 895 TRP B N 1
ATOM 5382 C CA . TRP B 1 320 ? 10.927 3.383 -58.110 1.00 27.91 895 TRP B CA 1
ATOM 5383 C C . TRP B 1 320 ? 10.177 4.366 -58.995 1.00 32.25 895 TRP B C 1
ATOM 5384 O O . TRP B 1 320 ? 8.971 4.210 -59.219 1.00 32.77 895 TRP B O 1
ATOM 5395 N N . THR B 1 321 ? 10.866 5.390 -59.500 1.00 28.78 896 THR B N 1
ATOM 5396 C CA . THR B 1 321 ? 10.206 6.303 -60.427 1.00 34.23 896 THR B CA 1
ATOM 5397 C C . THR B 1 321 ? 9.819 5.598 -61.722 1.00 36.07 896 THR B C 1
ATOM 5398 O O . THR B 1 321 ? 8.749 5.865 -62.280 1.00 33.00 896 THR B O 1
ATOM 5402 N N . LYS B 1 322 ? 10.662 4.684 -62.207 1.00 31.97 897 LYS B N 1
ATOM 5403 C CA . LYS B 1 322 ? 10.373 4.057 -63.493 1.00 36.02 897 LYS B CA 1
ATOM 5404 C C . LYS B 1 322 ? 9.195 3.094 -63.405 1.00 32.88 897 LYS B C 1
ATOM 5405 O O . LYS B 1 322 ? 8.476 2.910 -64.396 1.00 34.00 897 LYS B O 1
ATOM 5411 N N . VAL B 1 323 ? 8.969 2.483 -62.237 1.00 30.49 898 VAL B N 1
ATOM 5412 C CA . VAL B 1 323 ? 7.830 1.588 -62.062 1.00 30.08 898 VAL B CA 1
ATOM 5413 C C . VAL B 1 323 ? 6.621 2.285 -61.466 1.00 27.23 898 VAL B C 1
ATOM 5414 O O . VAL B 1 323 ? 5.566 1.650 -61.328 1.00 30.01 898 VAL B O 1
ATOM 5418 N N . SER B 1 324 ? 6.742 3.563 -61.094 1.00 27.26 899 SER B N 1
ATOM 5419 C CA . SER B 1 324 ? 5.661 4.239 -60.380 1.00 28.38 899 SER B CA 1
ATOM 5420 C C . SER B 1 324 ? 4.357 4.189 -61.166 1.00 29.43 899 SER B C 1
ATOM 5421 O O . SER B 1 324 ? 3.280 4.002 -60.586 1.00 27.89 899 SER B O 1
ATOM 5424 N N . HIS B 1 325 ? 4.437 4.335 -62.489 1.00 25.83 900 HIS B N 1
ATOM 5425 C CA . HIS B 1 325 ? 3.233 4.351 -63.312 1.00 26.37 900 HIS B CA 1
ATOM 5426 C C . HIS B 1 325 ? 2.428 3.064 -63.192 1.00 27.06 900 HIS B C 1
ATOM 5427 O O . HIS B 1 325 ? 1.230 3.070 -63.500 1.00 27.25 900 HIS B O 1
ATOM 5434 N N . LYS B 1 326 ? 3.055 1.959 -62.780 1.00 27.34 901 LYS B N 1
ATOM 5435 C CA . LYS B 1 326 ? 2.350 0.688 -62.661 1.00 24.53 901 LYS B CA 1
ATOM 5436 C C . LYS B 1 326 ? 1.309 0.687 -61.550 1.00 24.40 901 LYS B C 1
ATOM 5437 O O . LYS B 1 326 ? 0.450 -0.204 -61.522 1.00 27.81 901 LYS B O 1
ATOM 5443 N N . PHE B 1 327 ? 1.355 1.654 -60.642 1.00 23.90 902 PHE B N 1
ATOM 5444 C CA . PHE B 1 327 ? 0.370 1.691 -59.574 1.00 24.14 902 PHE B CA 1
ATOM 5445 C C . PHE B 1 327 ? -0.924 2.359 -59.999 1.00 24.97 902 PHE B C 1
ATOM 5446 O O . PHE B 1 327 ? -1.874 2.386 -59.213 1.00 25.51 902 PHE B O 1
ATOM 5454 N N . THR B 1 328 ? -0.985 2.905 -61.206 1.00 25.37 903 THR B N 1
ATOM 5455 C CA . THR B 1 328 ? -2.246 3.329 -61.801 1.00 26.17 903 THR B CA 1
ATOM 5456 C C . THR B 1 328 ? -2.560 2.352 -62.924 1.00 25.85 903 THR B C 1
ATOM 5457 O O . THR B 1 328 ? -1.771 2.215 -63.865 1.00 26.49 903 THR B O 1
ATOM 5461 N N . ILE B 1 329 ? -3.696 1.666 -62.815 1.00 25.63 904 ILE B N 1
ATOM 5462 C CA . ILE B 1 329 ? -3.971 0.501 -63.656 1.00 25.20 904 ILE B CA 1
ATOM 5463 C C . ILE B 1 329 ? -4.321 0.959 -65.071 1.00 25.78 904 ILE B C 1
ATOM 5464 O O . ILE B 1 329 ? -5.346 1.606 -65.292 1.00 26.45 904 ILE B O 1
ATOM 5469 N N . ARG B 1 330 ? -3.469 0.625 -66.025 1.00 25.79 905 ARG B N 1
ATOM 5470 C CA . ARG B 1 330 ? -3.785 0.786 -67.435 1.00 26.56 905 ARG B CA 1
ATOM 5471 C C . ARG B 1 330 ? -4.073 -0.588 -68.014 1.00 26.29 905 ARG B C 1
ATOM 5472 O O . ARG B 1 330 ? -3.575 -1.604 -67.525 1.00 25.76 905 ARG B O 1
ATOM 5480 N N . GLY B 1 331 ? -4.908 -0.617 -69.044 1.00 26.87 906 GLY B N 1
ATOM 5481 C CA . GLY B 1 331 ? -5.384 -1.911 -69.469 1.00 26.73 906 GLY B CA 1
ATOM 5482 C C . GLY B 1 331 ? -6.379 -2.470 -68.461 1.00 26.09 906 GLY B C 1
ATOM 5483 O O . GLY B 1 331 ? -6.974 -1.752 -67.650 1.00 25.96 906 GLY B O 1
ATOM 5484 N N . LEU B 1 332 ? -6.556 -3.773 -68.529 1.00 26.06 907 LEU B N 1
ATOM 5485 C CA . LEU B 1 332 ? -7.370 -4.505 -67.577 1.00 25.84 907 LEU B CA 1
ATOM 5486 C C . LEU B 1 332 ? -6.479 -5.076 -66.490 1.00 25.60 907 LEU B C 1
ATOM 5487 O O . LEU B 1 332 ? -5.269 -5.220 -66.684 1.00 25.59 907 LEU B O 1
ATOM 5492 N N . PRO B 1 333 ? -7.040 -5.401 -65.322 1.00 26.85 908 PRO B N 1
ATOM 5493 C CA . PRO B 1 333 ? -6.275 -6.153 -64.320 1.00 27.27 908 PRO B CA 1
ATOM 5494 C C . PRO B 1 333 ? -5.788 -7.484 -64.874 1.00 27.53 908 PRO B C 1
ATOM 5495 O O . PRO B 1 333 ? -6.180 -7.931 -65.954 1.00 30.89 908 PRO B O 1
ATOM 5499 N N . SER B 1 334 ? -4.921 -8.132 -64.084 1.00 34.47 909 SER B N 1
ATOM 5500 C CA . SER B 1 334 ? -4.303 -9.389 -64.496 1.00 41.63 909 SER B CA 1
ATOM 5501 C C . SER B 1 334 ? -5.334 -10.416 -64.949 1.00 43.70 909 SER B C 1
ATOM 5502 O O . SER B 1 334 ? -5.083 -11.190 -65.878 1.00 46.51 909 SER B O 1
ATOM 5505 N N . ASN B 1 335 ? -6.504 -10.435 -64.308 1.00 44.92 910 ASN B N 1
ATOM 5506 C CA . ASN B 1 335 ? -7.522 -11.446 -64.560 1.00 44.27 910 ASN B CA 1
ATOM 5507 C C . ASN B 1 335 ? -8.556 -11.020 -65.598 1.00 42.00 910 ASN B C 1
ATOM 5508 O O . ASN B 1 335 ? -9.617 -11.648 -65.692 1.00 45.66 910 ASN B O 1
ATOM 5513 N N . ASN B 1 336 ? -8.276 -9.969 -66.375 1.00 42.02 911 ASN B N 1
ATOM 5514 C CA . ASN B 1 336 ? -9.171 -9.509 -67.445 1.00 39.25 911 ASN B CA 1
ATOM 5515 C C . ASN B 1 336 ? -10.553 -9.123 -66.932 1.00 31.65 911 ASN B C 1
ATOM 5516 O O . ASN B 1 336 ? -11.529 -9.156 -67.682 1.00 36.36 911 ASN B O 1
ATOM 5521 N N . SER B 1 337 ? -10.660 -8.747 -65.666 1.00 34.91 912 SER B N 1
ATOM 5522 C CA . SER B 1 337 ? -11.953 -8.552 -65.033 1.00 35.19 912 SER B CA 1
ATOM 5523 C C . SER B 1 337 ? -12.068 -7.147 -64.463 1.00 36.88 912 SER B C 1
ATOM 5524 O O . SER B 1 337 ? -11.125 -6.629 -63.852 1.00 34.30 912 SER B O 1
ATOM 5527 N N . LEU B 1 338 ? -13.241 -6.544 -64.661 1.00 35.01 913 LEU B N 1
ATOM 5528 C CA . LEU B 1 338 ? -13.604 -5.277 -64.044 1.00 36.08 913 LEU B CA 1
ATOM 5529 C C . LEU B 1 338 ? -14.485 -5.465 -62.817 1.00 44.61 913 LEU B C 1
ATOM 5530 O O . LEU B 1 338 ? -15.123 -4.506 -62.367 1.00 45.89 913 LEU B O 1
ATOM 5535 N N . ASP B 1 339 ? -14.535 -6.685 -62.274 1.00 43.55 914 ASP B N 1
ATOM 5536 C CA . ASP B 1 339 ? -15.377 -6.941 -61.111 1.00 45.69 914 ASP B CA 1
ATOM 5537 C C . ASP B 1 339 ? -14.999 -6.055 -59.936 1.00 39.32 914 ASP B C 1
ATOM 5538 O O . ASP B 1 339 ? -15.882 -5.603 -59.197 1.00 40.47 914 ASP B O 1
ATOM 5543 N N . PHE B 1 340 ? -13.703 -5.759 -59.776 1.00 39.88 915 PHE B N 1
ATOM 5544 C CA . PHE B 1 340 ? -13.235 -4.965 -58.643 1.00 40.22 915 PHE B CA 1
ATOM 5545 C C . PHE B 1 340 ? -13.899 -3.592 -58.555 1.00 45.48 915 PHE B C 1
ATOM 5546 O O . PHE B 1 340 ? -13.791 -2.939 -57.511 1.00 50.83 915 PHE B O 1
ATOM 5554 N N . LEU B 1 341 ? -14.586 -3.144 -59.607 1.00 45.98 916 LEU B N 1
ATOM 5555 C CA . LEU B 1 341 ? -15.279 -1.858 -59.572 1.00 38.63 916 LEU B CA 1
ATOM 5556 C C . LEU B 1 341 ? -16.466 -1.876 -58.612 1.00 45.00 916 LEU B C 1
ATOM 5557 O O . LEU B 1 341 ? -17.338 -2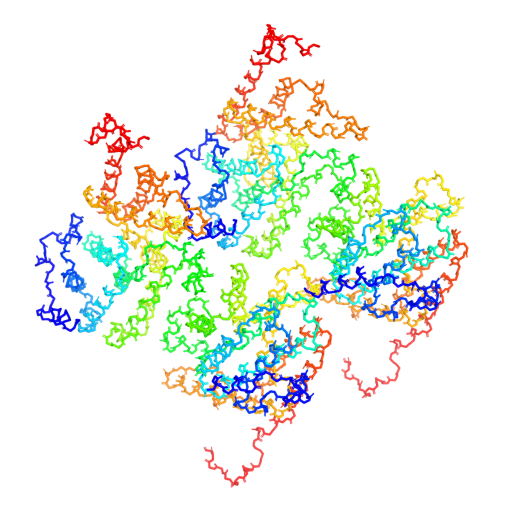.736 -58.705 1.00 53.51 916 LEU B O 1
ATOM 5562 N N . MET C 1 3 ? 49.351 -60.714 -29.076 1.00 47.27 578 MET C N 1
ATOM 5563 C CA . MET C 1 3 ? 49.934 -59.518 -28.475 1.00 45.07 578 MET C CA 1
ATOM 5564 C C . MET C 1 3 ? 51.385 -59.780 -28.083 1.00 50.27 578 MET C C 1
ATOM 5565 O O . MET C 1 3 ? 52.277 -58.982 -28.392 1.00 45.08 578 MET C O 1
ATOM 5570 N N . ASP C 1 4 ? 51.610 -60.901 -27.388 1.00 49.73 579 ASP C N 1
ATOM 5571 C CA . ASP C 1 4 ? 52.975 -61.357 -27.141 1.00 51.02 579 ASP C CA 1
ATOM 5572 C C . ASP C 1 4 ? 53.673 -61.737 -28.437 1.00 51.38 579 ASP C C 1
ATOM 5573 O O . ASP C 1 4 ? 54.901 -61.634 -28.533 1.00 52.77 579 ASP C O 1
ATOM 5578 N N . ASP C 1 5 ? 52.908 -62.178 -29.439 1.00 51.25 580 ASP C N 1
ATOM 5579 C CA . ASP C 1 5 ? 53.474 -62.427 -30.759 1.00 51.55 580 ASP C CA 1
ATOM 5580 C C . ASP C 1 5 ? 53.948 -61.129 -31.406 1.00 48.84 580 ASP C C 1
ATOM 5581 O O . ASP C 1 5 ? 55.099 -61.029 -31.848 1.00 49.39 580 ASP C O 1
ATOM 5586 N N . GLU C 1 6 ? 53.075 -60.117 -31.464 1.00 46.12 581 GLU C N 1
ATOM 5587 C CA . GLU C 1 6 ? 53.458 -58.847 -32.079 1.00 43.62 581 GLU C CA 1
ATOM 5588 C C . GLU C 1 6 ? 54.525 -58.124 -31.265 1.00 43.33 581 GLU C C 1
ATOM 5589 O O . GLU C 1 6 ? 55.366 -57.422 -31.837 1.00 42.48 581 GLU C O 1
ATOM 5595 N N . TYR C 1 7 ? 54.504 -58.281 -29.938 1.00 44.26 582 TYR C N 1
ATOM 5596 C CA . TYR C 1 7 ? 55.544 -57.688 -29.103 1.00 44.49 582 TYR C CA 1
ATOM 5597 C C . TYR C 1 7 ? 56.897 -58.331 -29.381 1.00 46.75 582 TYR C C 1
ATOM 5598 O O . TYR C 1 7 ? 57.919 -57.638 -29.460 1.00 46.47 582 TYR C O 1
ATOM 5607 N N . THR C 1 8 ? 56.914 -59.656 -29.552 1.00 49.22 583 THR C N 1
ATOM 5608 C CA . THR C 1 8 ? 58.151 -60.356 -29.886 1.00 51.78 583 THR C CA 1
ATOM 5609 C C . THR C 1 8 ? 58.718 -59.876 -31.217 1.00 50.88 583 THR C C 1
ATOM 5610 O O . THR C 1 8 ? 59.931 -59.667 -31.346 1.00 51.91 583 THR C O 1
ATOM 5614 N N . LYS C 1 9 ? 57.855 -59.692 -32.220 1.00 49.18 584 LYS C N 1
ATOM 5615 C CA . LYS C 1 9 ? 58.321 -59.228 -33.523 1.00 48.45 584 LYS C CA 1
ATOM 5616 C C . LYS C 1 9 ? 58.962 -57.850 -33.435 1.00 46.50 584 LYS C C 1
ATOM 5617 O O . LYS C 1 9 ? 59.930 -57.571 -34.153 1.00 47.05 584 LYS C O 1
ATOM 5623 N N . LEU C 1 10 ? 58.444 -56.980 -32.561 1.00 44.48 585 LEU C N 1
ATOM 5624 C CA . LEU C 1 10 ? 59.047 -55.662 -32.394 1.00 42.89 585 LEU C CA 1
ATOM 5625 C C . LEU C 1 10 ? 60.369 -55.751 -31.646 1.00 44.98 585 LEU C C 1
ATOM 5626 O O . LEU C 1 10 ? 61.308 -55.003 -31.942 1.00 46.43 585 LEU C O 1
ATOM 5631 N N . LEU C 1 11 ? 60.463 -56.659 -30.672 1.00 47.13 586 LEU C N 1
ATOM 5632 C CA . LEU C 1 11 ? 61.696 -56.793 -29.903 1.00 49.82 586 LEU C CA 1
ATOM 5633 C C . LEU C 1 11 ? 62.821 -57.401 -30.728 1.00 52.43 586 LEU C C 1
ATOM 5634 O O . LEU C 1 11 ? 63.990 -57.054 -30.526 1.00 55.92 586 LEU C O 1
ATOM 5639 N N . HIS C 1 12 ? 62.500 -58.309 -31.645 1.00 52.74 587 HIS C N 1
ATOM 5640 C CA . HIS C 1 12 ? 63.519 -59.088 -32.336 1.00 55.72 587 HIS C CA 1
ATOM 5641 C C . HIS C 1 12 ? 63.998 -58.369 -33.593 1.00 54.81 587 HIS C C 1
ATOM 5642 O O . HIS C 1 12 ? 63.186 -57.940 -34.422 1.00 52.51 587 HIS C O 1
ATOM 5649 N N . ASP C 1 13 ? 65.323 -58.254 -33.724 1.00 57.91 588 ASP C N 1
ATOM 5650 C CA . ASP C 1 13 ? 65.986 -57.332 -34.646 1.00 61.51 588 ASP C CA 1
ATOM 5651 C C . ASP C 1 13 ? 65.625 -55.881 -34.308 1.00 61.68 588 ASP C C 1
ATOM 5652 O O . ASP C 1 13 ? 64.882 -55.192 -35.017 1.00 54.77 588 ASP C O 1
ATOM 5657 N N . GLY C 1 14 ? 66.183 -55.447 -33.179 1.00 65.09 589 GLY C N 1
ATOM 5658 C CA . GLY C 1 14 ? 65.871 -54.173 -32.564 1.00 60.90 589 GLY C CA 1
ATOM 5659 C C . GLY C 1 14 ? 65.847 -52.981 -33.495 1.00 57.87 589 GLY C C 1
ATOM 5660 O O . GLY C 1 14 ? 66.843 -52.261 -33.618 1.00 63.98 589 GLY C O 1
ATOM 5661 N N . ILE C 1 15 ? 64.710 -52.794 -34.172 1.00 54.86 590 ILE C N 1
ATOM 5662 C CA . ILE C 1 15 ? 64.364 -51.570 -34.897 1.00 48.14 590 ILE C CA 1
ATOM 5663 C C . ILE C 1 15 ? 65.115 -51.461 -36.217 1.00 48.96 590 ILE C C 1
ATOM 5664 O O . ILE C 1 15 ? 66.345 -51.524 -36.254 1.00 55.14 590 ILE C O 1
ATOM 5669 N N . GLN C 1 16 ? 64.363 -51.276 -37.333 1.00 47.12 591 GLN C N 1
ATOM 5670 C CA . GLN C 1 16 ? 64.978 -51.219 -38.651 1.00 48.65 591 GLN C CA 1
ATOM 5671 C C . GLN C 1 16 ? 65.289 -49.777 -39.039 1.00 48.47 591 GLN C C 1
ATOM 5672 O O . GLN C 1 16 ? 64.554 -48.856 -38.671 1.00 45.99 591 GLN C O 1
ATOM 5678 N N . PRO C 1 17 ? 66.370 -49.544 -39.781 1.00 47.65 592 PRO C N 1
ATOM 5679 C CA . PRO C 1 17 ? 66.560 -48.221 -40.384 1.00 47.82 592 PRO C CA 1
ATOM 5680 C C . PRO C 1 17 ? 65.423 -47.924 -41.351 1.00 46.84 592 PRO C C 1
ATOM 5681 O O . PRO C 1 17 ? 64.885 -48.820 -42.004 1.00 48.59 592 PRO C O 1
ATOM 5685 N N . VAL C 1 18 ? 65.036 -46.647 -41.421 1.00 46.88 593 VAL C N 1
ATOM 5686 C CA . VAL C 1 18 ? 63.923 -46.266 -42.287 1.00 40.37 593 VAL C CA 1
ATOM 5687 C C . VAL C 1 18 ? 64.246 -46.514 -43.752 1.00 45.54 593 VAL C C 1
ATOM 5688 O O . VAL C 1 18 ? 63.334 -46.685 -44.569 1.00 44.61 593 VAL C O 1
ATOM 5692 N N . ALA C 1 19 ? 65.532 -46.540 -44.108 1.00 48.61 594 ALA C N 1
ATOM 5693 C CA . ALA C 1 19 ? 65.914 -46.927 -45.462 1.00 52.18 594 ALA C CA 1
ATOM 5694 C C . ALA C 1 19 ? 65.438 -48.336 -45.789 1.00 51.23 594 ALA C C 1
ATOM 5695 O O . ALA C 1 19 ? 65.068 -48.616 -46.935 1.00 52.03 594 ALA C O 1
ATOM 5697 N N . ALA C 1 20 ? 65.418 -49.224 -44.794 1.00 49.77 595 ALA C N 1
ATOM 5698 C CA . ALA C 1 20 ? 64.953 -50.592 -44.983 1.00 49.71 595 ALA C CA 1
ATOM 5699 C C . ALA C 1 20 ? 63.435 -50.709 -45.061 1.00 46.41 595 ALA C C 1
ATOM 5700 O O . ALA C 1 20 ? 62.932 -51.792 -45.380 1.00 50.66 595 ALA C O 1
ATOM 5702 N N . ILE C 1 21 ? 62.694 -49.645 -44.770 1.00 46.23 596 ILE C N 1
ATOM 5703 C CA . ILE C 1 21 ? 61.249 -49.664 -44.963 1.00 43.32 596 ILE C CA 1
ATOM 5704 C C . ILE C 1 21 ? 60.883 -49.299 -46.392 1.00 44.60 596 ILE C C 1
ATOM 5705 O O . ILE C 1 21 ? 60.048 -49.954 -47.022 1.00 47.19 596 ILE C O 1
ATOM 5710 N N . ASP C 1 22 ? 61.498 -48.237 -46.907 1.00 40.40 597 ASP C N 1
ATOM 5711 C CA . ASP C 1 22 ? 61.264 -47.738 -48.252 1.00 41.40 597 ASP C CA 1
ATOM 5712 C C . ASP C 1 22 ? 62.288 -46.650 -48.518 1.00 41.30 597 ASP C C 1
ATOM 5713 O O . ASP C 1 22 ? 62.586 -45.853 -47.624 1.00 38.90 597 ASP C O 1
ATOM 5718 N N . SER C 1 23 ? 62.829 -46.627 -49.741 1.00 39.90 598 SER C N 1
ATOM 5719 C CA . SER C 1 23 ? 63.868 -45.654 -50.072 1.00 40.68 598 SER C CA 1
ATOM 5720 C C . SER C 1 23 ? 63.385 -44.214 -49.959 1.00 38.48 598 SER C C 1
ATOM 5721 O O . SER C 1 23 ? 64.206 -43.317 -49.744 1.00 38.39 598 SER C O 1
ATOM 5724 N N . ASN C 1 24 ? 62.076 -43.978 -50.071 1.00 35.66 599 ASN C N 1
ATOM 5725 C CA . ASN C 1 24 ? 61.502 -42.638 -50.065 1.00 33.29 599 ASN C CA 1
ATOM 5726 C C . ASN C 1 24 ? 60.745 -42.334 -48.776 1.00 31.13 599 ASN C C 1
ATOM 5727 O O . ASN C 1 24 ? 59.928 -41.407 -48.746 1.00 28.72 599 ASN C O 1
ATOM 5732 N N . PHE C 1 25 ? 61.013 -43.089 -47.711 1.00 34.91 600 PHE C N 1
ATOM 5733 C CA . PHE C 1 25 ? 60.195 -43.024 -46.505 1.00 29.32 600 PHE C CA 1
ATOM 5734 C C . PHE C 1 25 ? 60.198 -41.635 -45.875 1.00 28.02 600 PHE C C 1
ATOM 5735 O O . PHE C 1 25 ? 59.216 -41.247 -45.230 1.00 25.71 600 PHE C O 1
ATOM 5743 N N . ALA C 1 26 ? 61.275 -40.872 -46.040 1.00 31.95 601 ALA C N 1
ATOM 5744 C CA . ALA C 1 26 ? 61.382 -39.555 -45.428 1.00 29.10 601 ALA C CA 1
ATOM 5745 C C . ALA C 1 26 ? 61.043 -38.423 -46.388 1.00 29.41 601 ALA C C 1
ATOM 5746 O O . ALA C 1 26 ? 61.316 -37.257 -46.078 1.00 30.23 601 ALA C O 1
ATOM 5748 N N . SER C 1 27 ? 60.446 -38.737 -47.537 1.00 27.13 602 SER C N 1
ATOM 5749 C CA . SER C 1 27 ? 60.050 -37.742 -48.525 1.00 27.48 602 SER C CA 1
ATOM 5750 C C . SER C 1 27 ? 58.590 -37.342 -48.339 1.00 26.64 602 SER C C 1
ATOM 5751 O O . SER C 1 27 ? 57.738 -38.175 -48.015 1.00 24.09 602 SER C O 1
ATOM 5754 N N . PHE C 1 28 ? 58.306 -36.055 -48.560 1.00 26.64 603 PHE C N 1
ATOM 5755 C CA . PHE C 1 28 ? 56.924 -35.591 -48.614 1.00 26.26 603 PHE C CA 1
ATOM 5756 C C . PHE C 1 28 ? 56.102 -36.307 -49.687 1.00 23.10 603 PHE C C 1
ATOM 5757 O O . PHE C 1 28 ? 54.869 -36.280 -49.622 1.00 27.65 603 PHE C O 1
ATOM 5765 N N . THR C 1 29 ? 56.740 -36.940 -50.673 1.00 25.77 604 THR C N 1
ATOM 5766 C CA . THR C 1 29 ? 55.974 -37.681 -51.669 1.00 29.56 604 THR C CA 1
ATOM 5767 C C . THR C 1 29 ? 55.529 -39.059 -51.184 1.00 31.01 604 THR C C 1
ATOM 5768 O O . THR C 1 29 ? 54.702 -39.692 -51.851 1.00 32.43 604 THR C O 1
ATOM 5772 N N . TYR C 1 30 ? 56.025 -39.522 -50.034 1.00 24.05 605 TYR C N 1
ATOM 5773 C CA . TYR C 1 30 ? 55.693 -40.860 -49.566 1.00 24.25 605 TYR C CA 1
ATOM 5774 C C . TYR C 1 30 ? 54.276 -40.889 -49.011 1.00 22.64 605 TYR C C 1
ATOM 5775 O O . TYR C 1 30 ? 53.847 -39.972 -48.308 1.00 25.52 605 TYR C O 1
ATOM 5784 N N . THR C 1 31 ? 53.542 -41.953 -49.333 1.00 23.65 606 THR C N 1
ATOM 5785 C CA . THR C 1 31 ? 52.199 -42.125 -48.796 1.00 25.27 606 THR C CA 1
ATOM 5786 C C . THR C 1 31 ? 52.245 -43.193 -47.712 1.00 23.66 606 THR C C 1
ATOM 5787 O O . THR C 1 31 ? 52.296 -44.390 -48.030 1.00 25.19 606 THR C O 1
ATOM 5791 N N . PRO C 1 32 ? 52.252 -42.824 -46.429 1.00 22.45 607 PRO C N 1
ATOM 5792 C CA . PRO C 1 32 ? 52.375 -43.844 -45.377 1.00 24.00 607 PRO C CA 1
ATOM 5793 C C . PRO C 1 32 ? 51.217 -44.822 -45.335 1.00 26.99 607 PRO C C 1
ATOM 5794 O O . PRO C 1 32 ? 51.372 -45.911 -44.770 1.00 23.78 607 PRO C O 1
ATOM 5798 N N . ARG C 1 33 ? 50.064 -44.483 -45.917 1.00 22.83 608 ARG C N 1
ATOM 5799 C CA . ARG C 1 33 ? 48.981 -45.451 -45.947 1.00 24.49 608 ARG C CA 1
ATOM 5800 C C . ARG C 1 33 ? 49.282 -46.628 -46.860 1.00 24.82 608 ARG C C 1
ATOM 5801 O O . ARG C 1 33 ? 48.570 -47.637 -46.796 1.00 31.01 608 ARG C O 1
ATOM 5809 N N . SER C 1 34 ? 50.324 -46.526 -47.691 1.00 25.13 609 SER C N 1
ATOM 5810 C CA . SER C 1 34 ? 50.752 -47.648 -48.516 1.00 27.42 609 SER C CA 1
ATOM 5811 C C . SER C 1 34 ? 51.445 -48.731 -47.703 1.00 28.63 609 SER C C 1
ATOM 5812 O O . SER C 1 34 ? 51.582 -49.862 -48.184 1.00 30.77 609 SER C O 1
ATOM 5815 N N . LEU C 1 35 ? 51.876 -48.420 -46.493 1.00 27.56 610 LEU C N 1
ATOM 5816 C CA . LEU C 1 35 ? 52.584 -49.404 -45.684 1.00 28.85 610 LEU C CA 1
ATOM 5817 C C . LEU C 1 35 ? 51.584 -50.379 -45.075 1.00 29.33 610 LEU C C 1
ATOM 5818 O O . LEU C 1 35 ? 50.573 -49.945 -44.517 1.00 27.88 610 LEU C O 1
ATOM 5823 N N . PRO C 1 36 ? 51.822 -51.687 -45.168 1.00 31.57 611 PRO C N 1
ATOM 5824 C CA . PRO C 1 36 ? 50.899 -52.650 -44.553 1.00 32.29 611 PRO C CA 1
ATOM 5825 C C . PRO C 1 36 ? 50.674 -52.324 -43.084 1.00 30.90 611 PRO C C 1
ATOM 5826 O O . PRO C 1 36 ? 51.613 -51.992 -42.355 1.00 30.53 611 PRO C O 1
ATOM 5830 N N . GLU C 1 37 ? 49.406 -52.393 -42.654 1.00 25.12 612 GLU C N 1
ATOM 5831 C CA . GLU C 1 37 ? 49.083 -52.064 -41.267 1.00 24.18 612 GLU C CA 1
ATOM 5832 C C . GLU C 1 37 ? 49.880 -52.910 -40.281 1.00 26.30 612 GLU C C 1
ATOM 5833 O O . GLU C 1 37 ? 50.229 -52.436 -39.197 1.00 25.79 612 GLU C O 1
ATOM 5839 N N . ASP C 1 38 ? 50.206 -54.150 -40.647 1.00 27.37 613 ASP C N 1
ATOM 5840 C CA . ASP C 1 38 ? 50.964 -55.010 -39.748 1.00 28.36 613 ASP C CA 1
ATOM 5841 C C . ASP C 1 38 ? 52.395 -54.525 -39.530 1.00 30.50 613 ASP C C 1
ATOM 5842 O O . ASP C 1 38 ? 53.043 -54.955 -38.570 1.00 34.37 613 ASP C O 1
ATOM 5847 N N . ASP C 1 39 ? 52.905 -53.654 -40.395 1.00 26.67 614 ASP C N 1
ATOM 5848 C CA . ASP C 1 39 ? 54.263 -53.139 -40.271 1.00 29.40 614 ASP C CA 1
ATOM 5849 C C . ASP C 1 39 ? 54.330 -51.756 -39.631 1.00 25.30 614 ASP C C 1
ATOM 5850 O O . ASP C 1 39 ? 55.426 -51.203 -39.509 1.00 26.20 614 ASP C O 1
ATOM 5855 N N . THR C 1 40 ? 53.192 -51.187 -39.214 1.00 25.99 615 THR C N 1
ATOM 5856 C CA . THR C 1 40 ? 53.176 -49.791 -38.771 1.00 21.67 615 THR C CA 1
ATOM 5857 C C . THR C 1 40 ? 53.837 -49.600 -37.406 1.00 22.34 615 THR C C 1
ATOM 5858 O O . THR C 1 40 ? 54.485 -48.575 -37.173 1.00 25.13 615 THR C O 1
ATOM 5862 N N . SER C 1 41 ? 53.674 -50.553 -36.484 1.00 25.88 616 SER C N 1
ATOM 5863 C CA . SER C 1 41 ? 54.318 -50.405 -35.179 1.00 24.41 616 SER C CA 1
ATOM 5864 C C . SER C 1 41 ? 55.838 -50.385 -35.313 1.00 26.62 616 SER C C 1
ATOM 5865 O O . SER C 1 41 ? 56.519 -49.621 -34.618 1.00 23.28 616 SER C O 1
ATOM 5868 N N . MET C 1 42 ? 56.384 -51.202 -36.216 1.00 24.69 617 MET C N 1
ATOM 5869 C CA . MET C 1 42 ? 57.823 -51.176 -36.457 1.00 25.31 617 MET C CA 1
ATOM 5870 C C . MET C 1 42 ? 58.257 -49.851 -37.072 1.00 27.52 617 MET C C 1
ATOM 5871 O O . MET C 1 42 ? 59.327 -49.327 -36.738 1.00 28.07 617 MET C O 1
ATOM 5876 N N . ALA C 1 43 ? 57.445 -49.294 -37.973 1.00 24.07 618 ALA C N 1
ATOM 5877 C CA . ALA C 1 43 ? 57.770 -47.985 -38.531 1.00 25.56 618 ALA C CA 1
ATOM 5878 C C . ALA C 1 43 ? 57.763 -46.904 -37.452 1.00 25.22 618 ALA C C 1
ATOM 5879 O O . ALA C 1 43 ? 58.604 -45.999 -37.471 1.00 26.01 618 ALA C O 1
ATOM 5881 N N . ILE C 1 44 ? 56.828 -46.986 -36.496 1.00 24.84 619 ILE C N 1
ATOM 5882 C CA . ILE C 1 44 ? 56.822 -46.051 -35.368 1.00 23.35 619 ILE C CA 1
ATOM 5883 C C . ILE C 1 44 ? 58.166 -46.074 -34.642 1.00 22.09 619 ILE C C 1
ATOM 5884 O O . ILE C 1 44 ? 58.821 -45.036 -34.482 1.00 22.54 619 ILE C O 1
ATOM 5889 N N . LEU C 1 45 ? 58.587 -47.262 -34.182 1.00 27.30 620 LEU C N 1
ATOM 5890 C CA . LEU C 1 45 ? 59.869 -47.386 -33.490 1.00 26.35 620 LEU C CA 1
ATOM 5891 C C . LEU C 1 45 ? 61.012 -46.888 -34.358 1.00 30.11 620 LEU C C 1
ATOM 5892 O O . LEU C 1 45 ? 61.898 -46.171 -33.881 1.00 29.70 620 LEU C O 1
ATOM 5897 N N . SER C 1 46 ? 61.007 -47.267 -35.638 1.00 26.74 621 SER C N 1
ATOM 5898 C CA . SER C 1 46 ? 62.057 -46.844 -36.554 1.00 29.53 621 SER C CA 1
ATOM 5899 C C . SER C 1 46 ? 62.132 -45.326 -36.655 1.00 28.14 621 SER C C 1
ATOM 5900 O O . SER C 1 46 ? 63.230 -44.755 -36.701 1.00 32.49 621 SER C O 1
ATOM 5903 N N . MET C 1 47 ? 60.978 -44.652 -36.675 1.00 25.88 622 MET C N 1
ATOM 5904 C CA . MET C 1 47 ? 60.990 -43.195 -36.741 1.00 28.58 622 MET C CA 1
ATOM 5905 C C . MET C 1 47 ? 61.533 -42.593 -35.454 1.00 28.83 622 MET C C 1
ATOM 5906 O O . MET C 1 47 ? 62.307 -41.628 -35.490 1.00 28.33 622 MET C O 1
ATOM 5911 N N . LEU C 1 48 ? 61.128 -43.140 -34.306 1.00 26.41 623 LEU C N 1
ATOM 5912 C CA . LEU C 1 48 ? 61.666 -42.665 -33.037 1.00 27.72 623 LEU C CA 1
ATOM 5913 C C . LEU C 1 48 ? 63.169 -42.894 -32.958 1.00 29.70 623 LEU C C 1
ATOM 5914 O O . LEU C 1 48 ? 63.909 -42.029 -32.480 1.00 32.89 623 LEU C O 1
ATOM 5919 N N . GLN C 1 49 ? 63.634 -44.051 -33.442 1.00 25.61 624 GLN C N 1
ATOM 5920 C CA . GLN C 1 49 ? 65.068 -44.311 -33.546 1.00 27.37 624 GLN C CA 1
ATOM 5921 C C . GLN C 1 49 ? 65.737 -43.329 -34.499 1.00 33.12 624 GLN C C 1
ATOM 5922 O O . GLN C 1 49 ? 66.818 -42.807 -34.204 1.00 36.85 624 GLN C O 1
ATOM 5928 N N . ASP C 1 50 ? 65.105 -43.066 -35.648 1.00 29.04 625 ASP C N 1
ATOM 5929 C CA . ASP C 1 50 ? 65.693 -42.184 -36.653 1.00 33.99 625 ASP C CA 1
ATOM 5930 C C . ASP C 1 50 ? 65.865 -40.772 -36.108 1.00 34.80 625 ASP C C 1
ATOM 5931 O O . ASP C 1 50 ? 66.867 -40.106 -36.390 1.00 39.94 625 ASP C O 1
ATOM 5936 N N . MET C 1 51 ? 64.896 -40.301 -35.326 1.00 33.29 626 MET C N 1
ATOM 5937 C CA . MET C 1 51 ? 65.019 -39.022 -34.646 1.00 28.78 626 MET C CA 1
ATOM 5938 C C . MET C 1 51 ? 65.912 -39.103 -33.416 1.00 34.80 626 MET C C 1
ATOM 5939 O O . MET C 1 51 ? 66.191 -38.064 -32.809 1.00 37.25 626 MET C O 1
ATOM 5944 N N . ASN C 1 52 ? 66.361 -40.311 -33.055 1.00 36.15 627 ASN C N 1
ATOM 5945 C CA . ASN C 1 52 ? 67.233 -40.567 -31.903 1.00 31.44 627 ASN C CA 1
ATOM 5946 C C . ASN C 1 52 ? 66.589 -40.182 -30.564 1.00 38.14 627 ASN C C 1
ATOM 5947 O O . ASN C 1 52 ? 67.288 -39.886 -29.591 1.00 41.46 627 ASN C O 1
ATOM 5952 N N . PHE C 1 53 ? 65.251 -40.215 -30.478 1.00 35.51 628 PHE C N 1
ATOM 5953 C CA . PHE C 1 53 ? 64.589 -39.922 -29.205 1.00 30.12 628 PHE C CA 1
ATOM 5954 C C . PHE C 1 53 ? 64.783 -41.037 -28.184 1.00 26.95 628 PHE C C 1
ATOM 5955 O O . PHE C 1 53 ? 64.842 -40.768 -26.976 1.00 30.64 628 PHE C O 1
ATOM 5963 N N . ILE C 1 54 ? 64.886 -42.286 -28.642 1.00 29.35 629 ILE C N 1
ATOM 5964 C CA . ILE C 1 54 ? 65.080 -43.409 -27.726 1.00 28.53 629 ILE C CA 1
ATOM 5965 C C . ILE C 1 54 ? 66.388 -43.256 -26.961 1.00 33.05 629 ILE C C 1
ATOM 5966 O O . ILE C 1 54 ? 66.423 -43.334 -25.726 1.00 35.05 629 ILE C O 1
ATOM 5971 N N . ASN C 1 55 ? 67.487 -43.057 -27.686 1.00 33.53 630 ASN C N 1
ATOM 5972 C CA . ASN C 1 55 ? 68.777 -42.909 -27.025 1.00 32.83 630 ASN C CA 1
ATOM 5973 C C . ASN C 1 55 ? 68.849 -41.614 -26.227 1.00 32.11 630 ASN C C 1
ATOM 5974 O O . ASN C 1 55 ? 69.339 -41.609 -25.093 1.00 46.01 630 ASN C O 1
ATOM 5979 N N . ASN C 1 56 ? 68.358 -40.511 -26.794 1.00 31.18 631 ASN C N 1
ATOM 5980 C CA . ASN C 1 56 ? 68.501 -39.215 -26.138 1.00 34.65 631 ASN C CA 1
ATOM 5981 C C . ASN C 1 56 ? 67.735 -39.168 -24.819 1.00 33.76 631 ASN C C 1
ATOM 5982 O O . ASN C 1 56 ? 68.238 -38.646 -23.816 1.00 36.96 631 ASN C O 1
ATOM 5987 N N . TYR C 1 57 ? 66.514 -39.704 -24.794 1.00 32.19 632 TYR C N 1
ATOM 5988 C CA . TYR C 1 57 ? 65.726 -39.702 -23.570 1.00 36.30 632 TYR C CA 1
ATOM 5989 C C . TYR C 1 57 ? 65.792 -41.015 -22.796 1.00 43.04 632 TYR C C 1
ATOM 5990 O O . TYR C 1 57 ? 65.046 -41.184 -21.826 1.00 38.41 632 TYR C O 1
ATOM 5999 N N . LYS C 1 58 ? 66.680 -41.935 -23.190 1.00 40.80 633 LYS C N 1
ATOM 6000 C CA . LYS C 1 58 ? 66.895 -43.197 -22.471 1.00 36.93 633 LYS C CA 1
ATOM 6001 C C . LYS C 1 58 ? 65.610 -44.010 -22.333 1.00 34.13 633 LYS C C 1
ATOM 6002 O O . LYS C 1 58 ? 65.345 -44.609 -21.287 1.00 29.13 633 LYS C O 1
ATOM 6008 N N . ILE C 1 59 ? 64.815 -44.039 -23.401 1.00 31.42 634 ILE C N 1
ATOM 6009 C CA . ILE C 1 59 ? 63.553 -44.769 -23.378 1.00 28.54 634 ILE C CA 1
ATOM 6010 C C . ILE C 1 59 ? 63.834 -46.262 -23.329 1.00 27.37 634 ILE C C 1
ATOM 6011 O O . ILE C 1 59 ? 64.650 -46.781 -24.098 1.00 34.89 634 ILE C O 1
ATOM 6016 N N . ASP C 1 60 ? 63.176 -46.957 -22.408 1.00 28.45 635 ASP C N 1
ATOM 6017 C CA . ASP C 1 60 ? 63.295 -48.404 -22.333 1.00 30.48 635 ASP C CA 1
ATOM 6018 C C . ASP C 1 60 ? 62.569 -49.001 -23.525 1.00 29.40 635 ASP C C 1
ATOM 6019 O O . ASP C 1 60 ? 61.389 -48.714 -23.743 1.00 28.77 635 ASP C O 1
ATOM 6024 N N . CYS C 1 61 ? 63.270 -49.815 -24.305 1.00 29.53 636 CYS C N 1
ATOM 6025 C CA . CYS C 1 61 ? 62.705 -50.262 -25.576 1.00 34.63 636 CYS C CA 1
ATOM 6026 C C . CYS C 1 61 ? 61.539 -51.231 -25.402 1.00 27.13 636 CYS C C 1
ATOM 6027 O O . CYS C 1 61 ? 60.554 -51.132 -26.146 1.00 30.29 636 CYS C O 1
ATOM 6030 N N . PRO C 1 62 ? 61.606 -52.185 -24.461 1.00 28.62 637 PRO C N 1
ATOM 6031 C CA . PRO C 1 62 ? 60.410 -53.009 -24.204 1.00 32.45 637 PRO C CA 1
ATOM 6032 C C . PRO C 1 62 ? 59.188 -52.190 -23.810 1.00 25.72 637 PRO C C 1
ATOM 6033 O O . PRO C 1 62 ? 58.081 -52.448 -24.306 1.00 25.36 637 PRO C O 1
ATOM 6037 N N . THR C 1 63 ? 59.359 -51.191 -22.941 1.00 28.86 638 THR C N 1
ATOM 6038 C CA . THR C 1 63 ? 58.236 -50.337 -22.564 1.00 25.25 638 THR C CA 1
ATOM 6039 C C . THR C 1 63 ? 57.670 -49.600 -23.775 1.00 22.28 638 THR C C 1
ATOM 6040 O O . THR C 1 63 ? 56.445 -49.480 -23.934 1.00 21.07 638 THR C O 1
ATOM 6044 N N . LEU C 1 64 ? 58.550 -49.099 -24.640 1.00 24.66 639 LEU C N 1
ATOM 6045 C CA . LEU C 1 64 ? 58.104 -48.383 -25.830 1.00 23.41 639 LEU C CA 1
ATOM 6046 C C . LEU C 1 64 ? 57.346 -49.306 -26.775 1.00 21.72 639 LEU C C 1
ATOM 6047 O O . LEU C 1 64 ? 56.343 -48.905 -27.388 1.00 21.24 639 LEU C O 1
ATOM 6052 N N . ALA C 1 65 ? 57.819 -50.545 -26.920 1.00 26.75 640 ALA C N 1
ATOM 6053 C CA . ALA C 1 65 ? 57.127 -51.507 -27.769 1.00 24.57 640 ALA C CA 1
ATOM 6054 C C . ALA C 1 65 ? 55.725 -51.783 -27.243 1.00 22.86 640 ALA C C 1
ATOM 6055 O O . ALA C 1 65 ? 54.757 -51.795 -28.010 1.00 23.24 640 ALA C O 1
ATOM 6057 N N . ARG C 1 66 ? 55.601 -52.029 -25.932 1.00 23.45 641 ARG C N 1
ATOM 6058 C CA . ARG C 1 66 ? 54.283 -52.264 -25.343 1.00 23.03 641 ARG C CA 1
ATOM 6059 C C . ARG C 1 66 ? 53.388 -51.038 -25.469 1.00 21.86 641 ARG C C 1
ATOM 6060 O O . ARG C 1 66 ? 52.188 -51.164 -25.760 1.00 20.65 641 ARG C O 1
ATOM 6068 N N . PHE C 1 67 ? 53.951 -49.844 -25.250 1.00 21.01 642 PHE C N 1
ATOM 6069 C CA . PHE C 1 67 ? 53.198 -48.605 -25.414 1.00 20.82 642 PHE C CA 1
ATOM 6070 C C . PHE C 1 67 ? 52.644 -48.485 -26.831 1.00 17.17 642 PHE C C 1
ATOM 6071 O O . PHE C 1 67 ? 51.441 -48.270 -27.025 1.00 16.51 642 PHE C O 1
ATOM 6079 N N . CYS C 1 68 ? 53.507 -48.666 -27.837 1.00 20.73 643 CYS C N 1
ATOM 6080 C CA . CYS C 1 68 ? 53.068 -48.535 -29.224 1.00 21.33 643 CYS C CA 1
ATOM 6081 C C . CYS C 1 68 ? 51.944 -49.511 -29.550 1.00 16.70 643 CYS C C 1
ATOM 6082 O O . CYS C 1 68 ? 50.974 -49.152 -30.233 1.00 16.69 643 CYS C O 1
ATOM 6085 N N . LEU C 1 69 ? 52.055 -50.751 -29.075 1.00 19.41 644 LEU C N 1
ATOM 6086 C CA . LEU C 1 69 ? 51.015 -51.730 -29.369 1.00 23.21 644 LEU C CA 1
ATOM 6087 C C . LEU C 1 69 ? 49.715 -51.397 -28.647 1.00 19.44 644 LEU C C 1
ATOM 6088 O O . LEU C 1 69 ? 48.629 -51.595 -29.200 1.00 21.40 644 LEU C O 1
ATOM 6093 N N . MET C 1 70 ? 49.800 -50.900 -27.410 1.00 18.51 645 MET C N 1
ATOM 6094 C CA . MET C 1 70 ? 48.596 -50.468 -26.706 1.00 20.84 645 MET C CA 1
ATOM 6095 C C . MET C 1 70 ? 47.923 -49.307 -27.428 1.00 14.92 645 MET C C 1
ATOM 6096 O O . MET C 1 70 ? 46.689 -49.260 -27.545 1.00 15.98 645 MET C O 1
ATOM 6101 N N . VAL C 1 71 ? 48.714 -48.355 -27.923 1.00 15.97 646 VAL C N 1
ATOM 6102 C CA . VAL C 1 71 ? 48.128 -47.226 -28.634 1.00 16.46 646 VAL C CA 1
ATOM 6103 C C . VAL C 1 71 ? 47.417 -47.714 -29.887 1.00 13.78 646 VAL C C 1
ATOM 6104 O O . VAL C 1 71 ? 46.267 -47.343 -30.154 1.00 14.97 646 VAL C O 1
ATOM 6108 N N . LYS C 1 72 ? 48.075 -48.595 -30.645 1.00 16.49 647 LYS C N 1
ATOM 6109 C CA . LYS C 1 72 ? 47.460 -49.138 -31.853 1.00 17.15 647 LYS C CA 1
ATOM 6110 C C . LYS C 1 72 ? 46.136 -49.830 -31.538 1.00 17.18 647 LYS C C 1
ATOM 6111 O O . LYS C 1 72 ? 45.130 -49.618 -32.229 1.00 17.19 647 LYS C O 1
ATOM 6117 N N . LYS C 1 73 ? 46.110 -50.668 -30.496 1.00 19.22 648 LYS C N 1
ATOM 6118 C CA . LYS C 1 73 ? 44.883 -51.392 -30.181 1.00 18.89 648 LYS C CA 1
ATOM 6119 C C . LYS C 1 73 ? 43.811 -50.469 -29.628 1.00 18.94 648 LYS C C 1
ATOM 6120 O O . LYS C 1 73 ? 42.637 -50.851 -29.596 1.00 16.95 648 LYS C O 1
ATOM 6126 N N . GLY C 1 74 ? 44.188 -49.276 -29.180 1.00 17.41 649 GLY C N 1
ATOM 6127 C CA . GLY C 1 74 ? 43.213 -48.355 -28.644 1.00 15.24 649 GLY C CA 1
ATOM 6128 C C . GLY C 1 74 ? 42.394 -47.606 -29.666 1.00 15.00 649 GLY C C 1
ATOM 6129 O O . GLY C 1 74 ? 41.547 -46.789 -29.280 1.00 16.99 649 GLY C O 1
ATOM 6130 N N . TYR C 1 75 ? 42.635 -47.841 -30.953 1.00 13.58 650 TYR C N 1
ATOM 6131 C CA . TYR C 1 75 ? 41.810 -47.263 -32.014 1.00 14.54 650 TYR C CA 1
ATOM 6132 C C . TYR C 1 75 ? 40.701 -48.228 -32.407 1.00 17.45 650 TYR C C 1
ATOM 6133 O O . TYR C 1 75 ? 40.907 -49.444 -32.451 1.00 18.50 650 TYR C O 1
ATOM 6142 N N . ARG C 1 76 ? 39.513 -47.677 -32.661 1.00 14.58 651 ARG C N 1
ATOM 6143 C CA . ARG C 1 76 ? 38.408 -48.451 -33.194 1.00 19.71 651 ARG C CA 1
ATOM 6144 C C . ARG C 1 76 ? 38.534 -48.469 -34.713 1.00 15.98 651 ARG C C 1
ATOM 6145 O O . ARG C 1 76 ? 39.545 -48.026 -35.272 1.00 17.82 651 ARG C O 1
ATOM 6153 N N . ASP C 1 77 ? 37.499 -48.958 -35.400 1.00 16.51 652 ASP C N 1
ATOM 6154 C CA . ASP C 1 77 ? 37.585 -49.064 -36.851 1.00 19.78 652 ASP C CA 1
ATOM 6155 C C . ASP C 1 77 ? 36.491 -48.303 -37.592 1.00 19.32 652 ASP C C 1
ATOM 6156 O O . ASP C 1 77 ? 35.849 -48.889 -38.478 1.00 22.91 652 ASP C O 1
ATOM 6161 N N . PRO C 1 78 ? 36.248 -47.021 -37.316 1.00 15.95 653 PRO C N 1
ATOM 6162 C CA . PRO C 1 78 ? 35.403 -46.247 -38.224 1.00 14.97 653 PRO C CA 1
ATOM 6163 C C . PRO C 1 78 ? 36.134 -46.052 -39.537 1.00 16.50 653 PRO C C 1
ATOM 6164 O O . PRO C 1 78 ? 37.337 -46.351 -39.626 1.00 17.69 653 PRO C O 1
ATOM 6168 N N . PRO C 1 79 ? 35.446 -45.602 -40.594 1.00 16.97 654 PRO C N 1
ATOM 6169 C CA . PRO C 1 79 ? 36.120 -45.527 -41.904 1.00 19.26 654 PRO C CA 1
ATOM 6170 C C . PRO C 1 79 ? 37.361 -44.652 -41.925 1.00 18.80 654 PRO C C 1
ATOM 6171 O O . PRO C 1 79 ? 38.350 -45.004 -42.585 1.00 17.63 654 PRO C O 1
ATOM 6175 N N . TYR C 1 80 ? 37.344 -43.518 -41.229 1.00 13.92 655 TYR C N 1
ATOM 6176 C CA . TYR C 1 80 ? 38.454 -42.577 -41.293 1.00 15.25 655 TYR C CA 1
ATOM 6177 C C . TYR C 1 80 ? 39.271 -42.530 -40.010 1.00 14.39 655 TYR C C 1
ATOM 6178 O O . TYR C 1 80 ? 40.503 -42.649 -40.063 1.00 15.15 655 TYR C O 1
ATOM 6187 N N . HIS C 1 81 ? 38.626 -42.327 -38.858 1.00 13.35 656 HIS C N 1
ATOM 6188 C CA . HIS C 1 81 ? 39.352 -42.098 -37.597 1.00 12.97 656 HIS C CA 1
ATOM 6189 C C . HIS C 1 81 ? 39.781 -43.418 -36.954 1.00 18.38 656 HIS C C 1
ATOM 6190 O O . HIS C 1 81 ? 39.330 -43.800 -35.873 1.00 15.30 656 HIS C O 1
ATOM 6197 N N . ASN C 1 82 ? 40.712 -44.093 -37.621 1.00 16.15 657 ASN C N 1
ATOM 6198 C CA . ASN C 1 82 ? 41.238 -45.389 -37.196 1.00 15.61 657 ASN C CA 1
ATOM 6199 C C . ASN C 1 82 ? 42.762 -45.304 -37.006 1.00 13.52 657 ASN C C 1
ATOM 6200 O O . ASN C 1 82 ? 43.359 -44.235 -37.120 1.00 12.71 657 ASN C O 1
ATOM 6205 N N . TRP C 1 83 ? 43.385 -46.452 -36.714 1.00 12.80 658 TRP C N 1
ATOM 6206 C CA . TRP C 1 83 ? 44.825 -46.425 -36.453 1.00 16.17 658 TRP C CA 1
ATOM 6207 C C . TRP C 1 83 ? 45.617 -45.955 -37.671 1.00 14.68 658 TRP C C 1
ATOM 6208 O O . TRP C 1 83 ? 46.612 -45.238 -37.519 1.00 16.46 658 TRP C O 1
ATOM 6219 N N . MET C 1 84 ? 45.180 -46.304 -38.887 1.00 13.99 659 MET C N 1
ATOM 6220 C CA . MET C 1 84 ? 45.935 -45.869 -40.061 1.00 18.10 659 MET C CA 1
ATOM 6221 C C . MET C 1 84 ? 45.921 -44.356 -40.222 1.00 16.21 659 MET C C 1
ATOM 6222 O O . MET C 1 84 ? 46.859 -43.789 -40.796 1.00 15.40 659 MET C O 1
ATOM 6227 N N . HIS C 1 85 ? 44.886 -43.686 -39.708 1.00 15.18 660 HIS C N 1
ATOM 6228 C CA . HIS C 1 85 ? 44.920 -42.224 -39.638 1.00 13.40 660 HIS C CA 1
ATOM 6229 C C . HIS C 1 85 ? 45.993 -41.759 -38.667 1.00 13.12 660 HIS C C 1
ATOM 6230 O O . HIS C 1 85 ? 46.849 -40.941 -39.020 1.00 14.37 660 HIS C O 1
ATOM 6237 N N . ALA C 1 86 ? 45.976 -42.284 -37.442 1.00 13.50 661 ALA C N 1
ATOM 6238 C CA . ALA C 1 86 ? 46.948 -41.852 -36.445 1.00 14.23 661 ALA C CA 1
ATOM 6239 C C . ALA C 1 86 ? 48.361 -42.176 -36.895 1.00 13.53 661 ALA C C 1
ATOM 6240 O O . ALA C 1 86 ? 49.277 -41.375 -36.696 1.00 13.06 661 ALA C O 1
ATOM 6242 N N . PHE C 1 87 ? 48.552 -43.340 -37.527 1.00 14.42 662 PHE C N 1
ATOM 6243 C CA . PHE C 1 87 ? 49.871 -43.674 -38.053 1.00 17.02 662 PHE C CA 1
ATOM 6244 C C . PHE C 1 87 ? 50.316 -42.660 -39.095 1.00 15.88 662 PHE C C 1
ATOM 6245 O O . PHE C 1 87 ? 51.447 -42.159 -39.045 1.00 15.47 662 PHE C O 1
ATOM 6253 N N . SER C 1 88 ? 49.454 -42.371 -40.071 1.00 15.55 663 SER C N 1
ATOM 6254 C CA . SER C 1 88 ? 49.839 -41.444 -41.126 1.00 15.40 663 SER C CA 1
ATOM 6255 C C . SER C 1 88 ? 50.062 -40.036 -40.587 1.00 13.35 663 SER C C 1
ATOM 6256 O O . SER C 1 88 ? 50.945 -39.323 -41.072 1.00 14.05 663 SER C O 1
ATOM 6259 N N . VAL C 1 89 ? 49.300 -39.624 -39.575 1.00 13.28 664 VAL C N 1
ATOM 6260 C CA . VAL C 1 89 ? 49.535 -38.319 -38.957 1.00 14.22 664 VAL C CA 1
ATOM 6261 C C . VAL C 1 89 ? 50.908 -38.278 -38.288 1.00 15.02 664 VAL C C 1
ATOM 6262 O O . VAL C 1 89 ? 51.640 -37.283 -38.399 1.00 14.77 664 VAL C O 1
ATOM 6266 N N . SER C 1 90 ? 51.263 -39.354 -37.573 1.00 12.54 665 SER C N 1
ATOM 6267 C CA . SER C 1 90 ? 52.569 -39.456 -36.917 1.00 13.74 665 SER C CA 1
ATOM 6268 C C . SER C 1 90 ? 53.698 -39.459 -37.938 1.00 17.83 665 SER C C 1
ATOM 6269 O O . SER C 1 90 ? 54.751 -38.850 -37.714 1.00 15.41 665 SER C O 1
ATOM 6272 N N . HIS C 1 91 ? 53.506 -40.159 -39.059 1.00 16.19 666 HIS C N 1
ATOM 6273 C CA . HIS C 1 91 ? 54.504 -40.138 -40.117 1.00 17.32 666 HIS C CA 1
ATOM 6274 C C . HIS C 1 91 ? 54.744 -38.725 -40.627 1.00 15.28 666 HIS C C 1
ATOM 6275 O O . HIS C 1 91 ? 55.879 -38.366 -40.955 1.00 16.44 666 HIS C O 1
ATOM 6282 N N . PHE C 1 92 ? 53.681 -37.923 -40.756 1.00 18.84 667 PHE C N 1
ATOM 6283 C CA . PHE C 1 92 ? 53.883 -36.559 -41.238 1.00 17.06 667 PHE C CA 1
ATOM 6284 C C . PHE C 1 92 ? 54.694 -35.739 -40.241 1.00 16.84 667 PHE C C 1
ATOM 6285 O O . PHE C 1 92 ? 55.568 -34.957 -40.637 1.00 17.12 667 PHE C O 1
ATOM 6293 N N . CYS C 1 93 ? 54.460 -35.946 -38.943 1.00 17.45 668 CYS C N 1
ATOM 6294 C CA . CYS C 1 93 ? 55.299 -35.310 -37.931 1.00 18.28 668 CYS C CA 1
ATOM 6295 C C . CYS C 1 93 ? 56.775 -35.652 -38.141 1.00 16.52 668 CYS C C 1
ATOM 6296 O O . CYS C 1 93 ? 57.649 -34.777 -38.073 1.00 18.82 668 CYS C O 1
ATOM 6299 N N . TYR C 1 94 ? 57.063 -36.932 -38.379 1.00 19.88 669 TYR C N 1
ATOM 6300 C CA . TYR C 1 94 ? 58.411 -37.351 -38.742 1.00 17.60 669 TYR C CA 1
ATOM 6301 C C . TYR C 1 94 ? 58.914 -36.604 -39.971 1.00 21.41 669 TYR C C 1
ATOM 6302 O O . TYR C 1 94 ? 60.065 -36.149 -39.998 1.00 22.34 669 TYR C O 1
ATOM 6311 N N . LEU C 1 95 ? 58.059 -36.462 -41.000 1.00 19.74 670 LEU C N 1
ATOM 6312 C CA . LEU C 1 95 ? 58.453 -35.746 -42.213 1.00 21.11 670 LEU C CA 1
ATOM 6313 C C . LEU C 1 95 ? 58.781 -34.289 -41.914 1.00 20.58 670 LEU C C 1
ATOM 6314 O O . LEU C 1 95 ? 59.738 -33.737 -42.465 1.00 22.55 670 LEU C O 1
ATOM 6319 N N . LEU C 1 96 ? 57.986 -33.639 -41.061 1.00 18.02 671 LEU C N 1
ATOM 6320 C CA . LEU C 1 96 ? 58.294 -32.261 -40.683 1.00 21.22 671 LEU C CA 1
ATOM 6321 C C . LEU C 1 96 ? 59.650 -32.166 -39.998 1.00 24.94 671 LEU C C 1
ATOM 6322 O O . LEU C 1 96 ? 60.424 -31.240 -40.261 1.00 26.88 671 LEU C O 1
ATOM 6327 N N . TYR C 1 97 ? 59.956 -33.123 -39.123 1.00 22.03 672 TYR C N 1
ATOM 6328 C CA . TYR C 1 97 ? 61.248 -33.138 -38.449 1.00 21.21 672 TYR C CA 1
ATOM 6329 C C . TYR C 1 97 ? 62.386 -33.282 -39.457 1.00 25.15 672 TYR C C 1
ATOM 6330 O O . TYR C 1 97 ? 63.387 -32.556 -39.398 1.00 27.95 672 TYR C O 1
ATOM 6339 N N . LYS C 1 98 ? 62.235 -34.209 -40.406 1.00 22.91 673 LYS C N 1
ATOM 6340 C CA . LYS C 1 98 ? 63.315 -34.506 -41.341 1.00 26.44 673 LYS C CA 1
ATOM 6341 C C . LYS C 1 98 ? 63.484 -33.417 -42.393 1.00 25.34 673 LYS C C 1
ATOM 6342 O O . LYS C 1 98 ? 64.600 -33.191 -42.869 1.00 30.98 673 LYS C O 1
ATOM 6348 N N . ASN C 1 99 ? 62.403 -32.742 -42.778 1.00 23.80 674 ASN C N 1
ATOM 6349 C CA . ASN C 1 99 ? 62.437 -31.838 -43.918 1.00 24.52 674 ASN C CA 1
ATOM 6350 C C . ASN C 1 99 ? 62.457 -30.359 -43.544 1.00 34.34 674 ASN C C 1
ATOM 6351 O O . ASN C 1 99 ? 62.887 -29.539 -44.364 1.00 39.43 674 ASN C O 1
ATOM 6356 N N . LEU C 1 100 ? 62.001 -29.982 -42.346 1.00 30.63 675 LEU C N 1
ATOM 6357 C CA . LEU C 1 100 ? 61.937 -28.570 -41.983 1.00 30.89 675 LEU C CA 1
ATOM 6358 C C . LEU C 1 100 ? 62.942 -28.153 -40.918 1.00 39.01 675 LEU C C 1
ATOM 6359 O O . LEU C 1 100 ? 63.039 -26.955 -40.625 1.00 39.84 675 LEU C O 1
ATOM 6364 N N . GLU C 1 101 ? 63.692 -29.092 -40.346 1.00 42.94 676 GLU C N 1
ATOM 6365 C CA . GLU C 1 101 ? 64.633 -28.803 -39.266 1.00 42.93 676 GLU C CA 1
ATOM 6366 C C . GLU C 1 101 ? 63.923 -28.122 -38.094 1.00 36.74 676 GLU C C 1
ATOM 6367 O O . GLU C 1 101 ? 64.188 -26.972 -37.735 1.00 33.93 676 GLU C O 1
ATOM 6373 N N . LEU C 1 102 ? 62.981 -28.863 -37.509 1.00 34.48 677 LEU C N 1
ATOM 6374 C CA . LEU C 1 102 ? 62.233 -28.340 -36.373 1.00 33.77 677 LEU C CA 1
ATOM 6375 C C . LEU C 1 102 ? 63.132 -28.049 -35.182 1.00 33.86 677 LEU C C 1
ATOM 6376 O O . LEU C 1 102 ? 62.776 -27.213 -34.345 1.00 33.42 677 LEU C O 1
ATOM 6381 N N . THR C 1 103 ? 64.283 -28.720 -35.089 1.00 34.82 678 THR C N 1
ATOM 6382 C CA . THR C 1 103 ? 65.208 -28.489 -33.986 1.00 32.39 678 THR C CA 1
ATOM 6383 C C . THR C 1 103 ? 65.715 -27.056 -33.946 1.00 38.15 678 THR C C 1
ATOM 6384 O O . THR C 1 103 ? 66.243 -26.627 -32.915 1.00 36.97 678 THR C O 1
ATOM 6388 N N . ASN C 1 104 ? 65.568 -26.305 -35.038 1.00 37.47 679 ASN C N 1
ATOM 6389 C CA . ASN C 1 104 ? 65.922 -24.893 -35.034 1.00 41.35 679 ASN C CA 1
ATOM 6390 C C . ASN C 1 104 ? 64.835 -24.008 -34.439 1.00 40.97 679 ASN C C 1
ATOM 6391 O O . ASN C 1 104 ? 65.067 -22.806 -34.266 1.00 48.42 679 ASN C O 1
ATOM 6396 N N . TYR C 1 105 ? 63.668 -24.567 -34.110 1.00 35.79 680 TYR C N 1
ATOM 6397 C CA . TYR C 1 105 ? 62.519 -23.766 -33.702 1.00 36.48 680 TYR C CA 1
ATOM 6398 C C . TYR C 1 105 ? 61.926 -24.265 -32.388 1.00 34.66 680 TYR C C 1
ATOM 6399 O O . TYR C 1 105 ? 61.404 -23.470 -31.600 1.00 32.38 680 TYR C O 1
ATOM 6408 N N . LEU C 1 106 ? 61.990 -25.576 -32.147 1.00 33.46 681 LEU C N 1
ATOM 6409 C CA . LEU C 1 106 ? 61.333 -26.202 -31.007 1.00 25.31 681 LEU C CA 1
ATOM 6410 C C . LEU C 1 106 ? 62.334 -26.964 -30.149 1.00 31.80 681 LEU C C 1
ATOM 6411 O O . LEU C 1 106 ? 63.331 -27.491 -30.648 1.00 30.10 681 LEU C O 1
ATOM 6416 N N . GLU C 1 107 ? 62.048 -27.029 -28.851 1.00 27.24 682 GLU C N 1
ATOM 6417 C CA . GLU C 1 107 ? 62.853 -27.841 -27.949 1.00 27.91 682 GLU C CA 1
ATOM 6418 C C . GLU C 1 107 ? 62.659 -29.324 -28.264 1.00 29.53 682 GLU C C 1
ATOM 6419 O O . GLU C 1 107 ? 61.636 -29.738 -28.815 1.00 25.22 682 GLU C O 1
ATOM 6425 N N . ASP C 1 108 ? 63.672 -30.125 -27.910 1.00 29.65 683 ASP C N 1
ATOM 6426 C CA . ASP C 1 108 ? 63.613 -31.567 -28.151 1.00 26.23 683 ASP C CA 1
ATOM 6427 C C . ASP C 1 108 ? 62.363 -32.183 -27.539 1.00 26.18 683 ASP C C 1
ATOM 6428 O O . ASP C 1 108 ? 61.706 -33.026 -28.163 1.00 27.80 683 ASP C O 1
ATOM 6433 N N . ILE C 1 109 ? 62.021 -31.772 -26.315 1.00 24.75 684 ILE C N 1
ATOM 6434 C CA . ILE C 1 109 ? 60.886 -32.368 -25.624 1.00 26.18 684 ILE C CA 1
ATOM 6435 C C . ILE C 1 109 ? 59.574 -31.974 -26.298 1.00 20.72 684 ILE C C 1
ATOM 6436 O O . ILE C 1 109 ? 58.592 -32.728 -26.255 1.00 21.84 684 ILE C O 1
ATOM 6441 N N . GLU C 1 110 ? 59.537 -30.807 -26.941 1.00 23.70 685 GLU C N 1
ATOM 6442 C CA . GLU C 1 110 ? 58.326 -30.386 -27.640 1.00 21.33 685 GLU C CA 1
ATOM 6443 C C . GLU C 1 110 ? 58.106 -31.198 -28.915 1.00 24.01 685 GLU C C 1
ATOM 6444 O O . GLU C 1 110 ? 56.971 -31.591 -29.225 1.00 19.93 685 GLU C O 1
ATOM 6450 N N . ILE C 1 111 ? 59.174 -31.460 -29.671 1.00 23.77 686 ILE C N 1
ATOM 6451 C CA . ILE C 1 111 ? 59.051 -32.301 -30.859 1.00 21.19 686 ILE C CA 1
ATOM 6452 C C . ILE C 1 111 ? 58.678 -33.725 -30.465 1.00 18.67 686 ILE C C 1
ATOM 6453 O O . ILE C 1 111 ? 57.838 -34.371 -31.108 1.00 18.15 686 ILE C O 1
ATOM 6458 N N . PHE C 1 112 ? 59.278 -34.231 -29.389 1.00 18.22 687 PHE C N 1
ATOM 6459 C CA . PHE C 1 112 ? 58.931 -35.564 -28.909 1.00 17.06 687 PHE C CA 1
ATOM 6460 C C . PHE C 1 112 ? 57.466 -35.627 -28.501 1.00 21.00 687 PHE C C 1
ATOM 6461 O O . PHE C 1 112 ? 56.755 -36.570 -28.863 1.00 19.28 687 PHE C O 1
ATOM 6469 N N . ALA C 1 113 ? 57.001 -34.622 -27.745 1.00 20.37 688 ALA C N 1
ATOM 6470 C CA . ALA C 1 113 ? 55.603 -34.582 -27.323 1.00 18.72 688 ALA C CA 1
ATOM 6471 C C . ALA C 1 113 ? 54.670 -34.488 -28.518 1.00 16.88 688 ALA C C 1
ATOM 6472 O O . ALA C 1 113 ? 53.574 -35.051 -28.495 1.00 15.06 688 ALA C O 1
ATOM 6474 N N . LEU C 1 114 ? 55.072 -33.750 -29.554 1.00 17.39 689 LEU C N 1
ATOM 6475 C CA . LEU C 1 114 ? 54.244 -33.658 -30.749 1.00 15.26 689 LEU C CA 1
ATOM 6476 C C . LEU C 1 114 ? 54.080 -35.028 -31.398 1.00 13.85 689 LEU C C 1
ATOM 6477 O O . LEU C 1 114 ? 52.966 -35.423 -31.775 1.00 13.95 689 LEU C O 1
ATOM 6482 N N . PHE C 1 115 ? 55.182 -35.774 -31.537 1.00 13.95 690 PHE C N 1
ATOM 6483 C CA . PHE C 1 115 ? 55.090 -37.073 -32.197 1.00 14.94 690 PHE C CA 1
ATOM 6484 C C . PHE C 1 115 ? 54.218 -38.033 -31.405 1.00 16.58 690 PHE C C 1
ATOM 6485 O O . PHE C 1 115 ? 53.370 -38.724 -31.979 1.00 15.70 690 PHE C O 1
ATOM 6493 N N . ILE C 1 116 ? 54.429 -38.103 -30.087 1.00 15.08 691 ILE C N 1
ATOM 6494 C CA . ILE C 1 116 ? 53.621 -38.983 -29.242 1.00 12.83 691 ILE C CA 1
ATOM 6495 C C . ILE C 1 116 ? 52.152 -38.563 -29.279 1.00 14.49 691 ILE C C 1
ATOM 6496 O O . ILE C 1 116 ? 51.248 -39.408 -29.288 1.00 14.84 691 ILE C O 1
ATOM 6501 N N . SER C 1 117 ? 51.894 -37.253 -29.291 1.00 12.88 692 SER C N 1
ATOM 6502 C CA . SER C 1 117 ? 50.520 -36.774 -29.365 1.00 13.25 692 SER C CA 1
ATOM 6503 C C . SER C 1 117 ? 49.869 -37.200 -30.676 1.00 13.62 692 SER C C 1
ATOM 6504 O O . SER C 1 117 ? 48.683 -37.581 -30.698 1.00 11.95 692 SER C O 1
ATOM 6507 N N . CYS C 1 118 ? 50.617 -37.124 -31.790 1.00 13.18 693 CYS C N 1
ATOM 6508 C CA . CYS C 1 118 ? 50.088 -37.608 -33.064 1.00 13.14 693 CYS C CA 1
ATOM 6509 C C . CYS C 1 118 ? 49.624 -39.053 -32.959 1.00 16.59 693 CYS C C 1
ATOM 6510 O O . CYS C 1 118 ? 48.536 -39.394 -33.441 1.00 15.86 693 CYS C O 1
ATOM 6513 N N . MET C 1 119 ? 50.413 -39.903 -32.301 1.00 12.64 694 MET C N 1
ATOM 6514 C CA . MET C 1 119 ? 50.064 -41.315 -32.173 1.00 12.61 694 MET C CA 1
ATOM 6515 C C . MET C 1 119 ? 48.764 -41.487 -31.402 1.00 13.36 694 MET C C 1
ATOM 6516 O O . MET C 1 119 ? 47.956 -42.373 -31.723 1.00 14.34 694 MET C O 1
ATOM 6521 N N . CYS C 1 120 ? 48.553 -40.659 -30.372 1.00 13.84 695 CYS C N 1
ATOM 6522 C CA . CYS C 1 120 ? 47.455 -40.840 -29.428 1.00 11.32 695 CYS C CA 1
ATOM 6523 C C . CYS C 1 120 ? 46.247 -39.965 -29.706 1.00 12.22 695 CYS C C 1
ATOM 6524 O O . CYS C 1 120 ? 45.243 -40.094 -28.997 1.00 13.46 695 CYS C O 1
ATOM 6527 N N . HIS C 1 121 ? 46.303 -39.086 -30.711 1.00 10.01 696 HIS C N 1
ATOM 6528 C CA . HIS C 1 121 ? 45.401 -37.939 -30.699 1.00 10.01 696 HIS C CA 1
ATOM 6529 C C . HIS C 1 121 ? 43.945 -38.256 -31.054 1.00 11.21 696 HIS C C 1
ATOM 6530 O O . HIS C 1 121 ? 43.095 -37.406 -30.795 1.00 10.42 696 HIS C O 1
ATOM 6537 N N . ASP C 1 122 ? 43.636 -39.441 -31.606 1.00 10.56 697 ASP C N 1
ATOM 6538 C CA . ASP C 1 122 ? 42.256 -39.859 -31.879 1.00 11.06 697 ASP C CA 1
ATOM 6539 C C . ASP C 1 122 ? 41.863 -41.156 -31.159 1.00 11.49 697 ASP C C 1
ATOM 6540 O O . ASP C 1 122 ? 40.922 -41.835 -31.578 1.00 12.72 697 ASP C O 1
ATOM 6545 N N . LEU C 1 123 ? 42.543 -41.509 -30.069 1.00 10.65 698 LEU C N 1
ATOM 6546 C CA . LEU C 1 123 ? 42.311 -42.784 -29.397 1.00 10.80 698 LEU C CA 1
ATOM 6547 C C . LEU C 1 123 ? 40.837 -43.008 -29.077 1.00 13.59 698 LEU C C 1
ATOM 6548 O O . LEU C 1 123 ? 40.169 -42.138 -28.511 1.00 11.47 698 LEU C O 1
ATOM 6553 N N . ASP C 1 124 ? 40.336 -44.190 -29.443 1.00 13.41 699 ASP C N 1
ATOM 6554 C CA . ASP C 1 124 ? 38.973 -44.596 -29.124 1.00 15.06 699 ASP C CA 1
ATOM 6555 C C . ASP C 1 124 ? 37.921 -43.730 -29.813 1.00 13.52 699 ASP C C 1
ATOM 6556 O O . ASP C 1 124 ? 36.790 -43.634 -29.329 1.00 15.84 699 ASP C O 1
ATOM 6561 N N . HIS C 1 125 ? 38.271 -43.092 -30.931 1.00 12.99 700 HIS C N 1
ATOM 6562 C CA . HIS C 1 125 ? 37.275 -42.361 -31.711 1.00 13.22 700 HIS C CA 1
ATOM 6563 C C . HIS C 1 125 ? 36.145 -43.288 -32.148 1.00 15.93 700 HIS C C 1
ATOM 6564 O O . HIS C 1 125 ? 36.382 -44.426 -32.553 1.00 14.70 700 HIS C O 1
ATOM 6571 N N . ARG C 1 126 ? 34.909 -42.786 -32.073 1.00 15.12 701 ARG C N 1
ATOM 6572 C CA . ARG C 1 126 ? 33.733 -43.573 -32.428 1.00 19.80 701 ARG C CA 1
ATOM 6573 C C . ARG C 1 126 ? 33.114 -43.186 -33.766 1.00 22.27 701 ARG C C 1
ATOM 6574 O O . ARG C 1 126 ? 31.999 -43.629 -34.075 1.00 22.38 701 ARG C O 1
ATOM 6582 N N . GLY C 1 127 ? 33.809 -42.406 -34.584 1.00 16.18 702 GLY C N 1
ATOM 6583 C CA . GLY C 1 127 ? 33.254 -42.067 -35.884 1.00 16.71 702 GLY C CA 1
ATOM 6584 C C . GLY C 1 127 ? 32.226 -40.965 -35.851 1.00 16.14 702 GLY C C 1
ATOM 6585 O O . GLY C 1 127 ? 31.462 -40.817 -36.809 1.00 16.88 702 GLY C O 1
ATOM 6586 N N . THR C 1 128 ? 32.162 -40.199 -34.765 1.00 14.39 703 THR C N 1
ATOM 6587 C CA . THR C 1 128 ? 31.221 -39.101 -34.636 1.00 16.42 703 THR C CA 1
ATOM 6588 C C . THR C 1 128 ? 31.962 -37.867 -34.140 1.00 15.16 703 THR C C 1
ATOM 6589 O O . THR C 1 128 ? 33.044 -37.965 -33.547 1.00 16.80 703 THR C O 1
ATOM 6593 N N . ASN C 1 129 ? 31.361 -36.698 -34.367 1.00 18.19 704 ASN C N 1
ATOM 6594 C CA . ASN C 1 129 ? 31.929 -35.446 -33.881 1.00 14.98 704 ASN C CA 1
ATOM 6595 C C . ASN C 1 129 ? 31.506 -35.164 -32.434 1.00 14.77 704 ASN C C 1
ATOM 6596 O O . ASN C 1 129 ? 30.843 -35.968 -31.774 1.00 15.92 704 ASN C O 1
ATOM 6601 N N . ASN C 1 130 ? 31.880 -33.979 -31.950 1.00 13.82 705 ASN C N 1
ATOM 6602 C CA . ASN C 1 130 ? 31.645 -33.627 -30.554 1.00 14.30 705 ASN C CA 1
ATOM 6603 C C . ASN C 1 130 ? 30.172 -33.356 -30.295 1.00 12.33 705 ASN C C 1
ATOM 6604 O O . ASN C 1 130 ? 29.619 -33.812 -29.289 1.00 14.18 705 ASN C O 1
ATOM 6609 N N . SER C 1 131 ? 29.511 -32.625 -31.198 1.00 11.86 706 SER C N 1
ATOM 6610 C CA . SER C 1 131 ? 28.109 -32.301 -30.962 1.00 16.56 706 SER C CA 1
ATOM 6611 C C . SER C 1 131 ? 27.250 -33.560 -30.921 1.00 14.27 706 SER C C 1
ATOM 6612 O O . SER C 1 131 ? 26.260 -33.611 -30.183 1.00 16.05 706 SER C O 1
ATOM 6615 N N . PHE C 1 132 ? 27.623 -34.593 -31.681 1.00 13.54 707 PHE C N 1
ATOM 6616 C CA . PHE C 1 132 ? 26.858 -35.832 -31.615 1.00 16.81 707 PHE C CA 1
ATOM 6617 C C . PHE C 1 132 ? 26.914 -36.459 -30.229 1.00 14.86 707 PHE C C 1
ATOM 6618 O O . PHE C 1 132 ? 25.907 -36.980 -29.742 1.00 14.14 707 PHE C O 1
ATOM 6626 N N . GLN C 1 133 ? 28.098 -36.467 -29.602 1.00 13.99 708 GLN C N 1
ATOM 6627 C CA . GLN C 1 133 ? 28.212 -36.989 -28.240 1.00 16.89 708 GLN C CA 1
ATOM 6628 C C . GLN C 1 133 ? 27.256 -36.266 -27.300 1.00 12.74 708 GLN C C 1
ATOM 6629 O O . GLN C 1 133 ? 26.558 -36.891 -26.487 1.00 14.18 708 GLN C O 1
ATOM 6635 N N . VAL C 1 134 ? 27.200 -34.934 -27.418 1.00 15.03 709 VAL C N 1
ATOM 6636 C CA . VAL C 1 134 ? 26.338 -34.123 -26.565 1.00 10.99 709 VAL C CA 1
ATOM 6637 C C . VAL C 1 134 ? 24.871 -34.402 -26.863 1.00 19.75 709 VAL C C 1
ATOM 6638 O O . VAL C 1 134 ? 24.067 -34.611 -25.946 1.00 20.27 709 VAL C O 1
ATOM 6642 N N . ALA C 1 135 ? 24.505 -34.426 -28.153 1.00 17.05 710 ALA C N 1
ATOM 6643 C CA . ALA C 1 135 ? 23.107 -34.612 -28.531 1.00 16.98 710 ALA C CA 1
ATOM 6644 C C . ALA C 1 135 ? 22.604 -36.001 -28.156 1.00 17.42 710 ALA C C 1
ATOM 6645 O O . ALA C 1 135 ? 21.447 -36.150 -27.751 1.00 20.22 710 ALA C O 1
ATOM 6647 N N . SER C 1 136 ? 23.457 -37.021 -28.240 1.00 16.57 711 SER C N 1
ATOM 6648 C CA . SER C 1 136 ? 23.052 -38.370 -27.860 1.00 19.14 711 SER C CA 1
ATOM 6649 C C . SER C 1 136 ? 23.225 -38.653 -26.370 1.00 17.76 711 SER C C 1
ATOM 6650 O O . SER C 1 136 ? 22.938 -39.776 -25.932 1.00 19.84 711 SER C O 1
ATOM 6653 N N . LYS C 1 137 ? 23.682 -37.670 -25.592 1.00 18.78 712 LYS C N 1
ATOM 6654 C CA . LYS C 1 137 ? 23.891 -37.805 -24.146 1.00 19.84 712 LYS C CA 1
ATOM 6655 C C . LYS C 1 137 ? 24.748 -39.024 -23.807 1.00 17.37 712 LYS C C 1
ATOM 6656 O O . LYS C 1 137 ? 24.433 -39.821 -22.920 1.00 23.23 712 LYS C O 1
ATOM 6662 N N . SER C 1 138 ? 25.860 -39.154 -24.525 1.00 17.62 713 SER C N 1
ATOM 6663 C CA . SER C 1 138 ? 26.803 -40.223 -24.258 1.00 15.69 713 SER C CA 1
ATOM 6664 C C . SER C 1 138 ? 27.502 -39.991 -22.921 1.00 17.53 713 SER C C 1
ATOM 6665 O O . SER C 1 138 ? 27.527 -38.875 -22.384 1.00 16.74 713 SER C O 1
ATOM 6668 N N . VAL C 1 139 ? 28.077 -41.065 -22.381 1.00 17.32 714 VAL C N 1
ATOM 6669 C CA . VAL C 1 139 ? 28.879 -40.925 -21.167 1.00 16.67 714 VAL C CA 1
ATOM 6670 C C . VAL C 1 139 ? 29.998 -39.904 -21.368 1.00 18.16 714 VAL C C 1
ATOM 6671 O O . VAL C 1 139 ? 30.343 -39.146 -20.450 1.00 16.34 714 VAL C O 1
ATOM 6675 N N . LEU C 1 140 ? 30.572 -39.847 -22.572 1.00 15.26 715 LEU C N 1
ATOM 6676 C CA . LEU C 1 140 ? 31.636 -38.881 -22.811 1.00 15.06 715 LEU C CA 1
ATOM 6677 C C . LEU C 1 140 ? 31.118 -37.453 -22.666 1.00 14.09 715 LEU C C 1
ATOM 6678 O O . LEU C 1 140 ? 31.816 -36.573 -22.144 1.00 14.51 715 LEU C O 1
ATOM 6683 N N . ALA C 1 141 ? 29.893 -37.199 -23.127 1.00 14.25 716 ALA C N 1
ATOM 6684 C CA . ALA C 1 141 ? 29.323 -35.872 -22.944 1.00 13.14 716 ALA C CA 1
ATOM 6685 C C . ALA C 1 141 ? 29.080 -35.578 -21.471 1.00 13.18 716 ALA C C 1
ATOM 6686 O O . ALA C 1 141 ? 29.339 -34.460 -21.010 1.00 14.81 716 ALA C O 1
ATOM 6688 N N . ALA C 1 142 ? 28.596 -36.568 -20.709 1.00 14.16 717 ALA C N 1
ATOM 6689 C CA . ALA C 1 142 ? 28.415 -36.346 -19.277 1.00 15.00 717 ALA C CA 1
ATOM 6690 C C . ALA C 1 142 ? 29.726 -35.929 -18.632 1.00 16.86 717 ALA C C 1
ATOM 6691 O O . ALA C 1 142 ? 29.760 -35.023 -17.791 1.00 17.28 717 ALA C O 1
ATOM 6693 N N . LEU C 1 143 ? 30.826 -36.541 -19.062 1.00 13.94 718 LEU C N 1
ATOM 6694 C CA . LEU C 1 143 ? 32.119 -36.275 -18.441 1.00 14.53 718 LEU C CA 1
ATOM 6695 C C . LEU C 1 143 ? 32.746 -34.966 -18.912 1.00 15.80 718 LEU C C 1
ATOM 6696 O O . LEU C 1 143 ? 33.405 -34.284 -18.122 1.00 16.72 718 LEU C O 1
ATOM 6701 N N . TYR C 1 144 ? 32.560 -34.596 -20.191 1.00 13.24 719 TYR C N 1
ATOM 6702 C CA . TYR C 1 144 ? 33.367 -33.552 -20.807 1.00 15.63 719 TYR C CA 1
ATOM 6703 C C . TYR C 1 144 ? 32.609 -32.393 -21.438 1.00 16.77 719 TYR C C 1
ATOM 6704 O O . TYR C 1 144 ? 33.259 -31.406 -21.812 1.00 18.17 719 TYR C O 1
ATOM 6713 N N . SER C 1 145 ? 31.280 -32.466 -21.580 1.00 17.31 720 SER C N 1
ATOM 6714 C CA . SER C 1 145 ? 30.587 -31.430 -22.341 1.00 18.46 720 SER C CA 1
ATOM 6715 C C . SER C 1 145 ? 30.763 -30.045 -21.724 1.00 18.04 720 SER C C 1
ATOM 6716 O O . SER C 1 145 ? 30.822 -29.048 -22.451 1.00 19.01 720 SER C O 1
ATOM 6719 N N . SER C 1 146 ? 30.869 -29.964 -20.397 1.00 20.27 721 SER C N 1
ATOM 6720 C CA . SER C 1 146 ? 30.963 -28.662 -19.747 1.00 23.63 721 SER C CA 1
ATOM 6721 C C . SER C 1 146 ? 32.309 -27.994 -19.983 1.00 23.95 721 SER C C 1
ATOM 6722 O O . SER C 1 146 ? 32.413 -26.773 -19.828 1.00 29.32 721 SER C O 1
ATOM 6725 N N . GLU C 1 147 ? 33.342 -28.760 -20.326 1.00 19.36 722 GLU C N 1
ATOM 6726 C CA . GLU C 1 147 ? 34.654 -28.209 -20.623 1.00 22.07 722 GLU C CA 1
ATOM 6727 C C . GLU C 1 147 ? 34.893 -28.025 -22.119 1.00 24.88 722 GLU C C 1
ATOM 6728 O O . GLU C 1 147 ? 35.849 -27.341 -22.497 1.00 28.69 722 GLU C O 1
ATOM 6734 N N . GLY C 1 148 ? 34.057 -28.618 -22.972 1.00 20.58 723 GLY C N 1
ATOM 6735 C CA . GLY C 1 148 ? 34.242 -28.523 -24.407 1.00 23.69 723 GLY C CA 1
ATOM 6736 C C . GLY C 1 148 ? 35.252 -29.533 -24.930 1.00 18.35 723 GLY C C 1
ATOM 6737 O O . GLY C 1 148 ? 35.930 -30.233 -24.186 1.00 19.65 723 GLY C O 1
ATOM 6738 N N . SER C 1 149 ? 35.377 -29.560 -26.252 1.00 13.88 724 SER C N 1
ATOM 6739 C CA . SER C 1 149 ? 36.246 -30.504 -26.968 1.00 14.85 724 SER C CA 1
ATOM 6740 C C . SER C 1 149 ? 36.098 -31.930 -26.435 1.00 14.25 724 SER C C 1
ATOM 6741 O O . SER C 1 149 ? 37.066 -32.561 -26.003 1.00 12.68 724 SER C O 1
ATOM 6744 N N . VAL C 1 150 ? 34.860 -32.427 -26.501 1.00 12.40 725 VAL C N 1
ATOM 6745 C CA . VAL C 1 150 ? 34.484 -33.671 -25.827 1.00 10.33 725 VAL C CA 1
ATOM 6746 C C . VAL C 1 150 ? 35.388 -34.823 -26.244 1.00 11.85 725 VAL C C 1
ATOM 6747 O O . VAL C 1 150 ? 35.988 -35.499 -25.399 1.00 15.52 725 VAL C O 1
ATOM 6751 N N . MET C 1 151 ? 35.488 -35.080 -27.553 1.00 10.91 726 MET C N 1
ATOM 6752 C CA . MET C 1 151 ? 36.259 -36.246 -27.979 1.00 10.70 726 MET C CA 1
ATOM 6753 C C . MET C 1 151 ? 37.739 -36.076 -27.669 1.00 11.01 726 MET C C 1
ATOM 6754 O O . MET C 1 151 ? 38.394 -37.037 -27.276 1.00 12.57 726 MET C O 1
ATOM 6759 N N . GLU C 1 152 ? 38.271 -34.863 -27.831 1.00 9.97 727 GLU C N 1
ATOM 6760 C CA . GLU C 1 152 ? 39.697 -34.643 -27.592 1.00 10.30 727 GLU C CA 1
ATOM 6761 C C . GLU C 1 152 ? 40.046 -34.837 -26.121 1.00 11.73 727 GLU C C 1
ATOM 6762 O O . GLU C 1 152 ? 41.129 -35.340 -25.805 1.00 11.98 727 GLU C O 1
ATOM 6768 N N . ARG C 1 153 ? 39.160 -34.444 -25.204 1.00 10.50 728 ARG C N 1
ATOM 6769 C CA . ARG C 1 153 ? 39.400 -34.747 -23.794 1.00 11.30 728 ARG C CA 1
ATOM 6770 C C . ARG C 1 153 ? 39.399 -36.254 -23.546 1.00 14.53 728 ARG C C 1
ATOM 6771 O O . ARG C 1 153 ? 40.191 -36.767 -22.745 1.00 12.82 728 ARG C O 1
ATOM 6779 N N . HIS C 1 154 ? 38.555 -36.982 -24.261 1.00 12.50 729 HIS C N 1
ATOM 6780 C CA . HIS C 1 154 ? 38.557 -38.433 -24.146 1.00 10.70 729 HIS C CA 1
ATOM 6781 C C . HIS C 1 154 ? 39.847 -39.021 -24.706 1.00 10.79 729 HIS C C 1
ATOM 6782 O O . HIS C 1 154 ? 40.445 -39.903 -24.081 1.00 12.57 729 HIS C O 1
ATOM 6789 N N . HIS C 1 155 ? 40.313 -38.523 -25.862 1.00 12.11 730 HIS C N 1
ATOM 6790 C CA . HIS C 1 155 ? 41.554 -39.054 -26.434 1.00 11.01 730 HIS C CA 1
ATOM 6791 C C . HIS C 1 155 ? 42.709 -38.885 -25.451 1.00 10.95 730 HIS C C 1
ATOM 6792 O O . HIS C 1 155 ? 43.490 -39.815 -25.226 1.00 12.40 730 HIS C O 1
ATOM 6799 N N . PHE C 1 156 ? 42.847 -37.686 -24.890 1.00 9.27 731 PHE C N 1
ATOM 6800 C CA . PHE C 1 156 ? 43.874 -37.463 -23.882 1.00 11.31 731 PHE C CA 1
ATOM 6801 C C . PHE C 1 156 ? 43.710 -38.402 -22.687 1.00 13.46 731 PHE C C 1
ATOM 6802 O O . PHE C 1 156 ? 44.686 -38.991 -22.218 1.00 13.00 731 PHE C O 1
ATOM 6810 N N . ALA C 1 157 ? 42.491 -38.521 -22.150 1.00 11.21 732 ALA C N 1
ATOM 6811 C CA . ALA C 1 157 ? 42.283 -39.416 -21.012 1.00 12.33 732 ALA C CA 1
ATOM 6812 C C . ALA C 1 157 ? 42.620 -40.867 -21.356 1.00 12.57 732 ALA C C 1
ATOM 6813 O O . ALA C 1 157 ? 43.121 -41.606 -20.496 1.00 13.43 732 ALA C O 1
ATOM 6815 N N . GLN C 1 158 ? 42.397 -41.283 -22.608 1.00 12.42 733 GLN C N 1
ATOM 6816 C CA . GLN C 1 158 ? 42.780 -42.636 -23.005 1.00 12.07 733 GLN C CA 1
ATOM 6817 C C . GLN C 1 158 ? 44.296 -42.778 -23.049 1.00 14.04 733 GLN C C 1
ATOM 6818 O O . GLN C 1 158 ? 44.839 -43.812 -22.648 1.00 14.82 733 GLN C O 1
ATOM 6824 N N . ALA C 1 159 ? 44.993 -41.743 -23.521 1.00 13.49 734 ALA C N 1
ATOM 6825 C CA . ALA C 1 159 ? 46.457 -41.765 -23.492 1.00 11.48 734 ALA C CA 1
ATOM 6826 C C . ALA C 1 159 ? 46.977 -41.888 -22.067 1.00 11.99 734 ALA C C 1
ATOM 6827 O O . ALA C 1 159 ? 47.913 -42.649 -21.811 1.00 14.60 734 ALA C O 1
ATOM 6829 N N . ILE C 1 160 ? 46.378 -41.151 -21.125 1.00 11.30 735 ILE C N 1
ATOM 6830 C CA . ILE C 1 160 ? 46.773 -41.266 -19.718 1.00 10.42 735 ILE C CA 1
ATOM 6831 C C . ILE C 1 160 ? 46.525 -42.678 -19.199 1.00 13.43 735 ILE C C 1
ATOM 6832 O O . ILE C 1 160 ? 47.336 -43.227 -18.447 1.00 16.23 735 ILE C O 1
ATOM 6837 N N . ALA C 1 161 ? 45.397 -43.285 -19.570 1.00 16.71 736 ALA C N 1
ATOM 6838 C CA . ALA C 1 161 ? 45.119 -44.645 -19.116 1.00 17.54 736 ALA C CA 1
ATOM 6839 C C . ALA C 1 161 ? 46.169 -45.631 -19.627 1.00 15.81 736 ALA C C 1
ATOM 6840 O O . ALA C 1 161 ? 46.590 -46.534 -18.895 1.00 18.87 736 ALA C O 1
ATOM 6842 N N . ILE C 1 162 ? 46.620 -45.461 -20.868 1.00 15.12 737 ILE C N 1
ATOM 6843 C CA . ILE C 1 162 ? 47.688 -46.314 -21.386 1.00 15.69 737 ILE C CA 1
ATOM 6844 C C . ILE C 1 162 ? 48.966 -46.135 -20.573 1.00 15.72 737 ILE C C 1
ATOM 6845 O O . ILE C 1 162 ? 49.575 -47.114 -20.127 1.00 19.35 737 ILE C O 1
ATOM 6850 N N . LEU C 1 163 ? 49.384 -44.884 -20.358 1.00 14.14 738 LEU C N 1
ATOM 6851 C CA . LEU C 1 163 ? 50.608 -44.650 -19.592 1.00 15.16 738 LEU C CA 1
ATOM 6852 C C . LEU C 1 163 ? 50.490 -45.180 -18.173 1.00 22.31 738 LEU C C 1
ATOM 6853 O O . LEU C 1 163 ? 51.498 -45.566 -17.568 1.00 21.69 738 LEU C O 1
ATOM 6858 N N . ASN C 1 164 ? 49.279 -45.189 -17.620 1.00 18.03 739 ASN C N 1
ATOM 6859 C CA . ASN C 1 164 ? 49.024 -45.721 -16.285 1.00 16.57 739 ASN C CA 1
ATOM 6860 C C . ASN C 1 164 ? 48.880 -47.242 -16.267 1.00 22.02 739 ASN C C 1
ATOM 6861 O O . ASN C 1 164 ? 48.644 -47.812 -15.193 1.00 27.93 739 ASN C O 1
ATOM 6866 N N . THR C 1 165 ? 49.008 -47.913 -17.412 1.00 22.19 740 THR C N 1
ATOM 6867 C CA . THR C 1 165 ? 48.981 -49.371 -17.461 1.00 25.48 740 THR C CA 1
ATOM 6868 C C . THR C 1 165 ? 50.374 -49.919 -17.181 1.00 27.08 740 THR C C 1
ATOM 6869 O O . THR C 1 165 ? 51.370 -49.391 -17.682 1.00 22.61 740 THR C O 1
ATOM 6873 N N . HIS C 1 166 ? 50.436 -50.981 -16.373 1.00 26.65 741 HIS C N 1
ATOM 6874 C CA . HIS C 1 166 ? 51.714 -51.582 -16.015 1.00 26.77 741 HIS C CA 1
ATOM 6875 C C . HIS C 1 166 ? 52.518 -51.929 -17.261 1.00 25.38 741 HIS C C 1
ATOM 6876 O O . HIS C 1 166 ? 52.011 -52.573 -18.181 1.00 25.09 741 HIS C O 1
ATOM 6883 N N . GLY C 1 167 ? 53.781 -51.509 -17.279 1.00 24.04 742 GLY C N 1
ATOM 6884 C CA . GLY C 1 167 ? 54.683 -51.820 -18.364 1.00 28.36 742 GLY C CA 1
ATOM 6885 C C . GLY C 1 167 ? 54.636 -50.877 -19.543 1.00 25.60 742 GLY C C 1
ATOM 6886 O O . GLY C 1 167 ? 55.351 -51.113 -20.529 1.00 26.54 742 GLY C O 1
ATOM 6887 N N . CYS C 1 168 ? 53.830 -49.818 -19.479 1.00 25.00 743 CYS C N 1
ATOM 6888 C CA . CYS C 1 168 ? 53.611 -48.953 -20.632 1.00 21.49 743 CYS C CA 1
ATOM 6889 C C . CYS C 1 168 ? 53.982 -47.496 -20.414 1.00 20.28 743 CYS C C 1
ATOM 6890 O O . CYS C 1 168 ? 53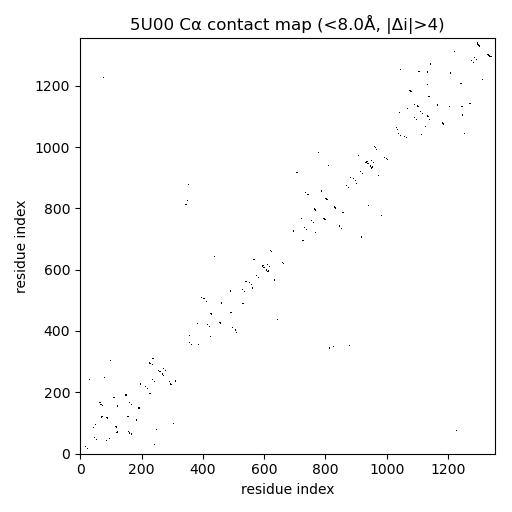.769 -46.686 -21.326 1.00 18.79 743 CYS C O 1
ATOM 6893 N N . ASN C 1 169 ? 54.549 -47.131 -19.263 1.00 21.52 744 ASN C N 1
ATOM 6894 C CA . ASN C 1 169 ? 54.814 -45.716 -19.000 1.00 23.80 744 ASN C CA 1
ATOM 6895 C C . ASN C 1 169 ? 56.205 -45.400 -19.519 1.00 20.28 744 ASN C C 1
ATOM 6896 O O . ASN C 1 169 ? 57.206 -45.548 -18.816 1.00 20.98 744 ASN C O 1
ATOM 6901 N N . ILE C 1 170 ? 56.264 -44.941 -20.767 1.00 17.64 745 ILE C N 1
ATOM 6902 C CA . ILE C 1 170 ? 57.542 -44.623 -21.390 1.00 17.34 745 ILE C CA 1
ATOM 6903 C C . ILE C 1 170 ? 58.229 -43.424 -20.758 1.00 21.51 745 ILE C C 1
ATOM 6904 O O . ILE C 1 170 ? 59.397 -43.158 -21.073 1.00 22.91 745 ILE C O 1
ATOM 6909 N N . PHE C 1 171 ? 57.547 -42.693 -19.875 1.00 21.83 746 PHE C N 1
ATOM 6910 C CA . PHE C 1 171 ? 58.106 -41.492 -19.260 1.00 25.03 746 PHE C CA 1
ATOM 6911 C C . PHE C 1 171 ? 58.479 -41.659 -17.794 1.00 22.50 746 PHE C C 1
ATOM 6912 O O . PHE C 1 171 ? 58.879 -40.677 -17.164 1.00 19.62 746 PHE C O 1
ATOM 6920 N N . ASP C 1 172 ? 58.351 -42.857 -17.227 1.00 21.89 747 ASP C N 1
ATOM 6921 C CA . ASP C 1 172 ? 58.380 -42.967 -15.774 1.00 23.81 747 ASP C CA 1
ATOM 6922 C C . ASP C 1 172 ? 59.769 -42.778 -15.170 1.00 24.70 747 ASP C C 1
ATOM 6923 O O . ASP C 1 172 ? 59.878 -42.666 -13.946 1.00 26.76 747 ASP C O 1
ATOM 6928 N N . HIS C 1 173 ? 60.816 -42.735 -15.987 1.00 24.89 748 HIS C N 1
ATOM 6929 C CA . HIS C 1 173 ? 62.161 -42.445 -15.516 1.00 24.34 748 HIS C CA 1
ATOM 6930 C C . HIS C 1 173 ? 62.561 -40.992 -15.749 1.00 23.69 748 HIS C C 1
ATOM 6931 O O . HIS C 1 173 ? 63.661 -40.599 -15.365 1.00 23.24 748 HIS C O 1
ATOM 6938 N N . PHE C 1 174 ? 61.718 -40.205 -16.411 1.00 22.24 749 PHE C N 1
ATOM 6939 C CA . PHE C 1 174 ? 62.015 -38.804 -16.680 1.00 22.40 749 PHE C CA 1
ATOM 6940 C C . PHE C 1 174 ? 62.163 -38.021 -15.379 1.00 22.92 749 PHE C C 1
ATOM 6941 O O . PHE C 1 174 ? 61.636 -38.399 -14.327 1.00 26.60 749 PHE C O 1
ATOM 6949 N N . SER C 1 175 ? 62.868 -36.894 -15.467 1.00 24.91 750 SER C N 1
ATOM 6950 C CA . SER C 1 175 ? 62.865 -35.943 -14.363 1.00 25.55 750 SER C CA 1
ATOM 6951 C C . SER C 1 175 ? 61.438 -35.442 -14.134 1.00 24.37 750 SER C C 1
ATOM 6952 O O . SER C 1 175 ? 60.569 -35.544 -15.003 1.00 25.39 750 SER C O 1
ATOM 6955 N N . ARG C 1 176 ? 61.190 -34.910 -12.935 1.00 26.47 751 ARG C N 1
ATOM 6956 C CA . ARG C 1 176 ? 59.851 -34.405 -12.642 1.00 27.11 751 ARG C CA 1
ATOM 6957 C C . ARG C 1 176 ? 59.472 -33.279 -13.590 1.00 25.06 751 ARG C C 1
ATOM 6958 O O . ARG C 1 176 ? 58.330 -33.206 -14.053 1.00 23.88 751 ARG C O 1
ATOM 6966 N N . LYS C 1 177 ? 60.422 -32.394 -13.893 1.00 29.52 752 LYS C N 1
ATOM 6967 C CA . LYS C 1 177 ? 60.159 -31.317 -14.841 1.00 29.79 752 LYS C CA 1
ATOM 6968 C C . LYS C 1 177 ? 59.823 -31.866 -16.224 1.00 28.29 752 LYS C C 1
ATOM 6969 O O . LYS C 1 177 ? 58.827 -31.465 -16.839 1.00 23.88 752 LYS C O 1
ATOM 6975 N N . ASP C 1 178 ? 60.639 -32.793 -16.732 1.00 23.65 753 ASP C N 1
ATOM 6976 C CA . ASP C 1 178 ? 60.393 -33.321 -18.074 1.00 22.46 753 ASP C CA 1
ATOM 6977 C C . ASP C 1 178 ? 59.093 -34.114 -18.133 1.00 20.86 753 ASP C C 1
ATOM 6978 O O . ASP C 1 178 ? 58.343 -34.013 -19.114 1.00 19.73 753 ASP C O 1
ATOM 6983 N N . TYR C 1 179 ? 58.803 -34.886 -17.081 1.00 20.84 754 TYR C N 1
ATOM 6984 C CA . TYR C 1 179 ? 57.563 -35.661 -17.025 1.00 22.10 754 TYR C CA 1
ATOM 6985 C C . TYR C 1 179 ? 56.343 -34.753 -17.084 1.00 19.26 754 TYR C C 1
ATOM 6986 O O . TYR C 1 179 ? 55.411 -34.990 -17.861 1.00 18.48 754 TYR C O 1
ATOM 6995 N N . GLN C 1 180 ? 56.342 -33.693 -16.274 1.00 20.42 755 GLN C N 1
ATOM 6996 C CA . GLN C 1 180 ? 55.196 -32.796 -16.226 1.00 20.32 755 GLN C CA 1
ATOM 6997 C C . GLN C 1 180 ? 55.080 -32.001 -17.514 1.00 23.43 755 GLN C C 1
ATOM 6998 O O . GLN C 1 180 ? 53.969 -31.724 -17.983 1.00 21.48 755 GLN C O 1
ATOM 7004 N N . ARG C 1 181 ? 56.216 -31.620 -18.092 1.00 19.79 756 ARG C N 1
ATOM 7005 C CA . ARG C 1 181 ? 56.207 -30.956 -19.387 1.00 19.20 756 ARG C CA 1
ATOM 7006 C C . ARG C 1 181 ? 55.587 -31.853 -20.445 1.00 23.15 756 ARG C C 1
ATOM 7007 O O . ARG C 1 181 ? 54.779 -31.396 -21.261 1.00 21.05 756 ARG C O 1
ATOM 7015 N N . MET C 1 182 ? 55.927 -33.141 -20.427 1.00 17.42 757 MET C N 1
ATOM 7016 C CA . MET C 1 182 ? 55.376 -34.050 -21.425 1.00 22.99 757 MET C CA 1
ATOM 7017 C C . MET C 1 182 ? 53.863 -34.140 -21.309 1.00 19.22 757 MET C C 1
ATOM 7018 O O . MET C 1 182 ? 53.139 -34.041 -22.310 1.00 16.50 757 MET C O 1
ATOM 7023 N N . LEU C 1 183 ? 53.363 -34.343 -20.089 1.00 17.47 758 LEU C N 1
ATOM 7024 C CA . LEU C 1 183 ? 51.922 -34.445 -19.890 1.00 18.78 758 LEU C CA 1
ATOM 7025 C C . LEU C 1 183 ? 51.223 -33.153 -20.286 1.00 18.65 758 LEU C C 1
ATOM 7026 O O . LEU C 1 183 ? 50.187 -33.184 -20.961 1.00 17.09 758 LEU C O 1
ATOM 7031 N N . ASP C 1 184 ? 51.769 -32.003 -19.887 1.00 18.82 759 ASP C N 1
ATOM 7032 C CA . ASP C 1 184 ? 51.122 -30.741 -20.235 1.00 21.78 759 ASP C CA 1
ATOM 7033 C C . ASP C 1 184 ? 51.159 -30.494 -21.739 1.00 15.44 759 ASP C C 1
ATOM 7034 O O . ASP C 1 184 ? 50.185 -29.977 -22.306 1.00 17.42 759 ASP C O 1
ATOM 7039 N N . LEU C 1 185 ? 52.244 -30.894 -22.412 1.00 16.11 760 LEU C N 1
ATOM 7040 C CA . LEU C 1 185 ? 52.300 -30.728 -23.865 1.00 15.92 760 LEU C CA 1
ATOM 7041 C C . LEU C 1 185 ? 51.316 -31.654 -24.564 1.00 18.26 760 LEU C C 1
ATOM 7042 O O . LEU C 1 185 ? 50.606 -31.234 -25.488 1.00 19.55 760 LEU C O 1
ATOM 7047 N N . MET C 1 186 ? 51.263 -32.927 -24.152 1.00 15.39 761 MET C N 1
ATOM 7048 C CA . MET C 1 186 ? 50.311 -33.841 -24.778 1.00 16.97 761 MET C CA 1
ATOM 7049 C C . MET C 1 186 ? 48.882 -33.348 -24.610 1.00 15.70 761 MET C C 1
ATOM 7050 O O . MET C 1 186 ? 48.071 -33.465 -25.533 1.00 14.78 761 MET C O 1
ATOM 7055 N N . ARG C 1 187 ? 48.554 -32.784 -23.451 1.00 14.70 762 ARG C N 1
ATOM 7056 C CA . ARG C 1 187 ? 47.208 -32.243 -23.257 1.00 14.63 762 ARG C CA 1
ATOM 7057 C C . ARG C 1 187 ? 46.934 -31.101 -24.229 1.00 12.87 762 ARG C C 1
ATOM 7058 O O . ARG C 1 187 ? 45.897 -31.077 -24.905 1.00 14.30 762 ARG C O 1
ATOM 7066 N N . ASP C 1 188 ? 47.847 -30.134 -24.306 1.00 14.84 763 ASP C N 1
ATOM 7067 C CA . ASP C 1 188 ? 47.621 -28.973 -25.158 1.00 18.13 763 ASP C CA 1
ATOM 7068 C C . ASP C 1 188 ? 47.578 -29.361 -26.624 1.00 16.23 763 ASP C C 1
ATOM 7069 O O . ASP C 1 188 ? 46.741 -28.851 -27.375 1.00 16.08 763 ASP C O 1
ATOM 7074 N N . ILE C 1 189 ? 48.474 -30.254 -27.053 1.00 14.13 764 ILE C N 1
ATOM 7075 C CA . ILE C 1 189 ? 48.532 -30.624 -28.468 1.00 13.91 764 ILE C CA 1
ATOM 7076 C C . ILE C 1 189 ? 47.304 -31.432 -28.867 1.00 14.32 764 ILE C C 1
ATOM 7077 O O . ILE C 1 189 ? 46.719 -31.208 -29.933 1.00 13.95 764 ILE C O 1
ATOM 7082 N N . ILE C 1 190 ? 46.890 -32.389 -28.035 1.00 14.28 765 ILE C N 1
ATOM 7083 C CA . ILE C 1 190 ? 45.685 -33.151 -28.372 1.00 12.58 765 ILE C CA 1
ATOM 7084 C C . ILE C 1 190 ? 44.450 -32.257 -28.376 1.00 12.09 765 ILE C C 1
ATOM 7085 O O . ILE C 1 190 ? 43.586 -32.369 -29.260 1.00 13.49 765 ILE C O 1
ATOM 7090 N N . LEU C 1 191 ? 44.358 -31.324 -27.427 1.00 13.15 766 LEU C N 1
ATOM 7091 C CA . LEU C 1 191 ? 43.232 -30.398 -27.460 1.00 15.52 766 LEU C CA 1
ATOM 7092 C C . LEU C 1 191 ? 43.265 -29.523 -28.708 1.00 16.64 766 LEU C C 1
ATOM 7093 O O . LEU C 1 191 ? 42.206 -29.147 -29.232 1.00 13.88 766 LEU C O 1
ATOM 7098 N N . ALA C 1 192 ? 44.463 -29.224 -29.219 1.00 17.10 767 ALA C N 1
ATOM 7099 C CA . ALA C 1 192 ? 44.599 -28.427 -30.433 1.00 12.67 767 ALA C CA 1
ATOM 7100 C C . ALA C 1 192 ? 44.044 -29.127 -31.666 1.00 13.22 767 ALA C C 1
ATOM 7101 O O . ALA C 1 192 ? 43.829 -28.462 -32.681 1.00 15.77 767 ALA C O 1
ATOM 7103 N N . THR C 1 193 ? 43.820 -30.445 -31.616 1.00 13.58 768 THR C N 1
ATOM 7104 C CA . THR C 1 193 ? 43.300 -31.136 -32.786 1.00 12.49 768 THR C CA 1
ATOM 7105 C C . THR C 1 193 ? 41.816 -30.887 -33.005 1.00 16.42 768 THR C C 1
ATOM 7106 O O . THR C 1 193 ? 41.301 -31.274 -34.060 1.00 14.81 768 THR C O 1
ATOM 7110 N N . ASP C 1 194 ? 41.108 -30.297 -32.039 1.00 16.18 769 ASP C N 1
ATOM 7111 C CA . ASP C 1 194 ? 39.744 -29.851 -32.303 1.00 17.13 769 ASP C CA 1
ATOM 7112 C C . ASP C 1 194 ? 39.820 -28.719 -33.314 1.00 17.56 769 ASP C C 1
ATOM 7113 O O . ASP C 1 194 ? 40.447 -27.692 -33.043 1.00 19.33 769 ASP C O 1
ATOM 7118 N N . LEU C 1 195 ? 39.222 -28.902 -34.498 1.00 17.44 770 LEU C N 1
ATOM 7119 C CA . LEU C 1 195 ? 39.256 -27.810 -35.468 1.00 18.99 770 LEU C CA 1
ATOM 7120 C C . LEU C 1 195 ? 38.631 -26.537 -34.912 1.00 18.43 770 LEU C C 1
ATOM 7121 O O . LEU C 1 195 ? 38.988 -25.437 -35.353 1.00 18.28 770 LEU C O 1
ATOM 7126 N N . ALA C 1 196 ? 37.705 -26.663 -33.949 1.00 20.11 771 ALA C N 1
ATOM 7127 C CA . ALA C 1 196 ? 37.144 -25.483 -33.298 1.00 20.74 771 ALA C CA 1
ATOM 7128 C C . ALA C 1 196 ? 38.239 -24.637 -32.667 1.00 18.70 771 ALA C C 1
ATOM 7129 O O . ALA C 1 196 ? 38.174 -23.402 -32.690 1.00 22.90 771 ALA C O 1
ATOM 7131 N N . HIS C 1 197 ? 39.254 -25.291 -32.096 1.00 18.88 772 HIS C N 1
ATOM 7132 C CA . HIS C 1 197 ? 40.358 -24.579 -31.460 1.00 21.57 772 HIS C CA 1
ATOM 7133 C C . HIS C 1 197 ? 41.271 -23.940 -32.496 1.00 21.15 772 HIS C C 1
ATOM 7134 O O . HIS C 1 197 ? 41.718 -22.799 -32.325 1.00 21.02 772 HIS C O 1
ATOM 7141 N N . HIS C 1 198 ? 41.583 -24.673 -33.562 1.00 17.39 773 HIS C N 1
ATOM 7142 C CA . HIS C 1 198 ? 42.371 -24.101 -34.643 1.00 18.12 773 HIS C CA 1
ATOM 7143 C C . HIS C 1 198 ? 41.731 -22.832 -35.193 1.00 19.31 773 HIS C C 1
ATOM 7144 O O . HIS C 1 198 ? 42.408 -21.819 -35.399 1.00 23.87 773 HIS C O 1
ATOM 7151 N N . LEU C 1 199 ? 40.424 -22.888 -35.474 1.00 19.23 774 LEU C N 1
ATOM 7152 C CA . LEU C 1 199 ? 39.728 -21.730 -36.024 1.00 21.45 774 LEU C CA 1
ATOM 7153 C C . LEU C 1 199 ? 39.702 -20.559 -35.044 1.00 21.72 774 LEU C C 1
ATOM 7154 O O . LEU C 1 199 ? 39.664 -19.403 -35.474 1.00 27.78 774 LEU C O 1
ATOM 7159 N N . ARG C 1 200 ? 39.745 -20.831 -33.733 1.00 21.39 775 ARG C N 1
ATOM 7160 C CA . ARG C 1 200 ? 39.774 -19.742 -32.757 1.00 25.40 775 ARG C CA 1
ATOM 7161 C C . ARG C 1 200 ? 41.135 -19.057 -32.729 1.00 30.10 775 ARG C C 1
ATOM 7162 O O . ARG C 1 200 ? 41.215 -17.826 -32.588 1.00 31.37 775 ARG C O 1
ATOM 7170 N N . ILE C 1 201 ? 42.216 -19.844 -32.813 1.00 26.81 776 ILE C N 1
ATOM 7171 C CA . ILE C 1 201 ? 43.572 -19.320 -32.674 1.00 27.45 776 ILE C CA 1
ATOM 7172 C C . ILE C 1 201 ? 44.157 -18.845 -33.993 1.00 28.89 776 ILE C C 1
ATOM 7173 O O . ILE C 1 201 ? 45.321 -18.420 -34.025 1.00 27.79 776 ILE C O 1
ATOM 7178 N N . PHE C 1 202 ? 43.383 -18.894 -35.079 1.00 24.93 777 PHE C N 1
ATOM 7179 C CA . PHE C 1 202 ? 43.938 -18.661 -36.408 1.00 29.69 777 PHE C CA 1
ATOM 7180 C C . PHE C 1 202 ? 44.542 -17.265 -36.531 1.00 29.71 777 PHE C C 1
ATOM 7181 O O . PHE C 1 202 ? 45.606 -17.093 -37.143 1.00 30.00 777 PHE C O 1
ATOM 7189 N N . LYS C 1 203 ? 43.890 -16.257 -35.941 1.00 29.64 778 LYS C N 1
ATOM 7190 C CA . LYS C 1 203 ? 44.426 -14.898 -35.982 1.00 30.37 778 LYS C CA 1
ATOM 7191 C C . LYS C 1 203 ? 45.787 -14.819 -35.303 1.00 32.52 778 LYS C C 1
ATOM 7192 O O . LYS C 1 203 ? 46.697 -14.144 -35.799 1.00 32.25 778 LYS C O 1
ATOM 7198 N N . ASP C 1 204 ? 45.938 -15.490 -34.159 1.00 30.39 779 ASP C N 1
ATOM 7199 C CA . ASP C 1 204 ? 47.215 -15.475 -33.451 1.00 33.12 779 ASP C CA 1
ATOM 7200 C C . ASP C 1 204 ? 48.306 -16.167 -34.258 1.00 34.80 779 ASP C C 1
ATOM 7201 O O . ASP C 1 204 ? 49.475 -15.760 -34.209 1.00 31.28 779 ASP C O 1
ATOM 7206 N N . LEU C 1 205 ? 47.950 -17.230 -34.992 1.00 27.89 780 LEU C N 1
ATOM 7207 C CA . LEU C 1 205 ? 48.906 -17.874 -35.888 1.00 27.58 780 LEU C CA 1
ATOM 7208 C C . LEU C 1 205 ? 49.334 -16.922 -36.997 1.00 29.21 780 LEU C C 1
ATOM 7209 O O . LEU C 1 205 ? 50.525 -16.812 -37.312 1.00 30.20 780 LEU C O 1
ATOM 7214 N N . GLN C 1 206 ? 48.367 -16.238 -37.611 1.00 29.18 781 GLN C N 1
ATOM 7215 C CA . GLN C 1 206 ? 48.685 -15.221 -38.608 1.00 32.69 781 GLN C CA 1
ATOM 7216 C C . GLN C 1 206 ? 49.612 -14.157 -38.036 1.00 33.61 781 GLN C C 1
ATOM 7217 O O . GLN C 1 206 ? 50.565 -13.733 -38.700 1.00 39.09 781 GLN C O 1
ATOM 7223 N N . LYS C 1 207 ? 49.345 -13.712 -36.804 1.00 34.35 782 LYS C N 1
ATOM 7224 C CA . LYS C 1 207 ? 50.140 -12.641 -36.208 1.00 36.56 782 LYS C CA 1
ATOM 7225 C C . LYS C 1 207 ? 51.577 -13.089 -35.990 1.00 40.52 782 LYS C C 1
ATOM 7226 O O . LYS C 1 207 ? 52.520 -12.344 -36.283 1.00 37.37 782 LYS C O 1
ATOM 7232 N N . MET C 1 208 ? 51.759 -14.311 -35.483 1.00 33.80 783 MET C N 1
ATOM 7233 C CA . MET C 1 208 ? 53.104 -14.842 -35.281 1.00 34.10 783 MET C CA 1
ATOM 7234 C C . MET C 1 208 ? 53.888 -14.886 -36.587 1.00 34.84 783 MET C C 1
ATOM 7235 O O . MET C 1 208 ? 55.088 -14.581 -36.609 1.00 36.39 783 MET C O 1
ATOM 7240 N N . ALA C 1 209 ? 53.235 -15.279 -37.686 1.00 34.06 784 ALA C N 1
ATOM 7241 C CA . ALA C 1 209 ? 53.941 -15.343 -38.961 1.00 35.64 784 ALA C CA 1
ATOM 7242 C C . ALA C 1 209 ? 54.376 -13.963 -39.433 1.00 43.69 784 ALA C C 1
ATOM 7243 O O . ALA C 1 209 ? 55.432 -13.831 -40.061 1.00 45.12 784 ALA C O 1
ATOM 7245 N N . GLU C 1 210 ? 53.595 -12.924 -39.128 1.00 40.68 785 GLU C N 1
ATOM 7246 C CA . GLU C 1 210 ? 53.961 -11.581 -39.570 1.00 40.39 785 GLU C CA 1
ATOM 7247 C C . GLU C 1 210 ? 55.143 -11.041 -38.773 1.00 42.11 785 GLU C C 1
ATOM 7248 O O . GLU C 1 210 ? 56.131 -10.569 -39.347 1.00 44.00 785 GLU C O 1
ATOM 7254 N N . VAL C 1 211 ? 55.058 -11.100 -37.442 1.00 41.66 786 VAL C N 1
ATOM 7255 C CA . VAL C 1 211 ? 56.079 -10.487 -36.603 1.00 43.56 786 VAL C CA 1
ATOM 7256 C C . VAL C 1 211 ? 57.391 -11.261 -36.641 1.00 43.72 786 VAL C C 1
ATOM 7257 O O . VAL C 1 211 ? 58.455 -10.684 -36.374 1.00 45.82 786 VAL C O 1
ATOM 7261 N N . GLY C 1 212 ? 57.343 -12.551 -36.975 1.00 41.73 787 GLY C N 1
ATOM 7262 C CA . GLY C 1 212 ? 58.528 -13.387 -36.994 1.00 41.88 787 GLY C CA 1
ATOM 7263 C C . GLY C 1 212 ? 58.620 -14.305 -35.792 1.00 40.52 787 GLY C C 1
ATOM 7264 O O . GLY C 1 212 ? 58.618 -13.837 -34.649 1.00 41.13 787 GLY C O 1
ATOM 7265 N N . TYR C 1 213 ? 58.696 -15.611 -36.039 1.00 38.89 788 TYR C N 1
ATOM 7266 C CA . TYR C 1 213 ? 58.817 -16.583 -34.960 1.00 37.65 788 TYR C CA 1
ATOM 7267 C C . TYR C 1 213 ? 60.028 -16.262 -34.095 1.00 39.55 788 TYR C C 1
ATOM 7268 O O . TYR C 1 213 ? 61.152 -16.134 -34.596 1.00 41.24 788 TYR C O 1
ATOM 7277 N N . ASP C 1 214 ? 59.789 -16.107 -32.797 1.00 39.48 789 ASP C N 1
ATOM 7278 C CA . ASP C 1 214 ? 60.825 -15.760 -31.835 1.00 41.43 789 ASP C CA 1
ATOM 7279 C C . ASP C 1 214 ? 61.139 -17.014 -31.030 1.00 40.32 789 ASP C C 1
ATOM 7280 O O . ASP C 1 214 ? 60.332 -17.443 -30.199 1.00 38.88 789 ASP C O 1
ATOM 7285 N N . ARG C 1 215 ? 62.315 -17.598 -31.285 1.00 42.37 790 ARG C N 1
ATOM 7286 C CA . ARG C 1 215 ? 62.743 -18.792 -30.565 1.00 44.10 790 ARG C CA 1
ATOM 7287 C C . ARG C 1 215 ? 62.713 -18.589 -29.056 1.00 45.64 790 ARG C C 1
ATOM 7288 O O . ARG C 1 215 ? 62.527 -19.552 -28.301 1.00 47.64 790 ARG C O 1
ATOM 7296 N N . ASN C 1 216 ? 62.891 -17.350 -28.599 1.00 43.05 791 ASN C N 1
ATOM 7297 C CA . ASN C 1 216 ? 62.937 -17.018 -27.179 1.00 44.19 791 ASN C CA 1
ATOM 7298 C C . ASN C 1 216 ? 61.561 -16.748 -26.586 1.00 42.96 791 ASN C C 1
ATOM 7299 O O . ASN C 1 216 ? 61.469 -16.416 -25.399 1.00 44.10 791 ASN C O 1
ATOM 7304 N N . ASN C 1 217 ? 60.499 -16.869 -27.378 1.00 42.04 792 ASN C N 1
ATOM 7305 C CA . ASN C 1 217 ? 59.142 -16.563 -26.944 1.00 39.95 792 ASN C CA 1
ATOM 7306 C C . ASN C 1 217 ? 58.417 -17.890 -26.767 1.00 37.34 792 ASN C C 1
ATOM 7307 O O . ASN C 1 217 ? 58.137 -18.584 -27.748 1.00 35.60 792 ASN C O 1
ATOM 7312 N N . LYS C 1 218 ? 58.106 -18.235 -25.515 1.00 36.31 793 LYS C N 1
ATOM 7313 C CA . LYS C 1 218 ? 57.495 -19.531 -25.236 1.00 36.02 793 LYS C CA 1
ATOM 7314 C C . LYS C 1 218 ? 56.070 -19.619 -25.775 1.00 32.05 793 LYS C C 1
ATOM 7315 O O . LYS C 1 218 ? 55.614 -20.709 -26.143 1.00 31.04 793 LYS C O 1
ATOM 7321 N N . GLN C 1 219 ? 55.358 -18.492 -25.850 1.00 32.58 794 GLN C N 1
ATOM 7322 C CA . GLN C 1 219 ? 54.045 -18.528 -26.485 1.00 28.96 794 GLN C CA 1
ATOM 7323 C C . GLN C 1 219 ? 54.160 -18.839 -27.969 1.00 30.36 794 GLN C C 1
ATOM 7324 O O . GLN C 1 219 ? 53.281 -19.491 -28.533 1.00 28.21 794 GLN C O 1
ATOM 7330 N N . HIS C 1 220 ? 55.242 -18.400 -28.613 1.00 28.67 795 HIS C N 1
ATOM 7331 C CA . HIS C 1 220 ? 55.459 -18.781 -30.003 1.00 26.82 795 HIS C CA 1
ATOM 7332 C C . HIS C 1 220 ? 55.657 -20.286 -30.151 1.00 24.86 795 HIS C C 1
ATOM 7333 O O . HIS C 1 220 ? 55.196 -20.886 -31.131 1.00 25.95 795 HIS C O 1
ATOM 7340 N N . HIS C 1 221 ? 56.349 -20.914 -29.196 1.00 29.13 796 HIS C N 1
ATOM 7341 C CA . HIS C 1 221 ? 56.478 -22.366 -29.235 1.00 26.94 796 HIS C CA 1
ATOM 7342 C C . HIS C 1 221 ? 55.112 -23.033 -29.162 1.00 23.09 796 HIS C C 1
ATOM 7343 O O . HIS C 1 221 ? 54.854 -24.012 -29.873 1.00 22.49 796 HIS C O 1
ATOM 7350 N N . ARG C 1 222 ? 54.217 -22.507 -28.317 1.00 23.51 797 ARG C N 1
ATOM 7351 C CA . ARG C 1 222 ? 52.903 -23.127 -28.156 1.00 21.78 797 ARG C CA 1
ATOM 7352 C C . ARG C 1 222 ? 52.079 -23.013 -29.427 1.00 20.98 797 ARG C C 1
ATOM 7353 O O . ARG C 1 222 ? 51.464 -23.994 -29.863 1.00 20.41 797 ARG C O 1
ATOM 7361 N N . LEU C 1 223 ? 52.034 -21.807 -30.018 1.00 22.51 798 LEU C N 1
ATOM 7362 C CA . LEU C 1 223 ? 51.291 -21.592 -31.259 1.00 20.31 798 LEU C CA 1
ATOM 7363 C C . LEU C 1 223 ? 51.830 -22.471 -32.375 1.00 20.29 798 LEU C C 1
ATOM 7364 O O . LEU C 1 223 ? 51.059 -23.099 -33.117 1.00 22.01 798 LEU C O 1
ATOM 7369 N N . LEU C 1 224 ? 53.155 -22.551 -32.498 1.00 23.35 799 LEU C N 1
ATOM 7370 C CA . LEU C 1 224 ? 53.740 -23.375 -33.549 1.00 21.70 799 LEU C CA 1
ATOM 7371 C C . LEU C 1 224 ? 53.343 -24.839 -33.388 1.00 20.25 799 LEU C C 1
ATOM 7372 O O . LEU C 1 224 ? 53.022 -25.510 -34.375 1.00 17.94 799 LEU C O 1
ATOM 7377 N N . LEU C 1 225 ? 53.329 -25.344 -32.148 1.00 18.53 800 LEU C N 1
ATOM 7378 C CA . LEU C 1 225 ? 52.928 -26.733 -31.923 1.00 16.19 800 LEU C CA 1
ATOM 7379 C C . LEU C 1 225 ? 51.488 -26.992 -32.379 1.00 16.37 800 LEU C C 1
ATOM 7380 O O . LEU C 1 225 ? 51.191 -28.045 -32.957 1.00 18.79 800 LEU C O 1
ATOM 7385 N N . CYS C 1 226 ? 50.582 -26.037 -32.140 1.00 18.21 801 CYS C N 1
ATOM 7386 C CA . CYS C 1 226 ? 49.204 -26.181 -32.603 1.00 17.10 801 CYS C CA 1
ATOM 7387 C C . CYS C 1 226 ? 49.142 -26.213 -34.124 1.00 16.07 801 CYS C C 1
ATOM 7388 O O . CYS C 1 226 ? 48.477 -27.084 -34.709 1.00 17.04 801 CYS C O 1
ATOM 7391 N N . LEU C 1 227 ? 49.835 -25.278 -34.783 1.00 16.23 802 LEU C N 1
ATOM 7392 C CA . LEU C 1 227 ? 49.858 -25.272 -36.243 1.00 18.48 802 LEU C CA 1
ATOM 7393 C C . LEU C 1 227 ? 50.405 -26.583 -36.797 1.00 20.70 802 LEU C C 1
ATOM 7394 O O . LEU C 1 227 ? 49.842 -27.158 -37.734 1.00 17.18 802 LEU C O 1
ATOM 7399 N N . LEU C 1 228 ? 51.519 -27.057 -36.242 1.00 16.23 803 LEU C N 1
ATOM 7400 C CA . LEU C 1 228 ? 52.126 -28.289 -36.726 1.00 17.09 803 LEU C CA 1
ATOM 7401 C C . LEU C 1 228 ? 51.198 -29.476 -36.529 1.00 14.54 803 LEU C C 1
ATOM 7402 O O . LEU C 1 228 ? 51.061 -30.316 -37.424 1.00 16.90 803 LEU C O 1
ATOM 7407 N N . MET C 1 229 ? 50.551 -29.557 -35.360 1.00 15.21 804 MET C N 1
ATOM 7408 C CA . MET C 1 229 ? 49.588 -30.626 -35.105 1.00 15.14 804 MET C CA 1
ATOM 7409 C C . MET C 1 229 ? 48.480 -30.616 -36.150 1.00 13.54 804 MET C C 1
ATOM 7410 O O . MET C 1 229 ? 48.141 -31.658 -36.723 1.00 14.44 804 MET C O 1
ATOM 7415 N N . THR C 1 230 ? 47.900 -29.443 -36.407 1.00 13.29 805 THR C N 1
ATOM 7416 C CA . THR C 1 230 ? 46.829 -29.370 -37.394 1.00 17.36 805 THR C CA 1
ATOM 7417 C C . THR C 1 230 ? 47.332 -29.759 -38.777 1.00 15.89 805 THR C C 1
ATOM 7418 O O . THR C 1 230 ? 46.641 -30.479 -39.505 1.00 15.00 805 THR C O 1
ATOM 7422 N N . SER C 1 231 ? 48.568 -29.368 -39.120 1.00 14.67 806 SER C N 1
ATOM 7423 C CA . SER C 1 231 ? 49.142 -29.736 -40.414 1.00 13.10 806 SER C CA 1
ATOM 7424 C C . SER C 1 231 ? 49.304 -31.247 -40.536 1.00 13.59 806 SER C C 1
ATOM 7425 O O . SER C 1 231 ? 49.136 -31.813 -41.623 1.00 15.23 806 SER C O 1
ATOM 7428 N N . CYS C 1 232 ? 49.682 -31.911 -39.439 1.00 13.84 807 CYS C N 1
ATOM 7429 C CA . CYS C 1 232 ? 49.787 -33.365 -39.465 1.00 14.13 807 CYS C CA 1
ATOM 7430 C C . CYS C 1 232 ? 48.412 -34.005 -39.606 1.00 14.63 807 CYS C C 1
ATOM 7431 O O . CYS C 1 232 ? 48.237 -34.947 -40.392 1.00 14.02 807 CYS C O 1
ATOM 7434 N N . ASP C 1 233 ? 47.421 -33.488 -38.863 1.00 12.76 808 ASP C N 1
ATOM 7435 C CA . ASP C 1 233 ? 46.082 -34.069 -38.865 1.00 12.72 808 ASP C CA 1
ATOM 7436 C C . ASP C 1 233 ? 45.452 -33.997 -40.252 1.00 10.78 808 ASP C C 1
ATOM 7437 O O . ASP C 1 233 ? 44.655 -34.872 -40.614 1.00 14.35 808 ASP C O 1
ATOM 7442 N N . LEU C 1 234 ? 45.775 -32.971 -41.033 1.00 12.95 809 LEU C N 1
ATOM 7443 C CA . LEU C 1 234 ? 45.157 -32.796 -42.344 1.00 13.39 809 LEU C CA 1
ATOM 7444 C C . LEU C 1 234 ? 46.049 -33.259 -43.494 1.00 13.55 809 LEU C C 1
ATOM 7445 O O . LEU C 1 234 ? 45.686 -33.062 -44.658 1.00 14.55 809 LEU C O 1
ATOM 7450 N N . SER C 1 235 ? 47.186 -33.887 -43.189 1.00 11.95 810 SER C N 1
ATOM 7451 C CA . SER C 1 235 ? 48.262 -34.076 -44.151 1.00 13.69 810 SER C CA 1
ATOM 7452 C C . SER C 1 235 ? 47.916 -35.049 -45.273 1.00 17.26 810 SER C C 1
ATOM 7453 O O . SER C 1 235 ? 48.628 -35.074 -46.283 1.00 15.47 810 SER C O 1
ATOM 7456 N N . ASP C 1 236 ? 46.851 -35.851 -45.122 1.00 15.12 811 ASP C N 1
ATOM 7457 C CA . ASP C 1 236 ? 46.347 -36.621 -46.256 1.00 14.70 811 ASP C CA 1
ATOM 7458 C C . ASP C 1 236 ? 46.136 -35.742 -47.483 1.00 21.97 811 ASP C C 1
ATOM 7459 O O . ASP C 1 236 ? 46.275 -36.215 -48.619 1.00 22.54 811 ASP C O 1
ATOM 7464 N N . GLN C 1 237 ? 45.795 -34.462 -47.283 1.00 18.00 812 GLN C N 1
ATOM 7465 C CA . GLN C 1 237 ? 45.548 -33.573 -48.414 1.00 19.61 812 GLN C CA 1
ATOM 7466 C C . GLN C 1 237 ? 46.816 -33.091 -49.105 1.00 17.54 812 GLN C C 1
ATOM 7467 O O . GLN C 1 237 ? 46.721 -32.426 -50.142 1.00 19.93 812 GLN C O 1
ATOM 7473 N N . THR C 1 238 ? 47.995 -33.401 -48.567 1.00 18.17 813 THR C N 1
ATOM 7474 C CA . THR C 1 238 ? 49.254 -33.007 -49.193 1.00 17.14 813 THR C CA 1
ATOM 7475 C C . THR C 1 238 ? 49.841 -34.093 -50.086 1.00 19.26 813 THR C C 1
ATOM 7476 O O . THR C 1 238 ? 50.952 -33.911 -50.596 1.00 19.46 813 THR C O 1
ATOM 7480 N N . LYS C 1 239 ? 49.144 -35.218 -50.272 1.00 16.90 814 LYS C N 1
ATOM 7481 C CA . LYS C 1 239 ? 49.599 -36.288 -51.147 1.00 20.74 814 LYS C CA 1
ATOM 7482 C C . LYS C 1 239 ? 48.968 -36.106 -52.529 1.00 21.04 814 LYS C C 1
ATOM 7483 O O . LYS C 1 239 ? 48.525 -35.011 -52.884 1.00 28.41 814 LYS C O 1
ATOM 7489 N N . GLY C 1 240 ? 48.914 -37.177 -53.316 1.00 23.98 815 GLY C N 1
ATOM 7490 C CA . GLY C 1 240 ? 48.391 -37.089 -54.662 1.00 24.13 815 GLY C CA 1
ATOM 7491 C C . GLY C 1 240 ? 46.875 -37.185 -54.732 1.00 25.82 815 GLY C C 1
ATOM 7492 O O . GLY C 1 240 ? 46.164 -37.285 -53.735 1.00 24.38 815 GLY C O 1
ATOM 7493 N N . TRP C 1 241 ? 46.377 -37.166 -55.967 1.00 24.12 816 TRP C N 1
ATOM 7494 C CA . TRP C 1 241 ? 44.936 -37.210 -56.187 1.00 24.36 816 TRP C CA 1
ATOM 7495 C C . TRP C 1 241 ? 44.318 -38.492 -55.642 1.00 23.38 816 TRP C C 1
ATOM 7496 O O . TRP C 1 241 ? 43.226 -38.461 -55.057 1.00 25.94 816 TRP C O 1
ATOM 7507 N N . LYS C 1 242 ? 44.981 -39.631 -55.847 1.00 20.48 817 LYS C N 1
ATOM 7508 C CA . LYS C 1 242 ? 44.424 -40.903 -55.397 1.00 27.24 817 LYS C CA 1
ATOM 7509 C C . LYS C 1 242 ? 44.193 -40.906 -53.890 1.00 25.01 817 LYS C C 1
ATOM 7510 O O . LYS C 1 242 ? 43.161 -41.395 -53.411 1.00 24.35 817 LYS C O 1
ATOM 7516 N N . THR C 1 243 ? 45.132 -40.346 -53.127 1.00 21.57 818 THR C N 1
ATOM 7517 C CA . THR C 1 243 ? 44.955 -40.277 -51.680 1.00 24.01 818 THR C CA 1
ATOM 7518 C C . THR C 1 243 ? 43.770 -39.393 -51.294 1.00 22.97 818 THR C C 1
ATOM 7519 O O . THR C 1 243 ? 42.910 -39.809 -50.505 1.00 24.31 818 THR C O 1
ATOM 7523 N N . THR C 1 244 ? 43.713 -38.158 -51.815 1.00 20.60 819 THR C N 1
ATOM 7524 C CA . THR C 1 244 ? 42.610 -37.268 -51.443 1.00 28.16 819 THR C CA 1
ATOM 7525 C C . THR C 1 244 ? 41.257 -37.846 -51.853 1.00 23.65 819 THR C C 1
ATOM 7526 O O . THR C 1 244 ? 40.264 -37.696 -51.126 1.00 21.54 819 THR C O 1
ATOM 7530 N N . ARG C 1 245 ? 41.190 -38.515 -53.009 1.00 21.41 820 ARG C N 1
ATOM 7531 C CA . ARG C 1 245 ? 39.919 -39.091 -53.453 1.00 18.46 820 ARG C CA 1
ATOM 7532 C C . ARG C 1 245 ? 39.475 -40.196 -52.502 1.00 25.08 820 ARG C C 1
ATOM 7533 O O . ARG C 1 245 ? 38.312 -40.237 -52.073 1.00 23.85 820 ARG C O 1
ATOM 7541 N N . LYS C 1 246 ? 40.400 -41.098 -52.157 1.00 23.77 821 LYS C N 1
ATOM 7542 C CA . LYS C 1 246 ? 40.101 -42.176 -51.219 1.00 21.81 821 LYS C CA 1
ATOM 7543 C C . LYS C 1 246 ? 39.734 -41.636 -49.846 1.00 22.45 821 LYS C C 1
ATOM 7544 O O . LYS C 1 246 ? 38.794 -42.126 -49.211 1.00 21.22 821 LYS C O 1
ATOM 7550 N N . ILE C 1 247 ? 40.475 -40.636 -49.359 1.00 17.30 822 ILE C N 1
ATOM 7551 C CA . ILE C 1 247 ? 40.199 -40.125 -48.021 1.00 19.74 822 ILE C CA 1
ATOM 7552 C C . ILE C 1 247 ? 38.839 -39.428 -47.970 1.00 20.77 822 ILE C C 1
ATOM 7553 O O . ILE C 1 247 ? 38.125 -39.527 -46.962 1.00 21.33 822 ILE C O 1
ATOM 7558 N N . ALA C 1 248 ? 38.455 -38.729 -49.045 1.00 17.77 823 ALA C N 1
ATOM 7559 C CA . ALA C 1 248 ? 37.114 -38.154 -49.111 1.00 20.00 823 ALA C CA 1
ATOM 7560 C C . ALA C 1 248 ? 36.058 -39.241 -48.996 1.00 24.09 823 ALA C C 1
ATOM 7561 O O . ALA C 1 248 ? 35.066 -39.086 -48.274 1.00 26.27 823 ALA C O 1
ATOM 7563 N N . GLU C 1 249 ? 36.249 -40.345 -49.722 1.00 20.50 824 GLU C N 1
ATOM 7564 C CA . GLU C 1 249 ? 35.375 -41.501 -49.578 1.00 21.89 824 GLU C CA 1
ATOM 7565 C C . GLU C 1 249 ? 35.194 -41.884 -48.111 1.00 20.73 824 GLU C C 1
ATOM 7566 O O . GLU C 1 249 ? 34.060 -41.996 -47.627 1.00 23.46 824 GLU C O 1
ATOM 7572 N N . LEU C 1 250 ? 36.306 -42.073 -47.385 1.00 18.56 825 LEU C N 1
ATOM 7573 C CA . LEU C 1 250 ? 36.235 -42.514 -45.990 1.00 18.94 825 LEU C CA 1
ATOM 7574 C C . LEU C 1 250 ? 35.593 -41.456 -45.095 1.00 16.02 825 LEU C C 1
ATOM 7575 O O . LEU C 1 250 ? 34.800 -41.789 -44.203 1.00 17.74 825 LEU C O 1
ATOM 7580 N N . ILE C 1 251 ? 35.916 -40.180 -45.318 1.00 14.02 826 ILE C N 1
ATOM 7581 C CA . ILE C 1 251 ? 35.318 -39.112 -44.519 1.00 15.72 826 ILE C CA 1
ATOM 7582 C C . ILE C 1 251 ? 33.803 -39.077 -44.721 1.00 16.09 826 ILE C C 1
ATOM 7583 O O . ILE C 1 251 ? 33.029 -39.035 -43.758 1.00 18.01 826 ILE C O 1
ATOM 7588 N N . TYR C 1 252 ? 33.359 -39.062 -45.980 1.00 15.49 827 TYR C N 1
ATOM 7589 C CA . TYR C 1 252 ? 31.921 -38.962 -46.228 1.00 15.82 827 TYR C CA 1
ATOM 7590 C C . TYR C 1 252 ? 31.170 -40.203 -45.759 1.00 21.95 827 TYR C C 1
ATOM 7591 O O . TYR C 1 252 ? 30.051 -40.080 -45.247 1.00 19.71 827 TYR C O 1
ATOM 7600 N N . LYS C 1 253 ? 31.769 -41.395 -45.870 1.00 19.31 828 LYS C N 1
ATOM 7601 C CA . LYS C 1 253 ? 31.126 -42.574 -45.288 1.00 24.34 828 LYS C CA 1
ATOM 7602 C C . LYS C 1 253 ? 30.912 -42.381 -43.792 1.00 22.56 828 LYS C C 1
ATOM 7603 O O . LYS C 1 253 ? 29.839 -42.685 -43.252 1.00 21.24 828 LYS C O 1
ATOM 7609 N N . GLU C 1 254 ? 31.936 -41.883 -43.099 1.00 20.62 829 GLU C N 1
ATOM 7610 C CA . GLU C 1 254 ? 31.825 -41.691 -41.662 1.00 20.05 829 GLU C CA 1
ATOM 7611 C C . GLU C 1 254 ? 30.780 -40.630 -41.332 1.00 20.05 829 GLU C C 1
ATOM 7612 O O . GLU C 1 254 ? 29.898 -40.852 -40.490 1.00 18.82 829 GLU C O 1
ATOM 7618 N N . PHE C 1 255 ? 30.864 -39.469 -41.991 1.00 20.28 830 PHE C N 1
ATOM 7619 C CA . PHE C 1 255 ? 29.898 -38.392 -41.772 1.00 18.51 830 PHE C CA 1
ATOM 7620 C C . PHE C 1 255 ? 28.469 -38.862 -42.025 1.00 19.81 830 PHE C C 1
ATOM 7621 O O . PHE C 1 255 ? 27.567 -38.606 -41.218 1.00 18.51 830 PHE C O 1
ATOM 7629 N N . PHE C 1 256 ? 28.232 -39.512 -43.170 1.00 18.82 831 PHE C N 1
ATOM 7630 C CA . PHE C 1 256 ? 26.863 -39.871 -43.533 1.00 23.10 831 PHE C CA 1
ATOM 7631 C C . PHE C 1 256 ? 26.287 -40.908 -42.582 1.00 22.30 831 PHE C C 1
ATOM 7632 O O . PHE C 1 256 ? 25.078 -40.912 -42.332 1.00 23.71 831 PHE C O 1
ATOM 7640 N N . SER C 1 257 ? 27.138 -41.776 -42.024 1.00 21.64 832 SER C N 1
ATOM 7641 C CA . SER C 1 257 ? 26.676 -42.685 -40.980 1.00 25.22 832 SER C CA 1
ATOM 7642 C C . SER C 1 257 ? 26.221 -41.919 -39.737 1.00 23.43 832 SER C C 1
ATOM 7643 O O . SER C 1 257 ? 25.185 -42.249 -39.147 1.00 21.08 832 SER C O 1
ATOM 7646 N N . GLN C 1 258 ? 26.968 -40.886 -39.324 1.00 21.49 833 GLN C N 1
ATOM 7647 C CA . GLN C 1 258 ? 26.501 -40.063 -38.209 1.00 19.36 833 GLN C CA 1
ATOM 7648 C C . GLN C 1 258 ? 25.173 -39.395 -38.537 1.00 19.60 833 GLN C C 1
ATOM 7649 O O . GLN C 1 258 ? 24.252 -39.370 -37.707 1.00 20.59 833 GLN C O 1
ATOM 7655 N N . GLY C 1 259 ? 25.063 -38.828 -39.738 1.00 20.33 834 GLY C N 1
ATOM 7656 C CA . GLY C 1 259 ? 23.813 -38.191 -40.127 1.00 25.14 834 GLY C CA 1
ATOM 7657 C C . GLY C 1 259 ? 22.621 -39.127 -40.054 1.00 25.78 834 GLY C C 1
ATOM 7658 O O . GLY C 1 259 ? 21.533 -38.726 -39.635 1.00 24.03 834 GLY C O 1
ATOM 7659 N N . ASP C 1 260 ? 22.811 -40.391 -40.446 1.00 23.81 835 ASP C N 1
ATOM 7660 C CA . ASP C 1 260 ? 21.726 -41.365 -40.350 1.00 26.54 835 ASP C CA 1
ATOM 7661 C C . ASP C 1 260 ? 21.291 -41.569 -38.902 1.00 25.19 835 ASP C C 1
ATOM 7662 O O . ASP C 1 260 ? 20.087 -41.615 -38.604 1.00 26.81 835 ASP C O 1
ATOM 7667 N N . LEU C 1 261 ? 22.253 -41.722 -37.989 1.00 23.89 836 LEU C N 1
ATOM 7668 C CA . LEU C 1 261 ? 21.900 -41.821 -36.578 1.00 24.36 836 LEU C CA 1
ATOM 7669 C C . LEU C 1 261 ? 21.124 -40.589 -36.128 1.00 29.77 836 LEU C C 1
ATOM 7670 O O . LEU C 1 261 ? 20.104 -40.708 -35.439 1.00 33.34 836 LEU C O 1
ATOM 7675 N N . GLU C 1 262 ? 21.581 -39.396 -36.524 1.00 23.79 837 GLU C N 1
ATOM 7676 C CA . GLU C 1 262 ? 20.922 -38.168 -36.085 1.00 24.57 837 GLU C CA 1
ATOM 7677 C C . GLU C 1 262 ? 19.477 -38.129 -36.552 1.00 26.50 837 GLU C C 1
ATOM 7678 O O . GLU C 1 262 ? 18.576 -37.765 -35.784 1.00 27.88 837 GLU C O 1
ATOM 7684 N N . LYS C 1 263 ? 19.237 -38.510 -37.807 1.00 26.93 838 LYS C N 1
ATOM 7685 C CA . LYS C 1 263 ? 17.870 -38.568 -38.313 1.00 29.20 838 LYS C CA 1
ATOM 7686 C C . LYS C 1 263 ? 17.021 -39.531 -37.497 1.00 34.84 838 LYS C C 1
ATOM 7687 O O . LYS C 1 263 ? 15.858 -39.239 -37.193 1.00 39.31 838 LYS C O 1
ATOM 7693 N N . ALA C 1 264 ? 17.580 -40.691 -37.134 1.00 32.30 839 ALA C N 1
ATOM 7694 C CA . ALA C 1 264 ? 16.822 -41.643 -36.330 1.00 34.31 839 ALA C CA 1
ATOM 7695 C C . ALA C 1 264 ? 16.549 -41.122 -34.925 1.00 37.23 839 ALA C C 1
ATOM 7696 O O . ALA C 1 264 ? 15.607 -41.592 -34.276 1.00 41.70 839 ALA C O 1
ATOM 7698 N N . MET C 1 265 ? 17.337 -40.157 -34.452 1.00 38.88 840 MET C N 1
ATOM 7699 C CA . MET C 1 265 ? 17.109 -39.489 -33.178 1.00 39.91 840 MET C CA 1
ATOM 7700 C C . MET C 1 265 ? 16.115 -38.343 -33.281 1.00 41.17 840 MET C C 1
ATOM 7701 O O . MET C 1 265 ? 15.940 -37.606 -32.303 1.00 42.13 840 MET C O 1
ATOM 7706 N N . GLY C 1 266 ? 15.476 -38.164 -34.432 1.00 41.43 841 GLY C N 1
ATOM 7707 C CA . GLY C 1 266 ? 14.582 -37.045 -34.632 1.00 42.75 841 GLY C CA 1
ATOM 7708 C C . GLY C 1 266 ? 15.267 -35.726 -34.904 1.00 42.32 841 GLY C C 1
ATOM 7709 O O . GLY C 1 266 ? 14.583 -34.700 -34.998 1.00 47.58 841 GLY C O 1
ATOM 7710 N N . ASN C 1 267 ? 16.588 -35.715 -35.043 1.00 40.81 842 ASN C N 1
ATOM 7711 C CA . ASN C 1 267 ? 17.342 -34.488 -35.251 1.00 40.80 842 ASN C CA 1
ATOM 7712 C C . ASN C 1 267 ? 17.717 -34.321 -36.717 1.00 40.86 842 ASN C C 1
ATOM 7713 O O . ASN C 1 267 ? 17.615 -35.243 -37.530 1.00 44.00 842 ASN C O 1
ATOM 7718 N N . ARG C 1 268 ? 18.159 -33.116 -37.046 1.00 38.82 843 ARG C N 1
ATOM 7719 C CA . ARG C 1 268 ? 18.497 -32.750 -38.416 1.00 39.87 843 ARG C CA 1
ATOM 7720 C C . ARG C 1 268 ? 20.003 -32.560 -38.538 1.00 38.05 843 ARG C C 1
ATOM 7721 O O . ARG C 1 268 ? 20.541 -31.569 -38.018 1.00 44.61 843 ARG C O 1
ATOM 7729 N N . PRO C 1 269 ? 20.718 -33.459 -39.208 1.00 33.88 844 PRO C N 1
ATOM 7730 C CA . PRO C 1 269 ? 22.178 -33.352 -39.261 1.00 29.28 844 PRO C CA 1
ATOM 7731 C C . PRO C 1 269 ? 22.619 -32.147 -40.074 1.00 28.65 844 PRO C C 1
ATOM 7732 O O . PRO C 1 269 ? 21.884 -31.626 -40.919 1.00 32.13 844 PRO C O 1
ATOM 7736 N N . MET C 1 270 ? 23.844 -31.705 -39.804 1.00 26.50 845 MET C N 1
ATOM 7737 C CA . MET C 1 270 ? 24.439 -30.667 -40.624 1.00 26.61 845 MET C CA 1
ATOM 7738 C C . MET C 1 270 ? 24.558 -31.156 -42.067 1.00 31.14 845 MET C C 1
ATOM 7739 O O . MET C 1 270 ? 24.572 -32.360 -42.347 1.00 25.02 845 MET C O 1
ATOM 7744 N N . GLU C 1 271 ? 24.631 -30.194 -42.989 1.00 27.83 846 GLU C N 1
ATOM 7745 C CA . GLU C 1 271 ? 24.536 -30.516 -44.412 1.00 34.99 846 GLU C CA 1
ATOM 7746 C C . GLU C 1 271 ? 25.586 -31.536 -44.836 1.00 28.56 846 GLU C C 1
ATOM 7747 O O . GLU C 1 271 ? 25.272 -32.486 -45.566 1.00 24.24 846 GLU C O 1
ATOM 7753 N N . MET C 1 272 ? 26.832 -31.372 -44.369 1.00 24.97 847 MET C N 1
ATOM 7754 C CA . MET C 1 272 ? 27.917 -32.259 -44.776 1.00 23.57 847 MET C CA 1
ATOM 7755 C C . MET C 1 272 ? 27.754 -33.686 -44.263 1.00 24.13 847 MET C C 1
ATOM 7756 O O . MET C 1 272 ? 28.502 -34.564 -44.697 1.00 22.17 847 MET C O 1
ATOM 7761 N N . MET C 1 273 ? 26.804 -33.942 -43.366 1.00 21.92 848 MET C N 1
ATOM 7762 C CA . MET C 1 273 ? 26.582 -35.280 -42.835 1.00 23.69 848 MET C CA 1
ATOM 7763 C C . MET C 1 273 ? 25.253 -35.885 -43.271 1.00 23.86 848 MET C C 1
ATOM 7764 O O . MET C 1 273 ? 24.892 -36.973 -42.806 1.00 24.50 848 MET C O 1
ATOM 7769 N N . ASP C 1 274 ? 24.518 -35.217 -44.162 1.00 24.78 849 ASP C N 1
ATOM 7770 C CA . ASP C 1 274 ? 23.212 -35.672 -44.629 1.00 26.61 849 ASP C CA 1
ATOM 7771 C C . ASP C 1 274 ? 23.402 -36.166 -46.057 1.00 26.88 849 ASP C C 1
ATOM 7772 O O . ASP C 1 274 ? 23.579 -35.360 -46.974 1.00 26.90 849 ASP C O 1
ATOM 7777 N N . ARG C 1 275 ? 23.370 -37.487 -46.241 1.00 27.34 850 ARG C N 1
ATOM 7778 C CA . ARG C 1 275 ? 23.622 -38.082 -47.550 1.00 27.84 850 ARG C CA 1
ATOM 7779 C C . ARG C 1 275 ? 22.571 -37.705 -48.592 1.00 29.64 850 ARG C C 1
ATOM 7780 O O . ARG C 1 275 ? 22.805 -37.924 -49.792 1.00 30.21 850 ARG C O 1
ATOM 7788 N N . GLU C 1 276 ? 21.422 -37.168 -48.175 1.00 30.81 851 GLU C N 1
ATOM 7789 C CA . GLU C 1 276 ? 20.384 -36.739 -49.107 1.00 32.78 851 GLU C CA 1
ATOM 7790 C C . GLU C 1 276 ? 20.532 -35.282 -49.531 1.00 32.93 851 GLU C C 1
ATOM 7791 O O . GLU C 1 276 ? 19.897 -34.866 -50.505 1.00 34.26 851 GLU C O 1
ATOM 7797 N N . LYS C 1 277 ? 21.364 -34.513 -48.833 1.00 30.87 852 LYS C N 1
ATOM 7798 C CA . LYS C 1 277 ? 21.589 -33.102 -49.104 1.00 30.77 852 LYS C CA 1
ATOM 7799 C C . LYS C 1 277 ? 23.012 -32.786 -49.544 1.00 29.09 852 LYS C C 1
ATOM 7800 O O . LYS C 1 277 ? 23.203 -31.859 -50.335 1.00 29.54 852 LYS C O 1
ATOM 7806 N N . ALA C 1 278 ? 24.010 -33.513 -49.045 1.00 27.38 853 ALA C N 1
ATOM 7807 C CA . ALA C 1 278 ? 25.399 -33.176 -49.309 1.00 25.84 853 ALA C CA 1
ATOM 7808 C C . ALA C 1 278 ? 25.738 -33.309 -50.787 1.00 27.00 853 ALA C C 1
ATOM 7809 O O . ALA C 1 278 ? 25.418 -34.316 -51.426 1.00 31.36 853 ALA C O 1
ATOM 7811 N N . TYR C 1 279 ? 26.406 -32.290 -51.321 1.00 26.24 854 TYR C N 1
ATOM 7812 C CA . TYR C 1 279 ? 26.934 -32.294 -52.684 1.00 26.87 854 TYR C CA 1
ATOM 7813 C C . TYR C 1 279 ? 28.450 -32.308 -52.529 1.00 29.57 854 TYR C C 1
ATOM 7814 O O . TYR C 1 279 ? 29.071 -31.259 -52.343 1.00 24.74 854 TYR C O 1
ATOM 7823 N N . ILE C 1 280 ? 29.031 -33.517 -52.582 1.00 24.64 855 ILE C N 1
ATOM 7824 C CA . ILE C 1 280 ? 30.437 -33.704 -52.199 1.00 23.69 855 ILE C CA 1
ATOM 7825 C C . ILE C 1 280 ? 31.406 -32.712 -52.841 1.00 22.82 855 ILE C C 1
ATOM 7826 O O . ILE C 1 280 ? 32.249 -32.162 -52.124 1.00 24.04 855 ILE C O 1
ATOM 7831 N N . PRO C 1 281 ? 31.350 -32.438 -54.154 1.00 25.29 856 PRO C N 1
ATOM 7832 C CA . PRO C 1 281 ? 32.394 -31.568 -54.727 1.00 26.67 856 PRO C CA 1
ATOM 7833 C C . PRO C 1 281 ? 32.422 -30.157 -54.155 1.00 29.51 856 PRO C C 1
ATOM 7834 O O . PRO C 1 281 ? 33.514 -29.624 -53.915 1.00 28.60 856 PRO C O 1
ATOM 7838 N N . GLU C 1 282 ? 31.265 -29.537 -53.910 1.00 24.46 857 GLU C N 1
ATOM 7839 C CA . GLU C 1 282 ? 31.287 -28.186 -53.359 1.00 28.00 857 GLU C CA 1
ATOM 7840 C C . GLU C 1 282 ? 31.743 -28.202 -51.905 1.00 24.42 857 GLU C C 1
ATOM 7841 O O . GLU C 1 282 ? 32.511 -27.332 -51.477 1.00 25.66 857 GLU C O 1
ATOM 7847 N N . LEU C 1 283 ? 31.297 -29.198 -51.136 1.00 22.47 858 LEU C N 1
ATOM 7848 C CA . LEU C 1 283 ? 31.746 -29.313 -49.753 1.00 20.93 858 LEU C CA 1
ATOM 7849 C C . LEU C 1 283 ? 33.251 -29.509 -49.692 1.00 21.81 858 LEU C C 1
ATOM 7850 O O . LEU C 1 283 ? 33.939 -28.894 -48.866 1.00 22.36 858 LEU C O 1
ATOM 7855 N N . GLN C 1 284 ? 33.777 -30.374 -50.559 1.00 21.83 859 GLN C N 1
ATOM 7856 C CA . GLN C 1 284 ? 35.199 -30.677 -50.539 1.00 22.77 859 GLN C CA 1
ATOM 7857 C C . GLN C 1 284 ? 36.018 -29.472 -50.988 1.00 19.39 859 GLN C C 1
ATOM 7858 O O . GLN C 1 284 ? 37.005 -29.109 -50.341 1.00 20.82 859 GLN C O 1
ATOM 7864 N N . ILE C 1 285 ? 35.594 -28.807 -52.065 1.00 21.25 860 ILE C N 1
ATOM 7865 C CA . ILE C 1 285 ? 36.279 -27.602 -52.534 1.00 25.76 860 ILE C CA 1
ATOM 7866 C C . ILE C 1 285 ? 36.279 -26.523 -51.458 1.00 22.42 860 ILE C C 1
ATOM 7867 O O . ILE C 1 285 ? 37.290 -25.843 -51.238 1.00 24.76 860 ILE C O 1
ATOM 7872 N N . SER C 1 286 ? 35.148 -26.343 -50.773 1.00 24.25 861 SER C N 1
ATOM 7873 C CA . SER C 1 286 ? 35.094 -25.367 -49.688 1.00 22.68 861 SER C CA 1
ATOM 7874 C C . SER C 1 286 ? 36.055 -25.730 -48.559 1.00 22.58 861 SER C C 1
ATOM 7875 O O . SER C 1 286 ? 36.772 -24.862 -48.038 1.00 21.90 861 SER C O 1
ATOM 7878 N N . PHE C 1 287 ? 36.082 -27.007 -48.158 1.00 18.21 862 PHE C N 1
ATOM 7879 C CA . PHE C 1 287 ? 37.000 -27.416 -47.097 1.00 19.91 862 PHE C CA 1
ATOM 7880 C C . PHE C 1 287 ? 38.448 -27.193 -47.513 1.00 17.79 862 PHE C C 1
ATOM 7881 O O . PHE C 1 287 ? 39.258 -26.692 -46.721 1.00 18.21 862 PHE C O 1
ATOM 7889 N N . MET C 1 288 ? 38.786 -27.552 -48.756 1.00 19.87 863 MET C N 1
ATOM 7890 C CA . MET C 1 288 ? 40.147 -27.358 -49.251 1.00 20.85 863 MET C CA 1
ATOM 7891 C C . MET C 1 288 ? 40.502 -25.876 -49.316 1.00 19.65 863 MET C C 1
ATOM 7892 O O . MET C 1 288 ? 41.571 -25.458 -48.858 1.00 25.15 863 MET C O 1
ATOM 7897 N N . GLU C 1 289 ? 39.598 -25.061 -49.857 1.00 20.58 864 GLU C N 1
ATOM 7898 C CA . GLU C 1 289 ? 39.912 -23.657 -50.104 1.00 22.62 864 GLU C CA 1
ATOM 7899 C C . GLU C 1 289 ? 39.936 -22.837 -48.818 1.00 21.83 864 GLU C C 1
ATOM 7900 O O . GLU C 1 289 ? 40.792 -21.962 -48.655 1.00 24.20 864 GLU C O 1
ATOM 7906 N N . HIS C 1 290 ? 38.999 -23.076 -47.908 1.00 21.44 865 HIS C N 1
ATOM 7907 C CA . HIS C 1 290 ? 38.836 -22.188 -46.766 1.00 20.14 865 HIS C CA 1
ATOM 7908 C C . HIS C 1 290 ? 39.389 -22.740 -45.456 1.00 24.88 865 HIS C C 1
ATOM 7909 O O . HIS C 1 290 ? 39.503 -21.977 -44.490 1.00 23.18 865 HIS C O 1
ATOM 7916 N N . ILE C 1 291 ? 39.736 -24.024 -45.388 1.00 18.82 866 ILE C N 1
ATOM 7917 C CA . ILE C 1 291 ? 40.316 -24.585 -44.176 1.00 18.34 866 ILE C CA 1
ATOM 7918 C C . ILE C 1 291 ? 41.716 -25.133 -44.436 1.00 22.81 866 ILE C C 1
ATOM 7919 O O . ILE C 1 291 ? 42.684 -24.665 -43.833 1.00 20.36 866 ILE C O 1
ATOM 7924 N N . ALA C 1 292 ? 41.842 -26.102 -45.353 1.00 19.68 867 ALA C N 1
ATOM 7925 C CA . ALA C 1 292 ? 43.135 -26.765 -45.553 1.00 18.79 867 ALA C CA 1
ATOM 7926 C C . ALA C 1 292 ? 44.179 -25.818 -46.142 1.00 21.44 867 ALA C C 1
ATOM 7927 O O . ALA C 1 292 ? 45.300 -25.717 -45.625 1.00 19.92 867 ALA C O 1
ATOM 7929 N N . MET C 1 293 ? 43.836 -25.119 -47.224 1.00 20.19 868 MET C N 1
ATOM 7930 C CA . MET C 1 293 ? 44.813 -24.245 -47.878 1.00 23.93 868 MET C CA 1
ATOM 7931 C C . MET C 1 293 ? 45.389 -23.183 -46.948 1.00 21.45 868 MET C C 1
ATOM 7932 O O . MET C 1 293 ? 46.627 -23.048 -46.898 1.00 23.14 868 MET C O 1
ATOM 7937 N N . PRO C 1 294 ? 44.589 -22.427 -46.182 1.00 20.83 869 PRO C N 1
ATOM 7938 C CA . PRO C 1 294 ? 45.181 -21.415 -45.289 1.00 21.12 869 PRO C CA 1
ATOM 7939 C C . PRO C 1 294 ? 46.144 -21.980 -44.261 1.00 23.97 869 PRO C C 1
ATOM 7940 O O . PRO C 1 294 ? 47.100 -21.292 -43.872 1.00 22.93 869 PRO C O 1
ATOM 7944 N N . ILE C 1 295 ? 45.898 -23.204 -43.792 1.00 23.27 870 ILE C N 1
ATOM 7945 C CA . ILE C 1 295 ? 46.819 -23.871 -42.879 1.00 20.19 870 ILE C CA 1
ATOM 7946 C C . ILE C 1 295 ? 48.180 -24.057 -43.537 1.00 20.40 870 ILE C C 1
ATOM 7947 O O . ILE C 1 295 ? 49.221 -23.706 -42.969 1.00 21.74 870 ILE C O 1
ATOM 7952 N N . TYR C 1 296 ? 48.195 -24.628 -44.739 1.00 20.60 871 TYR C N 1
ATOM 7953 C CA . TYR C 1 296 ? 49.469 -24.896 -45.391 1.00 19.57 871 TYR C CA 1
ATOM 7954 C C . TYR C 1 296 ? 50.117 -23.634 -45.934 1.00 24.44 871 TYR C C 1
ATOM 7955 O O . TYR C 1 296 ? 51.341 -23.602 -46.104 1.00 26.49 871 TYR C O 1
ATOM 7964 N N . LYS C 1 297 ? 49.333 -22.584 -46.176 1.00 24.30 872 LYS C N 1
ATOM 7965 C CA . LYS C 1 297 ? 49.924 -21.288 -46.491 1.00 21.40 872 LYS C CA 1
ATOM 7966 C C . LYS C 1 297 ? 50.626 -20.684 -45.274 1.00 27.34 872 LYS C C 1
ATOM 7967 O O . LYS C 1 297 ? 51.706 -20.097 -45.407 1.00 28.81 872 LYS C O 1
ATOM 7973 N N . LEU C 1 298 ? 50.027 -20.800 -44.081 1.00 25.85 873 LEU C N 1
ATOM 7974 C CA . LEU C 1 298 ? 50.724 -20.367 -42.871 1.00 23.72 873 LEU C CA 1
ATOM 7975 C C . LEU C 1 298 ? 52.020 -21.139 -42.682 1.00 24.43 873 LEU C C 1
ATOM 7976 O O . LEU C 1 298 ? 53.054 -20.556 -42.333 1.00 24.54 873 LEU C O 1
ATOM 7981 N N . LEU C 1 299 ? 51.973 -22.457 -42.894 1.00 20.89 874 LEU C N 1
ATOM 7982 C CA . LEU C 1 299 ? 53.156 -23.298 -42.738 1.00 23.29 874 LEU C CA 1
ATOM 7983 C C . LEU C 1 299 ? 54.251 -22.867 -43.702 1.00 27.11 874 LEU C C 1
ATOM 7984 O O . LEU C 1 299 ? 55.426 -22.796 -43.326 1.00 26.79 874 LEU C O 1
ATOM 7989 N N . GLN C 1 300 ? 53.875 -22.565 -44.949 1.00 23.15 875 GLN C N 1
ATOM 7990 C CA . GLN C 1 300 ? 54.824 -22.044 -45.928 1.00 30.54 875 GLN C CA 1
ATOM 7991 C C . GLN C 1 300 ? 55.368 -20.680 -45.509 1.00 25.50 875 GLN C C 1
ATOM 7992 O O . GLN C 1 300 ? 56.545 -20.377 -45.744 1.00 29.22 875 GLN C O 1
ATOM 7998 N N . ASP C 1 301 ? 54.524 -19.839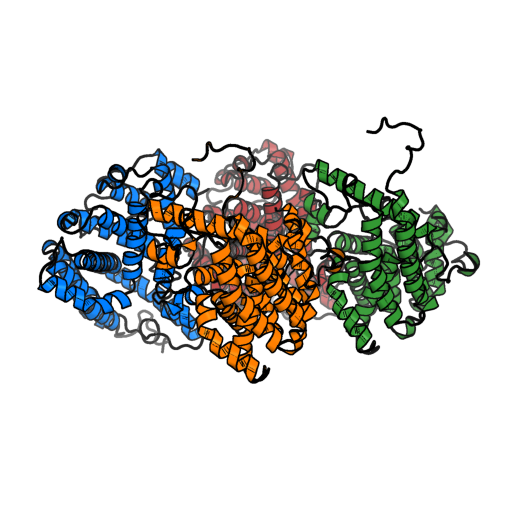 -44.897 1.00 24.97 876 ASP C N 1
ATOM 7999 C CA . ASP C 1 301 ? 54.978 -18.521 -44.453 1.00 29.30 876 ASP C CA 1
ATOM 8000 C C . ASP C 1 301 ? 56.097 -18.639 -43.427 1.00 34.78 876 ASP C C 1
ATOM 8001 O O . ASP C 1 301 ? 57.006 -17.802 -43.388 1.00 37.69 876 ASP C O 1
ATOM 8006 N N . LEU C 1 302 ? 56.048 -19.671 -42.588 1.00 32.25 877 LEU C N 1
ATOM 8007 C CA . LEU C 1 302 ? 57.037 -19.866 -41.537 1.00 33.15 877 LEU C CA 1
ATOM 8008 C C . LEU C 1 302 ? 58.218 -20.705 -42.005 1.00 29.32 877 LEU C C 1
ATOM 8009 O O . LEU C 1 302 ? 59.358 -20.457 -41.598 1.00 34.22 877 LEU C O 1
ATOM 8014 N N . PHE C 1 303 ? 57.966 -21.697 -42.849 1.00 28.19 878 PHE C N 1
ATOM 8015 C CA . PHE C 1 303 ? 59.006 -22.596 -43.349 1.00 28.54 878 PHE C CA 1
ATOM 8016 C C . PHE C 1 303 ? 58.985 -22.534 -44.869 1.00 31.53 878 PHE C C 1
ATOM 8017 O O . PHE C 1 303 ? 58.101 -23.138 -45.503 1.00 30.11 878 PHE C O 1
ATOM 8025 N N . PRO C 1 304 ? 59.921 -21.822 -45.501 1.00 33.10 879 PRO C N 1
ATOM 8026 C CA . PRO C 1 304 ? 59.938 -21.783 -46.975 1.00 33.89 879 PRO C CA 1
ATOM 8027 C C . PRO C 1 304 ? 59.959 -23.160 -47.622 1.00 31.62 879 PRO C C 1
ATOM 8028 O O . PRO C 1 304 ? 59.372 -23.339 -48.698 1.00 32.86 879 PRO C O 1
ATOM 8032 N N . LYS C 1 305 ? 60.600 -24.144 -46.988 1.00 32.42 880 LYS C N 1
ATOM 8033 C CA . LYS C 1 305 ? 60.672 -25.492 -47.541 1.00 33.34 880 LYS C CA 1
ATOM 8034 C C . LYS C 1 305 ? 59.329 -26.218 -47.556 1.00 31.32 880 LYS C C 1
ATOM 8035 O O . LYS C 1 305 ? 59.218 -27.259 -48.214 1.00 35.75 880 LYS C O 1
ATOM 8041 N N . ALA C 1 306 ? 58.313 -25.706 -46.867 1.00 28.97 881 ALA C N 1
ATOM 8042 C CA . ALA C 1 306 ? 56.988 -26.318 -46.892 1.00 29.32 881 ALA C CA 1
ATOM 8043 C C . ALA C 1 306 ? 56.153 -25.870 -48.085 1.00 30.99 881 ALA C C 1
ATOM 8044 O O . ALA C 1 306 ? 54.966 -26.205 -48.155 1.00 30.20 881 ALA C O 1
ATOM 8046 N N . ALA C 1 307 ? 56.748 -25.124 -49.019 1.00 30.43 882 ALA C N 1
ATOM 8047 C CA . ALA C 1 307 ? 55.985 -24.576 -50.137 1.00 26.30 882 ALA C CA 1
ATOM 8048 C C . ALA C 1 307 ? 55.326 -25.670 -50.970 1.00 30.64 882 ALA C C 1
ATOM 8049 O O . ALA C 1 307 ? 54.184 -25.512 -51.419 1.00 29.70 882 ALA C O 1
ATOM 8051 N N . GLU C 1 308 ? 56.026 -26.788 -51.189 1.00 28.42 883 GLU C N 1
ATOM 8052 C CA . GLU C 1 308 ? 55.462 -27.855 -52.011 1.00 27.68 883 GLU C CA 1
ATOM 8053 C C . GLU C 1 308 ? 54.211 -28.457 -51.384 1.00 23.29 883 GLU C C 1
ATOM 8054 O O . GLU C 1 308 ? 53.346 -28.964 -52.105 1.00 27.57 883 GLU C O 1
ATOM 8060 N N . LEU C 1 309 ? 54.090 -28.415 -50.052 1.00 23.92 884 LEU C N 1
ATOM 8061 C CA . LEU C 1 309 ? 52.884 -28.931 -49.408 1.00 21.04 884 LEU C CA 1
ATOM 8062 C C . LEU C 1 309 ? 51.676 -28.082 -49.773 1.00 26.91 884 LEU C C 1
ATOM 8063 O O . LEU C 1 309 ? 50.633 -28.607 -50.180 1.00 22.23 884 LEU C O 1
ATOM 8068 N N . TYR C 1 310 ? 51.803 -26.760 -49.636 1.00 24.37 885 TYR C N 1
ATOM 8069 C CA . TYR C 1 310 ? 50.729 -25.857 -50.039 1.00 24.82 885 TYR C CA 1
ATOM 8070 C C . TYR C 1 310 ? 50.380 -26.035 -51.511 1.00 23.24 885 TYR C C 1
ATOM 8071 O O . TYR C 1 310 ? 49.199 -26.073 -51.887 1.00 21.93 885 TYR C O 1
ATOM 8080 N N . GLU C 1 311 ? 51.400 -26.134 -52.363 1.00 24.40 886 GLU C N 1
ATOM 8081 C CA . GLU C 1 311 ? 51.161 -26.304 -53.791 1.00 23.28 886 GLU C CA 1
ATOM 8082 C C . GLU C 1 311 ? 50.415 -27.602 -54.075 1.00 27.01 886 GLU C C 1
ATOM 8083 O O . GLU C 1 311 ? 49.538 -27.646 -54.946 1.00 26.73 886 GLU C O 1
ATOM 8089 N N . ARG C 1 312 ? 50.730 -28.666 -53.338 1.00 24.49 887 ARG C N 1
ATOM 8090 C CA . ARG C 1 312 ? 49.995 -29.908 -53.536 1.00 27.32 887 ARG C CA 1
ATOM 8091 C C . ARG C 1 312 ? 48.541 -29.773 -53.100 1.00 26.55 887 ARG C C 1
ATOM 8092 O O . ARG C 1 312 ? 47.639 -30.235 -53.804 1.00 21.72 887 ARG C O 1
ATOM 8100 N N . VAL C 1 313 ? 48.286 -29.135 -51.954 1.00 23.37 888 VAL C N 1
ATOM 8101 C CA . VAL C 1 313 ? 46.901 -28.944 -51.524 1.00 22.24 888 VAL C CA 1
ATOM 8102 C C . VAL C 1 313 ? 46.140 -28.108 -52.546 1.00 22.19 888 VAL C C 1
ATOM 8103 O O . VAL C 1 313 ? 44.983 -28.397 -52.870 1.00 22.66 888 VAL C O 1
ATOM 8107 N N . ALA C 1 314 ? 46.785 -27.072 -53.085 1.00 24.02 889 ALA C N 1
ATOM 8108 C CA . ALA C 1 314 ? 46.143 -26.253 -54.110 1.00 23.65 889 ALA C CA 1
ATOM 8109 C C . ALA C 1 314 ? 45.847 -27.065 -55.368 1.00 24.86 889 ALA C C 1
ATOM 8110 O O . ALA C 1 314 ? 44.772 -26.930 -55.968 1.00 23.76 889 ALA C O 1
ATOM 8112 N N . SER C 1 315 ? 46.782 -27.928 -55.779 1.00 26.05 890 SER C N 1
ATOM 8113 C CA . SER C 1 315 ? 46.547 -28.756 -56.960 1.00 25.50 890 SER C CA 1
ATOM 8114 C C . SER C 1 315 ? 45.404 -29.738 -56.735 1.00 26.00 890 SER C C 1
ATOM 8115 O O . SER C 1 315 ? 44.604 -29.983 -57.646 1.00 27.18 890 SER C O 1
ATOM 8118 N N . ASN C 1 316 ? 45.317 -30.324 -55.541 1.00 26.49 891 ASN C N 1
ATOM 8119 C CA . ASN C 1 316 ? 44.229 -31.255 -55.273 1.00 20.58 891 ASN C CA 1
ATOM 8120 C C . ASN C 1 316 ? 42.889 -30.538 -55.280 1.00 29.83 891 ASN C C 1
ATOM 8121 O O . ASN C 1 316 ? 41.893 -31.080 -55.772 1.00 25.30 891 ASN C O 1
ATOM 8126 N N . ARG C 1 317 ? 42.846 -29.316 -54.743 1.00 23.79 892 ARG C N 1
ATOM 8127 C CA . ARG C 1 317 ? 41.620 -28.531 -54.820 1.00 24.83 892 ARG C CA 1
ATOM 8128 C C . ARG C 1 317 ? 41.229 -28.291 -56.271 1.00 26.58 892 ARG C C 1
ATOM 8129 O O . ARG C 1 317 ? 40.056 -28.425 -56.639 1.00 26.22 892 ARG C O 1
ATOM 8137 N N . GLU C 1 318 ? 42.207 -27.951 -57.115 1.00 22.71 893 GLU C N 1
ATOM 8138 C CA . GLU C 1 318 ? 41.923 -27.747 -58.530 1.00 26.54 893 GLU C CA 1
ATOM 8139 C C . GLU C 1 318 ? 41.408 -29.017 -59.191 1.00 27.92 893 GLU C C 1
ATOM 8140 O O . GLU C 1 318 ? 40.551 -28.947 -60.082 1.00 31.84 893 GLU C O 1
ATOM 8146 N N . HIS C 1 319 ? 41.887 -30.187 -58.759 1.00 27.42 894 HIS C N 1
ATOM 8147 C CA . HIS C 1 319 ? 41.381 -31.421 -59.347 1.00 28.28 894 HIS C CA 1
ATOM 8148 C C . HIS C 1 319 ? 39.924 -31.664 -58.965 1.00 29.44 894 HIS C C 1
ATOM 8149 O O . HIS C 1 319 ? 39.143 -32.178 -59.778 1.00 23.43 894 HIS C O 1
ATOM 8156 N N . TRP C 1 320 ? 39.535 -31.284 -57.743 1.00 21.83 895 TRP C N 1
ATOM 8157 C CA . TRP C 1 320 ? 38.135 -31.415 -57.348 1.00 21.68 895 TRP C CA 1
ATOM 8158 C C . TRP C 1 320 ? 37.218 -30.591 -58.246 1.00 27.29 895 TRP C C 1
ATOM 8159 O O . TRP C 1 320 ? 36.137 -31.054 -58.627 1.00 25.32 895 TRP C O 1
ATOM 8170 N N . THR C 1 321 ? 37.627 -29.370 -58.600 1.00 24.75 896 THR C N 1
ATOM 8171 C CA . THR C 1 321 ? 36.799 -28.575 -59.503 1.00 28.96 896 THR C CA 1
ATOM 8172 C C . THR C 1 321 ? 36.733 -29.202 -60.886 1.00 28.06 896 THR C C 1
ATOM 8173 O O . THR C 1 321 ? 35.714 -29.078 -61.574 1.00 31.08 896 THR C O 1
ATOM 8177 N N . LYS C 1 322 ? 37.807 -29.876 -61.302 1.00 26.08 897 LYS C N 1
ATOM 8178 C CA . LYS C 1 322 ? 37.874 -30.446 -62.639 1.00 30.73 897 LYS C CA 1
ATOM 8179 C C . LYS C 1 322 ? 37.014 -31.694 -62.771 1.00 33.12 897 LYS C C 1
ATOM 8180 O O . LYS C 1 322 ? 36.647 -32.062 -63.892 1.00 36.45 897 LYS C O 1
ATOM 8186 N N . VAL C 1 323 ? 36.679 -32.347 -61.659 1.00 31.91 898 VAL C N 1
ATOM 8187 C CA . VAL C 1 323 ? 35.856 -33.550 -61.681 1.00 23.67 898 VAL C CA 1
ATOM 8188 C C . VAL C 1 323 ? 34.463 -33.319 -61.132 1.00 26.38 898 VAL C C 1
ATOM 8189 O O . VAL C 1 323 ? 33.655 -34.260 -61.110 1.00 26.20 898 VAL C O 1
ATOM 8193 N N . SER C 1 324 ? 34.150 -32.103 -60.675 1.00 24.59 899 SER C N 1
ATOM 8194 C CA . SER C 1 324 ? 32.864 -31.882 -60.025 1.00 24.46 899 SER C CA 1
ATOM 8195 C C . SER C 1 324 ? 31.701 -32.184 -60.963 1.00 25.08 899 SER C C 1
ATOM 8196 O O . SER C 1 324 ? 30.640 -32.620 -60.504 1.00 26.92 899 SER C O 1
ATOM 8199 N N . HIS C 1 325 ? 31.900 -31.997 -62.275 1.00 25.86 900 HIS C N 1
ATOM 8200 C CA . HIS C 1 325 ? 30.832 -32.208 -63.250 1.00 28.63 900 HIS C CA 1
ATOM 8201 C C . HIS C 1 325 ? 30.336 -33.649 -63.258 1.00 30.25 900 HIS C C 1
ATOM 8202 O O . HIS C 1 325 ? 29.186 -33.902 -63.637 1.00 29.43 900 HIS C O 1
ATOM 8209 N N . LYS C 1 326 ? 31.173 -34.605 -62.849 1.00 24.06 901 LYS C N 1
ATOM 8210 C CA . LYS C 1 326 ? 30.751 -36.004 -62.834 1.00 23.75 901 LYS C CA 1
ATOM 8211 C C . LYS C 1 326 ? 29.635 -36.281 -61.831 1.00 28.07 901 LYS C C 1
ATOM 8212 O O . LYS C 1 326 ? 29.015 -37.349 -61.899 1.00 28.42 901 LYS C O 1
ATOM 8218 N N . PHE C 1 327 ? 29.369 -35.364 -60.897 1.00 23.66 902 PHE C N 1
ATOM 8219 C CA . PHE C 1 327 ? 28.321 -35.573 -59.905 1.00 24.09 902 PHE C CA 1
ATOM 8220 C C . PHE C 1 327 ? 26.938 -35.203 -60.423 1.00 26.64 902 PHE C C 1
ATOM 8221 O O . PHE C 1 327 ? 25.953 -35.343 -59.685 1.00 28.80 902 PHE C O 1
ATOM 8229 N N . THR C 1 328 ? 26.851 -34.714 -61.653 1.00 26.04 903 THR C N 1
ATOM 8230 C CA . THR C 1 328 ? 25.587 -34.572 -62.362 1.00 26.52 903 THR C CA 1
ATOM 8231 C C . THR C 1 328 ? 25.528 -35.658 -63.427 1.00 26.14 903 THR C C 1
ATOM 8232 O O . THR C 1 328 ? 26.490 -35.848 -64.179 1.00 25.78 903 THR C O 1
ATOM 8236 N N . ILE C 1 329 ? 24.416 -36.383 -63.475 1.00 26.51 904 ILE C N 1
ATOM 8237 C CA . ILE C 1 329 ? 24.293 -37.488 -64.421 1.00 26.35 904 ILE C CA 1
ATOM 8238 C C . ILE C 1 329 ? 23.973 -36.914 -65.793 1.00 27.18 904 ILE C C 1
ATOM 8239 O O . ILE C 1 329 ? 22.902 -36.340 -66.004 1.00 28.18 904 ILE C O 1
ATOM 8244 N N . ARG C 1 330 ? 24.918 -37.037 -66.713 1.00 27.18 905 ARG C N 1
ATOM 8245 C CA . ARG C 1 330 ? 24.673 -36.742 -68.114 1.00 28.36 905 ARG C CA 1
ATOM 8246 C C . ARG C 1 330 ? 24.568 -38.048 -68.891 1.00 28.45 905 ARG C C 1
ATOM 8247 O O . ARG C 1 330 ? 25.116 -39.080 -68.497 1.00 27.81 905 ARG C O 1
ATOM 8255 N N . GLY C 1 331 ? 23.811 -38.004 -69.984 1.00 29.57 906 GLY C N 1
ATOM 8256 C CA . GLY C 1 331 ? 23.405 -39.240 -70.622 1.00 29.82 906 GLY C CA 1
ATOM 8257 C C . GLY C 1 331 ? 22.503 -40.058 -69.710 1.00 29.03 906 GLY C C 1
ATOM 8258 O O . GLY C 1 331 ? 21.751 -39.527 -68.886 1.00 28.80 906 GLY C O 1
ATOM 8259 N N . LEU C 1 332 ? 22.584 -41.368 -69.858 1.00 29.08 907 LEU C N 1
ATOM 8260 C CA . LEU C 1 332 ? 21.845 -42.286 -69.012 1.00 28.80 907 LEU C CA 1
ATOM 8261 C C . LEU C 1 332 ? 22.740 -42.796 -67.900 1.00 28.23 907 LEU C C 1
ATOM 8262 O O . LEU C 1 332 ? 23.968 -42.729 -67.994 1.00 28.09 907 LEU C O 1
ATOM 8267 N N . PRO C 1 333 ? 22.158 -43.322 -66.827 1.00 30.07 908 PRO C N 1
ATOM 8268 C CA . PRO C 1 333 ? 22.962 -44.065 -65.850 1.00 34.13 908 PRO C CA 1
ATOM 8269 C C . PRO C 1 333 ? 23.608 -45.278 -66.508 1.00 36.05 908 PRO C C 1
ATOM 8270 O O . PRO C 1 333 ? 23.242 -45.697 -67.607 1.00 41.25 908 PRO C O 1
ATOM 8274 N N . SER C 1 334 ? 24.597 -45.847 -65.810 1.00 47.06 909 SER C N 1
ATOM 8275 C CA . SER C 1 334 ? 25.379 -46.938 -66.391 1.00 48.94 909 SER C CA 1
ATOM 8276 C C . SER C 1 334 ? 24.506 -48.122 -66.788 1.00 50.56 909 SER C C 1
ATOM 8277 O O . SER C 1 334 ? 24.777 -48.779 -67.801 1.00 52.84 909 SER C O 1
ATOM 8280 N N . ASN C 1 335 ? 23.446 -48.397 -66.025 1.00 48.74 910 ASN C N 1
ATOM 8281 C CA . ASN C 1 335 ? 22.577 -49.532 -66.314 1.00 49.83 910 ASN C CA 1
ATOM 8282 C C . ASN C 1 335 ? 21.637 -49.300 -67.491 1.00 48.20 910 ASN C C 1
ATOM 8283 O O . ASN C 1 335 ? 20.848 -50.199 -67.802 1.00 55.99 910 ASN C O 1
ATOM 8288 N N . ASN C 1 336 ? 21.703 -48.139 -68.152 1.00 45.74 911 ASN C N 1
ATOM 8289 C CA . ASN C 1 336 ? 20.871 -47.777 -69.301 1.00 45.31 911 ASN C CA 1
ATOM 8290 C C . ASN C 1 336 ? 19.417 -47.507 -68.938 1.00 41.49 911 ASN C C 1
ATOM 8291 O O . ASN C 1 336 ? 18.565 -47.434 -69.834 1.00 38.95 911 ASN C O 1
ATOM 8296 N N . SER C 1 337 ? 19.110 -47.336 -67.657 1.00 42.91 912 SER C N 1
ATOM 8297 C CA . SER C 1 337 ? 17.738 -47.305 -67.178 1.00 39.88 912 SER C CA 1
ATOM 8298 C C . SER C 1 337 ? 17.439 -45.984 -66.482 1.00 34.70 912 SER C C 1
ATOM 8299 O O . SER C 1 337 ? 18.275 -45.443 -65.748 1.00 35.96 912 SER C O 1
ATOM 8302 N N . LEU C 1 338 ? 16.238 -45.470 -66.725 1.00 33.27 913 LEU C N 1
ATOM 8303 C CA . LEU C 1 338 ? 15.716 -44.316 -66.016 1.00 32.72 913 LEU C CA 1
ATOM 8304 C C . LEU C 1 338 ? 14.849 -44.719 -64.834 1.00 36.28 913 LEU C C 1
ATOM 8305 O O . LEU C 1 338 ? 14.148 -43.869 -64.274 1.00 39.50 913 LEU C O 1
ATOM 8310 N N . ASP C 1 339 ? 14.888 -45.999 -64.448 1.00 38.00 914 ASP C N 1
ATOM 8311 C CA . ASP C 1 339 ? 14.024 -46.492 -63.381 1.00 46.14 914 ASP C CA 1
ATOM 8312 C C . ASP C 1 339 ? 14.198 -45.705 -62.095 1.00 42.63 914 ASP C C 1
ATOM 8313 O O . ASP C 1 339 ? 13.219 -45.484 -61.377 1.00 44.48 914 ASP C O 1
ATOM 8318 N N . PHE C 1 340 ? 15.422 -45.253 -61.803 1.00 41.83 915 PHE C N 1
ATOM 8319 C CA . PHE C 1 340 ? 15.691 -44.549 -60.553 1.00 42.90 915 PHE C CA 1
ATOM 8320 C C . PHE C 1 340 ? 14.812 -43.315 -60.367 1.00 42.54 915 PHE C C 1
ATOM 8321 O O . PHE C 1 340 ? 14.684 -42.827 -59.241 1.00 49.05 915 PHE C O 1
ATOM 8329 N N . LEU C 1 341 ? 14.202 -42.804 -61.433 1.00 41.80 916 LEU C N 1
ATOM 8330 C CA . LEU C 1 341 ? 13.359 -41.619 -61.326 1.00 38.23 916 LEU C CA 1
ATOM 8331 C C . LEU C 1 341 ? 12.158 -41.848 -60.411 1.00 44.62 916 LEU C C 1
ATOM 8332 O O . LEU C 1 341 ? 11.184 -42.493 -60.794 1.00 44.91 916 LEU C O 1
ATOM 8337 N N . GLU D 1 6 ? 23.355 -57.213 0.667 1.00 39.56 581 GLU D N 1
ATOM 8338 C CA . GLU D 1 6 ? 22.541 -56.236 1.386 1.00 37.76 581 GLU D CA 1
ATOM 8339 C C . GLU D 1 6 ? 21.366 -55.729 0.543 1.00 35.64 581 GLU D C 1
ATOM 8340 O O . GLU D 1 6 ? 20.536 -54.961 1.021 1.00 43.41 581 GLU D O 1
ATOM 8346 N N . TYR D 1 7 ? 21.299 -56.175 -0.713 1.00 34.61 582 TYR D N 1
ATOM 8347 C CA . TYR D 1 7 ? 20.175 -55.811 -1.570 1.00 35.34 582 TYR D CA 1
ATOM 8348 C C . TYR D 1 7 ? 18.884 -56.464 -1.088 1.00 40.03 582 TYR D C 1
ATOM 8349 O O . TYR D 1 7 ? 17.819 -55.832 -1.091 1.00 39.90 582 TYR D O 1
ATOM 8358 N N . THR D 1 8 ? 18.965 -57.722 -0.653 1.00 40.72 583 THR D N 1
ATOM 8359 C CA . THR D 1 8 ? 17.779 -58.418 -0.166 1.00 43.86 583 THR D CA 1
ATOM 8360 C C . THR D 1 8 ? 17.284 -57.819 1.147 1.00 45.20 583 THR D C 1
ATOM 8361 O O . THR D 1 8 ? 16.071 -57.691 1.361 1.00 40.52 583 THR D O 1
ATOM 8365 N N . LYS D 1 9 ? 18.208 -57.443 2.035 1.00 41.83 584 LYS D N 1
ATOM 8366 C CA . LYS D 1 9 ? 17.822 -56.863 3.319 1.00 45.54 584 LYS D CA 1
ATOM 8367 C C . LYS D 1 9 ? 17.006 -55.593 3.125 1.00 44.41 584 LYS D C 1
ATOM 8368 O O . LYS D 1 9 ? 15.965 -55.406 3.766 1.00 51.42 584 LYS D O 1
ATOM 8374 N N . LEU D 1 10 ? 17.463 -54.704 2.240 1.00 41.95 585 LEU D N 1
ATOM 8375 C CA . LEU D 1 10 ? 16.694 -53.500 1.942 1.00 41.59 585 LEU D CA 1
ATOM 8376 C C . LEU D 1 10 ? 15.330 -53.825 1.346 1.00 48.51 585 LEU D C 1
ATOM 8377 O O . LEU D 1 10 ? 14.406 -53.012 1.455 1.00 56.51 585 LEU D O 1
ATOM 8382 N N . LEU D 1 11 ? 15.188 -54.997 0.727 1.00 41.74 586 LEU D N 1
ATOM 8383 C CA . LEU D 1 11 ? 13.908 -55.419 0.175 1.00 43.65 586 LEU D CA 1
ATOM 8384 C C . LEU D 1 11 ? 12.977 -55.931 1.268 1.00 45.51 586 LEU D C 1
ATOM 8385 O O . LEU D 1 11 ? 11.833 -55.473 1.388 1.00 44.72 586 LEU D O 1
ATOM 8390 N N . HIS D 1 12 ? 13.459 -56.884 2.073 1.00 41.33 587 HIS D N 1
ATOM 8391 C CA . HIS D 1 12 ? 12.646 -57.475 3.133 1.00 43.75 587 HIS D CA 1
ATOM 8392 C C . HIS D 1 12 ? 12.173 -56.418 4.122 1.00 48.61 587 HIS D C 1
ATOM 8393 O O . HIS D 1 12 ? 10.987 -56.365 4.477 1.00 51.19 587 HIS D O 1
ATOM 8400 N N . ASP D 1 13 ? 13.097 -55.576 4.595 1.00 49.67 588 ASP D N 1
ATOM 8401 C CA . ASP D 1 13 ? 12.729 -54.497 5.506 1.00 56.04 588 ASP D CA 1
ATOM 8402 C C . ASP D 1 13 ? 11.659 -53.601 4.892 1.00 59.91 588 ASP D C 1
ATOM 8403 O O . ASP D 1 13 ? 10.761 -53.123 5.595 1.00 67.21 588 ASP D O 1
ATOM 8408 N N . GLY D 1 14 ? 11.723 -53.387 3.583 1.00 55.11 589 GLY D N 1
ATOM 8409 C CA . GLY D 1 14 ? 10.806 -52.481 2.920 1.00 49.86 589 GLY D CA 1
ATOM 8410 C C . GLY D 1 14 ? 11.359 -51.074 2.923 1.00 57.27 589 GLY D C 1
ATOM 8411 O O . GLY D 1 14 ? 12.497 -50.847 2.510 1.00 64.79 589 GLY D O 1
ATOM 8412 N N . ILE D 1 15 ? 10.550 -50.126 3.391 1.00 56.88 590 ILE D N 1
ATOM 8413 C CA . ILE D 1 15 ? 10.977 -48.742 3.588 1.00 51.40 590 ILE D CA 1
ATOM 8414 C C . ILE D 1 15 ? 10.279 -48.214 4.834 1.00 52.49 590 ILE D C 1
ATOM 8415 O O . ILE D 1 15 ? 9.044 -48.193 4.905 1.00 57.26 590 ILE D O 1
ATOM 8420 N N . GLN D 1 16 ? 11.077 -47.775 5.845 1.00 46.61 591 GLN D N 1
ATOM 8421 C CA . GLN D 1 16 ? 10.496 -47.490 7.146 1.00 45.95 591 GLN D CA 1
ATOM 8422 C C . GLN D 1 16 ? 10.097 -46.024 7.269 1.00 44.81 591 GLN D C 1
ATOM 8423 O O . GLN D 1 16 ? 10.723 -45.147 6.664 1.00 37.62 591 GLN D O 1
ATOM 8429 N N . PRO D 1 17 ? 9.057 -45.739 8.054 1.00 45.67 592 PRO D N 1
ATOM 8430 C CA . PRO D 1 17 ? 8.816 -44.352 8.462 1.00 41.98 592 PRO D CA 1
ATOM 8431 C C . PRO D 1 17 ? 9.979 -43.871 9.316 1.00 37.84 592 PRO D C 1
ATOM 8432 O O . PRO D 1 17 ? 10.549 -44.631 10.102 1.00 37.09 592 PRO D O 1
ATOM 8436 N N . VAL D 1 18 ? 10.347 -42.600 9.134 1.00 33.80 593 VAL D N 1
ATOM 8437 C CA . VAL D 1 18 ? 11.510 -42.059 9.829 1.00 36.73 593 VAL D CA 1
ATOM 8438 C C . VAL D 1 18 ? 11.337 -42.135 11.342 1.00 36.62 593 VAL D C 1
ATOM 8439 O O . VAL D 1 18 ? 12.322 -42.243 12.081 1.00 40.79 593 VAL D O 1
ATOM 8443 N N . ALA D 1 19 ? 10.093 -42.098 11.827 1.00 38.77 594 ALA D N 1
ATOM 8444 C CA . ALA D 1 19 ? 9.855 -42.256 13.259 1.00 38.42 594 ALA D CA 1
ATOM 8445 C C . ALA D 1 19 ? 10.287 -43.632 13.751 1.00 43.87 594 ALA D C 1
ATOM 8446 O O . ALA D 1 19 ? 10.685 -43.779 14.913 1.00 48.52 594 ALA D O 1
ATOM 8448 N N . ALA D 1 20 ? 10.213 -44.651 12.888 1.00 41.88 595 ALA D N 1
ATOM 8449 C CA . ALA D 1 20 ? 10.663 -45.985 13.270 1.00 43.25 595 ALA D CA 1
ATOM 8450 C C . ALA D 1 20 ? 12.173 -46.057 13.434 1.00 46.21 595 ALA D C 1
ATOM 8451 O O . ALA D 1 20 ? 12.667 -46.948 14.131 1.00 48.31 595 ALA D O 1
ATOM 8453 N N . ILE D 1 21 ? 12.913 -45.148 12.799 1.00 43.38 596 ILE D N 1
ATOM 8454 C CA . ILE D 1 21 ? 14.352 -45.071 13.019 1.00 40.90 596 ILE D CA 1
ATOM 8455 C C . ILE D 1 21 ? 14.654 -44.377 14.340 1.00 39.57 596 ILE D C 1
ATOM 8456 O O . ILE D 1 21 ? 15.399 -44.895 15.180 1.00 40.38 596 ILE D O 1
ATOM 8461 N N . ASP D 1 22 ? 14.077 -43.195 14.537 1.00 37.35 597 ASP D N 1
ATOM 8462 C CA . ASP D 1 22 ? 14.241 -42.429 15.761 1.00 36.09 597 ASP D CA 1
ATOM 8463 C C . ASP D 1 22 ? 13.153 -41.367 15.774 1.00 36.75 597 ASP D C 1
ATOM 8464 O O . ASP D 1 22 ? 12.881 -40.747 14.746 1.00 32.99 597 ASP D O 1
ATOM 8469 N N . SER D 1 23 ? 12.526 -41.168 16.935 1.00 35.30 598 SER D N 1
ATOM 8470 C CA . SER D 1 23 ? 11.483 -40.153 17.028 1.00 35.39 598 SER D CA 1
ATOM 8471 C C . SER D 1 23 ? 12.020 -38.752 16.762 1.00 33.70 598 SER D C 1
ATOM 8472 O O . SER D 1 23 ? 11.238 -37.848 16.456 1.00 37.76 598 SER D O 1
ATOM 8475 N N . ASN D 1 24 ? 13.337 -38.555 16.859 1.00 32.43 599 ASN D N 1
ATOM 8476 C CA . ASN D 1 24 ? 13.958 -37.254 16.651 1.00 30.18 599 ASN D CA 1
ATOM 8477 C C . ASN D 1 24 ? 14.718 -37.186 15.331 1.00 28.26 599 ASN D C 1
ATOM 8478 O O . ASN D 1 24 ? 15.538 -36.283 15.137 1.00 28.45 599 ASN D O 1
ATOM 8483 N N . PHE D 1 25 ? 14.446 -38.123 14.418 1.00 28.66 600 PHE D N 1
ATOM 8484 C CA . PHE D 1 25 ? 15.262 -38.288 13.220 1.00 27.01 600 PHE D CA 1
ATOM 8485 C C . PHE D 1 25 ? 15.220 -37.057 12.321 1.00 28.24 600 PHE D C 1
ATOM 8486 O O . PHE D 1 25 ? 16.191 -36.771 11.614 1.00 24.15 600 PHE D O 1
ATOM 8494 N N . ALA D 1 26 ? 14.119 -36.311 12.335 1.00 26.91 601 ALA D N 1
ATOM 8495 C CA . ALA D 1 26 ? 13.977 -35.132 11.490 1.00 24.91 601 ALA D CA 1
ATOM 8496 C C . ALA D 1 26 ? 14.308 -33.835 12.224 1.00 24.78 601 ALA D C 1
ATOM 8497 O O . ALA D 1 26 ? 13.967 -32.752 11.736 1.00 26.76 601 ALA D O 1
ATOM 8499 N N . SER D 1 27 ? 14.978 -33.920 13.372 1.00 25.93 602 SER D N 1
ATOM 8500 C CA . SER D 1 27 ? 15.334 -32.753 14.165 1.00 24.65 602 SER D CA 1
ATOM 8501 C C . SER D 1 27 ? 16.797 -32.379 13.943 1.00 23.07 602 SER D C 1
ATOM 8502 O O . SER D 1 27 ? 17.649 -33.239 13.716 1.00 28.08 602 SER D O 1
ATOM 8505 N N . PHE D 1 28 ? 17.078 -31.073 14.003 1.00 22.95 603 PHE D N 1
ATOM 8506 C CA . PHE D 1 28 ? 18.459 -30.600 13.971 1.00 21.67 603 PHE D CA 1
ATOM 8507 C C . PHE D 1 28 ? 19.287 -31.124 15.139 1.00 24.14 603 PHE D C 1
ATOM 8508 O O . PHE D 1 28 ? 20.518 -31.175 15.032 1.00 24.71 603 PHE D O 1
ATOM 8516 N N . THR D 1 29 ? 18.655 -31.520 16.244 1.00 27.72 604 THR D N 1
ATOM 8517 C CA . THR D 1 29 ? 19.399 -32.050 17.384 1.00 27.10 604 THR D CA 1
ATOM 8518 C C . THR D 1 29 ? 19.888 -33.477 17.170 1.00 28.49 604 THR D C 1
ATOM 8519 O O . THR D 1 29 ? 20.704 -33.959 17.965 1.00 32.27 604 THR D O 1
ATOM 8523 N N . TYR D 1 30 ? 19.423 -34.158 16.127 1.00 28.31 605 TYR D N 1
ATOM 8524 C CA . TYR D 1 30 ? 19.757 -35.559 15.920 1.00 24.06 605 TYR D CA 1
ATOM 8525 C C . TYR D 1 30 ? 21.149 -35.681 15.317 1.00 24.34 605 TYR D C 1
ATOM 8526 O O . TYR D 1 30 ? 21.532 -34.903 14.442 1.00 23.65 605 TYR D O 1
ATOM 8535 N N . THR D 1 31 ? 21.908 -36.665 15.786 1.00 24.57 606 THR D N 1
ATOM 8536 C CA . THR D 1 31 ? 23.254 -36.887 15.278 1.00 24.47 606 THR D CA 1
ATOM 8537 C C . THR D 1 31 ? 23.230 -38.110 14.379 1.00 23.02 606 THR D C 1
ATOM 8538 O O . THR D 1 31 ? 23.138 -39.239 14.888 1.00 25.87 606 THR D O 1
ATOM 8542 N N . PRO D 1 32 ? 23.279 -37.951 13.060 1.00 21.07 607 PRO D N 1
ATOM 8543 C CA . PRO D 1 32 ? 23.195 -39.128 12.183 1.00 25.20 607 PRO D CA 1
ATOM 8544 C C . PRO D 1 32 ? 24.324 -40.123 12.367 1.00 25.45 607 PRO D C 1
ATOM 8545 O O . PRO D 1 32 ? 24.149 -41.300 12.033 1.00 27.99 607 PRO D O 1
ATOM 8549 N N . ARG D 1 33 ? 25.472 -39.704 12.897 1.00 26.62 608 ARG D N 1
ATOM 8550 C CA . ARG D 1 33 ? 26.537 -40.665 13.150 1.00 30.35 608 ARG D CA 1
ATOM 8551 C C . ARG D 1 33 ? 26.197 -41.654 14.260 1.00 28.82 608 ARG D C 1
ATOM 8552 O O . ARG D 1 33 ? 26.894 -42.663 14.405 1.00 32.64 608 ARG D O 1
ATOM 8560 N N . SER D 1 34 ? 25.133 -41.409 15.025 1.00 24.52 609 SER D N 1
ATOM 8561 C CA . SER D 1 34 ? 24.717 -42.367 16.042 1.00 31.36 609 SER D CA 1
ATOM 8562 C C . SER D 1 34 ? 24.054 -43.598 15.439 1.00 30.04 609 SER D C 1
ATOM 8563 O O . SER D 1 34 ? 23.902 -44.608 16.135 1.00 35.30 609 SER D O 1
ATOM 8566 N N . LEU D 1 35 ? 23.657 -43.540 14.178 1.00 31.10 610 LEU D N 1
ATOM 8567 C CA . LEU D 1 35 ? 22.992 -44.671 13.548 1.00 28.16 610 LEU D CA 1
ATOM 8568 C C . LEU D 1 35 ? 24.027 -45.715 13.128 1.00 30.53 610 LEU D C 1
ATOM 8569 O O . LEU D 1 35 ? 25.092 -45.358 12.617 1.00 31.11 610 LEU D O 1
ATOM 8574 N N . PRO D 1 36 ? 23.748 -47.003 13.346 1.00 31.03 611 PRO D N 1
ATOM 8575 C CA . PRO D 1 36 ? 24.667 -48.047 12.875 1.00 31.69 611 PRO D CA 1
ATOM 8576 C C . PRO D 1 36 ? 24.837 -47.992 11.365 1.00 30.61 611 PRO D C 1
ATOM 8577 O O . PRO D 1 36 ? 23.881 -47.758 10.622 1.00 31.83 611 PRO D O 1
ATOM 8581 N N . GLU D 1 37 ? 26.072 -48.234 10.914 1.00 31.02 612 GLU D N 1
ATOM 8582 C CA . GLU D 1 37 ? 26.375 -48.110 9.490 1.00 27.08 612 GLU D CA 1
ATOM 8583 C C . GLU D 1 37 ? 25.573 -49.096 8.647 1.00 28.24 612 GLU D C 1
ATOM 8584 O O . GLU D 1 37 ? 25.251 -48.801 7.489 1.00 26.12 612 GLU D O 1
ATOM 8590 N N . ASP D 1 38 ? 25.235 -50.262 9.206 1.00 27.30 613 ASP D N 1
ATOM 8591 C CA . ASP D 1 38 ? 24.460 -51.264 8.480 1.00 31.38 613 ASP D CA 1
ATOM 8592 C C . ASP D 1 38 ? 23.000 -50.869 8.288 1.00 34.36 613 ASP D C 1
ATOM 8593 O O . ASP D 1 38 ? 22.270 -51.586 7.594 1.00 41.03 613 ASP D O 1
ATOM 8598 N N . ASP D 1 39 ? 22.557 -49.771 8.893 1.00 32.74 614 ASP D N 1
ATOM 8599 C CA . ASP D 1 39 ? 21.206 -49.263 8.707 1.00 30.78 614 ASP D CA 1
ATOM 8600 C C . ASP D 1 39 ? 21.166 -47.978 7.891 1.00 27.52 614 ASP D C 1
ATOM 8601 O O . ASP D 1 39 ? 20.078 -47.444 7.653 1.00 33.54 614 ASP D O 1
ATOM 8606 N N . THR D 1 40 ? 22.317 -47.469 7.448 1.00 26.83 615 THR D N 1
ATOM 8607 C CA . THR D 1 40 ? 22.329 -46.164 6.796 1.00 26.03 615 THR D CA 1
ATOM 8608 C C . THR D 1 40 ? 21.701 -46.211 5.408 1.00 26.08 615 THR D C 1
ATOM 8609 O O . THR D 1 40 ? 21.131 -45.212 4.958 1.00 27.10 615 THR D O 1
ATOM 8613 N N . SER D 1 41 ? 21.800 -47.343 4.712 1.00 25.40 616 SER D N 1
ATOM 8614 C CA . SER D 1 41 ? 21.146 -47.456 3.412 1.00 24.20 616 SER D CA 1
ATOM 8615 C C . SER D 1 41 ? 19.632 -47.414 3.563 1.00 30.36 616 SER D C 1
ATOM 8616 O O . SER D 1 41 ? 18.941 -46.718 2.809 1.00 27.93 616 SER D O 1
ATOM 8619 N N . MET D 1 42 ? 19.104 -48.171 4.529 1.00 26.04 617 MET D N 1
ATOM 8620 C CA . MET D 1 42 ? 17.696 -48.077 4.900 1.00 29.66 617 MET D CA 1
ATOM 8621 C C . MET D 1 42 ? 17.297 -46.632 5.175 1.00 28.33 617 MET D C 1
ATOM 8622 O O . MET D 1 42 ? 16.243 -46.168 4.724 1.00 28.28 617 MET D O 1
ATOM 8627 N N . ALA D 1 43 ? 18.131 -45.905 5.920 1.00 24.68 618 ALA D N 1
ATOM 8628 C CA . ALA D 1 43 ? 17.811 -44.524 6.262 1.00 29.11 618 ALA D CA 1
ATOM 8629 C C . ALA D 1 43 ? 17.753 -43.632 5.024 1.00 26.81 618 ALA D C 1
ATOM 8630 O O . ALA D 1 43 ? 16.912 -42.727 4.949 1.00 23.49 618 ALA D O 1
ATOM 8632 N N . ILE D 1 44 ? 18.636 -43.870 4.044 1.00 21.91 619 ILE D N 1
ATOM 8633 C CA . ILE D 1 44 ? 18.599 -43.107 2.795 1.00 22.03 619 ILE D CA 1
ATOM 8634 C C . ILE D 1 44 ? 17.265 -43.307 2.088 1.00 21.63 619 ILE D C 1
ATOM 8635 O O . ILE D 1 44 ? 16.605 -42.346 1.675 1.00 23.02 619 ILE D O 1
ATOM 8640 N N . LEU D 1 45 ? 16.861 -44.569 1.915 1.00 22.35 620 LEU D N 1
ATOM 8641 C CA . LEU D 1 45 ? 15.567 -44.859 1.306 1.00 25.84 620 LEU D CA 1
ATOM 8642 C C . LEU D 1 45 ? 14.425 -44.242 2.111 1.00 24.24 620 LEU D C 1
ATOM 8643 O O . LEU D 1 45 ? 13.476 -43.696 1.534 1.00 31.97 620 LEU D O 1
ATOM 8648 N N . SER D 1 46 ? 14.502 -44.314 3.443 1.00 25.31 621 SER D N 1
ATOM 8649 C CA . SER D 1 46 ? 13.443 -43.762 4.285 1.00 26.31 621 SER D CA 1
ATOM 8650 C C . SER D 1 46 ? 13.361 -42.245 4.171 1.00 25.31 621 SER D C 1
ATOM 8651 O O . SER D 1 46 ? 12.265 -41.679 4.285 1.00 27.76 621 SER D O 1
ATOM 8654 N N . MET D 1 47 ? 14.496 -41.573 3.964 1.00 23.19 622 MET D N 1
ATOM 8655 C CA . MET D 1 47 ? 14.466 -40.124 3.797 1.00 24.16 622 MET D CA 1
ATOM 8656 C C . MET D 1 47 ? 13.868 -39.750 2.449 1.00 24.08 622 MET D C 1
ATOM 8657 O O . MET D 1 47 ? 13.043 -38.833 2.363 1.00 25.19 622 MET D O 1
ATOM 8662 N N . LEU D 1 48 ? 14.251 -40.470 1.391 1.00 22.17 623 LEU D N 1
ATOM 8663 C CA . LEU D 1 48 ? 13.647 -40.245 0.082 1.00 21.88 623 LEU D CA 1
ATOM 8664 C C . LEU D 1 48 ? 12.152 -40.520 0.101 1.00 25.49 623 LEU D C 1
ATOM 8665 O O . LEU D 1 48 ? 11.381 -39.825 -0.571 1.00 27.29 623 LEU D O 1
ATOM 8670 N N . GLN D 1 49 ? 11.721 -41.542 0.848 1.00 24.49 624 GLN D N 1
ATOM 8671 C CA . GLN D 1 49 ? 10.292 -41.817 0.946 1.00 26.18 624 GLN D CA 1
ATOM 8672 C C . GLN D 1 49 ? 9.582 -40.759 1.783 1.00 27.29 624 GLN D C 1
ATOM 8673 O O . GLN D 1 49 ? 8.477 -40.325 1.434 1.00 27.97 624 GLN D O 1
ATOM 8679 N N . ASP D 1 50 ? 10.193 -40.334 2.894 1.00 26.41 625 ASP D N 1
ATOM 8680 C CA . ASP D 1 50 ? 9.557 -39.318 3.732 1.00 32.23 625 ASP D CA 1
ATOM 8681 C C . ASP D 1 50 ? 9.387 -38.007 2.977 1.00 28.19 625 ASP D C 1
ATOM 8682 O O . ASP D 1 50 ? 8.374 -37.314 3.156 1.00 29.80 625 ASP D O 1
ATOM 8687 N N . MET D 1 51 ? 10.352 -37.667 2.115 1.00 27.12 626 MET D N 1
ATOM 8688 C CA . MET D 1 51 ? 10.263 -36.517 1.223 1.00 29.24 626 MET D CA 1
ATOM 8689 C C . MET D 1 51 ? 9.347 -36.768 0.032 1.00 28.67 626 MET D C 1
ATOM 8690 O O . MET D 1 51 ? 9.029 -35.819 -0.695 1.00 28.20 626 MET D O 1
ATOM 8695 N N . ASN D 1 52 ? 8.918 -38.016 -0.161 1.00 25.50 627 ASN D N 1
ATOM 8696 C CA . ASN D 1 52 ? 8.026 -38.461 -1.234 1.00 26.27 627 ASN D CA 1
ATOM 8697 C C . ASN D 1 52 ? 8.649 -38.349 -2.623 1.00 26.81 627 ASN D C 1
ATOM 8698 O O . ASN D 1 52 ? 7.931 -38.331 -3.617 1.00 27.08 627 ASN D O 1
ATOM 8703 N N . PHE D 1 53 ? 9.984 -38.317 -2.719 1.00 24.51 628 PHE D N 1
ATOM 8704 C CA . PHE D 1 53 ? 10.626 -38.285 -4.035 1.00 22.49 628 PHE D CA 1
ATOM 8705 C C . PHE D 1 53 ? 10.479 -39.606 -4.774 1.00 23.13 628 PHE D C 1
ATOM 8706 O O . PHE D 1 53 ? 10.474 -39.621 -6.008 1.00 27.35 628 PHE D O 1
ATOM 8714 N N . ILE D 1 54 ? 10.393 -40.725 -4.054 1.00 24.80 629 ILE D N 1
ATOM 8715 C CA . ILE D 1 54 ? 10.269 -42.017 -4.726 1.00 25.17 629 ILE D CA 1
ATOM 8716 C C . ILE D 1 54 ? 8.996 -42.045 -5.562 1.00 29.78 629 ILE D C 1
ATOM 8717 O O . ILE D 1 54 ? 9.039 -42.199 -6.789 1.00 33.49 629 ILE D O 1
ATOM 8722 N N . ASN D 1 55 ? 7.847 -41.843 -4.909 1.00 27.22 630 ASN D N 1
ATOM 8723 C CA . ASN D 1 55 ? 6.574 -41.811 -5.627 1.00 28.61 630 ASN D CA 1
ATOM 8724 C C . ASN D 1 55 ? 6.527 -40.669 -6.637 1.00 27.94 630 ASN D C 1
ATOM 8725 O O . ASN D 1 55 ? 6.140 -40.869 -7.794 1.00 35.45 630 ASN D O 1
ATOM 8730 N N . ASN D 1 56 ? 6.879 -39.456 -6.209 1.00 27.61 631 ASN D N 1
ATOM 8731 C CA . ASN D 1 56 ? 6.682 -38.295 -7.073 1.00 29.91 631 ASN D CA 1
ATOM 8732 C C . ASN D 1 56 ? 7.528 -38.376 -8.338 1.00 31.92 631 ASN D C 1
ATOM 8733 O O . ASN D 1 56 ? 7.071 -37.987 -9.420 1.00 36.37 631 ASN D O 1
ATOM 8738 N N . TYR D 1 57 ? 8.753 -38.891 -8.236 1.00 25.53 632 TYR D N 1
ATOM 8739 C CA . TYR D 1 57 ? 9.628 -39.016 -9.393 1.00 24.56 632 TYR D CA 1
ATOM 8740 C C . TYR D 1 57 ? 9.548 -40.379 -10.064 1.00 32.97 632 TYR D C 1
ATOM 8741 O O . TYR D 1 57 ? 10.302 -40.637 -11.012 1.00 31.91 632 TYR D O 1
ATOM 8750 N N . LYS D 1 58 ? 8.652 -41.246 -9.599 1.00 25.78 633 LYS D N 1
ATOM 8751 C CA . LYS D 1 58 ? 8.420 -42.555 -10.209 1.00 26.74 633 LYS D CA 1
ATOM 8752 C C . LYS D 1 58 ? 9.698 -43.385 -10.213 1.00 25.79 633 LYS D C 1
ATOM 8753 O O . LYS D 1 58 ? 9.973 -44.128 -11.157 1.00 29.75 633 LYS D O 1
ATOM 8759 N N . ILE D 1 59 ? 10.479 -43.261 -9.142 1.00 24.87 634 ILE D N 1
ATOM 8760 C CA . ILE D 1 59 ? 11.757 -43.954 -9.083 1.00 23.98 634 ILE D CA 1
ATOM 8761 C C . ILE D 1 59 ? 11.512 -45.436 -8.845 1.00 28.21 634 ILE D C 1
ATOM 8762 O O . ILE D 1 59 ? 10.656 -45.825 -8.039 1.00 32.78 634 ILE D O 1
ATOM 8767 N N . ASP D 1 60 ? 12.249 -46.276 -9.561 1.00 25.16 635 ASP D N 1
ATOM 8768 C CA . ASP D 1 60 ? 12.121 -47.717 -9.391 1.00 26.32 635 ASP D CA 1
ATOM 8769 C C . ASP D 1 60 ? 12.874 -48.127 -8.132 1.00 30.72 635 ASP D C 1
ATOM 8770 O O . ASP D 1 60 ? 14.089 -47.929 -8.044 1.00 28.74 635 ASP D O 1
ATOM 8775 N N . CYS D 1 61 ? 12.156 -48.688 -7.158 1.00 31.47 636 CYS D N 1
ATOM 8776 C CA . CYS D 1 61 ? 12.785 -49.024 -5.882 1.00 33.75 636 CYS D CA 1
ATOM 8777 C C . CYS D 1 61 ? 13.953 -49.997 -6.005 1.00 27.31 636 CYS D C 1
ATOM 8778 O O . CYS D 1 61 ? 14.979 -49.765 -5.337 1.00 25.63 636 CYS D O 1
ATOM 8781 N N . PRO D 1 62 ? 13.872 -51.086 -6.787 1.00 30.16 637 PRO D N 1
ATOM 8782 C CA . PRO D 1 62 ? 15.071 -51.922 -6.978 1.00 33.86 637 PRO D CA 1
ATOM 8783 C C . PRO D 1 62 ? 16.258 -51.140 -7.509 1.00 26.02 637 PRO D C 1
ATOM 8784 O O . PRO D 1 62 ? 17.370 -51.266 -6.978 1.00 27.44 637 PRO D O 1
ATOM 8788 N N . THR D 1 63 ? 16.048 -50.327 -8.548 1.00 27.40 638 THR D N 1
ATOM 8789 C CA . THR D 1 63 ? 17.138 -49.524 -9.095 1.00 25.15 638 THR D CA 1
ATOM 8790 C C . THR D 1 63 ? 17.707 -48.582 -8.038 1.00 24.81 638 THR D C 1
ATOM 8791 O O . THR D 1 63 ? 18.931 -48.430 -7.921 1.00 24.64 638 THR D O 1
ATOM 8795 N N . LEU D 1 64 ? 16.833 -47.962 -7.244 1.00 25.44 639 LEU D N 1
ATOM 8796 C CA . LEU D 1 64 ? 17.285 -47.043 -6.208 1.00 26.17 639 LEU D CA 1
ATOM 8797 C C . LEU D 1 64 ? 18.069 -47.773 -5.125 1.00 25.88 639 LEU D C 1
ATOM 8798 O O . LEU D 1 64 ? 19.108 -47.286 -4.672 1.00 24.21 639 LEU D O 1
ATOM 8803 N N . ALA D 1 65 ? 17.595 -48.952 -4.708 1.00 27.64 640 ALA D N 1
ATOM 8804 C CA . ALA D 1 65 ? 18.334 -49.738 -3.724 1.00 25.21 640 ALA D CA 1
ATOM 8805 C C . ALA D 1 65 ? 19.728 -50.083 -4.235 1.00 25.32 640 ALA D C 1
ATOM 8806 O O . ALA D 1 65 ? 20.722 -49.930 -3.516 1.00 24.86 640 ALA D O 1
ATOM 8808 N N . ARG D 1 66 ? 19.821 -50.552 -5.483 1.00 25.27 641 ARG D N 1
ATOM 8809 C CA . ARG D 1 66 ? 21.123 -50.873 -6.059 1.00 22.35 641 ARG D CA 1
ATOM 8810 C C . ARG D 1 66 ? 22.011 -49.640 -6.124 1.00 21.14 641 ARG D C 1
ATOM 8811 O O . ARG D 1 66 ? 23.201 -49.707 -5.793 1.00 24.96 641 ARG D O 1
ATOM 8819 N N . PHE D 1 67 ? 21.444 -48.511 -6.557 1.00 20.05 642 PHE D N 1
ATOM 8820 C CA . PHE D 1 67 ? 22.197 -47.263 -6.624 1.00 21.46 642 PHE D CA 1
ATOM 8821 C C . PHE D 1 67 ? 22.772 -46.891 -5.260 1.00 19.08 642 PHE D C 1
ATOM 8822 O O . PHE D 1 67 ? 23.956 -46.546 -5.146 1.00 17.83 642 PHE D O 1
ATOM 8830 N N . CYS D 1 68 ? 21.937 -46.939 -4.215 1.00 18.96 643 CYS D N 1
ATOM 8831 C CA . CYS D 1 68 ? 22.389 -46.599 -2.865 1.00 19.04 643 CYS D CA 1
ATOM 8832 C C . CYS D 1 68 ? 23.518 -47.511 -2.396 1.00 19.45 643 CYS D C 1
ATOM 8833 O O . CYS D 1 68 ? 24.490 -47.045 -1.796 1.00 20.35 643 CYS D O 1
ATOM 8836 N N . LEU D 1 69 ? 23.399 -48.817 -2.646 1.00 20.46 644 LEU D N 1
ATOM 8837 C CA . LEU D 1 69 ? 24.452 -49.738 -2.236 1.00 24.57 644 LEU D CA 1
ATOM 8838 C C . LEU D 1 69 ? 25.744 -49.491 -3.010 1.00 20.63 644 LEU D C 1
ATOM 8839 O O . LEU D 1 69 ? 26.837 -49.585 -2.442 1.00 21.68 644 LEU D O 1
ATOM 8844 N N . MET D 1 70 ? 25.639 -49.199 -4.313 1.00 20.36 645 MET D N 1
ATOM 8845 C CA . MET D 1 70 ? 26.829 -48.895 -5.104 1.00 18.29 645 MET D CA 1
ATOM 8846 C C . MET D 1 70 ? 27.515 -47.636 -4.600 1.00 21.07 645 MET D C 1
ATOM 8847 O O . MET D 1 70 ? 28.748 -47.580 -4.533 1.00 16.84 645 MET D O 1
ATOM 8852 N N . VAL D 1 71 ? 26.734 -46.611 -4.254 1.00 16.55 646 VAL D N 1
ATOM 8853 C CA . VAL D 1 71 ? 27.323 -45.375 -3.747 1.00 16.91 646 VAL D CA 1
ATOM 8854 C C . VAL D 1 71 ? 28.056 -45.635 -2.434 1.00 16.26 646 VAL D C 1
ATOM 8855 O O . VAL D 1 71 ? 29.214 -45.244 -2.266 1.00 18.22 646 VAL D O 1
ATOM 8859 N N . LYS D 1 72 ? 27.400 -46.329 -1.498 1.00 18.62 647 LYS D N 1
ATOM 8860 C CA . LYS D 1 72 ? 28.035 -46.680 -0.228 1.00 21.01 647 LYS D CA 1
ATOM 8861 C C . LYS D 1 72 ? 29.366 -47.400 -0.448 1.00 19.87 647 LYS D C 1
ATOM 8862 O O . LYS D 1 72 ? 30.377 -47.103 0.211 1.00 20.30 647 LYS D O 1
ATOM 8868 N N . LYS D 1 73 ? 29.376 -48.365 -1.372 1.00 18.04 648 LYS D N 1
ATOM 8869 C CA . LYS D 1 73 ? 30.561 -49.160 -1.669 1.00 18.71 648 LYS D CA 1
ATOM 8870 C C . LYS D 1 73 ? 31.658 -48.324 -2.315 1.00 21.78 648 LYS D C 1
ATOM 8871 O O . LYS D 1 73 ? 32.836 -48.688 -2.230 1.00 23.37 648 LYS D O 1
ATOM 8877 N N . GLY D 1 74 ? 31.301 -47.199 -2.927 1.00 20.50 649 GLY D N 1
ATOM 8878 C CA . GLY D 1 74 ? 32.264 -46.365 -3.611 1.00 14.98 649 GLY D CA 1
ATOM 8879 C C . GLY D 1 74 ? 33.127 -45.535 -2.697 1.00 17.05 649 GLY D C 1
ATOM 8880 O O . GLY D 1 74 ? 34.008 -44.823 -3.187 1.00 18.34 649 GLY D O 1
ATOM 8881 N N . TYR D 1 75 ? 32.884 -45.586 -1.389 1.00 14.88 650 TYR D N 1
ATOM 8882 C CA . TYR D 1 75 ? 33.689 -44.843 -0.419 1.00 16.04 650 TYR D CA 1
ATOM 8883 C C . TYR D 1 75 ? 34.761 -45.741 0.177 1.00 17.11 650 TYR D C 1
ATOM 8884 O O . TYR D 1 75 ? 34.525 -46.925 0.435 1.00 19.52 650 TYR D O 1
ATOM 8893 N N . ARG D 1 76 ? 35.953 -45.177 0.349 1.00 16.97 651 ARG D N 1
ATOM 8894 C CA . ARG D 1 76 ? 37.042 -45.846 1.038 1.00 17.43 651 ARG D CA 1
ATOM 8895 C C . ARG D 1 76 ? 36.900 -45.588 2.535 1.00 16.57 651 ARG D C 1
ATOM 8896 O O . ARG D 1 76 ? 35.886 -45.053 2.997 1.00 18.46 651 ARG D O 1
ATOM 8904 N N . ASP D 1 77 ? 37.942 -45.904 3.306 1.00 20.67 652 ASP D N 1
ATOM 8905 C CA . ASP D 1 77 ? 37.885 -45.769 4.762 1.00 27.95 652 ASP D CA 1
ATOM 8906 C C . ASP D 1 77 ? 39.013 -44.912 5.349 1.00 19.10 652 ASP D C 1
ATOM 8907 O O . ASP D 1 77 ? 39.710 -45.337 6.278 1.00 19.20 652 ASP D O 1
ATOM 8912 N N . PRO D 1 78 ? 39.199 -43.680 4.865 1.00 16.56 653 PRO D N 1
ATOM 8913 C CA . PRO D 1 78 ? 40.041 -42.735 5.615 1.00 17.79 653 PRO D CA 1
ATOM 8914 C C . PRO D 1 78 ? 39.321 -42.290 6.877 1.00 18.22 653 PRO D C 1
ATOM 8915 O O . PRO D 1 78 ? 38.131 -42.586 7.056 1.00 17.69 653 PRO D O 1
ATOM 8919 N N . PRO D 1 79 ? 40.011 -41.623 7.803 1.00 19.80 654 PRO D N 1
ATOM 8920 C CA . PRO D 1 79 ? 39.358 -41.306 9.087 1.00 20.80 654 PRO D CA 1
ATOM 8921 C C . PRO D 1 79 ? 38.078 -40.489 8.950 1.00 16.99 654 PRO D C 1
ATOM 8922 O O . PRO D 1 79 ? 37.096 -40.776 9.651 1.00 18.60 654 PRO D O 1
ATOM 8926 N N . TYR D 1 80 ? 38.041 -39.510 8.045 1.00 14.98 655 TYR D N 1
ATOM 8927 C CA . TYR D 1 80 ? 36.901 -38.614 7.928 1.00 16.52 655 TYR D CA 1
ATOM 8928 C C . TYR D 1 80 ? 36.098 -38.802 6.643 1.00 13.96 655 TYR D C 1
ATOM 8929 O O . TYR D 1 80 ? 34.866 -38.897 6.710 1.00 15.57 655 TYR D O 1
ATOM 8938 N N . HIS D 1 81 ? 36.752 -38.822 5.475 1.00 13.79 656 HIS D N 1
ATOM 8939 C CA . HIS D 1 81 ? 36.049 -38.760 4.184 1.00 15.85 656 HIS D CA 1
ATOM 8940 C C . HIS D 1 81 ? 35.633 -40.164 3.746 1.00 16.21 656 HIS D C 1
ATOM 8941 O O . HIS D 1 81 ? 36.105 -40.715 2.747 1.00 16.65 656 HIS D O 1
ATOM 8948 N N . ASN D 1 82 ? 34.717 -40.735 4.521 1.00 15.36 657 ASN D N 1
ATOM 8949 C CA . ASN D 1 82 ? 34.219 -42.094 4.335 1.00 15.11 657 ASN D CA 1
ATOM 8950 C C . ASN D 1 82 ? 32.696 -42.040 4.160 1.00 14.41 657 ASN D C 1
ATOM 8951 O O . ASN D 1 82 ? 32.102 -40.969 4.137 1.00 13.75 657 ASN D O 1
ATOM 8956 N N . TRP D 1 83 ? 32.062 -43.211 4.074 1.00 15.27 658 TRP D N 1
ATOM 8957 C CA . TRP D 1 83 ? 30.620 -43.233 3.794 1.00 15.39 658 TRP D CA 1
ATOM 8958 C C . TRP D 1 83 ? 29.806 -42.585 4.911 1.00 18.98 658 TRP D C 1
ATOM 8959 O O . TRP D 1 83 ? 28.776 -41.959 4.636 1.00 20.15 658 TRP D O 1
ATOM 8970 N N . MET D 1 84 ? 30.250 -42.703 6.170 1.00 16.35 659 MET D N 1
ATOM 8971 C CA . MET D 1 84 ? 29.489 -42.072 7.248 1.00 18.77 659 MET D CA 1
ATOM 8972 C C . MET D 1 84 ? 29.473 -40.554 7.119 1.00 17.67 659 MET D C 1
ATOM 8973 O O . MET D 1 84 ? 28.500 -39.911 7.535 1.00 18.86 659 MET D O 1
ATOM 8978 N N . HIS D 1 85 ? 30.525 -39.965 6.538 1.00 14.72 660 HIS D N 1
ATOM 8979 C CA . HIS D 1 85 ? 30.486 -38.540 6.220 1.00 13.67 660 HIS D CA 1
ATOM 8980 C C . HIS D 1 85 ? 29.424 -38.250 5.162 1.00 17.14 660 HIS D C 1
ATOM 8981 O O . HIS D 1 85 ? 28.564 -37.387 5.354 1.00 15.05 660 HIS D O 1
ATOM 8988 N N . ALA D 1 86 ? 29.453 -38.983 4.046 1.00 13.00 661 ALA D N 1
ATOM 8989 C CA . ALA D 1 86 ? 28.458 -38.740 3.005 1.00 13.02 661 ALA D CA 1
ATOM 8990 C C . ALA D 1 86 ? 27.050 -38.960 3.532 1.00 15.46 661 ALA D C 1
ATOM 8991 O O . ALA D 1 86 ? 26.131 -38.199 3.203 1.00 14.85 661 ALA D O 1
ATOM 8993 N N . PHE D 1 87 ? 26.862 -39.972 4.375 1.00 14.54 662 PHE D N 1
ATOM 8994 C CA . PHE D 1 87 ? 25.531 -40.210 4.927 1.00 15.47 662 PHE D CA 1
ATOM 8995 C C . PHE D 1 87 ? 25.086 -39.060 5.829 1.00 17.31 662 PHE D C 1
ATOM 8996 O O . PHE D 1 87 ? 23.947 -38.579 5.725 1.00 17.11 662 PHE D O 1
ATOM 9004 N N . SER D 1 88 ? 25.968 -38.603 6.722 1.00 15.64 663 SER D N 1
ATOM 9005 C CA . SER D 1 88 ? 25.589 -37.508 7.610 1.00 18.17 663 SER D CA 1
ATOM 9006 C C . SER D 1 88 ? 25.321 -36.230 6.826 1.00 15.87 663 SER D C 1
ATOM 9007 O O . SER D 1 88 ? 24.418 -35.462 7.184 1.00 15.83 663 SER D O 1
ATOM 9010 N N . VAL D 1 89 ? 26.058 -36.011 5.736 1.00 15.39 664 VAL D N 1
ATOM 9011 C CA . VAL D 1 89 ? 25.824 -34.848 4.886 1.00 12.95 664 VAL D CA 1
ATOM 9012 C C . VAL D 1 89 ? 24.468 -34.954 4.207 1.00 13.99 664 VAL D C 1
ATOM 9013 O O . VAL D 1 89 ? 23.723 -33.968 4.128 1.00 13.71 664 VAL D O 1
ATOM 9017 N N . SER D 1 90 ? 24.127 -36.149 3.719 1.00 13.89 665 SER D N 1
ATOM 9018 C CA . SER D 1 90 ? 22.825 -36.353 3.092 1.00 13.89 665 SER D CA 1
ATOM 9019 C C . SER D 1 90 ? 21.712 -36.189 4.107 1.00 14.88 665 SER D C 1
ATOM 9020 O O . SER D 1 90 ? 20.668 -35.613 3.792 1.00 15.13 665 SER D O 1
ATOM 9023 N N . HIS D 1 91 ? 21.926 -36.681 5.334 1.00 15.56 666 HIS D N 1
ATOM 9024 C CA . HIS D 1 91 ? 20.924 -36.508 6.377 1.00 16.62 666 HIS D CA 1
ATOM 9025 C C . HIS D 1 91 ? 20.650 -35.033 6.642 1.00 16.27 666 HIS D C 1
ATOM 9026 O O . HIS D 1 91 ? 19.499 -34.643 6.877 1.00 17.00 666 HIS D O 1
ATOM 9033 N N . PHE D 1 92 ? 21.690 -34.195 6.604 1.00 16.95 667 PHE D N 1
ATOM 9034 C CA . PHE D 1 92 ? 21.478 -32.773 6.851 1.00 15.04 667 PHE D CA 1
ATOM 9035 C C . PHE D 1 92 ? 20.668 -32.122 5.730 1.00 16.51 667 PHE D C 1
ATOM 9036 O O . PHE D 1 92 ? 19.808 -31.273 6.001 1.00 16.98 667 PHE D O 1
ATOM 9044 N N . CYS D 1 93 ? 20.918 -32.510 4.472 1.00 14.08 668 CYS D N 1
ATOM 9045 C CA . CYS D 1 93 ? 20.084 -32.037 3.366 1.00 14.81 668 CYS D CA 1
ATOM 9046 C C . CYS D 1 93 ? 18.610 -32.326 3.635 1.00 17.86 668 CYS D C 1
ATOM 9047 O O . CYS D 1 93 ? 17.747 -31.451 3.492 1.00 15.61 668 CYS D O 1
ATOM 9050 N N . TYR D 1 94 ? 18.311 -33.569 4.017 1.00 18.44 669 TYR D N 1
ATOM 9051 C CA . TYR D 1 94 ? 16.972 -33.921 4.475 1.00 17.44 669 TYR D CA 1
ATOM 9052 C C . TYR D 1 94 ? 16.484 -33.005 5.599 1.00 18.04 669 TYR D C 1
ATOM 9053 O O . TYR D 1 94 ? 15.329 -32.558 5.593 1.00 18.88 669 TYR D O 1
ATOM 9062 N N . LEU D 1 95 ? 17.343 -32.705 6.576 1.00 18.37 670 LEU D N 1
ATOM 9063 C CA . LEU D 1 95 ? 16.905 -31.840 7.669 1.00 22.66 670 LEU D CA 1
ATOM 9064 C C . LEU D 1 95 ? 16.572 -30.438 7.174 1.00 17.98 670 LEU D C 1
ATOM 9065 O O . LEU D 1 95 ? 15.616 -29.815 7.657 1.00 18.91 670 LEU D O 1
ATOM 9070 N N . LEU D 1 96 ? 17.364 -29.912 6.232 1.00 16.90 671 LEU D N 1
ATOM 9071 C CA . LEU D 1 96 ? 17.053 -28.603 5.665 1.00 16.59 671 LEU D CA 1
ATOM 9072 C C . LEU D 1 96 ? 15.694 -28.629 4.980 1.00 18.12 671 LEU D C 1
ATOM 9073 O O . LEU D 1 96 ? 14.891 -27.706 5.143 1.00 19.83 671 LEU D O 1
ATOM 9078 N N . TYR D 1 97 ? 15.411 -29.706 4.244 1.00 17.56 672 TYR D N 1
ATOM 9079 C CA . TYR D 1 97 ? 14.111 -29.856 3.606 1.00 18.52 672 TYR D CA 1
ATOM 9080 C C . TYR D 1 97 ? 12.996 -29.919 4.643 1.00 20.24 672 TYR D C 1
ATOM 9081 O O . TYR D 1 97 ? 11.949 -29.290 4.474 1.00 22.81 672 TYR D O 1
ATOM 9090 N N . LYS D 1 98 ? 13.207 -30.665 5.734 1.00 20.39 673 LYS D N 1
ATOM 9091 C CA . LYS D 1 98 ? 12.136 -30.858 6.709 1.00 22.00 673 LYS D CA 1
ATOM 9092 C C . LYS D 1 98 ? 11.915 -29.635 7.591 1.00 22.97 673 LYS D C 1
ATOM 9093 O O . LYS D 1 98 ? 10.793 -29.425 8.071 1.00 24.35 673 LYS D O 1
ATOM 9099 N N . ASN D 1 99 ? 12.952 -28.829 7.821 1.00 23.51 674 ASN D N 1
ATOM 9100 C CA . ASN D 1 99 ? 12.898 -27.748 8.798 1.00 22.85 674 ASN D CA 1
ATOM 9101 C C . ASN D 1 99 ? 12.881 -26.358 8.193 1.00 21.47 674 ASN D C 1
ATOM 9102 O O . ASN D 1 99 ? 12.400 -25.427 8.839 1.00 28.53 674 ASN D O 1
ATOM 9107 N N . LEU D 1 100 ? 13.424 -26.187 6.997 1.00 26.61 675 LEU D N 1
ATOM 9108 C CA . LEU D 1 100 ? 13.343 -24.925 6.287 1.00 26.51 675 LEU D CA 1
ATOM 9109 C C . LEU D 1 100 ? 12.341 -25.087 5.151 1.00 22.17 675 LEU D C 1
ATOM 9110 O O . LEU D 1 100 ? 12.083 -26.196 4.677 1.00 27.81 675 LEU D O 1
ATOM 9115 N N . GLU D 1 101 ? 11.778 -23.974 4.703 1.00 29.99 676 GLU D N 1
ATOM 9116 C CA . GLU D 1 101 ? 10.851 -24.025 3.574 1.00 29.85 676 GLU D CA 1
ATOM 9117 C C . GLU D 1 101 ? 11.645 -23.923 2.272 1.00 28.29 676 GLU D C 1
ATOM 9118 O O . GLU D 1 101 ? 11.560 -22.950 1.521 1.00 29.11 676 GLU D O 1
ATOM 9124 N N . LEU D 1 102 ? 12.445 -24.965 2.023 1.00 24.65 677 LEU D N 1
ATOM 9125 C CA . LEU D 1 102 ? 13.275 -24.990 0.824 1.00 24.06 677 LEU D CA 1
ATOM 9126 C C . LEU D 1 102 ? 12.448 -24.874 -0.446 1.00 25.42 677 LEU D C 1
ATOM 9127 O O . LEU D 1 102 ? 12.904 -24.268 -1.422 1.00 20.44 677 LEU D O 1
ATOM 9132 N N . THR D 1 103 ? 11.240 -25.455 -0.460 1.00 22.71 678 THR D N 1
ATOM 9133 C CA . THR D 1 103 ? 10.406 -25.426 -1.658 1.00 21.95 678 THR D CA 1
ATOM 9134 C C . THR D 1 103 ? 9.884 -24.033 -1.965 1.00 23.21 678 THR D C 1
ATOM 9135 O O . THR D 1 103 ? 9.412 -23.798 -3.085 1.00 26.25 678 THR D O 1
ATOM 9139 N N . ASN D 1 104 ? 9.934 -23.121 -0.995 1.00 21.22 679 ASN D N 1
ATOM 9140 C CA . ASN D 1 104 ? 9.635 -21.720 -1.251 1.00 25.75 679 ASN D CA 1
ATOM 9141 C C . ASN D 1 104 ? 10.654 -21.075 -2.181 1.00 23.13 679 ASN D C 1
ATOM 9142 O O . ASN D 1 104 ? 10.324 -20.093 -2.853 1.00 27.50 679 ASN D O 1
ATOM 9147 N N . TYR D 1 105 ? 11.869 -21.621 -2.258 1.00 21.38 680 TYR D N 1
ATOM 9148 C CA . TYR D 1 105 ? 12.971 -21.004 -2.986 1.00 19.40 680 TYR D CA 1
ATOM 9149 C C . TYR D 1 105 ? 13.539 -21.850 -4.119 1.00 22.79 680 TYR D C 1
ATOM 9150 O O . TYR D 1 105 ? 14.106 -21.291 -5.062 1.00 22.92 680 TYR D O 1
ATOM 9159 N N . LEU D 1 106 ? 13.407 -23.171 -4.060 1.00 17.68 681 LEU D N 1
ATOM 9160 C CA . LEU D 1 106 ? 14.041 -24.065 -5.010 1.00 16.63 681 LEU D CA 1
ATOM 9161 C C . LEU D 1 106 ? 13.008 -24.992 -5.624 1.00 21.84 681 LEU D C 1
ATOM 9162 O O . LEU D 1 106 ? 12.005 -25.340 -4.998 1.00 25.53 681 LEU D O 1
ATOM 9167 N N . GLU D 1 107 ? 13.287 -25.387 -6.859 1.00 20.94 682 GLU D N 1
ATOM 9168 C CA . GLU D 1 107 ? 12.497 -26.381 -7.558 1.00 22.23 682 GLU D CA 1
ATOM 9169 C C . GLU D 1 107 ? 12.692 -27.760 -6.931 1.00 18.34 682 GLU D C 1
ATOM 9170 O O . GLU D 1 107 ? 13.750 -28.074 -6.373 1.00 17.65 682 GLU D O 1
ATOM 9176 N N . ASP D 1 108 ? 11.653 -28.599 -7.043 1.00 19.16 683 ASP D N 1
ATOM 9177 C CA . ASP D 1 108 ? 11.742 -29.976 -6.555 1.00 24.15 683 ASP D CA 1
ATOM 9178 C C . ASP D 1 108 ? 12.959 -30.696 -7.129 1.00 22.88 683 ASP D C 1
ATOM 9179 O O . ASP D 1 108 ? 13.698 -31.368 -6.400 1.00 18.92 683 ASP D O 1
ATOM 9184 N N . ILE D 1 109 ? 13.190 -30.559 -8.436 1.00 20.36 684 ILE D N 1
ATOM 9185 C CA . ILE D 1 109 ? 14.302 -31.270 -9.057 1.00 18.44 684 ILE D CA 1
ATOM 9186 C C . ILE D 1 109 ? 15.636 -30.775 -8.507 1.00 16.98 684 ILE D C 1
ATOM 9187 O O . ILE D 1 109 ? 16.613 -31.532 -8.456 1.00 17.77 684 ILE D O 1
ATOM 9192 N N . GLU D 1 110 ? 15.704 -29.500 -8.109 1.00 17.49 685 GLU D N 1
ATOM 9193 C CA . GLU D 1 110 ? 16.938 -28.959 -7.550 1.00 15.26 685 GLU D CA 1
ATOM 9194 C C . GLU D 1 110 ? 17.223 -29.543 -6.171 1.00 16.14 685 GLU D C 1
ATOM 9195 O O . GLU D 1 110 ? 18.387 -29.808 -5.828 1.00 16.17 685 GLU D O 1
ATOM 9201 N N . ILE D 1 111 ? 16.174 -29.743 -5.369 1.00 19.54 686 ILE D N 1
ATOM 9202 C CA . ILE D 1 111 ? 16.328 -30.330 -4.044 1.00 16.05 686 ILE D CA 1
ATOM 9203 C C . ILE D 1 111 ? 16.723 -31.797 -4.156 1.00 14.53 686 ILE D C 1
ATOM 9204 O O . ILE D 1 111 ? 17.569 -32.293 -3.393 1.00 16.36 686 ILE D O 1
ATOM 9209 N N . PHE D 1 112 ? 16.114 -32.511 -5.102 1.00 18.38 687 PHE D N 1
ATOM 9210 C CA . PHE D 1 112 ? 16.449 -33.910 -5.333 1.00 16.22 687 PHE D CA 1
ATOM 9211 C C . PHE D 1 112 ? 17.892 -34.036 -5.773 1.00 16.91 687 PHE D C 1
ATOM 9212 O O . PHE D 1 112 ? 18.640 -34.874 -5.258 1.00 15.36 687 PHE D O 1
ATOM 9220 N N . ALA D 1 113 ? 18.307 -33.195 -6.726 1.00 14.58 688 ALA D N 1
ATOM 9221 C CA . ALA D 1 113 ? 19.695 -33.213 -7.170 1.00 13.85 688 ALA D CA 1
ATOM 9222 C C . ALA D 1 113 ? 20.639 -32.926 -6.012 1.00 12.47 688 ALA D C 1
ATOM 9223 O O . ALA D 1 113 ? 21.717 -33.530 -5.922 1.00 14.94 688 ALA D O 1
ATOM 9225 N N . LEU D 1 114 ? 20.263 -31.995 -5.125 1.00 13.11 689 LEU D N 1
ATOM 9226 C CA . LEU D 1 114 ? 21.085 -31.694 -3.954 1.00 13.11 689 LEU D CA 1
ATOM 9227 C C . LEU D 1 114 ? 21.297 -32.940 -3.102 1.00 14.32 689 LEU D C 1
ATOM 9228 O O . LEU D 1 114 ? 22.426 -33.237 -2.691 1.00 11.82 689 LEU D O 1
ATOM 9233 N N . PHE D 1 115 ? 20.226 -33.696 -2.848 1.00 12.68 690 PHE D N 1
ATOM 9234 C CA . PHE D 1 115 ? 20.312 -34.861 -1.969 1.00 13.67 690 PHE D CA 1
ATOM 9235 C C . PHE D 1 115 ? 21.152 -35.970 -2.591 1.00 14.16 690 PHE D C 1
ATOM 9236 O O . PHE D 1 115 ? 22.016 -36.552 -1.926 1.00 12.84 690 PHE D O 1
ATOM 9244 N N . ILE D 1 116 ? 20.901 -36.288 -3.863 1.00 13.02 691 ILE D N 1
ATOM 9245 C CA . ILE D 1 116 ? 21.729 -37.258 -4.573 1.00 13.66 691 ILE D CA 1
ATOM 9246 C C . ILE D 1 116 ? 23.182 -36.797 -4.626 1.00 12.82 691 ILE D C 1
ATOM 9247 O O . ILE D 1 116 ? 24.107 -37.603 -4.444 1.00 14.62 691 ILE D O 1
ATOM 9252 N N . SER D 1 117 ? 23.411 -35.497 -4.853 1.00 12.53 692 SER D N 1
ATOM 9253 C CA . SER D 1 117 ? 24.785 -34.997 -4.851 1.00 12.76 692 SER D CA 1
ATOM 9254 C C . SER D 1 117 ? 25.439 -35.226 -3.499 1.00 11.20 692 SER D C 1
ATOM 9255 O O . SER D 1 117 ? 26.600 -35.657 -3.439 1.00 12.20 692 SER D O 1
ATOM 9258 N N . CYS D 1 118 ? 24.714 -34.946 -2.407 1.00 10.69 693 CYS D N 1
ATOM 9259 C CA . CYS D 1 118 ? 25.255 -35.207 -1.074 1.00 11.59 693 CYS D CA 1
ATOM 9260 C C . CYS D 1 118 ? 25.728 -36.644 -0.943 1.00 11.93 693 CYS D C 1
ATOM 9261 O O . CYS D 1 118 ? 26.800 -36.906 -0.382 1.00 12.68 693 CYS D O 1
ATOM 9264 N N . MET D 1 119 ? 24.948 -37.594 -1.449 1.00 11.96 694 MET D N 1
ATOM 9265 C CA . MET D 1 119 ? 25.333 -38.997 -1.337 1.00 13.08 694 MET D CA 1
ATOM 9266 C C . MET D 1 119 ? 26.637 -39.279 -2.065 1.00 11.95 694 MET D C 1
ATOM 9267 O O . MET D 1 119 ? 27.466 -40.060 -1.583 1.00 12.55 694 MET D O 1
ATOM 9272 N N . CYS D 1 120 ? 26.842 -38.649 -3.217 1.00 11.31 695 CYS D N 1
ATOM 9273 C CA . CYS D 1 120 ? 27.956 -38.970 -4.098 1.00 13.37 695 CYS D CA 1
ATOM 9274 C C . CYS D 1 120 ? 29.160 -38.047 -3.949 1.00 13.20 695 CYS D C 1
ATOM 9275 O O . CYS D 1 120 ? 30.182 -38.294 -4.599 1.00 13.69 695 CYS D O 1
ATOM 9278 N N . HIS D 1 121 ? 29.086 -37.008 -3.112 1.00 10.67 696 HIS D N 1
ATOM 9279 C CA . HIS D 1 121 ? 29.962 -35.858 -3.341 1.00 9.83 696 HIS D CA 1
ATOM 9280 C C . HIS D 1 121 ? 31.422 -36.088 -2.951 1.00 9.05 696 HIS D C 1
ATOM 9281 O O . HIS D 1 121 ? 32.257 -35.283 -3.349 1.00 11.55 696 HIS D O 1
ATOM 9288 N N . ASP D 1 122 ? 31.756 -37.140 -2.186 1.00 11.26 697 ASP D N 1
ATOM 9289 C CA . ASP D 1 122 ? 33.147 -37.461 -1.855 1.00 11.44 697 ASP D CA 1
ATOM 9290 C C . ASP D 1 122 ? 33.537 -38.859 -2.336 1.00 9.44 697 ASP D C 1
ATOM 9291 O O . ASP D 1 122 ? 34.507 -39.432 -1.834 1.00 11.31 697 ASP D O 1
ATOM 9296 N N . LEU D 1 123 ? 32.815 -39.416 -3.322 1.00 11.25 698 LEU D N 1
ATOM 9297 C CA . LEU D 1 123 ? 33.084 -40.780 -3.788 1.00 9.76 698 LEU D CA 1
ATOM 9298 C C . LEU D 1 123 ? 34.564 -41.022 -4.082 1.00 13.52 698 LEU D C 1
ATOM 9299 O O . LEU D 1 123 ? 35.193 -40.274 -4.836 1.00 11.97 698 LEU D O 1
ATOM 9304 N N . ASP D 1 124 ? 35.095 -42.107 -3.509 1.00 15.44 699 ASP D N 1
ATOM 9305 C CA . ASP D 1 124 ? 36.466 -42.582 -3.745 1.00 13.95 699 ASP D CA 1
ATOM 9306 C C . ASP D 1 124 ? 37.529 -41.631 -3.196 1.00 16.44 699 ASP D C 1
ATOM 9307 O O . ASP D 1 124 ? 38.681 -41.665 -3.647 1.00 16.05 699 ASP D O 1
ATOM 9312 N N . HIS D 1 125 ? 37.167 -40.801 -2.216 1.00 14.63 700 HIS D N 1
ATOM 9313 C CA . HIS D 1 125 ? 38.141 -39.963 -1.522 1.00 14.77 700 HIS D CA 1
ATOM 9314 C C . HIS D 1 125 ? 39.243 -40.815 -0.897 1.00 14.75 700 HIS D C 1
ATOM 9315 O O . HIS D 1 125 ? 38.988 -41.880 -0.324 1.00 16.59 700 HIS D O 1
ATOM 9322 N N . ARG D 1 126 ? 40.487 -40.331 -1.007 1.00 12.74 701 ARG D N 1
ATOM 9323 C CA . ARG D 1 126 ? 41.655 -41.062 -0.527 1.00 18.04 701 ARG D CA 1
ATOM 9324 C C . ARG D 1 126 ? 42.241 -40.468 0.751 1.00 18.08 701 ARG D C 1
ATOM 9325 O O . ARG D 1 126 ? 43.317 -40.904 1.198 1.00 19.26 701 ARG D O 1
ATOM 9333 N N . GLY D 1 127 ? 41.560 -39.507 1.374 1.00 15.94 702 GLY D N 1
ATOM 9334 C CA . GLY D 1 127 ? 42.105 -38.860 2.557 1.00 18.28 702 GLY D CA 1
ATOM 9335 C C . GLY D 1 127 ? 43.166 -37.813 2.287 1.00 15.39 702 GLY D C 1
ATOM 9336 O O . GLY D 1 127 ? 43.896 -37.430 3.216 1.00 15.70 702 GLY D O 1
ATOM 9337 N N . THR D 1 128 ? 43.289 -37.353 1.044 1.00 13.98 703 THR D N 1
ATOM 9338 C CA . THR D 1 128 ? 44.235 -36.310 0.674 1.00 16.47 703 THR D CA 1
ATOM 9339 C C . THR D 1 128 ? 43.503 -35.207 -0.086 1.00 18.23 703 THR D C 1
ATOM 9340 O O . THR D 1 128 ? 42.446 -35.435 -0.692 1.00 16.74 703 THR D O 1
ATOM 9344 N N . ASN D 1 129 ? 44.059 -33.995 -0.035 1.00 15.10 704 ASN D N 1
ATOM 9345 C CA . ASN D 1 129 ? 43.423 -32.849 -0.674 1.00 13.33 704 ASN D CA 1
ATOM 9346 C C . ASN D 1 129 ? 43.843 -32.717 -2.142 1.00 15.70 704 ASN D C 1
ATOM 9347 O O . ASN D 1 129 ? 44.555 -33.557 -2.700 1.00 14.23 704 ASN D O 1
ATOM 9352 N N . ASN D 1 130 ? 43.421 -31.621 -2.772 1.00 12.70 705 ASN D N 1
ATOM 9353 C CA . ASN D 1 130 ? 43.673 -31.433 -4.198 1.00 14.36 705 ASN D CA 1
ATOM 9354 C C . ASN D 1 130 ? 45.146 -31.171 -4.485 1.00 12.96 705 ASN D C 1
ATOM 9355 O O . ASN D 1 130 ? 45.715 -31.740 -5.433 1.00 13.71 705 ASN D O 1
ATOM 9360 N N . SER D 1 131 ? 45.778 -30.291 -3.703 1.00 11.94 706 SER D N 1
ATOM 9361 C CA . SER D 1 131 ? 47.180 -30.010 -3.980 1.00 13.16 706 SER D CA 1
ATOM 9362 C C . SER D 1 131 ? 48.043 -31.257 -3.827 1.00 13.18 706 SER D C 1
ATOM 9363 O O . SER D 1 131 ? 49.021 -31.410 -4.559 1.00 16.42 706 SER D O 1
ATOM 9366 N N . PHE D 1 132 ? 47.680 -32.175 -2.918 1.00 12.13 707 PHE D N 1
ATOM 9367 C CA . PHE D 1 132 ? 48.447 -33.414 -2.805 1.00 14.06 707 PHE D CA 1
ATOM 9368 C C . PHE D 1 132 ? 48.394 -34.232 -4.089 1.00 14.84 707 PHE D C 1
ATOM 9369 O O . PHE D 1 132 ? 49.408 -34.802 -4.512 1.00 14.29 707 PHE D O 1
ATOM 9377 N N . GLN D 1 133 ? 47.223 -34.313 -4.719 1.00 13.85 708 GLN D N 1
ATOM 9378 C CA . GLN D 1 133 ? 47.137 -35.050 -5.976 1.00 11.56 708 GLN D CA 1
ATOM 9379 C C . GLN D 1 133 ? 48.090 -34.461 -7.002 1.00 11.88 708 GLN D C 1
ATOM 9380 O O . GLN D 1 133 ? 48.806 -35.189 -7.701 1.00 13.06 708 GLN D O 1
ATOM 9386 N N . VAL D 1 134 ? 48.155 -33.132 -7.063 1.00 12.18 709 VAL D N 1
ATOM 9387 C CA . VAL D 1 134 ? 49.009 -32.468 -8.029 1.00 15.78 709 VAL D CA 1
ATOM 9388 C C . VAL D 1 134 ? 50.475 -32.711 -7.686 1.00 15.79 709 VAL D C 1
ATOM 9389 O O . VAL D 1 134 ? 51.282 -33.096 -8.541 1.00 18.90 709 VAL D O 1
ATOM 9393 N N . ALA D 1 135 ? 50.829 -32.542 -6.413 1.00 15.86 710 ALA D N 1
ATOM 9394 C CA . ALA D 1 135 ? 52.217 -32.715 -5.988 1.00 16.19 710 ALA D CA 1
ATOM 9395 C C . ALA D 1 135 ? 52.698 -34.150 -6.181 1.00 17.70 710 ALA D C 1
ATOM 9396 O O . ALA D 1 135 ? 53.864 -34.375 -6.527 1.00 20.40 710 ALA D O 1
ATOM 9398 N N . SER D 1 136 ? 51.841 -35.130 -5.920 1.00 17.21 711 SER D N 1
ATOM 9399 C CA . SER D 1 136 ? 52.220 -36.530 -6.073 1.00 15.90 711 SER D CA 1
ATOM 9400 C C . SER D 1 136 ? 52.120 -37.015 -7.509 1.00 19.17 711 SER D C 1
ATOM 9401 O O . SER D 1 136 ? 52.488 -38.162 -7.786 1.00 21.47 711 SER D O 1
ATOM 9404 N N . LYS D 1 137 ? 51.660 -36.159 -8.418 1.00 16.28 712 LYS D N 1
ATOM 9405 C CA . LYS D 1 137 ? 51.488 -36.500 -9.826 1.00 20.56 712 LYS D CA 1
ATOM 9406 C C . LYS D 1 137 ? 50.656 -37.767 -9.979 1.00 19.68 712 LYS D C 1
ATOM 9407 O O . LYS D 1 137 ? 50.995 -38.680 -10.731 1.00 20.91 712 LYS D O 1
ATOM 9413 N N . SER D 1 138 ? 49.552 -37.816 -9.239 1.00 17.08 713 SER D N 1
ATOM 9414 C CA . SER D 1 138 ? 48.624 -38.931 -9.347 1.00 16.96 713 SER D CA 1
ATOM 9415 C C . SER D 1 138 ? 47.908 -38.903 -10.701 1.00 20.14 713 SER D C 1
ATOM 9416 O O . SER D 1 138 ? 47.892 -37.887 -11.405 1.00 15.85 713 SER D O 1
ATOM 9419 N N . VAL D 1 139 ? 47.308 -40.043 -11.064 1.00 17.96 714 VAL D N 1
ATOM 9420 C CA . VAL D 1 139 ? 46.524 -40.091 -12.299 1.00 17.12 714 VAL D CA 1
ATOM 9421 C C . VAL D 1 139 ? 45.377 -39.088 -12.268 1.00 14.82 714 VAL D C 1
ATOM 9422 O O . VAL D 1 139 ? 45.013 -38.526 -13.310 1.00 14.86 714 VAL D O 1
ATOM 9426 N N . LEU D 1 140 ? 44.806 -38.828 -11.089 1.00 13.82 715 LEU D N 1
ATOM 9427 C CA . LEU D 1 140 ? 43.741 -37.829 -10.996 1.00 12.93 715 LEU D CA 1
ATOM 9428 C C . LEU D 1 140 ? 44.262 -36.442 -11.360 1.00 13.32 715 LEU D C 1
ATOM 9429 O O . LEU D 1 140 ? 43.579 -35.671 -12.052 1.00 14.18 715 LEU D O 1
ATOM 9434 N N . ALA D 1 141 ? 45.478 -36.112 -10.922 1.00 15.43 716 ALA D N 1
ATOM 9435 C CA . ALA D 1 141 ? 46.058 -34.842 -11.330 1.00 13.28 716 ALA D CA 1
ATOM 9436 C C . ALA D 1 141 ? 46.283 -34.796 -12.836 1.00 13.43 716 ALA D C 1
ATOM 9437 O O . ALA D 1 141 ? 46.055 -33.757 -13.466 1.00 15.99 716 ALA D O 1
ATOM 9439 N N . ALA D 1 142 ? 46.804 -35.884 -13.422 1.00 14.06 717 ALA D N 1
ATOM 9440 C CA . ALA D 1 142 ? 47.005 -35.914 -14.870 1.00 15.61 717 ALA D CA 1
ATOM 9441 C C . ALA D 1 142 ? 45.699 -35.641 -15.611 1.00 16.44 717 ALA D C 1
ATOM 9442 O O . ALA D 1 142 ? 45.688 -34.952 -16.638 1.00 19.37 717 ALA D O 1
ATOM 9444 N N . LEU D 1 143 ? 44.587 -36.166 -15.097 1.00 12.76 718 LEU D N 1
ATOM 9445 C CA . LEU D 1 143 ? 43.290 -35.994 -15.744 1.00 14.42 718 LEU D CA 1
ATOM 9446 C C . LEU D 1 143 ? 42.688 -34.607 -15.512 1.00 14.75 718 LEU D C 1
ATOM 9447 O O . LEU D 1 143 ? 42.039 -34.061 -16.410 1.00 15.59 718 LEU D O 1
ATOM 9452 N N . TYR D 1 144 ? 42.858 -34.021 -14.320 1.00 14.61 719 TYR D N 1
ATOM 9453 C CA . TYR D 1 144 ? 42.013 -32.902 -13.920 1.00 14.04 719 TYR D CA 1
ATOM 9454 C C . TYR D 1 144 ? 42.735 -31.635 -13.488 1.00 17.72 719 TYR D C 1
ATOM 9455 O O . TYR D 1 144 ? 42.071 -30.603 -13.340 1.00 19.54 719 TYR D O 1
ATOM 9464 N N . SER D 1 145 ? 44.056 -31.666 -13.289 1.00 15.35 720 SER D N 1
ATOM 9465 C CA . SER D 1 145 ? 44.723 -30.541 -12.629 1.00 16.99 720 SER D CA 1
ATOM 9466 C C . SER D 1 145 ? 44.610 -29.245 -13.424 1.00 21.11 720 SER D C 1
ATOM 9467 O O . SER D 1 145 ? 44.577 -28.162 -12.829 1.00 19.08 720 SER D O 1
ATOM 9470 N N . SER D 1 146 ? 44.545 -29.324 -14.762 1.00 22.18 721 SER D N 1
ATOM 9471 C CA . SER D 1 146 ? 44.462 -28.102 -15.557 1.00 23.98 721 SER D CA 1
ATOM 9472 C C . SER D 1 146 ? 43.119 -27.408 -15.378 1.00 25.55 721 SER D C 1
ATOM 9473 O O . SER D 1 146 ? 43.038 -26.178 -15.488 1.00 27.82 721 SER D O 1
ATOM 9476 N N . GLU D 1 147 ? 42.065 -28.167 -15.089 1.00 21.70 722 GLU D N 1
ATOM 9477 C CA . GLU D 1 147 ? 40.738 -27.600 -14.897 1.00 23.74 722 GLU D CA 1
ATOM 9478 C C . GLU D 1 147 ? 40.437 -27.236 -13.444 1.00 23.53 722 GLU D C 1
ATOM 9479 O O . GLU D 1 147 ? 39.483 -26.490 -13.193 1.00 30.17 722 GLU D O 1
ATOM 9485 N N . GLY D 1 148 ? 41.218 -27.735 -12.492 1.00 19.53 723 GLY D N 1
ATOM 9486 C CA . GLY D 1 148 ? 41.013 -27.444 -11.090 1.00 21.37 723 GLY D CA 1
ATOM 9487 C C . GLY D 1 148 ? 40.018 -28.383 -10.419 1.00 17.64 723 GLY D C 1
ATOM 9488 O O . GLY D 1 148 ? 39.323 -29.179 -11.055 1.00 18.77 723 GLY D O 1
ATOM 9489 N N . SER D 1 149 ? 39.963 -28.278 -9.090 1.00 12.76 724 SER D N 1
ATOM 9490 C CA . SER D 1 149 ? 39.085 -29.097 -8.250 1.00 12.10 724 SER D CA 1
ATOM 9491 C C . SER D 1 149 ? 39.248 -30.585 -8.566 1.00 12.73 724 SER D C 1
ATOM 9492 O O . SER D 1 149 ? 38.291 -31.291 -8.893 1.00 11.49 724 SER D O 1
ATOM 9495 N N . VAL D 1 150 ? 40.500 -31.050 -8.457 1.00 12.01 725 VAL D N 1
ATOM 9496 C CA . VAL D 1 150 ? 40.882 -32.388 -8.916 1.00 11.25 725 VAL D CA 1
ATOM 9497 C C . VAL D 1 150 ? 39.985 -33.460 -8.304 1.00 10.68 725 VAL D C 1
ATOM 9498 O O . VAL D 1 150 ? 39.409 -34.293 -9.012 1.00 11.90 725 VAL D O 1
ATOM 9502 N N . MET D 1 151 ? 39.884 -33.482 -6.965 1.00 9.81 726 MET D N 1
ATOM 9503 C CA . MET D 1 151 ? 39.105 -34.542 -6.321 1.00 11.20 726 MET D CA 1
ATOM 9504 C C . MET D 1 151 ? 37.620 -34.440 -6.659 1.00 11.76 726 MET D C 1
ATOM 9505 O O . MET D 1 151 ? 36.961 -35.469 -6.846 1.00 10.50 726 MET D O 1
ATOM 9510 N N . GLU D 1 152 ? 37.079 -33.219 -6.706 1.00 10.02 727 GLU D N 1
ATOM 9511 C CA . GLU D 1 152 ? 35.655 -33.029 -6.976 1.00 11.11 727 GLU D CA 1
ATOM 9512 C C . GLU D 1 152 ? 35.283 -33.466 -8.389 1.00 11.88 727 GLU D C 1
ATOM 9513 O O . GLU D 1 152 ? 34.216 -34.042 -8.600 1.00 10.49 727 GLU D O 1
ATOM 9519 N N . ARG D 1 153 ? 36.154 -33.217 -9.363 1.00 11.09 728 ARG D N 1
ATOM 9520 C CA . ARG D 1 153 ? 35.941 -33.763 -10.696 1.00 11.57 728 ARG D CA 1
ATOM 9521 C C . ARG D 1 153 ? 35.948 -35.291 -10.677 1.00 12.40 728 ARG D C 1
ATOM 9522 O O . ARG D 1 153 ? 35.168 -35.937 -11.399 1.00 11.92 728 ARG D O 1
ATOM 9530 N N . HIS D 1 154 ? 36.810 -35.883 -9.854 1.00 10.91 729 HIS D N 1
ATOM 9531 C CA . HIS D 1 154 ? 36.813 -37.329 -9.716 1.00 10.01 729 HIS D CA 1
ATOM 9532 C C . HIS D 1 154 ? 35.532 -37.831 -9.059 1.00 12.89 729 HIS D C 1
ATOM 9533 O O . HIS D 1 154 ? 34.977 -38.846 -9.492 1.00 12.10 729 HIS D O 1
ATOM 9540 N N . HIS D 1 155 ? 35.050 -37.140 -8.012 1.00 10.45 730 HIS D N 1
ATOM 9541 C CA . HIS D 1 155 ? 33.818 -37.579 -7.356 1.00 10.34 730 HIS D CA 1
ATOM 9542 C C . HIS D 1 155 ? 32.663 -37.603 -8.353 1.00 11.99 730 HIS D C 1
ATOM 9543 O O . HIS D 1 155 ? 31.885 -38.562 -8.391 1.00 11.70 730 HIS D O 1
ATOM 9550 N N . PHE D 1 156 ? 32.542 -36.546 -9.159 1.00 11.45 731 PHE D N 1
ATOM 9551 C CA . PHE D 1 156 ? 31.503 -36.498 -10.178 1.00 10.70 731 PHE D CA 1
ATOM 9552 C C . PHE D 1 156 ? 31.687 -37.614 -11.194 1.00 11.34 731 PHE D C 1
ATOM 9553 O O . PHE D 1 156 ? 30.711 -38.270 -11.577 1.00 11.56 731 PHE D O 1
ATOM 9561 N N . ALA D 1 157 ? 32.933 -37.853 -11.640 1.00 10.26 732 ALA D N 1
ATOM 9562 C CA . ALA D 1 157 ? 33.164 -38.920 -12.613 1.00 12.59 732 ALA D CA 1
ATOM 9563 C C . ALA D 1 157 ? 32.804 -40.287 -12.033 1.00 14.20 732 ALA D C 1
ATOM 9564 O O . ALA D 1 157 ? 32.267 -41.154 -12.736 1.00 15.16 732 ALA D O 1
ATOM 9566 N N . GLN D 1 158 ? 33.053 -40.489 -10.742 1.00 13.45 733 GLN D N 1
ATOM 9567 C CA . GLN D 1 158 ? 32.646 -41.740 -10.107 1.00 12.64 733 GLN D CA 1
ATOM 9568 C C . GLN D 1 158 ? 31.120 -41.871 -10.057 1.00 14.07 733 GLN D C 1
ATOM 9569 O O . GLN D 1 158 ? 30.572 -42.961 -10.271 1.00 12.81 733 GLN D O 1
ATOM 9575 N N . ALA D 1 159 ? 30.419 -40.767 -9.785 1.00 11.88 734 ALA D N 1
ATOM 9576 C CA . ALA D 1 159 ? 28.954 -40.797 -9.791 1.00 12.73 734 ALA D CA 1
ATOM 9577 C C . ALA D 1 159 ? 28.407 -41.171 -11.164 1.00 13.50 734 ALA D C 1
ATOM 9578 O O . ALA D 1 159 ? 27.462 -41.969 -11.274 1.00 13.63 734 ALA D O 1
ATOM 9580 N N . ILE D 1 160 ? 28.969 -40.579 -12.219 1.00 12.43 735 ILE D N 1
ATOM 9581 C CA . ILE D 1 160 ? 28.578 -40.927 -13.586 1.00 13.51 735 ILE D CA 1
ATOM 9582 C C . ILE D 1 160 ? 28.805 -42.412 -13.860 1.00 13.40 735 ILE D C 1
ATOM 9583 O O . ILE D 1 160 ? 27.970 -43.081 -14.484 1.00 14.93 735 ILE D O 1
ATOM 9588 N N . ALA D 1 161 ? 29.946 -42.950 -13.418 1.00 14.04 736 ALA D N 1
ATOM 9589 C CA . ALA D 1 161 ? 30.225 -44.370 -13.620 1.00 16.05 736 ALA D CA 1
ATOM 9590 C C . ALA D 1 161 ? 29.192 -45.244 -12.924 1.00 18.58 736 ALA D C 1
ATOM 9591 O O . ALA D 1 161 ? 28.808 -46.289 -13.448 1.00 18.67 736 ALA D O 1
ATOM 9593 N N . ILE D 1 162 ? 28.728 -44.836 -11.739 1.00 16.49 737 ILE D N 1
ATOM 9594 C CA . ILE D 1 162 ? 27.681 -45.605 -11.065 1.00 18.24 737 ILE D CA 1
ATOM 9595 C C . ILE D 1 162 ? 26.385 -45.574 -11.863 1.00 16.10 737 ILE D C 1
ATOM 9596 O O . ILE D 1 162 ? 25.775 -46.616 -12.108 1.00 18.52 737 ILE D O 1
ATOM 9601 N N . LEU D 1 163 ? 25.942 -44.382 -12.265 1.00 13.58 738 LEU D N 1
ATOM 9602 C CA . LEU D 1 163 ? 24.704 -44.270 -13.042 1.00 16.39 738 LEU D CA 1
ATOM 9603 C C . LEU D 1 163 ? 24.789 -45.051 -14.347 1.00 17.25 738 LEU D C 1
ATOM 9604 O O . LEU D 1 163 ? 23.776 -45.565 -14.832 1.00 21.78 738 LEU D O 1
ATOM 9609 N N . ASN D 1 164 ? 25.987 -45.142 -14.933 1.00 17.73 739 ASN D N 1
ATOM 9610 C CA . ASN D 1 164 ? 26.194 -45.853 -16.191 1.00 21.53 739 ASN D CA 1
ATOM 9611 C C . ASN D 1 164 ? 26.373 -47.350 -15.994 1.00 22.37 739 ASN D C 1
ATOM 9612 O O . ASN D 1 164 ? 26.610 -48.068 -16.975 1.00 25.38 739 ASN D O 1
ATOM 9617 N N . THR D 1 165 ? 26.252 -47.836 -14.763 1.00 26.11 740 THR D N 1
ATOM 9618 C CA . THR D 1 165 ? 26.297 -49.264 -14.493 1.00 24.47 740 THR D CA 1
ATOM 9619 C C . THR D 1 165 ? 24.907 -49.846 -14.688 1.00 27.51 740 THR D C 1
ATOM 9620 O O . THR D 1 165 ? 23.922 -49.301 -14.181 1.00 24.78 740 THR D O 1
ATOM 9624 N N . HIS D 1 166 ? 24.831 -50.958 -15.414 1.00 28.95 741 HIS D N 1
ATOM 9625 C CA . HIS D 1 166 ? 23.546 -51.571 -15.710 1.00 29.80 741 HIS D CA 1
ATOM 9626 C C . HIS D 1 166 ? 22.756 -51.800 -14.428 1.00 29.23 741 HIS D C 1
ATOM 9627 O O . HIS D 1 166 ? 23.284 -52.322 -13.443 1.00 29.03 741 HIS D O 1
ATOM 9634 N N . GLY D 1 167 ? 21.497 -51.367 -14.437 1.00 26.91 742 GLY D N 1
ATOM 9635 C CA . GLY D 1 167 ? 20.610 -51.539 -13.307 1.00 28.22 742 GLY D CA 1
ATOM 9636 C C . GLY D 1 167 ? 20.698 -50.488 -12.222 1.00 27.53 742 GLY D C 1
ATOM 9637 O O . GLY D 1 167 ? 20.016 -50.630 -11.197 1.00 27.29 742 GLY D O 1
ATOM 9638 N N . CYS D 1 168 ? 21.508 -49.439 -12.406 1.00 22.36 743 CYS D N 1
ATOM 9639 C CA . CYS D 1 168 ? 21.734 -48.441 -11.368 1.00 22.48 743 CYS D CA 1
ATOM 9640 C C . CYS D 1 168 ? 21.331 -47.026 -11.757 1.00 23.21 743 CYS D C 1
ATOM 9641 O O . CYS D 1 168 ? 21.546 -46.099 -10.964 1.00 23.38 743 CYS D O 1
ATOM 9644 N N . ASN D 1 169 ? 20.766 -46.818 -12.943 1.00 23.71 744 ASN D N 1
ATOM 9645 C CA . ASN D 1 169 ? 20.472 -45.461 -13.390 1.00 21.75 744 ASN D CA 1
ATOM 9646 C C . ASN D 1 169 ? 19.086 -45.084 -12.892 1.00 23.14 744 ASN D C 1
ATOM 9647 O O . ASN D 1 169 ? 18.073 -45.358 -13.536 1.00 24.32 744 ASN D O 1
ATOM 9652 N N . ILE D 1 170 ? 19.043 -44.424 -11.732 1.00 21.37 745 ILE D N 1
ATOM 9653 C CA . ILE D 1 170 ? 17.765 -44.047 -11.136 1.00 20.44 745 ILE D CA 1
ATOM 9654 C C . ILE D 1 170 ? 17.002 -43.016 -11.952 1.00 21.92 745 ILE D C 1
ATOM 9655 O O . ILE D 1 170 ? 15.805 -42.819 -11.707 1.00 21.08 745 ILE D O 1
ATOM 9660 N N . PHE D 1 171 ? 17.656 -42.356 -12.912 1.00 21.19 746 PHE D N 1
ATOM 9661 C CA . PHE D 1 171 ? 17.039 -41.305 -13.713 1.00 23.01 746 PHE D CA 1
ATOM 9662 C C . PHE D 1 171 ? 16.698 -41.737 -15.129 1.00 19.76 746 PHE D C 1
ATOM 9663 O O . PHE D 1 171 ? 16.355 -40.871 -15.941 1.00 21.08 746 PHE D O 1
ATOM 9671 N N . ASP D 1 172 ? 16.844 -43.021 -15.483 1.00 18.73 747 ASP D N 1
ATOM 9672 C CA . ASP D 1 172 ? 16.812 -43.353 -16.910 1.00 23.69 747 ASP D CA 1
ATOM 9673 C C . ASP D 1 172 ? 15.434 -43.210 -17.546 1.00 30.01 747 ASP D C 1
ATOM 9674 O O . ASP D 1 172 ? 15.341 -43.188 -18.775 1.00 31.81 747 ASP D O 1
ATOM 9679 N N . HIS D 1 173 ? 14.371 -43.102 -16.752 1.00 23.60 748 HIS D N 1
ATOM 9680 C CA . HIS D 1 173 ? 13.040 -42.856 -17.294 1.00 21.11 748 HIS D CA 1
ATOM 9681 C C . HIS D 1 173 ? 12.677 -41.376 -17.362 1.00 22.44 748 HIS D C 1
ATOM 9682 O O . HIS D 1 173 ? 11.592 -41.039 -17.866 1.00 22.11 748 HIS D O 1
ATOM 9689 N N . PHE D 1 174 ? 13.523 -40.490 -16.839 1.00 22.57 749 PHE D N 1
ATOM 9690 C CA . PHE D 1 174 ? 13.255 -39.062 -16.915 1.00 19.49 749 PHE D CA 1
ATOM 9691 C C . PHE D 1 174 ? 13.195 -38.627 -18.374 1.00 20.29 749 PHE D C 1
ATOM 9692 O O . PHE D 1 174 ? 13.842 -39.213 -19.251 1.00 24.66 749 PHE D O 1
ATOM 9700 N N . SER D 1 175 ? 12.417 -37.582 -18.632 1.00 21.23 750 SER D N 1
ATOM 9701 C CA . SER D 1 175 ? 12.463 -36.946 -19.940 1.00 25.37 750 SER D CA 1
ATOM 9702 C C . SER D 1 175 ? 13.901 -36.534 -20.250 1.00 21.12 750 SER D C 1
ATOM 9703 O O . SER D 1 175 ? 14.733 -36.399 -19.356 1.00 19.81 750 SER D O 1
ATOM 9706 N N . ARG D 1 176 ? 14.190 -36.345 -21.542 1.00 28.53 751 ARG D N 1
ATOM 9707 C CA . ARG D 1 176 ? 15.539 -35.937 -21.935 1.00 28.48 751 ARG D CA 1
ATOM 9708 C C . ARG D 1 176 ? 15.971 -34.683 -21.187 1.00 24.87 751 ARG D C 1
ATOM 9709 O O . ARG D 1 176 ? 17.096 -34.606 -20.681 1.00 22.86 751 ARG D O 1
ATOM 9717 N N . LYS D 1 177 ? 15.067 -33.712 -21.064 1.00 24.77 752 LYS D N 1
ATOM 9718 C CA . LYS D 1 177 ? 15.384 -32.443 -20.422 1.00 29.82 752 LYS D CA 1
ATOM 9719 C C . LYS D 1 177 ? 15.610 -32.614 -18.923 1.00 26.00 752 LYS D C 1
ATOM 9720 O O . LYS D 1 177 ? 16.555 -32.048 -18.365 1.00 21.53 752 LYS D O 1
ATOM 9726 N N . ASP D 1 178 ? 14.741 -33.377 -18.249 1.00 22.24 753 ASP D N 1
ATOM 9727 C CA . ASP D 1 178 ? 14.907 -33.593 -16.810 1.00 21.06 753 ASP D CA 1
ATOM 9728 C C . ASP D 1 178 ? 16.158 -34.410 -16.512 1.00 19.33 753 ASP D C 1
ATOM 9729 O O . ASP D 1 178 ? 16.835 -34.177 -15.504 1.00 18.17 753 ASP D O 1
ATOM 9734 N N . TYR D 1 179 ? 16.471 -35.372 -17.379 1.00 19.64 754 TYR D N 1
ATOM 9735 C CA . TYR D 1 179 ? 17.702 -36.146 -17.243 1.00 18.91 754 TYR D CA 1
ATOM 9736 C C . TYR D 1 179 ? 18.917 -35.240 -17.339 1.00 18.11 754 TYR D C 1
ATOM 9737 O O . TYR D 1 179 ? 19.820 -35.303 -16.493 1.00 17.01 754 TYR D O 1
ATOM 9746 N N . GLN D 1 180 ? 18.948 -34.370 -18.350 1.00 19.09 755 GLN D N 1
ATOM 9747 C CA . GLN D 1 180 ? 20.074 -33.453 -18.513 1.00 19.14 755 GLN D CA 1
ATOM 9748 C C . GLN D 1 180 ? 20.175 -32.490 -17.334 1.00 17.78 755 GLN D C 1
ATOM 9749 O O . GLN D 1 180 ? 21.282 -32.175 -16.863 1.00 17.06 755 GLN D O 1
ATOM 9755 N N . ARG D 1 181 ? 19.028 -32.032 -16.829 1.00 17.89 756 ARG D N 1
ATOM 9756 C CA . ARG D 1 181 ? 19.012 -31.161 -15.665 1.00 17.32 756 ARG D CA 1
ATOM 9757 C C . ARG D 1 181 ? 19.653 -31.838 -14.462 1.00 15.62 756 ARG D C 1
ATOM 9758 O O . ARG D 1 181 ? 20.422 -31.206 -13.727 1.00 19.42 756 ARG D O 1
ATOM 9766 N N . MET D 1 182 ? 19.368 -33.132 -14.251 1.00 16.01 757 MET D N 1
ATOM 9767 C CA . MET D 1 182 ? 19.967 -33.843 -13.119 1.00 15.89 757 MET D CA 1
ATOM 9768 C C . MET D 1 182 ? 21.480 -33.901 -13.240 1.00 16.08 757 MET D C 1
ATOM 9769 O O . MET D 1 182 ? 22.200 -33.711 -12.252 1.00 14.76 757 MET D O 1
ATOM 9774 N N . LEU D 1 183 ? 21.988 -34.210 -14.430 1.00 14.37 758 LEU D N 1
ATOM 9775 C CA . LEU D 1 183 ? 23.434 -34.285 -14.615 1.00 14.48 758 LEU D CA 1
ATOM 9776 C C . LEU D 1 183 ? 24.093 -32.934 -14.391 1.00 14.03 758 LEU D C 1
ATOM 9777 O O . LEU D 1 183 ? 25.127 -32.851 -13.711 1.00 13.49 758 LEU D O 1
ATOM 9782 N N . ASP D 1 184 ? 23.518 -31.867 -14.951 1.00 14.68 759 ASP D N 1
ATOM 9783 C CA . ASP D 1 184 ? 24.092 -30.529 -14.826 1.00 15.70 759 ASP D CA 1
ATOM 9784 C C . ASP D 1 184 ? 24.060 -30.051 -13.382 1.00 16.64 759 ASP D C 1
ATOM 9785 O O . ASP D 1 184 ? 25.029 -29.451 -12.897 1.00 14.34 759 ASP D O 1
ATOM 9790 N N . LEU D 1 185 ? 22.959 -30.308 -12.683 1.00 15.08 760 LEU D N 1
ATOM 9791 C CA . LEU D 1 185 ? 22.885 -29.952 -11.270 1.00 14.22 760 LEU D CA 1
ATOM 9792 C C . LEU D 1 185 ? 23.919 -30.719 -10.455 1.00 15.76 760 LEU D C 1
ATOM 9793 O O . LEU D 1 185 ? 24.656 -30.126 -9.661 1.00 15.01 760 LEU D O 1
ATOM 9798 N N . MET D 1 186 ? 24.006 -32.041 -10.650 1.00 14.79 761 MET D N 1
ATOM 9799 C CA . MET D 1 186 ? 24.972 -32.835 -9.891 1.00 12.23 761 MET D CA 1
ATOM 9800 C C . MET D 1 186 ? 26.402 -32.353 -10.124 1.00 12.07 761 MET D C 1
ATOM 9801 O O . MET D 1 186 ? 27.216 -32.328 -9.184 1.00 11.87 761 MET D O 1
ATOM 9806 N N . ARG D 1 187 ? 26.744 -31.986 -11.362 1.00 11.89 762 ARG D N 1
ATOM 9807 C CA . ARG D 1 187 ? 28.089 -31.497 -11.653 1.00 12.29 762 ARG D CA 1
ATOM 9808 C C . ARG D 1 187 ? 28.347 -30.198 -10.911 1.00 11.78 762 ARG D C 1
ATOM 9809 O O . ARG D 1 187 ? 29.381 -30.045 -10.240 1.00 12.53 762 ARG D O 1
ATOM 9817 N N . ASP D 1 188 ? 27.397 -29.262 -10.982 1.00 13.46 763 ASP D N 1
ATOM 9818 C CA . ASP D 1 188 ? 27.596 -27.966 -10.347 1.00 15.71 763 ASP D CA 1
ATOM 9819 C C . ASP D 1 188 ? 27.690 -28.125 -8.835 1.00 12.90 763 ASP D C 1
ATOM 9820 O O . ASP D 1 188 ? 28.556 -27.516 -8.187 1.00 12.57 763 ASP D O 1
ATOM 9825 N N . ILE D 1 189 ? 26.805 -28.939 -8.262 1.00 11.10 764 ILE D N 1
ATOM 9826 C CA . ILE D 1 189 ? 26.752 -29.069 -6.808 1.00 10.93 764 ILE D CA 1
ATOM 9827 C C . ILE D 1 189 ? 27.992 -29.785 -6.286 1.00 13.53 764 ILE D C 1
ATOM 9828 O O . ILE D 1 189 ? 28.576 -29.366 -5.279 1.00 12.18 764 ILE D O 1
ATOM 9833 N N . ILE D 1 190 ? 28.405 -30.873 -6.942 1.00 9.58 765 ILE D N 1
ATOM 9834 C CA . ILE D 1 190 ? 29.607 -31.583 -6.497 1.00 10.66 765 ILE D CA 1
ATOM 9835 C C . ILE D 1 190 ? 30.840 -30.696 -6.622 1.00 13.06 765 ILE D C 1
ATOM 9836 O O . ILE D 1 190 ? 31.676 -30.637 -5.707 1.00 12.04 765 ILE D O 1
ATOM 9841 N N . LEU D 1 191 ? 30.963 -29.957 -7.726 1.00 13.15 766 LEU D N 1
ATOM 9842 C CA . LEU D 1 191 ? 32.111 -29.059 -7.860 1.00 11.29 766 LEU D CA 1
ATOM 9843 C C . LEU D 1 191 ? 32.106 -27.966 -6.792 1.00 14.33 766 LEU D C 1
ATOM 9844 O O . LEU D 1 191 ? 33.176 -27.480 -6.385 1.00 13.26 766 LEU D O 1
ATOM 9849 N N . ALA D 1 192 ? 30.930 -27.601 -6.290 1.00 11.73 767 ALA D N 1
ATOM 9850 C CA . ALA D 1 192 ? 30.802 -26.564 -5.276 1.00 11.85 767 ALA D CA 1
ATOM 9851 C C . ALA D 1 192 ? 31.345 -26.995 -3.927 1.00 12.36 767 ALA D C 1
ATOM 9852 O O . ALA D 1 192 ? 31.526 -26.138 -3.055 1.00 12.95 767 ALA D O 1
ATOM 9854 N N . THR D 1 193 ? 31.598 -28.294 -3.745 1.00 10.48 768 THR D N 1
ATOM 9855 C CA . THR D 1 193 ? 32.116 -28.783 -2.476 1.00 11.19 768 THR D CA 1
ATOM 9856 C C . THR D 1 193 ? 33.597 -28.489 -2.272 1.00 14.66 768 THR D C 1
ATOM 9857 O O . THR D 1 193 ? 34.094 -28.687 -1.165 1.00 14.21 768 THR D O 1
ATOM 9861 N N . ASP D 1 194 ? 34.314 -28.041 -3.297 1.00 13.38 769 ASP D N 1
ATOM 9862 C CA . ASP D 1 194 ? 35.682 -27.575 -3.110 1.00 10.35 769 ASP D CA 1
ATOM 9863 C C . ASP D 1 194 ? 35.611 -26.257 -2.352 1.00 14.06 769 ASP D C 1
ATOM 9864 O O . ASP D 1 194 ? 34.978 -25.304 -2.818 1.00 15.43 769 ASP D O 1
ATOM 9869 N N . LEU D 1 195 ? 36.243 -26.193 -1.175 1.00 14.27 770 LEU D N 1
ATOM 9870 C CA . LEU D 1 195 ? 36.183 -24.945 -0.428 1.00 13.94 770 LEU D CA 1
ATOM 9871 C C . LEU D 1 195 ? 36.838 -23.806 -1.184 1.00 12.05 770 LEU D C 1
ATOM 9872 O O . LEU D 1 195 ? 36.471 -22.647 -0.969 1.00 15.09 770 LEU D O 1
ATOM 9877 N N . ALA D 1 196 ? 37.783 -24.106 -2.086 1.00 15.02 771 ALA D N 1
ATOM 9878 C CA . ALA D 1 196 ? 38.348 -23.045 -2.920 1.00 14.78 771 ALA D CA 1
ATOM 9879 C C . ALA D 1 196 ? 37.264 -22.381 -3.758 1.00 14.75 771 ALA D C 1
ATOM 9880 O O . ALA D 1 196 ? 37.294 -21.159 -3.969 1.00 16.03 771 ALA D O 1
ATOM 9882 N N . HIS D 1 197 ? 36.286 -23.169 -4.232 1.00 13.60 772 HIS D N 1
ATOM 9883 C CA . HIS D 1 197 ? 35.170 -22.607 -4.986 1.00 12.97 772 HIS D CA 1
ATOM 9884 C C . HIS D 1 197 ? 34.279 -21.762 -4.084 1.00 12.05 772 HIS D C 1
ATOM 9885 O O . HIS D 1 197 ? 33.884 -20.644 -4.454 1.00 14.69 772 HIS D O 1
ATOM 9892 N N . HIS D 1 198 ? 33.969 -22.264 -2.885 1.00 11.05 773 HIS D N 1
ATOM 9893 C CA . HIS D 1 198 ? 33.145 -21.495 -1.961 1.00 11.07 773 HIS D CA 1
ATOM 9894 C C . HIS D 1 198 ? 33.780 -20.144 -1.655 1.00 12.84 773 HIS D C 1
ATOM 9895 O O . HIS D 1 198 ? 33.102 -19.112 -1.653 1.00 14.02 773 HIS D O 1
ATOM 9902 N N . LEU D 1 199 ? 35.093 -20.137 -1.370 1.00 11.63 774 LEU D N 1
ATOM 9903 C CA . LEU D 1 199 ? 35.780 -18.875 -1.088 1.00 14.91 774 LEU D CA 1
ATOM 9904 C C . LEU D 1 199 ? 35.756 -17.936 -2.288 1.00 17.96 774 LEU D C 1
ATOM 9905 O O . LEU D 1 199 ? 35.665 -16.712 -2.117 1.00 19.24 774 LEU D O 1
ATOM 9910 N N . ARG D 1 200 ? 35.787 -18.485 -3.507 1.00 15.16 775 ARG D N 1
ATOM 9911 C CA . ARG D 1 200 ? 35.735 -17.647 -4.704 1.00 15.42 775 ARG D CA 1
ATOM 9912 C C . ARG D 1 200 ? 34.357 -17.010 -4.880 1.00 17.55 775 ARG D C 1
ATOM 9913 O O . ARG D 1 200 ? 34.250 -15.856 -5.306 1.00 20.92 775 ARG D O 1
ATOM 9921 N N . ILE D 1 201 ? 33.288 -17.743 -4.552 1.00 13.26 776 ILE D N 1
ATOM 9922 C CA . ILE D 1 201 ? 31.926 -17.240 -4.769 1.00 16.30 776 ILE D CA 1
ATOM 9923 C C . ILE D 1 201 ? 31.361 -16.529 -3.555 1.00 15.58 776 ILE D C 1
ATOM 9924 O O . ILE D 1 201 ? 30.201 -16.103 -3.589 1.00 15.97 776 ILE D O 1
ATOM 9929 N N . PHE D 1 202 ? 32.137 -16.417 -2.470 1.00 14.79 777 PHE D N 1
ATOM 9930 C CA . PHE D 1 202 ? 31.601 -15.882 -1.226 1.00 17.41 777 PHE D CA 1
ATOM 9931 C C . PHE D 1 202 ? 31.018 -14.488 -1.414 1.00 14.73 777 PHE D C 1
ATOM 9932 O O . PHE D 1 202 ? 29.926 -14.199 -0.901 1.00 14.69 777 PHE D O 1
ATOM 9940 N N . LYS D 1 203 ? 31.724 -13.609 -2.142 1.00 14.55 778 LYS D N 1
ATOM 9941 C CA . LYS D 1 203 ? 31.195 -12.262 -2.366 1.00 16.90 778 LYS D CA 1
ATOM 9942 C C . LYS D 1 203 ? 29.859 -12.294 -3.108 1.00 18.13 778 LYS D C 1
ATOM 9943 O O . LYS D 1 203 ? 28.994 -11.449 -2.852 1.00 17.35 778 LYS D O 1
ATOM 9949 N N . ASP D 1 204 ? 29.665 -13.269 -4.009 1.00 14.41 779 ASP D N 1
ATOM 9950 C CA . ASP D 1 204 ? 28.398 -13.377 -4.740 1.00 16.17 779 ASP D CA 1
ATOM 9951 C C . ASP D 1 204 ? 27.283 -13.881 -3.828 1.00 13.85 779 ASP D C 1
ATOM 9952 O O . ASP D 1 204 ? 26.119 -13.475 -3.972 1.00 13.92 779 ASP D O 1
ATOM 9957 N N . LEU D 1 205 ? 27.615 -14.779 -2.896 1.00 13.17 780 LEU D N 1
ATOM 9958 C CA . LEU D 1 205 ? 26.638 -15.185 -1.887 1.00 13.04 780 LEU D CA 1
ATOM 9959 C C . LEU D 1 205 ? 26.239 -14.005 -1.017 1.00 13.64 780 LEU D C 1
ATOM 9960 O O . LEU D 1 205 ? 25.049 -13.802 -0.732 1.00 13.98 780 LEU D O 1
ATOM 9965 N N . GLN D 1 206 ? 27.221 -13.219 -0.571 1.00 13.31 781 GLN D N 1
ATOM 9966 C CA . GLN D 1 206 ? 26.898 -12.059 0.247 1.00 15.72 781 GLN D CA 1
ATOM 9967 C C . GLN D 1 206 ? 26.018 -11.072 -0.514 1.00 18.06 781 GLN D C 1
ATOM 9968 O O . GLN D 1 206 ? 25.059 -10.537 0.049 1.00 16.24 781 GLN D O 1
ATOM 9974 N N . LYS D 1 207 ? 26.323 -10.829 -1.800 1.00 16.91 782 LYS D N 1
ATOM 9975 C CA . LYS D 1 207 ? 25.516 -9.915 -2.609 1.00 18.14 782 LYS D CA 1
ATOM 9976 C C . LYS D 1 207 ? 24.076 -10.397 -2.718 1.00 16.53 782 LYS D C 1
ATOM 9977 O O . LYS D 1 207 ? 23.139 -9.599 -2.590 1.00 16.16 782 LYS D O 1
ATOM 9983 N N . MET D 1 208 ? 23.888 -11.704 -2.943 1.00 14.58 783 MET D N 1
ATOM 9984 C CA . MET D 1 208 ? 22.546 -12.270 -3.028 1.00 18.61 783 MET D CA 1
ATOM 9985 C C . MET D 1 208 ? 21.798 -12.069 -1.726 1.00 13.68 783 MET D C 1
ATOM 9986 O O . MET D 1 208 ? 20.617 -11.705 -1.731 1.00 15.41 783 MET D O 1
ATOM 9991 N N . ALA D 1 209 ? 22.474 -12.287 -0.597 1.00 14.19 784 ALA D N 1
ATOM 9992 C CA . ALA D 1 209 ? 21.855 -12.044 0.699 1.00 16.12 784 ALA D CA 1
ATOM 9993 C C . ALA D 1 209 ? 21.533 -10.566 0.902 1.00 18.47 784 ALA D C 1
ATOM 9994 O O . ALA D 1 209 ? 20.563 -10.229 1.589 1.00 20.92 784 ALA D O 1
ATOM 9996 N N . GLU D 1 210 ? 22.326 -9.667 0.315 1.00 15.25 785 GLU D N 1
ATOM 9997 C CA . GLU D 1 210 ? 22.096 -8.237 0.526 1.00 15.65 785 GLU D CA 1
ATOM 9998 C C . GLU D 1 210 ? 20.898 -7.736 -0.273 1.00 15.48 785 GLU D C 1
ATOM 9999 O O . GLU D 1 210 ? 20.091 -6.938 0.226 1.00 19.34 785 GLU D O 1
ATOM 10005 N N . VAL D 1 211 ? 20.777 -8.168 -1.527 1.00 14.86 786 VAL D N 1
ATOM 10006 C CA . VAL D 1 211 ? 19.643 -7.737 -2.339 1.00 18.15 786 VAL D CA 1
ATOM 10007 C C . VAL D 1 211 ? 18.393 -8.537 -2.015 1.00 15.82 786 VAL D C 1
ATOM 10008 O O . VAL D 1 211 ? 17.273 -8.081 -2.298 1.00 17.43 786 VAL D O 1
ATOM 10012 N N . GLY D 1 212 ? 18.550 -9.708 -1.405 1.00 16.80 787 GLY D N 1
ATOM 10013 C CA . GLY D 1 212 ? 17.430 -10.586 -1.156 1.00 16.22 787 GLY D CA 1
ATOM 10014 C C . GLY D 1 212 ? 17.269 -11.612 -2.250 1.00 14.24 787 GLY D C 1
ATOM 10015 O O . GLY D 1 212 ? 17.452 -11.297 -3.431 1.00 13.72 787 GLY D O 1
ATOM 10016 N N . TYR D 1 213 ? 16.947 -12.843 -1.858 1.00 13.98 788 TYR D N 1
ATOM 10017 C CA . TYR D 1 213 ? 16.806 -13.936 -2.808 1.00 13.40 788 TYR D CA 1
ATOM 10018 C C . TYR D 1 213 ? 15.662 -13.639 -3.774 1.00 13.09 788 TYR D C 1
ATOM 10019 O O . TYR D 1 213 ? 14.570 -13.247 -3.355 1.00 16.05 788 TYR D O 1
ATOM 10028 N N . ASP D 1 214 ? 15.942 -13.791 -5.067 1.00 14.04 789 ASP D N 1
ATOM 10029 C CA . ASP D 1 214 ? 14.966 -13.582 -6.132 1.00 12.84 789 ASP D CA 1
ATOM 10030 C C . ASP D 1 214 ? 14.626 -14.954 -6.716 1.00 15.45 789 ASP D C 1
ATOM 10031 O O . ASP D 1 214 ? 15.418 -15.534 -7.468 1.00 15.15 789 ASP D O 1
ATOM 10036 N N . ARG D 1 215 ? 13.422 -15.447 -6.393 1.00 17.37 790 ARG D N 1
ATOM 10037 C CA . ARG D 1 215 ? 12.981 -16.753 -6.866 1.00 21.82 790 ARG D CA 1
ATOM 10038 C C . ARG D 1 215 ? 13.019 -16.875 -8.385 1.00 16.92 790 ARG D C 1
ATOM 10039 O O . ARG D 1 215 ? 13.072 -17.995 -8.896 1.00 16.51 790 ARG D O 1
ATOM 10047 N N . ASN D 1 216 ? 12.985 -15.768 -9.119 1.00 16.04 791 ASN D N 1
ATOM 10048 C CA . ASN D 1 216 ? 12.951 -15.843 -10.573 1.00 18.24 791 ASN D CA 1
ATOM 10049 C C . ASN D 1 216 ? 14.310 -15.632 -11.209 1.00 22.73 791 ASN D C 1
ATOM 10050 O O . ASN D 1 216 ? 14.400 -15.536 -12.436 1.00 21.93 791 ASN D O 1
ATOM 10055 N N . ASN D 1 217 ? 15.362 -15.581 -10.400 1.00 16.85 792 ASN D N 1
ATOM 10056 C CA . ASN D 1 217 ? 16.731 -15.387 -10.859 1.00 17.22 792 ASN D CA 1
ATOM 10057 C C . ASN D 1 217 ? 17.434 -16.742 -10.835 1.00 15.82 792 ASN D C 1
ATOM 10058 O O . ASN D 1 217 ? 17.709 -17.293 -9.760 1.00 15.66 792 ASN D O 1
ATOM 10063 N N . LYS D 1 218 ? 17.771 -17.259 -12.019 1.00 17.52 793 LYS D N 1
ATOM 10064 C CA . LYS D 1 218 ? 18.410 -18.572 -12.101 1.00 17.16 793 LYS D CA 1
ATOM 10065 C C . LYS D 1 218 ? 19.799 -18.575 -11.471 1.00 17.41 793 LYS D C 1
ATOM 10066 O O . LYS D 1 218 ? 20.257 -19.619 -10.988 1.00 17.91 793 LYS D O 1
ATOM 10072 N N . GLN D 1 219 ? 20.490 -17.432 -11.450 1.00 15.52 794 GLN D N 1
ATOM 10073 C CA . GLN D 1 219 ? 21.783 -17.407 -10.780 1.00 15.81 794 GLN D CA 1
ATOM 10074 C C . GLN D 1 219 ? 21.611 -17.526 -9.275 1.00 13.04 794 GLN D C 1
ATOM 10075 O O . GLN D 1 219 ? 22.432 -18.158 -8.601 1.00 13.33 794 GLN D O 1
ATOM 10081 N N . HIS D 1 220 ? 20.551 -16.923 -8.731 1.00 11.65 795 HIS D N 1
ATOM 10082 C CA . HIS D 1 220 ? 20.279 -17.086 -7.304 1.00 11.29 795 HIS D CA 1
ATOM 10083 C C . HIS D 1 220 ? 20.004 -18.544 -6.960 1.00 14.41 795 HIS D C 1
ATOM 10084 O O . HIS D 1 220 ? 20.502 -19.041 -5.942 1.00 11.13 795 HIS D O 1
ATOM 10091 N N . HIS D 1 221 ? 19.239 -19.257 -7.798 1.00 12.31 796 HIS D N 1
ATOM 10092 C CA . HIS D 1 221 ? 19.037 -20.686 -7.546 1.00 14.14 796 HIS D CA 1
ATOM 10093 C C . HIS D 1 221 ? 20.373 -21.418 -7.473 1.00 10.78 796 HIS D C 1
ATOM 10094 O O . HIS D 1 221 ? 20.626 -22.180 -6.526 1.00 13.51 796 HIS D O 1
ATOM 10101 N N . ARG D 1 222 ? 21.244 -21.172 -8.459 1.00 13.72 797 ARG D N 1
ATOM 10102 C CA . ARG D 1 222 ? 22.556 -21.819 -8.512 1.00 16.94 797 ARG D CA 1
ATOM 10103 C C . ARG D 1 222 ? 23.395 -21.506 -7.273 1.00 14.46 797 ARG D C 1
ATOM 10104 O O . ARG D 1 222 ? 23.992 -22.411 -6.670 1.00 12.10 797 ARG D O 1
ATOM 10112 N N . LEU D 1 223 ? 23.450 -20.224 -6.885 1.00 11.80 798 LEU D N 1
ATOM 10113 C CA . LEU D 1 223 ? 24.215 -19.824 -5.710 1.00 13.68 798 LEU D CA 1
ATOM 10114 C C . LEU D 1 223 ? 23.651 -20.440 -4.444 1.00 13.03 798 LEU D C 1
ATOM 10115 O O . LEU D 1 223 ? 24.411 -20.857 -3.555 1.00 12.25 798 LEU D O 1
ATOM 10120 N N . LEU D 1 224 ? 22.328 -20.455 -4.305 1.00 12.03 799 LEU D N 1
ATOM 10121 C CA . LEU D 1 224 ? 21.727 -21.025 -3.104 1.00 10.17 799 LEU D CA 1
ATOM 10122 C C . LEU D 1 224 ? 22.046 -22.511 -2.993 1.00 13.74 799 LEU D C 1
ATOM 10123 O O . LEU D 1 224 ? 22.316 -23.016 -1.899 1.00 13.83 799 LEU D O 1
ATOM 10128 N N . LEU D 1 225 ? 22.055 -23.225 -4.122 1.00 12.28 800 LEU D N 1
ATOM 10129 C CA . LEU D 1 225 ? 22.436 -24.635 -4.095 1.00 12.43 800 LEU D CA 1
ATOM 10130 C C . LEU D 1 225 ? 23.880 -24.815 -3.616 1.00 12.80 800 LEU D C 1
ATOM 10131 O O . LEU D 1 225 ? 24.183 -25.750 -2.864 1.00 12.12 800 LEU D O 1
ATOM 10136 N N . CYS D 1 226 ? 24.780 -23.916 -4.024 1.00 12.46 801 CYS D N 1
ATOM 10137 C CA . CYS D 1 226 ? 26.162 -23.983 -3.553 1.00 11.73 801 CYS D CA 1
ATOM 10138 C C . CYS D 1 226 ? 26.238 -23.774 -2.049 1.00 13.99 801 CYS D C 1
ATOM 10139 O O . CYS D 1 226 ? 26.936 -24.511 -1.348 1.00 13.93 801 CYS D O 1
ATOM 10142 N N . LEU D 1 227 ? 25.530 -22.762 -1.540 1.00 11.26 802 LEU D N 1
ATOM 10143 C CA . LEU D 1 227 ? 25.516 -22.483 -0.111 1.00 12.96 802 LEU D CA 1
ATOM 10144 C C . LEU D 1 227 ? 24.942 -23.649 0.677 1.00 14.65 802 LEU D C 1
ATOM 10145 O O . LEU D 1 227 ? 25.486 -24.029 1.719 1.00 14.16 802 LEU D O 1
ATOM 10150 N N . LEU D 1 228 ? 23.820 -24.214 0.217 1.00 11.39 803 LEU D N 1
ATOM 10151 C CA . LEU D 1 228 ? 23.234 -25.363 0.899 1.00 11.76 803 LEU D CA 1
ATOM 10152 C C . LEU D 1 228 ? 24.182 -26.558 0.893 1.00 15.40 803 LEU D C 1
ATOM 10153 O O . LEU D 1 228 ? 24.316 -27.257 1.904 1.00 14.79 803 LEU D O 1
ATOM 10158 N N . MET D 1 229 ? 24.828 -26.833 -0.244 1.00 13.85 804 MET D N 1
ATOM 10159 C CA . MET D 1 229 ? 25.779 -27.943 -0.291 1.00 14.26 804 MET D CA 1
ATOM 10160 C C . MET D 1 229 ? 26.900 -27.769 0.737 1.00 13.81 804 MET D C 1
ATOM 10161 O O . MET D 1 229 ? 27.214 -28.696 1.489 1.00 13.07 804 MET D O 1
ATOM 10166 N N . THR D 1 230 ? 27.497 -26.579 0.802 1.00 10.59 805 THR D N 1
ATOM 10167 C CA . THR D 1 230 ? 28.550 -26.335 1.787 1.00 11.63 805 THR D CA 1
ATOM 10168 C C . THR D 1 230 ? 28.008 -26.466 3.205 1.00 14.61 805 THR D C 1
ATOM 10169 O O . THR D 1 230 ? 28.674 -27.024 4.089 1.00 13.71 805 THR D O 1
ATOM 10173 N N . SER D 1 231 ? 26.802 -25.952 3.437 1.00 12.15 806 SER D N 1
ATOM 10174 C CA . SER D 1 231 ? 26.146 -26.080 4.736 1.00 12.84 806 SER D CA 1
ATOM 10175 C C . SER D 1 231 ? 25.981 -27.542 5.137 1.00 13.11 806 SER D C 1
ATOM 10176 O O . SER D 1 231 ? 26.163 -27.896 6.313 1.00 13.88 806 SER D O 1
ATOM 10179 N N . CYS D 1 232 ? 25.640 -28.409 4.179 1.00 14.80 807 CYS D N 1
ATOM 10180 C CA . CYS D 1 232 ? 25.550 -29.835 4.476 1.00 12.29 807 CYS D CA 1
ATOM 10181 C C . CYS D 1 232 ? 26.932 -30.421 4.744 1.00 11.27 807 CYS D C 1
ATOM 10182 O O . CYS D 1 232 ? 27.109 -31.211 5.685 1.00 14.37 807 CYS D O 1
ATOM 10185 N N . ASP D 1 233 ? 27.920 -30.050 3.914 1.00 13.32 808 ASP D N 1
ATOM 10186 C CA . ASP D 1 233 ? 29.266 -30.609 4.031 1.00 12.41 808 ASP D CA 1
ATOM 10187 C C . ASP D 1 233 ? 29.875 -30.337 5.393 1.00 13.86 808 ASP D C 1
ATOM 10188 O O . ASP D 1 233 ? 30.635 -31.168 5.904 1.00 15.98 808 ASP D O 1
ATOM 10193 N N . LEU D 1 234 ? 29.547 -29.194 5.993 1.00 12.18 809 LEU D N 1
ATOM 10194 C CA . LEU D 1 234 ? 30.137 -28.759 7.251 1.00 13.64 809 LEU D CA 1
ATOM 10195 C C . LEU D 1 234 ? 29.233 -29.017 8.445 1.00 15.06 809 LEU D C 1
ATOM 10196 O O . LEU D 1 234 ? 29.570 -28.607 9.566 1.00 15.08 809 LEU D O 1
ATOM 10201 N N . SER D 1 235 ? 28.118 -29.714 8.244 1.00 11.98 810 SER D N 1
ATOM 10202 C CA . SER D 1 235 ? 27.055 -29.774 9.243 1.00 14.44 810 SER D CA 1
ATOM 10203 C C . SER D 1 235 ? 27.431 -30.511 10.522 1.00 17.55 810 SER D C 1
ATOM 10204 O O . SER D 1 235 ? 26.697 -30.379 11.506 1.00 16.73 810 SER D O 1
ATOM 10207 N N . ASP D 1 236 ? 28.529 -31.278 10.553 1.00 15.36 811 ASP D N 1
ATOM 10208 C CA . ASP D 1 236 ? 28.986 -31.816 11.838 1.00 16.67 811 ASP D CA 1
ATOM 10209 C C . ASP D 1 236 ? 29.168 -30.710 12.870 1.00 17.39 811 ASP D C 1
ATOM 10210 O O . ASP D 1 236 ? 28.990 -30.942 14.070 1.00 19.62 811 ASP D O 1
ATOM 10215 N N . GLN D 1 237 ? 29.500 -29.497 12.428 1.00 14.79 812 GLN D N 1
ATOM 10216 C CA . GLN D 1 237 ? 29.755 -28.402 13.348 1.00 16.74 812 GLN D CA 1
ATOM 10217 C C . GLN D 1 237 ? 28.489 -27.802 13.950 1.00 16.13 812 GLN D C 1
ATOM 10218 O O . GLN D 1 237 ? 28.604 -26.963 14.852 1.00 19.10 812 GLN D O 1
ATOM 10224 N N . THR D 1 238 ? 27.305 -28.212 13.479 1.00 19.21 813 THR D N 1
ATOM 10225 C CA . THR D 1 238 ? 26.028 -27.760 14.021 1.00 19.60 813 THR D CA 1
ATOM 10226 C C . THR D 1 238 ? 25.466 -28.710 15.075 1.00 20.85 813 THR D C 1
ATOM 10227 O O . THR D 1 238 ? 24.329 -28.514 15.529 1.00 21.24 813 THR D O 1
ATOM 10231 N N . LYS D 1 239 ? 26.216 -29.738 15.455 1.00 22.81 814 LYS D N 1
ATOM 10232 C CA . LYS D 1 239 ? 25.791 -30.671 16.479 1.00 20.98 814 LYS D CA 1
ATOM 10233 C C . LYS D 1 239 ? 26.380 -30.252 17.822 1.00 21.83 814 LYS D C 1
ATOM 10234 O O . LYS D 1 239 ? 26.886 -29.137 17.990 1.00 25.72 814 LYS D O 1
ATOM 10240 N N . GLY D 1 240 ? 26.308 -31.152 18.796 1.00 23.20 815 GLY D N 1
ATOM 10241 C CA . GLY D 1 240 ? 26.851 -30.881 20.109 1.00 25.23 815 GLY D CA 1
ATOM 10242 C C . GLY D 1 240 ? 28.367 -30.947 20.150 1.00 27.95 815 GLY D C 1
ATOM 10243 O O . GLY D 1 240 ? 29.036 -31.407 19.223 1.00 25.11 815 GLY D O 1
ATOM 10244 N N . TRP D 1 241 ? 28.912 -30.490 21.279 1.00 27.82 816 TRP D N 1
ATOM 10245 C CA . TRP D 1 241 ? 30.359 -30.415 21.429 1.00 26.88 816 TRP D CA 1
ATOM 10246 C C . TRP D 1 241 ? 31.021 -31.762 21.174 1.00 25.24 816 TRP D C 1
ATOM 10247 O O . TRP D 1 241 ? 32.016 -31.844 20.449 1.00 29.53 816 TRP D O 1
ATOM 10258 N N . LYS D 1 242 ? 30.473 -32.832 21.760 1.00 24.24 817 LYS D N 1
ATOM 10259 C CA . LYS D 1 242 ? 31.057 -34.164 21.612 1.00 27.05 817 LYS D CA 1
ATOM 10260 C C . LYS D 1 242 ? 31.240 -34.548 20.147 1.00 26.73 817 LYS D C 1
ATOM 10261 O O . LYS D 1 242 ? 32.282 -35.089 19.761 1.00 29.20 817 LYS D O 1
ATOM 10267 N N . THR D 1 243 ? 30.233 -34.280 19.316 1.00 24.35 818 THR D N 1
ATOM 10268 C CA . THR D 1 243 ? 30.340 -34.590 17.897 1.00 27.17 818 THR D CA 1
ATOM 10269 C C . THR D 1 243 ? 31.489 -33.819 17.266 1.00 23.55 818 THR D C 1
ATOM 10270 O O . THR D 1 243 ? 32.307 -34.382 16.528 1.00 24.77 818 THR D O 1
ATOM 10274 N N . THR D 1 244 ? 31.579 -32.524 17.562 1.00 22.04 819 THR D N 1
ATOM 10275 C CA . THR D 1 244 ? 32.594 -31.701 16.920 1.00 21.82 819 THR D CA 1
ATOM 10276 C C . THR D 1 244 ? 33.995 -32.046 17.413 1.00 19.10 819 THR D C 1
ATOM 10277 O O . THR D 1 244 ? 34.959 -31.975 16.636 1.00 26.13 819 THR D O 1
ATOM 10281 N N . ARG D 1 245 ? 34.123 -32.444 18.687 1.00 21.29 820 ARG D N 1
ATOM 10282 C CA . ARG D 1 245 ? 35.408 -32.906 19.217 1.00 22.12 820 ARG D CA 1
ATOM 10283 C C . ARG D 1 245 ? 35.871 -34.162 18.490 1.00 21.88 820 ARG D C 1
ATOM 10284 O O . ARG D 1 245 ? 36.994 -34.218 17.974 1.00 21.24 820 ARG D O 1
ATOM 10292 N N . LYS D 1 246 ? 35.003 -35.179 18.429 1.00 23.27 821 LYS D N 1
ATOM 10293 C CA . LYS D 1 246 ? 35.310 -36.402 17.690 1.00 20.94 821 LYS D CA 1
ATOM 10294 C C . LYS D 1 246 ? 35.664 -36.107 16.232 1.00 22.02 821 LYS D C 1
ATOM 10295 O O . LYS D 1 246 ? 36.626 -36.668 15.689 1.00 20.50 821 LYS D O 1
ATOM 10301 N N . ILE D 1 247 ? 34.893 -35.239 15.579 1.00 21.49 822 ILE D N 1
ATOM 10302 C CA . ILE D 1 247 ? 35.128 -34.987 14.159 1.00 18.56 822 ILE D CA 1
ATOM 10303 C C . ILE D 1 247 ? 36.451 -34.256 13.947 1.00 19.60 822 ILE D C 1
ATOM 10304 O O . ILE D 1 247 ? 37.178 -34.538 12.989 1.00 21.07 822 ILE D O 1
ATOM 10309 N N . ALA D 1 248 ? 36.818 -33.353 14.863 1.00 20.24 823 ALA D N 1
ATOM 10310 C CA . ALA D 1 248 ? 38.141 -32.740 14.782 1.00 21.19 823 ALA D CA 1
ATOM 10311 C C . ALA D 1 248 ? 39.241 -33.792 14.856 1.00 21.66 823 ALA D C 1
ATOM 10312 O O . ALA D 1 248 ? 40.221 -33.731 14.104 1.00 21.81 823 ALA D O 1
ATOM 10314 N N . GLU D 1 249 ? 39.091 -34.770 15.753 1.00 19.62 824 GLU D N 1
ATOM 10315 C CA . GLU D 1 249 ? 40.054 -35.861 15.873 1.00 18.41 824 GLU D CA 1
ATOM 10316 C C . GLU D 1 249 ? 40.200 -36.623 14.555 1.00 21.98 824 GLU D C 1
ATOM 10317 O O . GLU D 1 249 ? 41.318 -36.926 14.121 1.00 21.12 824 GLU D O 1
ATOM 10323 N N . LEU D 1 250 ? 39.073 -36.933 13.899 1.00 18.24 825 LEU D N 1
ATOM 10324 C CA . LEU D 1 250 ? 39.105 -37.627 12.609 1.00 17.52 825 LEU D CA 1
ATOM 10325 C C . LEU D 1 250 ? 39.755 -36.771 11.525 1.00 16.06 825 LEU D C 1
ATOM 10326 O O . LEU D 1 250 ? 40.612 -37.252 10.765 1.00 15.98 825 LEU D O 1
ATOM 10331 N N . ILE D 1 251 ? 39.395 -35.491 11.469 1.00 15.21 826 ILE D N 1
ATOM 10332 C CA . ILE D 1 251 ? 39.939 -34.607 10.445 1.00 16.37 826 ILE D CA 1
ATOM 10333 C C . ILE D 1 251 ? 41.447 -34.458 10.607 1.00 14.36 826 ILE D C 1
ATOM 10334 O O . ILE D 1 251 ? 42.199 -34.601 9.633 1.00 15.20 826 ILE D O 1
ATOM 10339 N N . TYR D 1 252 ? 41.915 -34.182 11.837 1.00 14.82 827 TYR D N 1
ATOM 10340 C CA . TYR D 1 252 ? 43.349 -33.980 12.048 1.00 14.90 827 TYR D CA 1
ATOM 10341 C C . TYR D 1 252 ? 44.144 -35.260 11.836 1.00 15.38 827 TYR D C 1
ATOM 10342 O O . TYR D 1 252 ? 45.257 -35.210 11.306 1.00 16.28 827 TYR D O 1
ATOM 10351 N N . LYS D 1 253 ? 43.582 -36.420 12.190 1.00 16.19 828 LYS D N 1
ATOM 10352 C CA . LYS D 1 253 ? 44.263 -37.665 11.861 1.00 16.54 828 LYS D CA 1
ATOM 10353 C C . LYS D 1 253 ? 44.453 -37.789 10.352 1.00 16.03 828 LYS D C 1
ATOM 10354 O O . LYS D 1 253 ? 45.544 -38.140 9.888 1.00 18.84 828 LYS D O 1
ATOM 10360 N N . GLU D 1 254 ? 43.416 -37.463 9.571 1.00 15.60 829 GLU D N 1
ATOM 10361 C CA . GLU D 1 254 ? 43.537 -37.490 8.117 1.00 16.69 829 GLU D CA 1
ATOM 10362 C C . GLU D 1 254 ? 44.579 -36.484 7.626 1.00 15.67 829 GLU D C 1
ATOM 10363 O O . GLU D 1 254 ? 45.473 -36.831 6.837 1.00 16.66 829 GLU D O 1
ATOM 10369 N N . PHE D 1 255 ? 44.486 -35.231 8.097 1.00 14.34 830 PHE D N 1
ATOM 10370 C CA . PHE D 1 255 ? 45.429 -34.184 7.703 1.00 14.64 830 PHE D CA 1
ATOM 10371 C C . PHE D 1 255 ? 46.874 -34.587 8.010 1.00 14.63 830 PHE D C 1
ATOM 10372 O O . PHE D 1 255 ? 47.760 -34.476 7.152 1.00 16.74 830 PHE D O 1
ATOM 10380 N N . PHE D 1 256 ? 47.137 -35.031 9.242 1.00 15.05 831 PHE D N 1
ATOM 10381 C CA . PHE D 1 256 ? 48.513 -35.317 9.645 1.00 15.66 831 PHE D CA 1
ATOM 10382 C C . PHE D 1 256 ? 49.074 -36.511 8.892 1.00 16.03 831 PHE D C 1
ATOM 10383 O O . PHE D 1 256 ? 50.281 -36.561 8.634 1.00 16.42 831 PHE D O 1
ATOM 10391 N N . SER D 1 257 ? 48.215 -37.454 8.483 1.00 16.05 832 SER D N 1
ATOM 10392 C CA . SER D 1 257 ? 48.701 -38.541 7.637 1.00 20.47 832 SER D CA 1
ATOM 10393 C C . SER D 1 257 ? 49.149 -38.023 6.274 1.00 17.55 832 SER D C 1
ATOM 10394 O O . SER D 1 257 ? 50.192 -38.447 5.753 1.00 16.86 832 SER D O 1
ATOM 10397 N N . GLN D 1 258 ? 48.391 -37.097 5.687 1.00 15.88 833 GLN D N 1
ATOM 10398 C CA . GLN D 1 258 ? 48.855 -36.470 4.455 1.00 15.75 833 GLN D CA 1
ATOM 10399 C C . GLN D 1 258 ? 50.178 -35.738 4.682 1.00 17.40 833 GLN D C 1
ATOM 10400 O O . GLN D 1 258 ? 51.113 -35.859 3.879 1.00 17.41 833 GLN D O 1
ATOM 10406 N N . GLY D 1 259 ? 50.261 -34.955 5.765 1.00 17.10 834 GLY D N 1
ATOM 10407 C CA . GLY D 1 259 ? 51.490 -34.224 6.052 1.00 17.87 834 GLY D CA 1
ATOM 10408 C C . GLY D 1 259 ? 52.701 -35.124 6.191 1.00 18.18 834 GLY D C 1
ATOM 10409 O O . GLY D 1 259 ? 53.782 -34.806 5.690 1.00 17.53 834 GLY D O 1
ATOM 10410 N N . ASP D 1 260 ? 52.544 -36.260 6.868 1.00 17.13 835 ASP D N 1
ATOM 10411 C CA . ASP D 1 260 ? 53.657 -37.201 6.941 1.00 17.89 835 ASP D CA 1
ATOM 10412 C C . ASP D 1 260 ? 54.073 -37.672 5.552 1.00 18.21 835 ASP D C 1
ATOM 10413 O O . ASP D 1 260 ? 55.274 -37.818 5.279 1.00 19.96 835 ASP D O 1
ATOM 10418 N N . LEU D 1 261 ? 53.106 -37.926 4.661 1.00 20.91 836 LEU D N 1
ATOM 10419 C CA . LEU D 1 261 ? 53.450 -38.355 3.306 1.00 23.13 836 LEU D CA 1
ATOM 10420 C C . LEU D 1 261 ? 54.219 -37.272 2.562 1.00 18.63 836 LEU D C 1
ATOM 10421 O O . LEU D 1 261 ? 55.203 -37.562 1.868 1.00 22.25 836 LEU D O 1
ATOM 10426 N N . GLU D 1 262 ? 53.789 -36.017 2.704 1.00 18.11 837 GLU D N 1
ATOM 10427 C CA . GLU D 1 262 ? 54.455 -34.917 2.018 1.00 18.57 837 GLU D CA 1
ATOM 10428 C C . GLU D 1 262 ? 55.889 -34.756 2.494 1.00 19.34 837 GLU D C 1
ATOM 10429 O O . GLU D 1 262 ? 56.800 -34.570 1.679 1.00 20.23 837 GLU D O 1
ATOM 10435 N N . LYS D 1 263 ? 56.112 -34.848 3.807 1.00 19.67 838 LYS D N 1
ATOM 10436 C CA . LYS D 1 263 ? 57.475 -34.756 4.316 1.00 20.08 838 LYS D CA 1
ATOM 10437 C C . LYS D 1 263 ? 58.353 -35.854 3.736 1.00 26.62 838 LYS D C 1
ATOM 10438 O O . LYS D 1 263 ? 59.518 -35.612 3.407 1.00 24.15 838 LYS D O 1
ATOM 10444 N N . ALA D 1 264 ? 57.814 -37.069 3.598 1.00 22.02 839 ALA D N 1
ATOM 10445 C CA . ALA D 1 264 ? 58.615 -38.154 3.040 1.00 21.75 839 ALA D CA 1
ATOM 10446 C C . ALA D 1 264 ? 58.916 -37.935 1.567 1.00 26.07 839 ALA D C 1
ATOM 10447 O O . ALA D 1 264 ? 59.947 -38.404 1.067 1.00 26.80 839 ALA D O 1
ATOM 10449 N N . MET D 1 265 ? 58.041 -37.227 0.859 1.00 25.21 840 MET D N 1
ATOM 10450 C CA . MET D 1 265 ? 58.304 -36.857 -0.521 1.00 27.82 840 MET D CA 1
ATOM 10451 C C . MET D 1 265 ? 59.291 -35.708 -0.648 1.00 26.30 840 MET D C 1
ATOM 10452 O O . MET D 1 265 ? 59.740 -35.426 -1.766 1.00 29.52 840 MET D O 1
ATOM 10457 N N . GLY D 1 266 ? 59.623 -35.037 0.453 1.00 27.94 841 GLY D N 1
ATOM 10458 C CA . GLY D 1 266 ? 60.506 -33.895 0.419 1.00 25.79 841 GLY D CA 1
ATOM 10459 C C . GLY D 1 266 ? 59.831 -32.543 0.352 1.00 30.25 841 GLY D C 1
ATOM 10460 O O . GLY D 1 266 ? 60.500 -31.554 0.038 1.00 39.06 841 GLY D O 1
ATOM 10461 N N . ASN D 1 267 ? 58.538 -32.460 0.645 1.00 25.56 842 ASN D N 1
ATOM 10462 C CA . ASN D 1 267 ? 57.792 -31.212 0.564 1.00 26.60 842 ASN D CA 1
ATOM 10463 C C . ASN D 1 267 ? 57.404 -30.723 1.952 1.00 28.04 842 ASN D C 1
ATOM 10464 O O . ASN D 1 267 ? 57.407 -31.476 2.928 1.00 31.35 842 ASN D O 1
ATOM 10469 N N . ARG D 1 268 ? 57.080 -29.434 2.032 1.00 29.03 843 ARG D N 1
ATOM 10470 C CA . ARG D 1 268 ? 56.680 -28.827 3.293 1.00 28.08 843 ARG D CA 1
ATOM 10471 C C . ARG D 1 268 ? 55.159 -28.812 3.342 1.00 22.99 843 ARG D C 1
ATOM 10472 O O . ARG D 1 268 ? 54.529 -28.129 2.513 1.00 23.94 843 ARG D O 1
ATOM 10480 N N . PRO D 1 269 ? 54.526 -29.552 4.251 1.00 19.61 844 PRO D N 1
ATOM 10481 C CA . PRO D 1 269 ? 53.063 -29.533 4.327 1.00 17.85 844 PRO D CA 1
ATOM 10482 C C . PRO D 1 269 ? 52.558 -28.195 4.834 1.00 17.78 844 PRO D C 1
ATOM 10483 O O . PRO D 1 269 ? 53.259 -27.456 5.529 1.00 21.24 844 PRO D O 1
ATOM 10487 N N . MET D 1 270 ? 51.314 -27.888 4.470 1.00 16.91 845 MET D N 1
ATOM 10488 C CA . MET D 1 270 ? 50.658 -26.740 5.076 1.00 17.67 845 MET D CA 1
ATOM 10489 C C . MET D 1 270 ? 50.597 -26.927 6.591 1.00 21.61 845 MET D C 1
ATOM 10490 O O . MET D 1 270 ? 50.644 -28.049 7.108 1.00 16.15 845 MET D O 1
ATOM 10495 N N . GLU D 1 271 ? 50.489 -25.802 7.305 1.00 16.77 846 GLU D N 1
ATOM 10496 C CA . GLU D 1 271 ? 50.592 -25.843 8.761 1.00 20.71 846 GLU D CA 1
ATOM 10497 C C . GLU D 1 271 ? 49.572 -26.798 9.373 1.00 20.24 846 GLU D C 1
ATOM 10498 O O . GLU D 1 271 ? 49.912 -27.596 10.260 1.00 19.70 846 GLU D O 1
ATOM 10504 N N . MET D 1 272 ? 48.323 -26.749 8.897 1.00 16.14 847 MET D N 1
ATOM 10505 C CA . MET D 1 272 ? 47.277 -27.565 9.494 1.00 16.77 847 MET D CA 1
ATOM 10506 C C . MET D 1 272 ? 47.456 -29.054 9.235 1.00 15.18 847 MET D C 1
ATOM 10507 O O . MET D 1 272 ? 46.763 -29.852 9.869 1.00 16.11 847 MET D O 1
ATOM 10512 N N . MET D 1 273 ? 48.364 -29.449 8.344 1.00 15.03 848 MET D N 1
ATOM 10513 C CA . MET D 1 273 ? 48.634 -30.859 8.100 1.00 14.80 848 MET D CA 1
ATOM 10514 C C . MET D 1 273 ? 49.971 -31.295 8.670 1.00 15.93 848 MET D C 1
ATOM 10515 O O . MET D 1 273 ? 50.370 -32.447 8.472 1.00 17.15 848 MET D O 1
ATOM 10520 N N . ASP D 1 274 ? 50.680 -30.404 9.347 1.00 16.71 849 ASP D N 1
ATOM 10521 C CA . ASP D 1 274 ? 52.005 -30.701 9.877 1.00 19.47 849 ASP D CA 1
ATOM 10522 C C . ASP D 1 274 ? 51.850 -30.952 11.371 1.00 18.40 849 ASP D C 1
ATOM 10523 O O . ASP D 1 274 ? 51.674 -30.007 12.151 1.00 18.32 849 ASP D O 1
ATOM 10528 N N . ARG D 1 275 ? 51.932 -32.221 11.774 1.00 17.46 850 ARG D N 1
ATOM 10529 C CA . ARG D 1 275 ? 51.694 -32.564 13.172 1.00 20.75 850 ARG D CA 1
ATOM 10530 C C . ARG D 1 275 ? 52.734 -31.969 14.124 1.00 24.14 850 ARG D C 1
ATOM 10531 O O . ARG D 1 275 ? 52.550 -32.057 15.346 1.00 24.11 850 ARG D O 1
ATOM 10539 N N . GLU D 1 276 ? 53.810 -31.360 13.613 1.00 19.54 851 GLU D N 1
ATOM 10540 C CA . GLU D 1 276 ? 54.761 -30.670 14.481 1.00 20.79 851 GLU D CA 1
ATOM 10541 C C . GLU D 1 276 ? 54.506 -29.171 14.570 1.00 24.51 851 GLU D C 1
ATOM 10542 O O . GLU D 1 276 ? 55.085 -28.514 15.440 1.00 28.83 851 GLU D O 1
ATOM 10548 N N . LYS D 1 277 ? 53.653 -28.624 13.702 1.00 20.27 852 LYS D N 1
ATOM 10549 C CA . LYS D 1 277 ? 53.326 -27.201 13.692 1.00 23.47 852 LYS D CA 1
ATOM 10550 C C . LYS D 1 277 ? 51.872 -26.900 14.016 1.00 22.85 852 LYS D C 1
ATOM 10551 O O . LYS D 1 277 ? 51.580 -25.805 14.497 1.00 28.00 852 LYS D O 1
ATOM 10557 N N . ALA D 1 278 ? 50.953 -27.823 13.738 1.00 21.76 853 ALA D N 1
ATOM 10558 C CA . ALA D 1 278 ? 49.527 -27.539 13.843 1.00 17.58 853 ALA D CA 1
ATOM 10559 C C . ALA D 1 278 ? 49.108 -27.408 15.305 1.00 22.51 853 ALA D C 1
ATOM 10560 O O . ALA D 1 278 ? 49.227 -28.359 16.083 1.00 26.95 853 ALA D O 1
ATOM 10562 N N . TYR D 1 279 ? 48.602 -26.235 15.680 1.00 20.16 854 TYR D N 1
ATOM 10563 C CA . TYR D 1 279 ? 48.101 -25.993 17.038 1.00 24.21 854 TYR D CA 1
ATOM 10564 C C . TYR D 1 279 ? 46.575 -26.068 16.962 1.00 24.71 854 TYR D C 1
ATOM 10565 O O . TYR D 1 279 ? 45.909 -25.105 16.566 1.00 21.77 854 TYR D O 1
ATOM 10574 N N . ILE D 1 280 ? 46.026 -27.241 17.303 1.00 19.19 855 ILE D N 1
ATOM 10575 C CA . ILE D 1 280 ? 44.622 -27.533 16.996 1.00 17.44 855 ILE D CA 1
ATOM 10576 C C . ILE D 1 280 ? 43.628 -26.479 17.481 1.00 17.60 855 ILE D C 1
ATOM 10577 O O . ILE D 1 280 ? 42.774 -26.064 16.681 1.00 17.47 855 ILE D O 1
ATOM 10582 N N . PRO D 1 281 ? 43.655 -26.027 18.748 1.00 19.21 856 PRO D N 1
ATOM 10583 C CA . PRO D 1 281 ? 42.630 -25.052 19.179 1.00 21.65 856 PRO D CA 1
ATOM 10584 C C . PRO D 1 281 ? 42.631 -23.772 18.357 1.00 21.56 856 PRO D C 1
ATOM 10585 O O . PRO D 1 281 ? 41.560 -23.286 17.969 1.00 22.53 856 PRO D O 1
ATOM 10589 N N . GLU D 1 282 ? 43.809 -23.234 18.045 1.00 21.27 857 GLU D N 1
ATOM 10590 C CA . GLU D 1 282 ? 43.882 -22.011 17.253 1.00 22.42 857 GLU D CA 1
ATOM 10591 C C . GLU D 1 282 ? 43.389 -22.237 15.828 1.00 20.84 857 GLU D C 1
ATOM 10592 O O . GLU D 1 282 ? 42.700 -21.381 15.263 1.00 19.37 857 GLU D O 1
ATOM 10598 N N . LEU D 1 283 ? 43.737 -23.378 15.225 1.00 16.70 858 LEU D N 1
ATOM 10599 C CA . LEU D 1 283 ? 43.249 -23.682 13.886 1.00 16.97 858 LEU D CA 1
ATOM 10600 C C . LEU D 1 283 ? 41.746 -23.880 13.892 1.00 17.00 858 LEU D C 1
ATOM 10601 O O . LEU D 1 283 ? 41.032 -23.396 12.999 1.00 17.03 858 LEU D O 1
ATOM 10606 N N . GLN D 1 284 ? 41.244 -24.621 14.874 1.00 16.85 859 GLN D N 1
ATOM 10607 C CA . GLN D 1 284 ? 39.815 -24.881 14.925 1.00 16.51 859 GLN D CA 1
ATOM 10608 C C . GLN D 1 284 ? 39.032 -23.599 15.171 1.00 15.36 859 GLN D C 1
ATOM 10609 O O . GLN D 1 284 ? 38.015 -23.358 14.509 1.00 18.93 859 GLN D O 1
ATOM 10615 N N . ILE D 1 285 ? 39.504 -22.746 16.077 1.00 19.32 860 ILE D N 1
ATOM 10616 C CA . ILE D 1 285 ? 38.828 -21.478 16.336 1.00 19.71 860 ILE D CA 1
ATOM 10617 C C . ILE D 1 285 ? 38.762 -20.633 15.067 1.00 20.49 860 ILE D C 1
ATOM 10618 O O . ILE D 1 285 ? 37.713 -20.075 14.734 1.00 18.16 860 ILE D O 1
ATOM 10623 N N . SER D 1 286 ? 39.860 -20.567 14.312 1.00 18.69 861 SER D N 1
ATOM 10624 C CA . SER D 1 286 ? 39.872 -19.750 13.103 1.00 15.80 861 SER D CA 1
ATOM 10625 C C . SER D 1 286 ? 38.957 -20.334 12.032 1.00 17.48 861 SER D C 1
ATOM 10626 O O . SER D 1 286 ? 38.209 -19.596 11.374 1.00 17.61 861 SER D O 1
ATOM 10629 N N . PHE D 1 287 ? 39.003 -21.655 11.841 1.00 17.16 862 PHE D N 1
ATOM 10630 C CA . PHE D 1 287 ? 38.119 -22.294 10.879 1.00 15.72 862 PHE D CA 1
ATOM 10631 C C . PHE D 1 287 ? 36.662 -22.021 11.221 1.00 15.97 862 PHE D C 1
ATOM 10632 O O . PHE D 1 287 ? 35.860 -21.695 10.342 1.00 15.95 862 PHE D O 1
ATOM 10640 N N . MET D 1 288 ? 36.307 -22.163 12.496 1.00 17.28 863 MET D N 1
ATOM 10641 C CA . MET D 1 288 ? 34.926 -21.955 12.919 1.00 16.28 863 MET D CA 1
ATOM 10642 C C . MET D 1 288 ? 34.508 -20.497 12.774 1.00 15.59 863 MET D C 1
ATOM 10643 O O . MET D 1 288 ? 33.417 -20.201 12.265 1.00 16.67 863 MET D O 1
ATOM 10648 N N . GLU D 1 289 ? 35.362 -19.573 13.212 1.00 17.85 864 GLU D N 1
ATOM 10649 C CA . GLU D 1 289 ? 34.989 -18.164 13.228 1.00 16.92 864 GLU D CA 1
ATOM 10650 C C . GLU D 1 289 ? 34.964 -17.578 11.823 1.00 17.31 864 GLU D C 1
ATOM 10651 O O . GLU D 1 289 ? 34.078 -16.777 11.490 1.00 18.80 864 GLU D O 1
ATOM 10657 N N . HIS D 1 290 ? 35.901 -17.986 10.969 1.00 18.46 865 HIS D N 1
ATOM 10658 C CA . HIS D 1 290 ? 36.117 -17.303 9.701 1.00 17.62 865 HIS D CA 1
ATOM 10659 C C . HIS D 1 290 ? 35.705 -18.103 8.477 1.00 15.62 865 HIS D C 1
ATOM 10660 O O . HIS D 1 290 ? 35.653 -17.529 7.381 1.00 20.43 865 HIS D O 1
ATOM 10667 N N . ILE D 1 291 ? 35.411 -19.397 8.618 1.00 14.86 866 ILE D N 1
ATOM 10668 C CA . ILE D 1 291 ? 34.853 -20.206 7.530 1.00 20.21 866 ILE D CA 1
ATOM 10669 C C . ILE D 1 291 ? 33.438 -20.683 7.852 1.00 13.64 866 ILE D C 1
ATOM 10670 O O . ILE D 1 291 ? 32.497 -20.404 7.109 1.00 15.07 866 ILE D O 1
ATOM 10675 N N . ALA D 1 292 ? 33.270 -21.442 8.935 1.00 15.23 867 ALA D N 1
ATOM 10676 C CA . ALA D 1 292 ? 31.968 -22.064 9.187 1.00 16.58 867 ALA D CA 1
ATOM 10677 C C . ALA D 1 292 ? 30.920 -21.038 9.610 1.00 15.46 867 ALA D C 1
ATOM 10678 O O . ALA D 1 292 ? 29.800 -21.027 9.079 1.00 14.96 867 ALA D O 1
ATOM 10680 N N . MET D 1 293 ? 31.259 -20.170 10.562 1.00 16.19 868 MET D N 1
ATOM 10681 C CA . MET D 1 293 ? 30.275 -19.191 11.032 1.00 16.26 868 MET D CA 1
ATOM 10682 C C . MET D 1 293 ? 29.730 -18.309 9.913 1.00 15.22 868 MET D C 1
ATOM 10683 O O . MET D 1 293 ? 28.500 -18.128 9.855 1.00 18.76 868 MET D O 1
ATOM 10688 N N . PRO D 1 294 ? 30.546 -17.749 9.009 1.00 14.10 869 PRO D N 1
ATOM 10689 C CA . PRO D 1 294 ? 29.966 -16.960 7.904 1.00 14.39 869 PRO D CA 1
ATOM 10690 C C . PRO D 1 294 ? 29.045 -17.752 6.998 1.00 18.98 869 PRO D C 1
ATOM 10691 O O . PRO D 1 294 ? 28.113 -17.176 6.424 1.00 17.02 869 PRO D O 1
ATOM 10695 N N . ILE D 1 295 ? 29.285 -19.052 6.833 1.00 18.78 870 ILE D N 1
ATOM 10696 C CA . ILE D 1 295 ? 28.386 -19.869 6.031 1.00 17.52 870 ILE D CA 1
ATOM 10697 C C . ILE D 1 295 ? 27.013 -19.950 6.689 1.00 13.94 870 ILE D C 1
ATOM 10698 O O . ILE D 1 295 ? 25.979 -19.708 6.048 1.00 15.66 870 ILE D O 1
ATOM 10703 N N . TYR D 1 296 ? 26.979 -20.291 7.975 1.00 14.12 871 TYR D N 1
ATOM 10704 C CA . TYR D 1 296 ? 25.692 -20.415 8.644 1.00 14.30 871 TYR D CA 1
ATOM 10705 C C . TYR D 1 296 ? 25.046 -19.056 8.894 1.00 15.18 871 TYR D C 1
ATOM 10706 O O . TYR D 1 296 ? 23.818 -18.979 9.022 1.00 15.56 871 TYR D O 1
ATOM 10715 N N . LYS D 1 297 ? 25.835 -17.980 8.920 1.00 18.85 872 LYS D N 1
ATOM 10716 C CA . LYS D 1 297 ? 25.232 -16.653 8.994 1.00 20.74 872 LYS D CA 1
ATOM 10717 C C . LYS D 1 297 ? 24.507 -16.318 7.692 1.00 16.39 872 LYS D C 1
ATOM 10718 O O . LYS D 1 297 ? 23.368 -15.830 7.715 1.00 18.33 872 LYS D O 1
ATOM 10724 N N . LEU D 1 298 ? 25.135 -16.600 6.551 1.00 17.17 873 LEU D N 1
ATOM 10725 C CA . LEU D 1 298 ? 24.428 -16.483 5.278 1.00 18.02 873 LEU D CA 1
ATOM 10726 C C . LEU D 1 298 ? 23.164 -17.340 5.271 1.00 16.19 873 LEU D C 1
ATOM 10727 O O . LEU D 1 298 ? 22.099 -16.887 4.827 1.00 20.22 873 LEU D O 1
ATOM 10732 N N . LEU D 1 299 ? 23.251 -18.570 5.782 1.00 18.21 874 LEU D N 1
ATOM 10733 C CA . LEU D 1 299 ? 22.083 -19.450 5.793 1.00 17.60 874 LEU D CA 1
ATOM 10734 C C . LEU D 1 299 ? 20.943 -18.847 6.609 1.00 18.45 874 LEU D C 1
ATOM 10735 O O . LEU D 1 299 ? 19.783 -18.874 6.185 1.00 20.15 874 LEU D O 1
ATOM 10740 N N . GLN D 1 300 ? 21.264 -18.278 7.769 1.00 17.75 875 GLN D N 1
ATOM 10741 C CA . GLN D 1 300 ? 20.259 -17.635 8.611 1.00 21.89 875 GLN D CA 1
ATOM 10742 C C . GLN D 1 300 ? 19.725 -16.362 7.964 1.00 22.10 875 GLN D C 1
ATOM 10743 O O . GLN D 1 300 ? 18.538 -16.044 8.103 1.00 23.25 875 GLN D O 1
ATOM 10749 N N . ASP D 1 301 ? 20.578 -15.623 7.246 1.00 19.23 876 ASP D N 1
ATOM 10750 C CA . ASP D 1 301 ? 20.101 -14.448 6.517 1.00 25.09 876 ASP D CA 1
ATOM 10751 C C . ASP D 1 301 ? 19.010 -14.822 5.517 1.00 25.95 876 ASP D C 1
ATOM 10752 O O . ASP D 1 301 ? 18.058 -14.059 5.302 1.00 27.72 876 ASP D O 1
ATOM 10757 N N . LEU D 1 302 ? 19.138 -15.987 4.887 1.00 22.54 877 LEU D N 1
ATOM 10758 C CA . LEU D 1 302 ? 18.189 -16.412 3.868 1.00 21.70 877 LEU D CA 1
ATOM 10759 C C . LEU D 1 302 ? 17.026 -17.203 4.443 1.00 23.82 877 LEU D C 1
ATOM 10760 O O . LEU D 1 302 ? 15.931 -17.167 3.872 1.00 23.84 877 LEU D O 1
ATOM 10765 N N . PHE D 1 303 ? 17.242 -17.926 5.537 1.00 23.06 878 PHE D N 1
ATOM 10766 C CA . PHE D 1 303 ? 16.207 -18.740 6.169 1.00 19.68 878 PHE D CA 1
ATOM 10767 C C . PHE D 1 303 ? 16.208 -18.413 7.654 1.00 23.76 878 PHE D C 1
ATOM 10768 O O . PHE D 1 303 ? 17.120 -18.858 8.382 1.00 22.03 878 PHE D O 1
ATOM 10776 N N . PRO D 1 304 ? 15.237 -17.645 8.149 1.00 26.45 879 PRO D N 1
ATOM 10777 C CA . PRO D 1 304 ? 15.253 -17.283 9.579 1.00 27.80 879 PRO D CA 1
ATOM 10778 C C . PRO D 1 304 ? 15.221 -18.483 10.512 1.00 27.12 879 PRO D C 1
ATOM 10779 O O . PRO D 1 304 ? 15.810 -18.428 11.602 1.00 28.75 879 PRO D O 1
ATOM 10783 N N . LYS D 1 305 ? 14.579 -19.578 10.102 1.00 27.50 880 LYS D N 1
ATOM 10784 C CA . LYS D 1 305 ? 14.521 -20.797 10.903 1.00 28.49 880 LYS D CA 1
ATOM 10785 C C . LYS D 1 305 ? 15.882 -21.465 11.076 1.00 28.01 880 LYS D C 1
ATOM 10786 O O . LYS D 1 305 ? 15.998 -22.383 11.891 1.00 26.75 880 LYS D O 1
ATOM 10792 N N . ALA D 1 306 ? 16.895 -21.050 10.321 1.00 23.20 881 ALA D N 1
ATOM 10793 C CA . ALA D 1 306 ? 18.235 -21.614 10.422 1.00 22.33 881 ALA D CA 1
ATOM 10794 C C . ALA D 1 306 ? 19.078 -20.932 11.500 1.00 22.51 881 ALA D C 1
ATOM 10795 O O . ALA D 1 306 ? 20.271 -21.242 11.649 1.00 21.85 881 ALA D O 1
ATOM 10797 N N . ALA D 1 307 ? 18.472 -20.030 12.274 1.00 24.94 882 ALA D N 1
ATOM 10798 C CA . ALA D 1 307 ? 19.211 -19.295 13.292 1.00 24.23 882 ALA D CA 1
ATOM 10799 C C . ALA D 1 307 ? 19.859 -20.231 14.310 1.00 25.46 882 ALA D C 1
ATOM 10800 O O . ALA D 1 307 ? 20.998 -19.998 14.737 1.00 23.93 882 ALA D O 1
ATOM 10802 N N . GLU D 1 308 ? 19.161 -21.301 14.706 1.00 26.93 883 GLU D N 1
ATOM 10803 C CA . GLU D 1 308 ? 19.718 -22.190 15.726 1.00 25.18 883 GLU D CA 1
ATOM 10804 C C . GLU D 1 308 ? 20.992 -22.874 15.253 1.00 23.65 883 GLU D C 1
ATOM 10805 O O . GLU D 1 308 ? 21.841 -23.237 16.076 1.00 23.67 883 GLU D O 1
ATOM 10811 N N . LEU D 1 309 ? 21.139 -23.066 13.938 1.00 22.55 884 LEU D N 1
ATOM 10812 C CA . LEU D 1 309 ? 22.352 -23.673 13.395 1.00 21.47 884 LEU D CA 1
ATOM 10813 C C . LEU D 1 309 ? 23.552 -22.764 13.606 1.00 20.99 884 LEU D C 1
ATOM 10814 O O . LEU D 1 309 ? 24.590 -23.195 14.124 1.00 20.73 884 LEU D O 1
ATOM 10819 N N . TYR D 1 310 ? 23.421 -21.496 13.210 1.00 21.09 885 TYR D N 1
ATOM 10820 C CA . TYR D 1 310 ? 24.472 -20.513 13.449 1.00 21.95 885 TYR D CA 1
ATOM 10821 C C . TYR D 1 310 ? 24.797 -20.421 14.932 1.00 21.91 885 TYR D C 1
ATOM 10822 O O . TYR D 1 310 ? 25.971 -20.415 15.328 1.00 21.73 885 TYR D O 1
ATOM 10831 N N . GLU D 1 311 ? 23.764 -20.348 15.772 1.00 22.98 886 GLU D N 1
ATOM 10832 C CA . GLU D 1 311 ? 23.996 -20.234 17.208 1.00 24.10 886 GLU D CA 1
ATOM 10833 C C . GLU D 1 311 ? 24.781 -21.430 17.734 1.00 23.51 886 GLU D C 1
ATOM 10834 O O . GLU D 1 311 ? 25.691 -21.269 18.553 1.00 23.78 886 GLU D O 1
ATOM 10840 N N . ARG D 1 312 ? 24.493 -22.632 17.228 1.00 22.87 887 ARG D N 1
ATOM 10841 C CA . ARG D 1 312 ? 25.225 -23.813 17.687 1.00 22.58 887 ARG D CA 1
ATOM 10842 C C . ARG D 1 312 ? 26.684 -23.799 17.224 1.00 24.62 887 ARG D C 1
ATOM 10843 O O . ARG D 1 312 ? 27.583 -24.189 17.984 1.00 21.70 887 ARG D O 1
ATOM 10851 N N . VAL D 1 313 ? 26.944 -23.394 15.976 1.00 20.66 888 VAL D N 1
ATOM 10852 C CA . VAL D 1 313 ? 28.333 -23.281 15.535 1.00 20.05 888 VAL D CA 1
ATOM 10853 C C . VAL D 1 313 ? 29.077 -22.270 16.395 1.00 20.56 888 VAL D C 1
ATOM 10854 O O . VAL D 1 313 ? 30.224 -22.502 16.803 1.00 20.42 888 VAL D O 1
ATOM 10858 N N . ALA D 1 314 ? 28.435 -21.137 16.692 1.00 21.39 889 ALA D N 1
ATOM 10859 C CA . ALA D 1 314 ? 29.061 -20.140 17.550 1.00 22.37 889 ALA D CA 1
ATOM 10860 C C . ALA D 1 314 ? 29.324 -20.701 18.941 1.00 22.82 889 ALA D C 1
ATOM 10861 O O . ALA D 1 314 ? 30.385 -20.451 19.524 1.00 23.12 889 ALA D O 1
ATOM 10863 N N . SER D 1 315 ? 28.387 -21.489 19.473 1.00 23.22 890 SER D N 1
ATOM 10864 C CA . SER D 1 315 ? 28.589 -22.106 20.786 1.00 23.80 890 SER D CA 1
ATOM 10865 C C . SER D 1 315 ? 29.756 -23.091 20.777 1.00 22.95 890 SER D C 1
ATOM 10866 O O . SER D 1 315 ? 30.517 -23.175 21.751 1.00 23.20 890 SER D O 1
ATOM 10869 N N . ASN D 1 316 ? 29.896 -23.867 19.695 1.00 21.62 891 ASN D N 1
ATOM 10870 C CA . ASN D 1 316 ? 31.010 -24.807 19.591 1.00 24.88 891 ASN D CA 1
ATOM 10871 C C . ASN D 1 316 ? 32.339 -24.075 19.449 1.00 26.79 891 ASN D C 1
ATOM 10872 O O . ASN D 1 316 ? 33.357 -24.516 20.000 1.00 21.96 891 ASN D O 1
ATOM 10877 N N . ARG D 1 317 ? 32.354 -22.955 18.721 1.00 20.74 892 ARG D N 1
ATOM 10878 C CA . ARG D 1 317 ? 33.562 -22.140 18.665 1.00 24.89 892 ARG D CA 1
ATOM 10879 C C . ARG D 1 317 ? 33.969 -21.687 20.058 1.00 21.97 892 ARG D C 1
ATOM 10880 O O . ARG D 1 317 ? 35.139 -21.791 20.437 1.00 22.05 892 ARG D O 1
ATOM 10888 N N . GLU D 1 318 ? 33.017 -21.163 20.833 1.00 22.92 893 GLU D N 1
ATOM 10889 C CA . GLU D 1 318 ? 33.354 -20.723 22.180 1.00 24.42 893 GLU D CA 1
ATOM 10890 C C . GLU D 1 318 ? 33.836 -21.885 23.037 1.00 25.67 893 GLU D C 1
ATOM 10891 O O . GLU D 1 318 ? 34.705 -21.705 23.897 1.00 25.24 893 GLU D O 1
ATOM 10897 N N . HIS D 1 319 ? 33.325 -23.093 22.794 1.00 23.00 894 HIS D N 1
ATOM 10898 C CA . HIS D 1 319 ? 33.816 -24.243 23.547 1.00 25.97 894 HIS D CA 1
ATOM 10899 C C . HIS D 1 319 ? 35.288 -24.527 23.253 1.00 27.98 894 HIS D C 1
ATOM 10900 O O . HIS D 1 319 ? 36.020 -24.979 24.142 1.00 30.33 894 HIS D O 1
ATOM 10907 N N . TRP D 1 320 ? 35.743 -24.265 22.023 1.00 21.44 895 TRP D N 1
ATOM 10908 C CA . TRP D 1 320 ? 37.162 -24.422 21.706 1.00 21.12 895 TRP D CA 1
ATOM 10909 C C . TRP D 1 320 ? 38.014 -23.404 22.446 1.00 26.21 895 TRP D C 1
ATOM 10910 O O . TRP D 1 320 ? 39.124 -23.722 22.879 1.00 28.01 895 TRP D O 1
ATOM 10921 N N . THR D 1 321 ? 37.528 -22.172 22.595 1.00 22.89 896 THR D N 1
ATOM 10922 C CA . THR D 1 321 ? 38.316 -21.191 23.324 1.00 24.84 896 THR D CA 1
ATOM 10923 C C . THR D 1 321 ? 38.443 -21.574 24.794 1.00 24.79 896 THR D C 1
ATOM 10924 O O . THR D 1 321 ? 39.484 -21.328 25.416 1.00 27.12 896 THR D O 1
ATOM 10928 N N . LYS D 1 322 ? 37.414 -22.212 25.352 1.00 24.73 897 LYS D N 1
ATOM 10929 C CA . LYS D 1 322 ? 37.429 -22.554 26.770 1.00 26.38 897 LYS D CA 1
ATOM 10930 C C . LYS D 1 322 ? 38.326 -23.746 27.090 1.00 25.67 897 LYS D C 1
ATOM 10931 O O . LYS D 1 322 ? 38.857 -23.824 28.204 1.00 33.07 897 LYS D O 1
ATOM 10937 N N . VAL D 1 323 ? 38.501 -24.689 26.163 1.00 27.90 898 VAL D N 1
ATOM 10938 C CA . VAL D 1 323 ? 39.386 -25.828 26.388 1.00 27.80 898 VAL D CA 1
ATOM 10939 C C . VAL D 1 323 ? 40.769 -25.622 25.790 1.00 27.48 898 VAL D C 1
ATOM 10940 O O . VAL D 1 323 ? 41.605 -26.534 25.857 1.00 27.54 898 VAL D O 1
ATOM 10944 N N . SER D 1 324 ? 41.039 -24.443 25.222 1.00 26.29 899 SER D N 1
ATOM 10945 C CA . SER D 1 324 ? 42.322 -24.193 24.572 1.00 27.18 899 SER D CA 1
ATOM 10946 C C . SER D 1 324 ? 43.486 -24.384 25.538 1.00 23.90 899 SER D C 1
ATOM 10947 O O . SER D 1 324 ? 44.517 -24.957 25.170 1.00 25.73 899 SER D O 1
ATOM 10950 N N . HIS D 1 325 ? 43.335 -23.916 26.778 1.00 24.29 900 HIS D N 1
ATOM 10951 C CA . HIS D 1 325 ? 44.402 -23.992 27.771 1.00 24.96 900 HIS D CA 1
ATOM 10952 C C . HIS D 1 325 ? 44.842 -25.423 28.054 1.00 25.20 900 HIS D C 1
ATOM 10953 O O . HIS D 1 325 ? 45.969 -25.627 28.520 1.00 24.37 900 HIS D O 1
ATOM 10960 N N . LYS D 1 326 ? 43.992 -26.419 27.779 1.00 29.02 901 LYS D N 1
ATOM 10961 C CA . LYS D 1 326 ? 44.334 -27.804 28.093 1.00 31.63 901 LYS D CA 1
ATOM 10962 C C . LYS D 1 326 ? 45.426 -28.357 27.187 1.00 30.97 901 LYS D C 1
ATOM 10963 O O . LYS D 1 326 ? 46.013 -29.397 27.507 1.00 27.52 901 LYS D O 1
ATOM 10969 N N . PHE D 1 327 ? 45.701 -27.698 26.061 1.00 23.76 902 PHE D N 1
ATOM 10970 C CA . PHE D 1 327 ? 46.771 -28.106 25.167 1.00 22.42 902 PHE D CA 1
ATOM 10971 C C . PHE D 1 327 ? 48.144 -27.683 25.674 1.00 28.09 902 PHE D C 1
ATOM 10972 O O . PHE D 1 327 ? 49.155 -28.110 25.109 1.00 30.39 902 PHE D O 1
ATOM 10980 N N . THR D 1 328 ? 48.197 -26.846 26.707 1.00 23.66 903 THR D N 1
ATOM 10981 C CA . THR D 1 328 ? 49.444 -26.499 27.378 1.00 24.57 903 THR D CA 1
ATOM 10982 C C . THR D 1 328 ? 49.629 -27.456 28.550 1.00 24.32 903 THR D C 1
ATOM 10983 O O . THR D 1 328 ? 48.761 -27.543 29.424 1.00 24.28 903 THR D O 1
ATOM 10987 N N . ILE D 1 329 ? 50.742 -28.187 28.553 1.00 24.42 904 ILE D N 1
ATOM 10988 C CA . ILE D 1 329 ? 51.025 -29.133 29.634 1.00 24.35 904 ILE D CA 1
ATOM 10989 C C . ILE D 1 329 ? 51.470 -28.340 30.860 1.00 25.26 904 ILE D C 1
ATOM 10990 O O . ILE D 1 329 ? 52.592 -27.824 30.909 1.00 26.06 904 ILE D O 1
ATOM 10995 N N . ARG D 1 330 ? 50.580 -28.223 31.836 1.00 25.47 905 ARG D N 1
ATOM 10996 C CA . ARG D 1 330 ? 50.928 -27.728 33.161 1.00 26.61 905 ARG D CA 1
ATOM 10997 C C . ARG D 1 330 ? 51.351 -28.907 34.013 1.00 26.54 905 ARG D C 1
ATOM 10998 O O . ARG D 1 330 ? 50.791 -29.998 33.896 1.00 25.91 905 ARG D O 1
ATOM 11006 N N . GLY D 1 331 ? 52.339 -28.681 34.881 1.00 27.42 906 GLY D N 1
ATOM 11007 C CA . GLY D 1 331 ? 52.820 -29.768 35.704 1.00 27.48 906 GLY D CA 1
ATOM 11008 C C . GLY D 1 331 ? 53.480 -30.851 34.869 1.00 26.59 906 GLY D C 1
ATOM 11009 O O . GLY D 1 331 ? 54.103 -30.588 33.840 1.00 26.32 906 GLY D O 1
ATOM 11010 N N . LEU D 1 332 ? 53.351 -32.080 35.331 1.00 26.80 907 LEU D N 1
ATOM 11011 C CA . LEU D 1 332 ? 53.848 -33.236 34.609 1.00 26.36 907 LEU D CA 1
ATOM 11012 C C . LEU D 1 332 ? 52.715 -33.879 33.830 1.00 27.09 907 LEU D C 1
ATOM 11013 O O . LEU D 1 332 ? 51.542 -33.735 34.187 1.00 30.53 907 LEU D O 1
ATOM 11018 N N . PRO D 1 333 ? 53.031 -34.610 32.761 1.00 29.34 908 PRO D N 1
ATOM 11019 C CA . PRO D 1 333 ? 52.001 -35.394 32.079 1.00 30.67 908 PRO D CA 1
ATOM 11020 C C . PRO D 1 333 ? 51.345 -36.371 33.041 1.00 32.45 908 PRO D C 1
ATOM 11021 O O . PRO D 1 333 ? 51.850 -36.654 34.130 1.00 41.17 908 PRO D O 1
ATOM 11025 N N . SER D 1 334 ? 50.192 -36.893 32.617 1.00 37.14 909 SER D N 1
ATOM 11026 C CA . SER D 1 334 ? 49.414 -37.765 33.488 1.00 43.83 909 SER D CA 1
ATOM 11027 C C . SER D 1 334 ? 50.179 -39.008 33.935 1.00 47.95 909 SER D C 1
ATOM 11028 O O . SER D 1 334 ? 49.788 -39.631 34.927 1.00 56.39 909 SER D O 1
ATOM 11031 N N . ASN D 1 335 ? 51.262 -39.379 33.249 1.00 46.44 910 ASN D N 1
ATOM 11032 C CA . ASN D 1 335 ? 52.051 -40.547 33.623 1.00 42.55 910 ASN D CA 1
ATOM 11033 C C . ASN D 1 335 ? 53.275 -40.207 34.474 1.00 39.22 910 ASN D C 1
ATOM 11034 O O . ASN D 1 335 ? 54.078 -41.101 34.770 1.00 36.37 910 ASN D O 1
ATOM 11039 N N . ASN D 1 336 ? 53.425 -38.943 34.882 1.00 37.50 911 ASN D N 1
ATOM 11040 C CA . ASN D 1 336 ? 54.542 -38.463 35.699 1.00 34.64 911 ASN D CA 1
ATOM 11041 C C . ASN D 1 336 ? 55.892 -38.527 34.988 1.00 31.03 911 ASN D C 1
ATOM 11042 O O . ASN D 1 336 ? 56.935 -38.484 35.642 1.00 39.54 911 ASN D O 1
ATOM 11047 N N . SER D 1 337 ? 55.909 -38.599 33.659 1.00 34.92 912 SER D N 1
ATOM 11048 C CA . SER D 1 337 ? 57.140 -38.825 32.915 1.00 36.98 912 SER D CA 1
ATOM 11049 C C . SER D 1 337 ? 57.421 -37.678 31.951 1.00 36.02 912 SER D C 1
ATOM 11050 O O . SER D 1 337 ? 56.501 -37.122 31.347 1.00 34.18 912 SER D O 1
ATOM 11053 N N . LEU D 1 338 ? 58.704 -37.334 31.814 1.00 31.34 913 LEU D N 1
ATOM 11054 C CA . LEU D 1 338 ? 59.187 -36.397 30.809 1.00 33.51 913 LEU D CA 1
ATOM 11055 C C . LEU D 1 338 ? 59.835 -37.109 29.631 1.00 42.24 913 LEU D C 1
ATOM 11056 O O . LEU D 1 338 ? 60.582 -36.486 28.869 1.00 42.99 913 LEU D O 1
ATOM 11061 N N . ASP D 1 339 ? 59.563 -38.406 29.473 1.00 36.09 914 ASP D N 1
ATOM 11062 C CA . ASP D 1 339 ? 60.168 -39.165 28.386 1.00 46.80 914 ASP D CA 1
ATOM 11063 C C . ASP D 1 339 ? 59.780 -38.604 27.024 1.00 49.67 914 ASP D C 1
ATOM 11064 O O . ASP D 1 339 ? 60.541 -38.738 26.058 1.00 56.73 914 ASP D O 1
ATOM 11069 N N . PHE D 1 340 ? 58.614 -37.959 26.926 1.00 48.56 915 PHE D N 1
ATOM 11070 C CA . PHE D 1 340 ? 58.193 -37.378 25.655 1.00 41.85 915 PHE D CA 1
ATOM 11071 C C . PHE D 1 340 ? 59.124 -36.271 25.172 1.00 42.50 915 PHE D C 1
ATOM 11072 O O . PHE D 1 340 ? 58.970 -35.814 24.034 1.00 52.13 915 PHE D O 1
ATOM 11080 N N . LEU D 1 341 ? 60.078 -35.835 25.991 1.00 39.48 916 LEU D N 1
ATOM 11081 C CA . LEU D 1 341 ? 61.031 -34.821 25.563 1.00 40.16 916 LEU D CA 1
ATOM 11082 C C . LEU D 1 341 ? 62.108 -35.426 24.664 1.00 49.51 916 LEU D C 1
ATOM 11083 O O . LEU D 1 341 ? 62.858 -34.704 24.007 1.00 52.85 916 LEU D O 1
#

Sequence (1355 aa):
SAMDDEYTKLLHDGIQPVAAIDSNFASFTYTPRSLPEDDTSMAILSMLQDMNFINNYKIDCPTLARFCLMVKKGYRDPPYHNWMHAFSVSHFCYLLYKNLELTNYLEDIEIFALFISCMCHDLDHRGTNNSFQVASKSVLAALYSSEGSVMERHHFAQAIAILNTHGCNIFDHFSRKDYQRMLDLMRDIILATDLAHHLRIFKDLQKMAEVGYDRNNKQHHRLLLCLLMTSCDLSDQTKGWKTTRKIAELIYKEFFSQGDLEKAMGNRPMEMMDREKAYIPELQISFMEHIAMPIYKLLQDLFPKAAELYERVASNREHWTKVSHKFTIRGLPSNNSLDFLMDDEYTKLLHDGIQPVAAIDSNFASFTYTPRSLPEDDTSMAILSMLQDMNFINNYKIDCPTLARFCLMVKKGYRDPPYHNWMHAFSVSHFCYLLYKNLELTNYLEDIEIFALFISCMCHDLDHRGTNNSFQVASKSVLAALYSSEGSVMERHHFAQAIAILNTHGCNIFDHFSRKDYQRMLDLMRDIILATDLAHHLRIFKDLQKMAEVGYDRNNKQHHRLLLCLLMTSCDLSDQTKGWKTTRKIAELIYKEFFSQGDLEKAMGNRPMEMMDREKAYIPELQISFMEHIAMPIYKLLQDLFPKAAELYERVASNREHWTKVSHKFTIRGLPSNNSLDFLMDDEYTKLLHDGIQPVAAIDSNFASFTYTPRSLPEDDTSMAILSMLQDMNFINNYKIDCPTLARFCLMVKKGYRDPPYHNWMHAFSVSHFCYLLYKNLELTNYLEDIEIFALFISCMCHDLDHRGTNNSFQVASKSVLAALYSSEGSVMERHHFAQAIAILNTHGCNIFDHFSRKDYQRMLDLMRDIILATDLAHHLRIFKDLQKMAEVGYDRNNKQHHRLLLCLLMTSCDLSDQTKGWKTTRKIAELIYKEFFSQGDLEKAMGNRPMEMMDREKAYIPELQISFMEHIAMPIYKLLQDLFPKAAELYERVASNREHWTKVSHKFTIRGLPSNNSLDFLEYTKLLHDGIQPVAAIDSNFASFTYTPRSLPEDDTSMAILSMLQDMNFINNYKIDCPTLARFCLMVKKGYRDPPYHNWMHAFSVSHFCYLLYKNLELTNYLEDIEIFALFISCMCHDLDHRGTNNSFQVASKSVLAALYSSEGSVMERHHFAQAIAILNTHGCNIFDHFSRKDYQRMLDLMRDIILATDLAHHLRIFKDLQKMAEVGYDRNNKQHHRLLLCLLMTSCDLSDQTKGWKTTRKIAELIYKEFFSQGDLEKAMGNRPMEMMDREKAYIPELQISFMEHIAMPIYKLLQDLFPKAAELYERVASNREHWTKVSHKFTIRGLPSNNSLDFL

Organism: Homo sapiens (NCBI:txid9606)

GO terms:
  GO:0042802 identical protein binding (F, IPI)
  GO:0005741 mitochondrial outer membrane (C, IDA)
  GO:0005743 mitochondrial inner membrane (C, IDA)
  GO:0004115 3',5'-cyclic-AMP phosphodiesterase activity (F, IDA)
  GO:0047555 3',5'-cyclic-GMP phosphodiesterase activity (F, IDA)
  GO:0004114 3',5'-cyclic-nucleotide phosphodiesterase activity (F, EXP)
  GO:0004115 3',5'-cyclic-AMP phosphodiesterase activity (F, EXP)
  GO:0047555 3',5'-cyclic-GMP phosphodiesterase activity (F, EXP)
  GO:0005829 cytosol (C, TAS)
  GO:0005515 protein binding (F, IPI)
  GO:0005829 cytosol (C, IDA)
  GO:0000287 magnesium ion binding (F, IDA)
  GO:0048471 perinuclear region of cytoplasm (C, IDA)
  GO:0005634 nucleus (C, IDA)
  GO:0005737 cytoplasm (C, IDA)
  GO:0036006 cellular response to macrophage colony-stimulating factor stimulus (P, IDA)
  GO:0005886 plasma membrane (C, IDA)
  GO:0030553 cGMP binding (F, IDA)
  GO:0008270 zinc ion binding (F, IDA)
  GO:0042301 phosphate ion binding (F, IDA)

B-factor: mean 24.79, std 10.54, range [7.13, 73.01]

Secondary structure (DSSP, 8-state):
-HHHHHHHHHHHS----HHHH-TTTTSTT--GGGS-GGGHHHHHHHHHHHTTHHHHTT--HHHHHHHHHHHHHT----SSSSHHHHHHHHHHHHHHHHHH-GGGTS-HHHHHHHHHHHHHTTTT--S--HHHHHHTT-HHHHHHTTTS-HHHHHHHHHHHHHHTSTT--TTTTS-HHHHHHHHHHHHHHHHTTSHHHHHHHHHHHHHHHHH---TT-HHHHHHHHHHHHHHHHTGGGGS-HHHHHHHHHHHHHHHHHHHHHHHHTT-PPPGGG-TTT--HHHHHHHHIIIIIHHHHHHHHHH-GGGHHHHHHHHHHHHHHHHHGGGGS--SS-TTS--TT-/-HHHHHHHHHSPPPPHHHH-TTTTSTT--GGGS-GGGHHHHHHHHHHHTTHHHHTT--HHHHHHHHHHHHHT----SSSSHHHHHHHHHHHHHHHHHHTGGGTS-HHHHHHHHHHHHHTTTT--S--HHHHHHTT-HHHHHSTT-S-HHHHHHHHHHHHHHTSTT--TTTTS-HHHHHHHHHHHHHHHHTTSHHHHHHHHHHHHHHHHH---TT-HHHHHHHHHHHHHHHHTGGGGS-HHHHHHHHHHHHHHHHHHHHHHHHHTPPPPGGG-TTT--HHHHHHHHIIIIIHHHHHHHHHH-GGGHHHHHHHHHHHHHHHHHHGGGS--S--TTS--TT-/-HHHHHHHHTTT---GGGT-TTTTSTT--GGGS-GGGHHHHHHHHHHHTTHHHHTT--HHHHHHHHHHHHHT----SSSSHHHHHHHHHHHHHHHHHH-GGGTS-HHHHHHHHHHHHHTTTT--S--HHHHHHTT-HHHHHHTTTS-HHHHHHHHHHHHHHTSTT--TTTTS-HHHHHHHHHHHHHHHHHTSHHHHHHHHHHHHHHHHH---TT-HHHHHHHHHHHHHHHHTGGGGS-HHHHHHHHHHH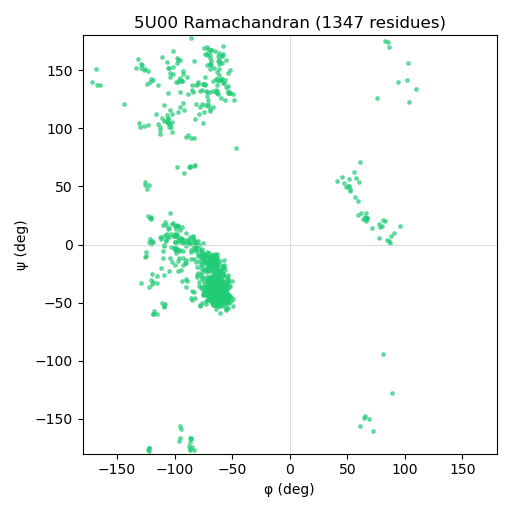HHHHHHHHHHHHHTT----GGG-TTT--HHHHHHHHIIIIIHHHHHHHHHH-GGGHHHHHHHHHHHHHHHHHGGGGS--SS-TTS--TT-/-HHHHHHH----HHHH-TTTTSTT--GGGS-GGGHHHHHHHHHHHTTHHHHHT--HHHHHHHHHHHHHT----SSSSHHHHHHHHHHHHHHHHHS-GGGTS-HHHHHHHHHHHHHTTTT--S--HHHHHHHT-HHHHHHTTTS-HHHHHHHHHHHHHHTSTT--TTTTS-HHHHHHHHHHHHHHHHTTSHHHHHHHHHHHHHHHHH---TT-HHHHHHHHHHHHHHHHTGGGGS-HHHHHHHHHHHHHHHHHHHHHHHHHT----GGG-TTT--HHHHHHHHIIIIIHHHHHHHHHH-GGGHHHHHHHHHHHHHHHHHGGGGS--SS-TTS--TT-

Solvent-accessible surface area: 59239 Å² total; per-residue (Å²): 85,45,52,95,78,63,39,67,110,14,43,139,103,40,56,75,93,28,77,62,27,54,107,85,3,38,34,14,104,18,38,4,61,80,18,80,88,132,68,0,3,40,1,0,6,2,0,2,85,53,5,72,11,18,75,79,34,139,12,74,58,43,16,5,2,69,1,1,4,31,0,34,62,18,6,22,70,17,48,15,33,28,7,29,1,0,0,4,2,0,0,2,0,0,0,0,57,92,39,4,94,1,66,90,42,2,104,75,25,4,2,4,0,0,0,0,0,0,0,0,0,11,0,9,14,54,8,14,41,36,70,23,6,82,44,37,136,25,53,6,6,19,26,10,55,71,33,30,19,4,4,21,12,16,1,2,21,56,1,11,55,14,2,105,56,182,25,3,23,2,0,104,94,30,62,148,126,68,55,41,92,0,15,22,6,0,48,48,1,0,18,1,14,16,63,48,46,4,96,156,29,44,152,58,0,78,145,3,23,141,114,34,43,65,116,144,54,161,75,19,18,120,12,0,7,16,0,0,0,4,0,0,23,23,4,11,8,6,10,37,55,149,24,0,98,84,8,4,78,25,34,11,86,6,39,23,58,4,0,58,40,15,81,92,86,69,60,192,9,100,96,61,3,5,113,120,124,21,90,37,1,99,30,12,28,46,50,0,67,122,34,0,35,38,0,0,85,9,0,44,77,17,4,107,115,0,32,94,3,40,100,110,0,21,50,2,30,85,65,9,50,138,26,23,116,151,98,65,112,194,74,96,29,130,116,117,31,95,134,126,158,166,68,69,57,46,16,42,10,35,19,20,29,23,70,25,21,40,23,34,57,112,59,2,38,31,11,95,16,42,5,36,81,17,78,84,111,64,0,2,39,1,0,5,1,0,0,22,25,1,36,0,16,40,66,20,142,10,75,48,32,17,4,1,77,0,2,29,60,0,38,166,22,20,121,129,17,33,16,34,21,8,27,2,0,0,3,2,0,0,1,0,0,0,0,36,84,44,6,85,0,62,94,58,1,66,47,18,7,0,0,0,0,0,0,0,0,0,0,0,11,0,17,13,82,8,18,40,27,70,25,5,67,66,13,100,24,28,6,7,12,13,6,44,90,58,48,15,0,4,20,57,17,1,4,12,55,0,0,57,12,3,77,44,74,24,3,44,3,1,114,97,25,65,218,150,47,46,48,96,0,6,66,20,0,42,60,2,0,29,2,15,14,63,48,20,3,106,161,22,43,170,67,1,76,78,0,16,142,106,32,44,66,86,130,50,142,101,11,8,80,5,0,8,3,0,0,0,4,0,0,23,24,4,10,10,2,11,35,57,158,20,0,97,77,6,6,108,38,33,10,125,6,39,20,59,6,0,60,54,18,83,83,34,68,58,204,7,98,106,56,3,4,110,139,118,21,82,38,0,117,43,12,25,50,51,0,60,126,42,0,31,37,0,0,62,5,0,44,77,22,4,105,126,0,39,89,1,44,104,79,0,24,53,2,45,96,59,7,52,132,24,26,99,141,89,73,106,168,73,97,29,127,113,118,24,98,128,126,158,116,115,87,63,44,62,120,11,66,131,120,59,24,68,87,20,80,73,44,60,117,67,2,32,31,12,97,20,40,6,58,83,18,79,80,119,70,0,6,31,1,0,5,1,0,1,64,52,10,71,10,9,91,80,36,154,11,75,52,44,17,2,0,78,1,1,5,54,0,38,105,22,17,109,137,19,51,14,34,28,8,28,1,0,0,5,3,0,0,2,0,0,0,0,48,96,43,8,97,0,58,80,54,2,65,63,15,2,1,2,0,0,0,0,0,0,0,0,0,11,1,17,13,81,10,13,38,12,3,16,8,25,26,27,56,26,53,6,6,10,51,33,23,58,50,20,16,0,3,20,41,15,0,11,17,56,0,6,55,14,7,99,54,182,22,4,28,3,0,106,89,21,40,166,164,46,41,51,66,0,7,42,5,0,18,57,3,0,32,1,15,14,63,11,45,3,21,78,26,40,56,62,2,83,129,4,25,135,94,37,45,68,98,135,52,155,102,20,10,93,16,2,5,18,1,0,0,5,0,0,22,24,5,12,9,6,13,22,53,134,19,0,109,80,6,4,71,26,33,12,103,6,40,21,58,3,0,57,87,4,80,95,85,72,32,182,8,54,95,66,3,12,111,128,127,22,88,39,1,93,32,10,29,31,52,0,66,37,27,0,29,38,0,0,84,9,0,49,70,26,3,108,146,0,30,88,3,53,99,113,0,25,54,3,43,93,70,10,53,155,23,28,98,144,92,69,108,161,74,94,27,127,114,118,29,99,133,130,156,124,89,71,148,17,121,146,85,31,55,60,91,21,73,70,31,55,112,66,2,32,31,14,100,20,39,5,58,84,19,78,78,136,54,0,7,31,0,0,7,1,0,2,68,54,9,55,9,8,90,76,41,151,13,73,59,57,18,1,8,76,0,1,24,61,0,39,172,21,16,122,135,18,38,16,38,26,8,26,2,0,0,4,2,0,0,1,0,0,0,0,59,86,46,2,100,1,45,73,19,8,81,42,22,6,1,2,0,0,0,0,0,0,0,0,0,11,1,16,14,85,9,12,46,32,70,22,10,67,52,41,73,27,52,8,5,11,50,35,37,67,64,28,20,4,3,20,44,15,1,11,17,58,0,7,54,13,6,101,54,185,26,5,26,3,0,103,91,30,63,142,129,65,43,46,80,0,7,53,14,0,20,62,1,0,31,2,16,17,66,49,26,4,99,161,20,56,175,66,1,50,117,3,23,68,34,10,3,29,56,106,47,120,73,13,19,63,8,0,6,3,0,0,0,4,0,0,22,26,4,10,7,7,10,35,57,141,14,0,104,82,4,4,105,31,36,14,131,7,41,22,55,3,0,62,95,18,79,93,86,65,73,198,4,90,94,59,4,7,113,143,101,19,94,38,0,100,37,8,32,52,58,0,63,114,37,0,28,36,0,0,89,1,0,58,59,10,11,108,124,0,30,89,3,56,102,112,0,29,54,3,53,86,54,9,47,126,24,26,117,147,96,61,102,194,72,96,29,130,114,117,30,96,136,120,158

CATH classification: 1.10.1300.10

InterPro domains:
  IPR002073 3'5'-cyclic nucleotide phosphodiesterase, catalytic domain [PF00233] (655-887)
  IPR002073 3'5'-cyclic nucleotide phosphodiesterase, catalytic domain [PS51845] (578-902)
  IPR003018 GAF domain [PF01590] (248-369)
  IPR003018 GAF domain [PF01590] (410-548)
  IPR003018 GAF domain [SM00065] (241-387)
  IPR003018 GAF domain [SM00065] (409-558)
  IPR003607 HD/PDEase domain [SM00471] (653-822)
  IPR003607 HD/PDEase domain [cd00077] (655-831)
  IPR023088 3'5'-cyclic nucleotide phosphodiesterase [PR00387] (651-664)
  IPR023088 3'5'-cyclic nucleotide phosphodiesterase [PR00387] (682-695)
  IPR023088 3'5'-cyclic nucleotide phosphodiesterase [PR00387] (696-711)
  IPR023088 3'5'-cyclic nucleotide phosphodiesterase [PR00387] (724-740)
  IPR023088 3'5'-cyclic nucleotide phosphodiesterase [PR00387] (804-817)
  IPR023088 3'5'-cyclic nucleotide phosphodiesterase [PR00387] (821-837)
  IPR023174 3'5'-cyclic nucleotide phosphodiesterase, conserved site [PS00126] (696-707)
  IPR029016 GAF-like domain superfamily [G3DSA:3.30.450.40] (214-387)
  IPR029016 GAF-like domain superfamily [G3DSA:3.30.450.40] (388-562)
  IPR036971 3'5'-cyclic nucleotide phosphodiesterase, catalytic domain superfamily [G3DSA:1.10.1300.10] (576-917)

Radius of gyration: 37.1 Å; Cα contacts (8 Å, |Δi|>4): 1756; chains: 4; bounding box: 88×87×106 Å

Nearest PDB structures (foldseek):
  6c7d-assembly1_A  TM=1.002E+00  e=2.524E-44  Homo sapiens
  5tz3-assembly3_C  TM=9.997E-01  e=7.565E-43  Homo sapiens
  6blf-assembly1_A  TM=9.595E-01  e=6.172E-42  Homo sapiens
  1z1l-assembly1_A  TM=9.560E-01  e=3.599E-41  Homo sapiens
  4c1i-assembly1_A  TM=9.924E-01  e=8.042E-40  Homo sapiens

Foldseek 3Di:
DVLVVVLVCQQPVDQDALCVQDVCLLPLQDQLLPRPPSCLLSNLVNLCVVLVVCVVLVFDRQQSSLQSVLLQVQADPALALHQSLLSQLLSVLSSCVSQFVCVVAADPLLSVLLNLLSSQLQGNPPLDAPVCCVVVVHPLCVVDVVPDPSRLVVSLVSSVVQCVPPSHVRCVVPDPVSVVVSSVSSSLLSSLCPVVNCVVCVVVLVVCLVVDQDSVDPVSNSSVSSLSSNCSSPSLLLYALVSVVSSLVSSQSSLLVSQVVQVVVVHHGDQSSHPVRNLSLVVLLCCLVPPVLSSLVSVCSRGVSSVSSNVSSVVSSVVSVVCSCVVDDDDAPPVNDPVVD/DVVLLVCQQPPDLDALCVQDVCLLPLQDDLLPRPPSCLLSNLVNLCVVLVVCPVQVFDRQQSSQQSVLLQVQADPALALHQSLLSQLLSVLSSCCVQQVCVVQAPPLLSVLLNLLSSQLQGNPDLDAQVLCCVVVHVQCVVVVVDDHSRRVVSLVSSVVQCPPPSHVRNVSDDPVSVVVSSVSSSLLSSLCRVVNCVVCVVVLVVCLVVAQDSVDVVSNSVVSSLSSNCSSPSLLQYALVSVVSSLVSSQSSLLVSQVVCVVVVHHHDQSSPPVRDLSLVVVLCCLVPPVLSSLVSVCSHGVSSVSSSVSSVVSSVVSVVCSCVSPDDDAPPVNDPPVD/DVVLLVVCPPPPADAVCVQDVCLLPLQDQLLPRPPSCLLSVLSNLCVVVPVCVVQVFDSSLSSLQLVLLQVQADPALALHQSLLSQLLSVLSNCCVQQVCVVQAPPLLSVLLSVLSSQLQGNPDLDADVLCCVVVPPLCVVPVVPDPSRLVVSLVSSVVQCVDPSHVRCPPPDPVSSVVSSVSSSLQSSLCPVVNCVVCVVVLVVCLVVDRDSPDVVSNSSVSSLSSNCSSVQLLLYALVSVVSSLVSSQSSLLVSQVVQVVVVHGDDQSSPPVRDLSLVVVLCCLPPPVLSSLVSVCSRGVSSVSSSVSSVVNSVVSVVCSVVSDDDDAPPVNDPVVD/DLVVCVVVPADALVVVPVCLLPLQDQLLVHDPVCLLSVLRNLCVVVPVCVVVVFDVSLQSQQLVLLQVQADDALALHQSLLSQLLSVLSSCVVQFVVVVQADPLLSVLLNVLSSQLQGNPPLDADVLCCVVVPVLCVVPVVPDPSRLVVSLVSSVVQCPPPSHVRCPPPDPVSVVVSSVSSSLLSSLCPVVNCVVCVVVLVVCLVVDQDSVDVVSNSVVSSLSSNCSSPSLLLYDLVSVVSNLVSSQVSLLVSQVVQVVVVHHRDQSSPPVRHLSLVVLLCCLVPPVLSSLVSVCSRTVSSVSSSVSSVVNSVVSVVCSCVVDDDDAPPVNDPPVD